Protein 5W70 (pdb70)

CATH classification: 3.40.640.10

Nearest PDB structures (foldseek):
  5w70-assembly1_B  TM=1.001E+00  e=1.418E-87  Streptomyces ribosidificus
  2c7t-assembly1_A  TM=9.593E-01  e=4.378E-49  Niallia circulans
  8gyh-assembly1_A  TM=8.631E-01  e=1.042E-36  Streptomyces ficellus
  3dr4-assembly2_D  TM=8.871E-01  e=1.943E-33  Caulobacter vibrioides
  7b0m-assembly1_AAA-2  TM=8.947E-01  e=6.024E-32  uncultured bacterium

Secondary structure (DSSP, 8-state):
--GGGT---S--S----SS---TTHHHHHHHHHHTT-SBTTSPP-SS--HHHHHHHHHHHHHT-SEEEEES-HHHHHHHHHHHTT--TT-EEEEESSS-THHHHHHHHTT-EEEEE-B-TTT-SB-HHHHHHH--TTEEEEEEE--TTPPP-HHHHHHHHHHHT--EEEE-TTTTT-EETTEETTSSSSEEEEE-STTSSS-SSS-EEEEES-HHHHHHHHHHHBTT-EE-SS---TTS-SEE---SS---B-PPBHHHHHHHHHHHTTHHHHHHHHHHHHHHHHHHHHHTT-EE----TTEEE---SEEEEEPPTTSSTTS-HHHHHHHHHHHHTS--EEPPPPGGG-TT--GGG-GGG---HHHHHHH-GGG---HHHHHHHHHEEEEEGGGGSS-HHHHHHHHHHHHHHH-/--TTTTS--S--S----SS---TTHHHHHHHHHTTT-SSTTSPP-SS--HHHHHHHHHHHHTT-SEEEEES-HHHHHHHHHHHTT--TT-EEEEESBS-THHHHHHHHTT-EEEEE-B-TTT-SB-HHHHHHH--TTEEEEEEE--TT----HHHHHHHHHHHT--EEEE-TT-TT-EETTEETTSSSSEEEEE-BTTSSS-SBS-EEEEES-HHHHHHHHHHHBTT-EE-SS--STTS-SEE---SS---B----HHHHHHHHHHHHHHHHHHHHHHHHHHHHHHHHHHTT-EE----TTEEE---SEEEEEPPTTSSTTS-HHHHHHHHHHHHTS-EEEPPPBGGG-TT--GGG-GGG---HHHHHHT-GGG---HHHHHHHHHEEEEEGGGGGS-HHHHHHHHHHHHHHT-

B-factor: mean 20.63, std 9.42, range [5.0, 82.61]

Radius of gyration: 27.09 Å; Cα contacts (8 Å, |Δi|>4): 2053; chains: 2; bounding box: 91×60×58 Å

InterPro domains:
  IPR000653 DegT/DnrJ/EryC1/StrS aminotransferase [PF01041] (31-385)
  IPR000653 DegT/DnrJ/EryC1/StrS aminotransferase [PIRSF000390] (30-392)
  IPR000653 DegT/DnrJ/EryC1/StrS aminotransferase [PTHR30244] (31-400)
  IPR000653 DegT/DnrJ/EryC1/StrS aminotransferase [cd00616] (30-403)
  IPR015421 Pyridoxal phosphate-dependent transferase, major domain [G3DSA:3.40.640.10] (4-270)
  IPR015422 Pyridoxal phosphate-dependent transferase, small domain [G3DSA:3.90.1150.10] (273-418)
  IPR015424 Pyridoxal phosphate-dependent transferase [SSF53383] (16-416)

Structure (mmCIF, N/CA/C/O backbone):
data_5W70
#
_entry.id   5W70
#
_cell.length_a   101.072
_cell.length_b   101.072
_cell.length_c   160.004
_cell.angle_alpha   90.00
_cell.angle_beta   90.00
_cell.angle_gamma   90.00
#
_symmetry.space_group_name_H-M   'P 41 21 2'
#
loop_
_entity.id
_entity.type
_entity.pdbx_description
1 polymer 'L-glutamine:2-deoxy-scyllo-inosose aminotransferase'
2 non-polymer '[4-({[(1R,2S,3S,4R,5S)-5-amino-2,3,4-trihydroxycyclohexyl]amino}methyl)-5-hydroxy-6-methylpyridin-3-yl]methyl dihydrogen phosphate'
3 non-polymer 1,2-ETHANEDIOL
4 water water
#
loop_
_atom_site.group_PDB
_atom_site.id
_atom_site.type_symbol
_atom_site.label_atom_id
_atom_site.label_alt_id
_atom_site.label_comp_id
_atom_site.label_asym_id
_atom_site.label_entity_id
_atom_site.label_seq_id
_atom_site.pdbx_PDB_ins_code
_atom_site.Cartn_x
_atom_site.Cartn_y
_atom_site.Cartn_z
_atom_site.occupancy
_atom_site.B_iso_or_equiv
_atom_site.auth_seq_id
_atom_site.auth_comp_id
_atom_site.auth_asym_id
_atom_site.auth_atom_id
_atom_site.pdbx_PDB_model_num
ATOM 1 N N . GLN A 1 25 ? 62.878 19.661 29.593 1.00 39.32 4 GLN A N 1
ATOM 2 C CA . GLN A 1 25 ? 62.592 18.471 28.733 1.00 38.25 4 GLN A CA 1
ATOM 3 C C . GLN A 1 25 ? 61.071 18.244 28.552 1.00 40.69 4 GLN A C 1
ATOM 4 O O . GLN A 1 25 ? 60.625 18.071 27.425 1.00 45.14 4 GLN A O 1
ATOM 6 N N . LEU A 1 26 ? 60.263 18.293 29.610 1.00 39.35 5 LEU A N 1
ATOM 7 C CA . LEU A 1 26 ? 58.790 18.157 29.521 1.00 40.07 5 LEU A CA 1
ATOM 8 C C . LEU A 1 26 ? 58.067 19.361 28.938 1.00 42.04 5 LEU A C 1
ATOM 9 O O . LEU A 1 26 ? 58.291 20.477 29.406 1.00 42.76 5 LEU A O 1
ATOM 14 N N . ALA A 1 27 ? 57.185 19.165 27.960 1.00 41.76 6 ALA A N 1
ATOM 15 C CA . ALA A 1 27 ? 56.446 20.302 27.396 1.00 43.78 6 ALA A CA 1
ATOM 16 C C . ALA A 1 27 ? 55.709 21.164 28.453 1.00 46.05 6 ALA A C 1
ATOM 17 O O . ALA A 1 27 ? 55.790 22.399 28.380 1.00 45.53 6 ALA A O 1
ATOM 19 N N . VAL A 1 28 ? 55.021 20.558 29.426 1.00 45.16 7 VAL A N 1
ATOM 20 C CA . VAL A 1 28 ? 54.401 21.354 30.511 1.00 46.80 7 VAL A CA 1
ATOM 21 C C . VAL A 1 28 ? 55.346 22.312 31.231 1.00 51.20 7 VAL A C 1
ATOM 22 O O . VAL A 1 28 ? 54.880 23.329 31.724 1.00 56.18 7 VAL A O 1
ATOM 26 N N . LYS A 1 29 ? 56.635 21.995 31.325 1.00 54.45 8 LYS A N 1
ATOM 27 C CA . LYS A 1 29 ? 57.609 22.904 31.931 1.00 53.32 8 LYS A CA 1
ATOM 28 C C . LYS A 1 29 ? 58.435 23.545 30.816 1.00 50.86 8 LYS A C 1
ATOM 29 O O . LYS A 1 29 ? 59.642 23.667 30.936 1.00 54.66 8 LYS A O 1
ATOM 35 N N . GLY A 1 30 ? 57.784 23.952 29.729 1.00 46.66 9 GLY A N 1
ATOM 36 C CA . GLY A 1 30 ? 58.448 24.625 28.620 1.00 47.06 9 GLY A CA 1
ATOM 37 C C . GLY A 1 30 ? 59.351 23.860 27.670 1.00 45.32 9 GLY A C 1
ATOM 38 O O . GLY A 1 30 ? 60.032 24.456 26.845 1.00 43.91 9 GLY A O 1
ATOM 39 N N . GLY A 1 31 ? 59.365 22.538 27.740 1.00 49.33 10 GLY A N 1
ATOM 40 C CA . GLY A 1 31 ? 60.154 21.737 26.789 1.00 48.59 10 GLY A CA 1
ATOM 41 C C . GLY A 1 31 ? 59.520 21.641 25.409 1.00 45.78 10 GLY A C 1
ATOM 42 O O . GLY A 1 31 ? 58.549 22.330 25.115 1.00 44.37 10 GLY A O 1
ATOM 43 N N . GLU A 1 32 ? 60.067 20.776 24.565 1.00 46.51 11 GLU A N 1
ATOM 44 C CA . GLU A 1 32 ? 59.561 20.556 23.211 1.00 49.07 11 GLU A CA 1
ATOM 45 C C . GLU A 1 32 ? 58.486 19.429 23.298 1.00 47.50 11 GLU A C 1
ATOM 46 O O . GLU A 1 32 ? 58.732 18.370 23.892 1.00 44.40 11 GLU A O 1
ATOM 52 N N . ALA A 1 33 ? 57.296 19.631 22.729 1.00 40.52 12 ALA A N 1
ATOM 53 C CA . ALA A 1 33 ? 56.289 18.559 22.722 1.00 40.32 12 ALA A CA 1
ATOM 54 C C . ALA A 1 33 ? 56.821 17.403 21.884 1.00 36.90 12 ALA A C 1
ATOM 55 O O . ALA A 1 33 ? 57.568 17.624 20.964 1.00 38.67 12 ALA A O 1
ATOM 57 N N . LEU A 1 34 ? 56.468 16.167 22.205 1.00 37.90 13 LEU A N 1
ATOM 58 C CA . LEU A 1 34 ? 56.711 15.069 21.270 1.00 37.72 13 LEU A CA 1
ATOM 59 C C . LEU A 1 34 ? 55.800 15.219 20.070 1.00 32.98 13 LEU A C 1
ATOM 60 O O . LEU A 1 34 ? 56.274 15.049 18.970 1.00 29.80 13 LEU A O 1
ATOM 65 N N . ARG A 1 35 ? 54.524 15.535 20.287 1.00 29.92 14 ARG A N 1
ATOM 66 C CA . ARG A 1 35 ? 53.534 15.644 19.218 1.00 30.04 14 ARG A CA 1
ATOM 67 C C . ARG A 1 35 ? 52.490 16.742 19.450 1.00 31.72 14 ARG A C 1
ATOM 68 O O . ARG A 1 35 ? 51.976 16.896 20.561 1.00 32.37 14 ARG A O 1
ATOM 76 N N . THR A 1 36 ? 52.183 17.493 18.395 1.00 30.53 15 THR A N 1
ATOM 77 C CA . THR A 1 36 ? 51.103 18.472 18.413 1.00 30.85 15 THR A CA 1
ATOM 78 C C . THR A 1 36 ? 50.054 18.290 17.298 1.00 31.56 15 THR A C 1
ATOM 79 O O . THR A 1 36 ? 49.021 18.951 17.383 1.00 29.75 15 THR A O 1
ATOM 83 N N . ARG A 1 37 ? 50.287 17.439 16.286 1.00 31.23 16 ARG A N 1
ATOM 84 C CA . ARG A 1 37 ? 49.347 17.310 15.162 1.00 34.58 16 ARG A CA 1
ATOM 85 C C . ARG A 1 37 ? 48.010 16.740 15.619 1.00 33.68 16 ARG A C 1
ATOM 86 O O . ARG A 1 37 ? 47.940 16.125 16.689 1.00 30.11 16 ARG A O 1
ATOM 94 N N . PRO A 1 38 ? 46.958 16.942 14.811 1.00 35.35 17 PRO A N 1
ATOM 95 C CA . PRO A 1 38 ? 45.645 16.410 15.201 1.00 33.50 17 PRO A CA 1
ATOM 96 C C . PRO A 1 38 ? 45.576 14.875 15.222 1.00 31.53 17 PRO A C 1
ATOM 97 O O . PRO A 1 38 ? 46.289 14.197 14.469 1.00 27.77 17 PRO A O 1
ATOM 101 N N . TRP A 1 39 ? 44.732 14.387 16.129 1.00 29.01 18 TRP A N 1
ATOM 102 C CA . TRP A 1 39 ? 44.326 12.989 16.249 1.00 25.21 18 TRP A CA 1
ATOM 103 C C . TRP A 1 39 ? 43.057 12.778 15.415 1.00 22.46 18 TRP A C 1
ATOM 104 O O . TRP A 1 39 ? 42.537 13.722 14.847 1.00 19.99 18 TRP A O 1
ATOM 115 N N . PRO A 1 40 ? 42.556 11.542 15.312 1.00 23.10 19 PRO A N 1
ATOM 116 C CA . PRO A 1 40 ? 41.320 11.379 14.539 1.00 21.92 19 PRO A CA 1
ATOM 117 C C . PRO A 1 40 ? 40.122 12.186 15.045 1.00 19.96 19 PRO A C 1
ATOM 118 O O . PRO A 1 40 ? 39.870 12.295 16.256 1.00 18.35 19 PRO A O 1
ATOM 122 N N . ALA A 1 41 ? 39.391 12.769 14.098 1.00 20.13 20 ALA A N 1
ATOM 123 C CA . ALA A 1 41 ? 38.102 13.433 14.424 1.00 20.21 20 ALA A CA 1
ATOM 124 C C . ALA A 1 41 ? 37.061 12.427 14.933 1.00 17.55 20 ALA A C 1
ATOM 125 O O . ALA A 1 41 ? 37.049 11.256 14.571 1.00 16.42 20 ALA A O 1
ATOM 127 N N . TRP A 1 42 ? 36.209 12.922 15.809 1.00 16.23 21 TRP A N 1
ATOM 128 C CA . TRP A 1 42 ? 35.116 12.141 16.315 1.00 17.47 21 TRP A CA 1
ATOM 129 C C . TRP A 1 42 ? 33.947 13.097 16.408 1.00 16.03 21 TRP A C 1
ATOM 130 O O . TRP A 1 42 ? 34.155 14.173 16.935 1.00 16.43 21 TRP A O 1
ATOM 141 N N . PRO A 1 43 ? 32.741 12.747 15.964 1.00 17.10 22 PRO A N 1
ATOM 142 C CA . PRO A 1 43 ? 32.380 11.463 15.384 1.00 17.32 22 PRO A CA 1
ATOM 143 C C . PRO A 1 43 ? 32.689 11.386 13.913 1.00 18.20 22 PRO A C 1
ATOM 144 O O . PRO A 1 43 ? 32.952 12.423 13.294 1.00 20.06 22 PRO A O 1
ATOM 148 N N . GLN A 1 44 ? 32.648 10.148 13.412 1.00 19.03 23 GLN A N 1
ATOM 149 C CA . GLN A 1 44 ? 32.851 9.777 12.006 1.00 18.15 23 GLN A CA 1
ATOM 150 C C . GLN A 1 44 ? 31.492 9.514 11.370 1.00 17.29 23 GLN A C 1
ATOM 151 O O . GLN A 1 44 ? 30.844 8.495 11.661 1.00 15.30 23 GLN A O 1
ATOM 157 N N . PRO A 1 45 ? 31.060 10.445 10.501 1.00 16.81 24 PRO A N 1
ATOM 158 C CA . PRO A 1 45 ? 29.707 10.342 9.990 1.00 15.57 24 PRO A CA 1
ATOM 159 C C . PRO A 1 45 ? 29.628 9.194 9.032 1.00 15.14 24 PRO A C 1
ATOM 160 O O . PRO A 1 45 ? 30.521 9.105 8.226 1.00 14.39 24 PRO A O 1
ATOM 164 N N . ALA A 1 46 ? 28.602 8.341 9.123 1.00 14.94 25 ALA A N 1
ATOM 165 C CA . ALA A 1 46 ? 28.404 7.265 8.171 1.00 15.56 25 ALA A CA 1
ATOM 166 C C . ALA A 1 46 ? 27.921 7.827 6.847 1.00 15.54 25 ALA A C 1
ATOM 167 O O . ALA A 1 46 ? 27.264 8.849 6.837 1.00 15.41 25 ALA A O 1
ATOM 169 N N . PRO A 1 47 ? 28.231 7.166 5.724 1.00 17.63 26 PRO A N 1
ATOM 170 C CA . PRO A 1 47 ? 27.945 7.775 4.429 1.00 18.44 26 PRO A CA 1
ATOM 171 C C . PRO A 1 47 ? 26.441 8.023 4.159 1.00 19.35 26 PRO A C 1
ATOM 172 O O . PRO A 1 47 ? 26.099 8.917 3.403 1.00 19.24 26 PRO A O 1
ATOM 176 N N . GLY A 1 48 ? 25.544 7.267 4.779 1.00 20.22 27 GLY A N 1
ATOM 177 C CA . GLY A 1 48 ? 24.122 7.359 4.485 1.00 20.14 27 GLY A CA 1
ATOM 178 C C . GLY A 1 48 ? 23.387 8.414 5.275 1.00 20.09 27 GLY A C 1
ATOM 179 O O . GLY A 1 48 ? 22.175 8.601 5.083 1.00 24.06 27 GLY A O 1
ATOM 180 N N . VAL A 1 49 ? 24.076 9.131 6.154 1.00 20.76 28 VAL A N 1
ATOM 181 C CA . VAL A 1 49 ? 23.357 10.039 7.077 1.00 20.93 28 VAL A CA 1
ATOM 182 C C . VAL A 1 49 ? 22.634 11.197 6.373 1.00 21.67 28 VAL A C 1
ATOM 183 O O . VAL A 1 49 ? 21.466 11.459 6.642 1.00 22.98 28 VAL A O 1
ATOM 187 N N . PRO A 1 50 ? 23.293 11.917 5.465 1.00 22.89 29 PRO A N 1
ATOM 188 C CA . PRO A 1 50 ? 22.548 13.051 4.867 1.00 21.30 29 PRO A CA 1
ATOM 189 C C . PRO A 1 50 ? 21.277 12.625 4.131 1.00 21.79 29 PRO A C 1
ATOM 190 O O . PRO A 1 50 ? 20.277 13.316 4.239 1.00 24.29 29 PRO A O 1
ATOM 194 N N . ASP A 1 51 ? 21.292 11.480 3.445 1.00 21.96 30 ASP A N 1
ATOM 195 C CA . ASP A 1 51 ? 20.073 10.942 2.822 1.00 24.25 30 ASP A CA 1
ATOM 196 C C . ASP A 1 51 ? 19.046 10.565 3.861 1.00 20.87 30 ASP A C 1
ATOM 197 O O . ASP A 1 51 ? 17.892 10.867 3.698 1.00 22.88 30 ASP A O 1
ATOM 202 N N . ALA A 1 52 ? 19.462 9.932 4.941 1.00 19.59 31 ALA A N 1
ATOM 203 C CA . ALA A 1 52 ? 18.484 9.500 5.909 1.00 19.51 31 ALA A CA 1
ATOM 204 C C . ALA A 1 52 ? 17.868 10.736 6.557 1.00 19.13 31 ALA A C 1
ATOM 205 O O . ALA A 1 52 ? 16.681 10.751 6.789 1.00 18.67 31 ALA A O 1
ATOM 207 N N . VAL A 1 53 ? 18.653 11.779 6.813 1.00 18.98 32 VAL A N 1
ATOM 208 C CA . VAL A 1 53 ? 18.150 12.998 7.436 1.00 18.59 32 VAL A CA 1
ATOM 209 C C . VAL A 1 53 ? 17.196 13.733 6.502 1.00 18.72 32 VAL A C 1
ATOM 210 O O . VAL A 1 53 ? 16.185 14.291 6.966 1.00 17.76 32 VAL A O 1
ATOM 214 N N . ALA A 1 54 ? 17.533 13.750 5.211 1.00 18.21 33 ALA A N 1
ATOM 215 C CA . ALA A 1 54 ? 16.704 14.383 4.171 1.00 18.27 33 ALA A CA 1
ATOM 216 C C . ALA A 1 54 ? 15.349 13.689 4.115 1.00 18.53 33 ALA A C 1
ATOM 217 O O . ALA A 1 54 ? 14.301 14.337 4.079 1.00 17.45 33 ALA A O 1
ATOM 219 N N . ASP A 1 55 ? 15.370 12.363 4.162 1.00 18.65 34 ASP A N 1
ATOM 220 C CA . ASP A 1 55 ? 14.129 11.604 4.196 1.00 17.45 34 ASP A CA 1
ATOM 221 C C . ASP A 1 55 ? 13.288 11.937 5.468 1.00 16.92 34 ASP A C 1
ATOM 222 O O . ASP A 1 55 ? 12.056 12.070 5.421 1.00 14.13 34 ASP A O 1
ATOM 227 N N . VAL A 1 56 ? 13.953 12.097 6.610 1.00 15.49 35 VAL A N 1
ATOM 228 C CA . VAL A 1 56 ? 13.225 12.556 7.786 1.00 15.25 35 VAL A CA 1
ATOM 229 C C . VAL A 1 56 ? 12.628 13.914 7.546 1.00 15.99 35 VAL A C 1
ATOM 230 O O . VAL A 1 56 ? 11.459 14.137 7.889 1.00 18.12 35 VAL A O 1
ATOM 234 N N . LEU A 1 57 ? 13.414 14.811 6.972 1.00 16.52 36 LEU A N 1
ATOM 235 C CA . LEU A 1 57 ? 12.983 16.188 6.858 1.00 18.00 36 LEU A CA 1
ATOM 236 C C . LEU A 1 57 ? 11.666 16.347 6.112 1.00 18.56 36 LEU A C 1
ATOM 237 O O . LEU A 1 57 ? 10.813 17.152 6.518 1.00 16.46 36 LEU A O 1
ATOM 242 N N . GLY A 1 58 ? 11.548 15.572 5.029 1.00 20.35 37 GLY A N 1
ATOM 243 C CA . GLY A 1 58 ? 10.346 15.470 4.196 1.00 20.87 37 GLY A CA 1
ATOM 244 C C . GLY A 1 58 ? 9.226 14.521 4.620 1.00 21.78 37 GLY A C 1
ATOM 245 O O . GLY A 1 58 ? 8.207 14.479 3.961 1.00 22.79 37 GLY A O 1
ATOM 246 N N . SER A 1 59 ? 9.395 13.764 5.698 1.00 20.27 38 SER A N 1
ATOM 247 C CA . SER A 1 59 ? 8.459 12.746 6.148 1.00 17.97 38 SER A CA 1
ATOM 248 C C . SER A 1 59 ? 7.133 13.209 6.684 1.00 17.01 38 SER A C 1
ATOM 249 O O . SER A 1 59 ? 6.209 12.411 6.782 1.00 17.96 38 SER A O 1
ATOM 252 N N . GLY A 1 60 ? 7.018 14.474 7.080 1.00 17.02 39 GLY A N 1
ATOM 253 C CA . GLY A 1 60 ? 5.858 14.910 7.855 1.00 15.95 39 GLY A CA 1
ATOM 254 C C . GLY A 1 60 ? 5.694 14.224 9.191 1.00 14.61 39 GLY A C 1
ATOM 255 O O . GLY A 1 60 ? 4.602 14.084 9.669 1.00 15.82 39 GLY A O 1
ATOM 256 N N . ARG A 1 61 ? 6.782 13.776 9.805 1.00 16.89 40 ARG A N 1
ATOM 257 C CA . ARG A 1 61 ? 6.798 13.148 11.163 1.00 15.20 40 ARG A CA 1
ATOM 258 C C . ARG A 1 61 ? 8.218 13.129 11.706 1.00 14.27 40 ARG A C 1
ATOM 259 O O . ARG A 1 61 ? 9.100 12.379 11.257 1.00 14.96 40 ARG A O 1
ATOM 267 N N . TRP A 1 62 ? 8.472 13.981 12.669 1.00 13.38 41 TRP A N 1
ATOM 268 C CA . TRP A 1 62 ? 9.837 14.183 13.149 1.00 14.15 41 TRP A CA 1
ATOM 269 C C . TRP A 1 62 ? 10.051 13.570 14.546 1.00 13.48 41 TRP A C 1
ATOM 270 O O . TRP A 1 62 ? 11.185 13.477 15.004 1.00 11.53 41 TRP A O 1
ATOM 281 N N . SER A 1 63 ? 8.964 13.137 15.186 1.00 13.82 42 SER A N 1
ATOM 282 C CA . SER A 1 63 ? 9.026 12.259 16.340 1.00 12.73 42 SER A CA 1
ATOM 283 C C . SER A 1 63 ? 7.916 11.259 16.224 1.00 13.63 42 SER A C 1
ATOM 284 O O . SER A 1 63 ? 6.909 11.434 15.525 1.00 13.20 42 SER A O 1
ATOM 287 N N . ILE A 1 64 ? 8.148 10.199 16.968 1.00 14.16 43 ILE A N 1
ATOM 288 C CA . ILE A 1 64 ? 7.227 9.109 17.170 1.00 17.28 43 ILE A CA 1
ATOM 289 C C . ILE A 1 64 ? 5.851 9.595 17.646 1.00 16.73 43 ILE A C 1
ATOM 290 O O . ILE A 1 64 ? 4.820 9.074 17.227 1.00 15.91 43 ILE A O 1
ATOM 295 N N . SER A 1 65 ? 5.851 10.622 18.500 1.00 16.73 44 SER A N 1
ATOM 296 C CA . SER A 1 65 ? 4.644 11.283 18.991 1.00 15.99 44 SER A CA 1
ATOM 297 C C . SER A 1 65 ? 3.865 12.087 17.928 1.00 17.03 44 SER A C 1
ATOM 298 O O . SER A 1 65 ? 2.728 12.479 18.191 1.00 15.77 44 SER A O 1
ATOM 301 N N . GLY A 1 66 ? 4.447 12.325 16.753 1.00 16.30 45 GLY A N 1
ATOM 302 C CA . GLY A 1 66 ? 3.651 12.771 15.627 1.00 16.32 45 GLY A CA 1
ATOM 303 C C . GLY A 1 66 ? 2.821 11.672 14.992 1.00 16.85 45 GLY A C 1
ATOM 304 O O . GLY A 1 66 ? 3.162 10.512 15.036 1.00 14.70 45 GLY A O 1
ATOM 305 N N . PRO A 1 67 ? 1.743 12.048 14.311 1.00 18.80 46 PRO A N 1
ATOM 306 C CA . PRO A 1 67 ? 0.888 11.044 13.675 1.00 19.64 46 PRO A CA 1
ATOM 307 C C . PRO A 1 67 ? 1.549 10.086 12.686 1.00 19.32 46 PRO A C 1
ATOM 308 O O . PRO A 1 67 ? 2.555 10.453 12.091 1.00 17.76 46 PRO A O 1
ATOM 312 N N . TYR A 1 68 ? 0.978 8.880 12.553 1.00 18.50 47 TYR A N 1
ATOM 313 C CA . TYR A 1 68 ? 1.386 7.913 11.534 1.00 20.36 47 TYR A CA 1
ATOM 314 C C . TYR A 1 68 ? 1.167 8.509 10.132 1.00 18.92 47 TYR A C 1
ATOM 315 O O . TYR A 1 68 ? 0.178 9.195 9.938 1.00 17.92 47 TYR A O 1
ATOM 324 N N . ARG A 1 69 ? 2.081 8.238 9.206 1.00 19.13 48 ARG A N 1
ATOM 325 C CA . ARG A 1 69 ? 2.086 8.785 7.853 1.00 22.09 48 ARG A CA 1
ATOM 326 C C . ARG A 1 69 ? 2.148 7.728 6.751 1.00 23.38 48 ARG A C 1
ATOM 327 O O . ARG A 1 69 ? 2.454 8.039 5.583 1.00 23.21 48 ARG A O 1
ATOM 335 N N . GLY A 1 70 ? 1.870 6.483 7.130 1.00 23.72 49 GLY A N 1
ATOM 336 C CA . GLY A 1 70 ? 1.875 5.352 6.203 1.00 23.69 49 GLY A CA 1
ATOM 337 C C . GLY A 1 70 ? 3.158 4.529 6.129 1.00 23.37 49 GLY A C 1
ATOM 338 O O . GLY A 1 70 ? 3.112 3.476 5.516 1.00 23.89 49 GLY A O 1
ATOM 339 N N . THR A 1 71 ? 4.299 4.972 6.674 1.00 23.33 50 THR A N 1
ATOM 340 C CA . THR A 1 71 ? 5.529 4.139 6.710 1.00 23.60 50 THR A CA 1
ATOM 341 C C . THR A 1 71 ? 6.108 4.137 8.122 1.00 25.22 50 THR A C 1
ATOM 342 O O . THR A 1 71 ? 5.695 4.903 9.000 1.00 21.99 50 THR A O 1
ATOM 346 N N . GLU A 1 72 ? 7.059 3.224 8.306 1.00 24.39 51 GLU A N 1
ATOM 347 C CA . GLU A 1 72 ? 7.646 2.974 9.596 1.00 21.43 51 GLU A CA 1
ATOM 348 C C . GLU A 1 72 ? 8.554 4.148 9.974 1.00 19.56 51 GLU A C 1
ATOM 349 O O . GLU A 1 72 ? 9.357 4.669 9.175 1.00 18.33 51 GLU A O 1
ATOM 355 N N . SER A 1 73 ? 8.369 4.569 11.212 1.00 16.22 52 SER A N 1
ATOM 356 C CA . SER A 1 73 ? 9.205 5.575 11.801 1.00 15.95 52 SER A CA 1
ATOM 357 C C . SER A 1 73 ? 10.650 5.101 11.895 1.00 15.54 52 SER A C 1
ATOM 358 O O . SER A 1 73 ? 10.925 3.902 12.037 1.00 17.72 52 SER A O 1
ATOM 361 N N . TYR A 1 74 ? 11.573 6.043 11.804 1.00 13.76 53 TYR A N 1
ATOM 362 C CA . TYR A 1 74 ? 12.957 5.753 12.063 1.00 14.39 53 TYR A CA 1
ATOM 363 C C . TYR A 1 74 ? 13.143 5.331 13.503 1.00 13.71 53 TYR A C 1
ATOM 364 O O . TYR A 1 74 ? 14.046 4.537 13.728 1.00 12.74 53 TYR A O 1
ATOM 373 N N . GLU A 1 75 ? 12.319 5.811 14.441 1.00 13.37 54 GLU A N 1
ATOM 374 C CA . GLU A 1 75 ? 12.390 5.282 15.800 1.00 14.65 54 GLU A CA 1
ATOM 375 C C . GLU A 1 75 ? 12.247 3.745 15.809 1.00 16.21 54 GLU A C 1
ATOM 376 O O . GLU A 1 75 ? 13.055 3.049 16.455 1.00 16.11 54 GLU A O 1
ATOM 382 N N . ARG A 1 76 ? 11.252 3.220 15.094 1.00 17.01 55 ARG A N 1
ATOM 383 C CA . ARG A 1 76 ? 11.083 1.771 14.955 1.00 18.16 55 ARG A CA 1
ATOM 384 C C . ARG A 1 76 ? 12.179 1.085 14.129 1.00 17.20 55 ARG A C 1
ATOM 385 O O . ARG A 1 76 ? 12.603 -0.018 14.476 1.00 16.79 55 ARG A O 1
ATOM 393 N N . ARG A 1 77 ? 12.627 1.691 13.040 1.00 16.64 56 ARG A N 1
ATOM 394 C CA . ARG A 1 77 ? 13.650 1.024 12.231 1.00 18.59 56 ARG A CA 1
ATOM 395 C C . ARG A 1 77 ? 14.936 0.801 13.048 1.00 19.65 56 ARG A C 1
ATOM 396 O O . ARG A 1 77 ? 15.553 -0.294 13.061 1.00 18.53 56 ARG A O 1
ATOM 404 N N . PHE A 1 78 ? 15.327 1.879 13.726 1.00 17.13 57 PHE A N 1
ATOM 405 C CA . PHE A 1 78 ? 16.447 1.807 14.634 1.00 16.83 57 PHE A CA 1
ATOM 406 C C . PHE A 1 78 ? 16.217 0.760 15.710 1.00 17.04 57 PHE A C 1
ATOM 407 O O . PHE A 1 78 ? 17.079 -0.093 15.925 1.00 17.61 57 PHE A O 1
ATOM 415 N N . ALA A 1 79 ? 15.083 0.804 16.397 1.00 17.34 58 ALA A N 1
ATOM 416 C CA . ALA A 1 79 ? 14.758 -0.205 17.439 1.00 16.47 58 ALA A CA 1
ATOM 417 C C . ALA A 1 79 ? 14.909 -1.621 16.915 1.00 17.46 58 ALA A C 1
ATOM 418 O O . ALA A 1 79 ? 15.541 -2.472 17.574 1.00 14.78 58 ALA A O 1
ATOM 420 N N . ARG A 1 80 ? 14.368 -1.849 15.715 1.00 16.95 59 ARG A N 1
ATOM 421 C CA . ARG A 1 80 ? 14.504 -3.171 15.132 1.00 19.32 59 ARG A CA 1
ATOM 422 C C . ARG A 1 80 ? 15.964 -3.582 14.900 1.00 17.15 59 ARG A C 1
ATOM 423 O O . ARG A 1 80 ? 16.410 -4.648 15.360 1.00 14.31 59 ARG A O 1
ATOM 431 N N . ALA A 1 81 ? 16.668 -2.736 14.147 1.00 15.10 60 ALA A N 1
ATOM 432 C CA . ALA A 1 81 ? 18.089 -2.924 13.922 1.00 13.97 60 ALA A CA 1
ATOM 433 C C . ALA A 1 81 ? 18.912 -3.052 15.187 1.00 13.95 60 ALA A C 1
ATOM 434 O O . ALA A 1 81 ? 19.745 -3.937 15.277 1.00 15.21 60 ALA A O 1
ATOM 436 N N . PHE A 1 82 ? 18.692 -2.249 16.220 1.00 14.33 61 PHE A N 1
ATOM 437 C CA . PHE A 1 82 ? 19.559 -2.336 17.401 1.00 13.86 61 PHE A CA 1
ATOM 438 C C . PHE A 1 82 ? 19.288 -3.598 18.217 1.00 13.99 61 PHE A C 1
ATOM 439 O O . PHE A 1 82 ? 20.191 -4.220 18.833 1.00 13.41 61 PHE A O 1
ATOM 447 N N . ALA A 1 83 ? 18.019 -3.967 18.226 1.00 14.23 62 ALA A N 1
ATOM 448 C CA . ALA A 1 83 ? 17.605 -5.224 18.849 1.00 14.55 62 ALA A CA 1
ATOM 449 C C . ALA A 1 83 ? 18.246 -6.395 18.128 1.00 14.25 62 ALA A C 1
ATOM 450 O O . ALA A 1 83 ? 18.834 -7.249 18.759 1.00 13.81 62 ALA A O 1
ATOM 452 N N . ALA A 1 84 ? 18.157 -6.419 16.798 1.00 15.17 63 ALA A N 1
ATOM 453 C CA . ALA A 1 84 ? 18.732 -7.522 16.042 1.00 14.21 63 ALA A CA 1
ATOM 454 C C . ALA A 1 84 ? 20.220 -7.590 16.317 1.00 14.86 63 ALA A C 1
ATOM 455 O O . ALA A 1 84 ? 20.763 -8.660 16.661 1.00 14.84 63 ALA A O 1
ATOM 457 N N . TYR A 1 85 ? 20.875 -6.435 16.212 1.00 13.85 64 TYR A N 1
ATOM 458 C CA . TYR A 1 85 ? 22.292 -6.384 16.460 1.00 13.73 64 TYR A CA 1
ATOM 459 C C . TYR A 1 85 ? 22.742 -6.954 17.812 1.00 13.65 64 TYR A C 1
ATOM 460 O O . TYR A 1 85 ? 23.772 -7.632 17.914 1.00 15.76 64 TYR A O 1
ATOM 469 N N . ASN A 1 86 ? 21.969 -6.696 18.854 1.00 12.93 65 ASN A N 1
ATOM 470 C CA . ASN A 1 86 ? 22.231 -7.263 20.174 1.00 12.03 65 ASN A CA 1
ATOM 471 C C . ASN A 1 86 ? 21.625 -8.619 20.446 1.00 13.18 65 ASN A C 1
ATOM 472 O O . ASN A 1 86 ? 21.784 -9.192 21.541 1.00 13.83 65 ASN A O 1
ATOM 477 N N . GLY A 1 87 ? 20.937 -9.147 19.450 1.00 13.79 66 GLY A N 1
ATOM 478 C CA . GLY A 1 87 ? 20.472 -10.497 19.509 1.00 13.71 66 GLY A CA 1
ATOM 479 C C . GLY A 1 87 ? 19.371 -10.661 20.516 1.00 15.07 66 GLY A C 1
ATOM 480 O O . GLY A 1 87 ? 19.321 -11.736 21.139 1.00 15.35 66 GLY A O 1
ATOM 481 N N . VAL A 1 88 ? 18.499 -9.633 20.636 1.00 16.25 67 VAL A N 1
ATOM 482 C CA . VAL A 1 88 ? 17.319 -9.665 21.529 1.00 15.77 67 VAL A CA 1
ATOM 483 C C . VAL A 1 88 ? 16.130 -9.235 20.703 1.00 15.64 67 VAL A C 1
ATOM 484 O O . VAL A 1 88 ? 16.341 -8.696 19.627 1.00 14.93 67 VAL A O 1
ATOM 488 N N . PRO A 1 89 ? 14.890 -9.497 21.169 1.00 16.42 68 PRO A N 1
ATOM 489 C CA . PRO A 1 89 ? 13.704 -9.115 20.417 1.00 17.41 68 PRO A CA 1
ATOM 490 C C . PRO A 1 89 ? 13.203 -7.691 20.674 1.00 16.89 68 PRO A C 1
ATOM 491 O O . PRO A 1 89 ? 12.472 -7.174 19.845 1.00 15.21 68 PRO A O 1
ATOM 495 N N . HIS A 1 90 ? 13.553 -7.062 21.795 1.00 18.25 69 HIS A N 1
ATOM 496 C CA . HIS A 1 90 ? 13.008 -5.738 22.074 1.00 17.08 69 HIS A CA 1
ATOM 497 C C . HIS A 1 90 ? 14.041 -4.626 22.339 1.00 16.30 69 HIS A C 1
ATOM 498 O O . HIS A 1 90 ? 15.030 -4.796 23.070 1.00 14.34 69 HIS A O 1
ATOM 505 N N . CYS A 1 91 ? 13.758 -3.469 21.740 1.00 14.73 70 CYS A N 1
ATOM 506 C CA . CYS A 1 91 ? 14.504 -2.259 21.997 1.00 14.46 70 CYS A CA 1
ATOM 507 C C . CYS A 1 91 ? 13.537 -1.078 22.074 1.00 14.36 70 CYS A C 1
ATOM 508 O O . CYS A 1 91 ? 12.636 -0.940 21.234 1.00 14.89 70 CYS A O 1
ATOM 511 N N . VAL A 1 92 ? 13.760 -0.208 23.055 1.00 12.55 71 VAL A N 1
ATOM 512 C CA . VAL A 1 92 ? 13.057 1.086 23.136 1.00 12.19 71 VAL A CA 1
ATOM 513 C C . VAL A 1 92 ? 14.101 2.190 23.093 1.00 11.10 71 VAL A C 1
ATOM 514 O O . VAL A 1 92 ? 14.835 2.373 24.059 1.00 10.05 71 VAL A O 1
ATOM 518 N N . PRO A 1 93 ? 14.182 2.918 21.979 1.00 10.65 72 PRO A N 1
ATOM 519 C CA . PRO A 1 93 ? 15.089 4.045 21.907 1.00 10.84 72 PRO A CA 1
ATOM 520 C C . PRO A 1 93 ? 14.664 5.106 22.831 1.00 10.95 72 PRO A C 1
ATOM 521 O O . PRO A 1 93 ? 13.508 5.137 23.221 1.00 11.06 72 PRO A O 1
ATOM 525 N N . ALA A 1 94 ? 15.610 5.980 23.167 1.00 11.75 73 ALA A N 1
ATOM 526 C CA . ALA A 1 94 ? 15.413 6.981 24.188 1.00 11.69 73 ALA A CA 1
ATOM 527 C C . ALA A 1 94 ? 16.370 8.115 24.065 1.00 11.77 73 ALA A C 1
ATOM 528 O O . ALA A 1 94 ? 17.339 8.040 23.331 1.00 11.98 73 ALA A O 1
ATOM 530 N N . ALA A 1 95 ? 16.042 9.173 24.801 1.00 11.74 74 ALA A N 1
ATOM 531 C CA . ALA A 1 95 ? 16.594 10.485 24.604 1.00 10.94 74 ALA A CA 1
ATOM 532 C C . ALA A 1 95 ? 18.068 10.582 24.965 1.00 10.39 74 ALA A C 1
ATOM 533 O O . ALA A 1 95 ? 18.817 11.351 24.336 1.00 9.42 74 ALA A O 1
ATOM 535 N N . SER A 1 96 ? 18.453 9.802 25.982 1.00 10.01 75 SER A N 1
ATOM 536 C CA . SER A 1 96 ? 19.804 9.791 26.558 1.00 9.63 75 SER A CA 1
ATOM 537 C C . SER A 1 96 ? 20.033 8.477 27.318 1.00 9.54 75 SER A C 1
ATOM 538 O O . SER A 1 96 ? 19.096 7.733 27.605 1.00 10.20 75 SER A O 1
ATOM 541 N N . GLY A 1 97 ? 21.295 8.182 27.606 1.00 9.90 76 GLY A N 1
ATOM 542 C CA . GLY A 1 97 ? 21.676 7.089 28.513 1.00 9.80 76 GLY A CA 1
ATOM 543 C C . GLY A 1 97 ? 21.170 7.316 29.909 1.00 10.03 76 GLY A C 1
ATOM 544 O O . GLY A 1 97 ? 20.778 6.370 30.545 1.00 12.13 76 GLY A O 1
ATOM 545 N N . THR A 1 98 ? 21.138 8.551 30.391 1.00 11.08 77 THR A N 1
ATOM 546 C CA . THR A 1 98 ? 20.486 8.960 31.658 1.00 11.33 77 THR A CA 1
ATOM 547 C C . THR A 1 98 ? 18.995 8.545 31.647 1.00 11.44 77 THR A C 1
ATOM 548 O O . THR A 1 98 ? 18.426 7.984 32.610 1.00 10.79 77 THR A O 1
ATOM 552 N N . ALA A 1 99 ? 18.341 8.811 30.532 1.00 10.65 78 ALA A N 1
ATOM 553 C CA . ALA A 1 99 ? 16.932 8.441 30.462 1.00 11.03 78 ALA A CA 1
ATOM 554 C C . ALA A 1 99 ? 16.795 6.931 30.465 1.00 10.71 78 ALA A C 1
ATOM 555 O O . ALA A 1 99 ? 15.901 6.381 31.104 1.00 10.57 78 ALA A O 1
ATOM 557 N N . SER A 1 100 ? 17.687 6.279 29.717 1.00 10.56 79 SER A N 1
ATOM 558 C CA . SER A 1 100 ? 17.661 4.816 29.579 1.00 10.27 79 SER A CA 1
ATOM 559 C C . SER A 1 100 ? 17.808 4.157 30.946 1.00 9.92 79 SER A C 1
ATOM 560 O O . SER A 1 100 ? 17.074 3.232 31.271 1.00 8.99 79 SER A O 1
ATOM 563 N N . LEU A 1 101 ? 18.766 4.623 31.742 1.00 10.68 80 LEU A N 1
ATOM 564 C CA . LEU A 1 101 ? 18.910 4.118 33.112 1.00 11.27 80 LEU A CA 1
ATOM 565 C C . LEU A 1 101 ? 17.624 4.241 33.894 1.00 11.71 80 LEU A C 1
ATOM 566 O O . LEU A 1 101 ? 17.121 3.249 34.425 1.00 11.62 80 LEU A O 1
ATOM 571 N N . MET A 1 102 ? 17.065 5.449 33.898 1.00 12.61 81 MET A N 1
ATOM 572 C CA . MET A 1 102 ? 15.876 5.749 34.684 1.00 13.76 81 MET A CA 1
ATOM 573 C C . MET A 1 102 ? 14.664 4.978 34.212 1.00 12.62 81 MET A C 1
ATOM 574 O O . MET A 1 102 ? 13.941 4.443 35.027 1.00 13.28 81 MET A O 1
ATOM 579 N N . LEU A 1 103 ? 14.458 4.877 32.911 1.00 11.89 82 LEU A N 1
ATOM 580 C CA . LEU A 1 103 ? 13.392 4.027 32.386 1.00 10.89 82 LEU A CA 1
ATOM 581 C C . LEU A 1 103 ? 13.557 2.578 32.798 1.00 11.09 82 LEU A C 1
ATOM 582 O O . LEU A 1 103 ? 12.576 1.969 33.244 1.00 11.74 82 LEU A O 1
ATOM 587 N N . ALA A 1 104 ? 14.763 2.034 32.662 1.00 9.95 83 ALA A N 1
ATOM 588 C CA . ALA A 1 104 ? 15.010 0.646 33.037 1.00 10.14 83 ALA A CA 1
ATOM 589 C C . ALA A 1 104 ? 14.752 0.486 34.519 1.00 9.93 83 ALA A C 1
ATOM 590 O O . ALA A 1 104 ? 14.126 -0.474 34.917 1.00 9.00 83 ALA A O 1
ATOM 592 N N . LEU A 1 105 ? 15.184 1.465 35.310 1.00 10.56 84 LEU A N 1
ATOM 593 C CA . LEU A 1 105 ? 14.992 1.404 36.763 1.00 11.95 84 LEU A CA 1
ATOM 594 C C . LEU A 1 105 ? 13.536 1.323 37.093 1.00 12.29 84 LEU A C 1
ATOM 595 O O . LEU A 1 105 ? 13.153 0.432 37.864 1.00 12.00 84 LEU A O 1
ATOM 600 N N . GLU A 1 106 ? 12.728 2.184 36.463 1.00 12.35 85 GLU A N 1
ATOM 601 C CA . GLU A 1 106 ? 11.373 2.306 36.936 1.00 13.42 85 GLU A CA 1
ATOM 602 C C . GLU A 1 106 ? 10.556 1.136 36.417 1.00 13.35 85 GLU A C 1
ATOM 603 O O . GLU A 1 106 ? 9.638 0.697 37.096 1.00 12.42 85 GLU A O 1
ATOM 609 N N . ALA A 1 107 ? 10.893 0.659 35.221 1.00 14.42 86 ALA A N 1
ATOM 610 C CA . ALA A 1 107 ? 10.333 -0.584 34.670 1.00 16.30 86 ALA A CA 1
ATOM 611 C C . ALA A 1 107 ? 10.681 -1.854 35.497 1.00 18.00 86 ALA A C 1
ATOM 612 O O . ALA A 1 107 ? 9.974 -2.848 35.331 1.00 18.84 86 ALA A O 1
ATOM 614 N N . CYS A 1 108 ? 11.715 -1.838 36.355 1.00 16.47 87 CYS A N 1
ATOM 615 C CA . CYS A 1 108 ? 11.972 -2.926 37.304 1.00 17.28 87 CYS A CA 1
ATOM 616 C C . CYS A 1 108 ? 11.121 -2.783 38.532 1.00 17.66 87 CYS A C 1
ATOM 617 O O . CYS A 1 108 ? 11.210 -3.593 39.458 1.00 16.98 87 CYS A O 1
ATOM 620 N N . GLY A 1 109 ? 10.319 -1.729 38.556 1.00 19.24 88 GLY A N 1
ATOM 621 C CA . GLY A 1 109 ? 9.542 -1.398 39.741 1.00 19.87 88 GLY A CA 1
ATOM 622 C C . GLY A 1 109 ? 10.326 -0.655 40.795 1.00 18.63 88 GLY A C 1
ATOM 623 O O . GLY A 1 109 ? 9.848 -0.591 41.893 1.00 19.72 88 GLY A O 1
ATOM 624 N N . ILE A 1 110 ? 11.489 -0.090 40.495 1.00 20.70 89 ILE A N 1
ATOM 625 C CA . ILE A 1 110 ? 12.294 0.611 41.521 1.00 21.45 89 ILE A CA 1
ATOM 626 C C . ILE A 1 110 ? 11.690 1.990 41.858 1.00 23.96 89 ILE A C 1
ATOM 627 O O . ILE A 1 110 ? 11.410 2.809 40.963 1.00 27.04 89 ILE A O 1
ATOM 632 N N . GLY A 1 111 ? 11.505 2.244 43.143 1.00 24.38 90 GLY A N 1
ATOM 633 C CA . GLY A 1 111 ? 10.851 3.478 43.584 1.00 26.40 90 GLY A CA 1
ATOM 634 C C . GLY A 1 111 ? 11.412 4.017 44.883 1.00 26.47 90 GLY A C 1
ATOM 635 O O . GLY A 1 111 ? 12.557 3.765 45.229 1.00 28.99 90 GLY A O 1
ATOM 636 N N . ALA A 1 112 ? 10.606 4.755 45.624 1.00 25.09 91 ALA A N 1
ATOM 637 C CA . ALA A 1 112 ? 11.163 5.579 46.671 1.00 23.38 91 ALA A CA 1
ATOM 638 C C . ALA A 1 112 ? 11.627 4.687 47.829 1.00 20.92 91 ALA A C 1
ATOM 639 O O . ALA A 1 112 ? 10.864 3.845 48.299 1.00 20.05 91 ALA A O 1
ATOM 641 N N . GLY A 1 113 ? 12.873 4.855 48.255 1.00 19.58 92 GLY A N 1
ATOM 642 C CA . GLY A 1 113 ? 13.429 4.095 49.395 1.00 20.32 92 GLY A CA 1
ATOM 643 C C . GLY A 1 113 ? 14.129 2.777 49.041 1.00 18.37 92 GLY A C 1
ATOM 644 O O . GLY A 1 113 ? 14.904 2.242 49.815 1.00 19.23 92 GLY A O 1
ATOM 645 N N . ASP A 1 114 ? 13.864 2.223 47.872 1.00 18.09 93 ASP A N 1
ATOM 646 C CA . ASP A 1 114 ? 14.577 1.047 47.420 1.00 16.87 93 ASP A CA 1
ATOM 647 C C . ASP A 1 114 ? 16.077 1.290 47.277 1.00 16.44 93 ASP A C 1
ATOM 648 O O . ASP A 1 114 ? 16.511 2.342 46.777 1.00 15.49 93 ASP A O 1
ATOM 653 N N . GLU A 1 115 ? 16.868 0.311 47.713 1.00 16.97 94 GLU A N 1
ATOM 654 C CA . GLU A 1 115 ? 18.320 0.310 47.485 1.00 16.59 94 GLU A CA 1
ATOM 655 C C . GLU A 1 115 ? 18.640 -0.254 46.090 1.00 15.48 94 GLU A C 1
ATOM 656 O O . GLU A 1 115 ? 18.115 -1.320 45.742 1.00 13.69 94 GLU A O 1
ATOM 662 N N . VAL A 1 116 ? 19.476 0.476 45.346 1.00 13.28 95 VAL A N 1
ATOM 663 C CA . VAL A 1 116 ? 20.071 -0.014 44.108 1.00 14.57 95 VAL A CA 1
ATOM 664 C C . VAL A 1 116 ? 21.597 -0.073 44.259 1.00 14.45 95 VAL A C 1
ATOM 665 O O . VAL A 1 116 ? 22.215 0.932 44.484 1.00 13.60 95 VAL A O 1
ATOM 669 N N . ILE A 1 117 ? 22.195 -1.257 44.124 1.00 16.37 96 ILE A N 1
ATOM 670 C CA . ILE A 1 117 ? 23.646 -1.474 44.131 1.00 15.48 96 ILE A CA 1
ATOM 671 C C . ILE A 1 117 ? 24.251 -0.956 42.822 1.00 15.95 96 ILE A C 1
ATOM 672 O O . ILE A 1 117 ? 23.737 -1.317 41.751 1.00 16.24 96 ILE A O 1
ATOM 677 N N . VAL A 1 118 ? 25.300 -0.128 42.915 1.00 14.06 97 VAL A N 1
ATOM 678 C CA . VAL A 1 118 ? 25.999 0.434 41.741 1.00 16.28 97 VAL A CA 1
ATOM 679 C C . VAL A 1 118 ? 27.510 0.458 42.019 1.00 15.00 97 VAL A C 1
ATOM 680 O O . VAL A 1 118 ? 27.905 0.560 43.142 1.00 16.35 97 VAL A O 1
ATOM 684 N N . PRO A 1 119 ? 28.334 0.409 40.998 1.00 15.14 98 PRO A N 1
ATOM 685 C CA . PRO A 1 119 ? 29.734 0.672 41.229 1.00 15.56 98 PRO A CA 1
ATOM 686 C C . PRO A 1 119 ? 30.007 2.116 41.629 1.00 16.51 98 PRO A C 1
ATOM 687 O O . PRO A 1 119 ? 29.357 3.066 41.170 1.00 17.36 98 PRO A O 1
ATOM 691 N N . GLY A 1 120 ? 30.983 2.264 42.511 1.00 16.60 99 GLY A N 1
ATOM 692 C CA . GLY A 1 120 ? 31.465 3.551 42.943 1.00 17.19 99 GLY A CA 1
ATOM 693 C C . GLY A 1 120 ? 32.204 4.264 41.834 1.00 18.01 99 GLY A C 1
ATOM 694 O O . GLY A 1 120 ? 32.246 5.497 41.827 1.00 21.15 99 GLY A O 1
ATOM 695 N N . LEU A 1 121 ? 32.810 3.524 40.912 1.00 16.55 100 LEU A N 1
ATOM 696 C CA . LEU A 1 121 ? 33.580 4.163 39.871 1.00 17.10 100 LEU A CA 1
ATOM 697 C C . LEU A 1 121 ? 32.826 4.095 38.541 1.00 15.78 100 LEU A C 1
ATOM 698 O O . LEU A 1 121 ? 32.698 3.019 37.897 1.00 14.25 100 LEU A O 1
ATOM 703 N N . SER A 1 122 ? 32.341 5.277 38.180 1.00 13.97 101 SER A N 1
ATOM 704 C CA . SER A 1 122 ? 31.604 5.523 36.931 1.00 13.56 101 SER A CA 1
ATOM 705 C C . SER A 1 122 ? 31.420 7.041 36.797 1.00 14.13 101 SER A C 1
ATOM 706 O O . SER A 1 122 ? 31.692 7.833 37.716 1.00 13.35 101 SER A O 1
ATOM 709 N N . TRP A 1 123 ? 30.969 7.454 35.627 1.00 14.10 102 TRP A N 1
ATOM 710 C CA . TRP A 1 123 ? 30.400 8.791 35.483 1.00 13.84 102 TRP A CA 1
ATOM 711 C C . TRP A 1 123 ? 29.225 9.068 36.463 1.00 13.95 102 TRP A C 1
ATOM 712 O O . TRP A 1 123 ? 28.428 8.198 36.831 1.00 16.14 102 TRP A O 1
ATOM 723 N N . VAL A 1 124 ? 29.162 10.298 36.930 1.00 13.98 103 VAL A N 1
ATOM 724 C CA . VAL A 1 124 ? 28.251 10.700 38.005 1.00 14.78 103 VAL A CA 1
ATOM 725 C C . VAL A 1 124 ? 26.766 10.297 37.842 1.00 13.85 103 VAL A C 1
ATOM 726 O O . VAL A 1 124 ? 26.056 9.964 38.832 1.00 13.83 103 VAL A O 1
ATOM 730 N N . ALA A 1 125 ? 26.348 10.273 36.588 1.00 12.15 104 ALA A N 1
ATOM 731 C CA . ALA A 1 125 ? 25.030 9.797 36.221 1.00 12.39 104 ALA A CA 1
ATOM 732 C C . ALA A 1 125 ? 24.648 8.428 36.761 1.00 12.17 104 ALA A C 1
ATOM 733 O O . ALA A 1 125 ? 23.457 8.175 36.951 1.00 11.45 104 ALA A O 1
ATOM 735 N N . SER A 1 126 ? 25.627 7.565 37.007 1.00 12.09 105 SER A N 1
ATOM 736 C CA . SER A 1 126 ? 25.365 6.270 37.594 1.00 12.51 105 SER A CA 1
ATOM 737 C C . SER A 1 126 ? 24.782 6.411 38.996 1.00 13.19 105 SER A C 1
ATOM 738 O O . SER A 1 126 ? 23.974 5.564 39.388 1.00 13.51 105 SER A O 1
ATOM 741 N N . GLY A 1 127 ? 25.179 7.440 39.742 1.00 13.49 106 GLY A N 1
ATOM 742 C CA . GLY A 1 127 ? 24.569 7.717 41.072 1.00 13.67 106 GLY A CA 1
ATOM 743 C C . GLY A 1 127 ? 23.308 8.587 40.995 1.00 13.04 106 GLY A C 1
ATOM 744 O O . GLY A 1 127 ? 22.315 8.273 41.638 1.00 12.38 106 GLY A O 1
ATOM 745 N N . SER A 1 128 ? 23.338 9.638 40.177 1.00 13.09 107 SER A N 1
ATOM 746 C CA . SER A 1 128 ? 22.223 10.586 40.102 1.00 15.04 107 SER A CA 1
ATOM 747 C C . SER A 1 128 ? 20.967 9.965 39.516 1.00 14.51 107 SER A C 1
ATOM 748 O O . SER A 1 128 ? 19.884 10.334 39.953 1.00 16.60 107 SER A O 1
ATOM 751 N N . THR A 1 129 ? 21.092 9.000 38.598 1.00 13.75 108 THR A N 1
ATOM 752 C CA . THR A 1 129 ? 19.919 8.359 38.063 1.00 13.36 108 THR A CA 1
ATOM 753 C C . THR A 1 129 ? 19.128 7.604 39.120 1.00 13.93 108 THR A C 1
ATOM 754 O O . THR A 1 129 ? 17.896 7.641 39.135 1.00 14.88 108 THR A O 1
ATOM 758 N N . ILE A 1 130 ? 19.838 6.902 39.985 1.00 14.24 109 ILE A N 1
ATOM 759 C CA . ILE A 1 130 ? 19.217 6.171 41.112 1.00 14.96 109 ILE A CA 1
ATOM 760 C C . ILE A 1 130 ? 18.464 7.111 42.046 1.00 15.46 109 ILE A C 1
ATOM 761 O O . ILE A 1 130 ? 17.312 6.838 42.430 1.00 15.43 109 ILE A O 1
ATOM 766 N N . LEU A 1 131 ? 19.133 8.219 42.375 1.00 15.98 110 LEU A N 1
ATOM 767 C CA . LEU A 1 131 ? 18.537 9.342 43.107 1.00 15.90 110 LEU A CA 1
ATOM 768 C C . LEU A 1 131 ? 17.293 9.886 42.443 1.00 14.61 110 LEU A C 1
ATOM 769 O O . LEU A 1 131 ? 16.331 10.145 43.126 1.00 14.89 110 LEU A O 1
ATOM 774 N N . GLY A 1 132 ? 17.333 10.020 41.127 1.00 13.95 111 GLY A N 1
ATOM 775 C CA . GLY A 1 132 ? 16.251 10.618 40.382 1.00 14.27 111 GLY A CA 1
ATOM 776 C C . GLY A 1 132 ? 14.947 9.864 40.380 1.00 15.02 111 GLY A C 1
ATOM 777 O O . GLY A 1 132 ? 13.934 10.458 40.054 1.00 15.64 111 GLY A O 1
ATOM 778 N N . VAL A 1 133 ? 14.939 8.576 40.722 1.00 14.13 112 VAL A N 1
ATOM 779 C CA . VAL A 1 133 ? 13.701 7.825 40.832 1.00 14.55 112 VAL A CA 1
ATOM 780 C C . VAL A 1 133 ? 13.462 7.571 42.312 1.00 14.75 112 VAL A C 1
ATOM 781 O O . VAL A 1 133 ? 12.712 6.670 42.653 1.00 16.42 112 VAL A O 1
ATOM 785 N N . ASN A 1 134 ? 14.079 8.401 43.156 1.00 14.68 113 ASN A N 1
ATOM 786 C CA . ASN A 1 134 ? 13.999 8.349 44.614 1.00 14.38 113 ASN A CA 1
ATOM 787 C C . ASN A 1 134 ? 14.562 7.108 45.277 1.00 13.94 113 ASN A C 1
ATOM 788 O O . ASN A 1 134 ? 14.212 6.803 46.415 1.00 14.75 113 ASN A O 1
ATOM 793 N N . ALA A 1 135 ? 15.455 6.394 44.606 1.00 14.58 114 ALA A N 1
ATOM 794 C CA . ALA A 1 135 ? 16.009 5.195 45.217 1.00 14.48 114 ALA A CA 1
ATOM 795 C C . ALA A 1 135 ? 17.310 5.607 45.882 1.00 14.63 114 ALA A C 1
ATOM 796 O O . ALA A 1 135 ? 17.798 6.713 45.687 1.00 14.36 114 ALA A O 1
ATOM 798 N N . VAL A 1 136 ? 17.867 4.693 46.663 1.00 15.30 115 VAL A N 1
ATOM 799 C CA . VAL A 1 136 ? 19.081 4.946 47.412 1.00 16.23 115 VAL A CA 1
ATOM 800 C C . VAL A 1 136 ? 20.240 4.212 46.756 1.00 15.80 115 VAL A C 1
ATOM 801 O O . VAL A 1 136 ? 20.249 2.995 46.787 1.00 18.49 115 VAL A O 1
ATOM 805 N N . PRO A 1 137 ? 21.188 4.919 46.118 1.00 15.26 116 PRO A N 1
ATOM 806 C CA . PRO A 1 137 ? 22.336 4.202 45.585 1.00 15.70 116 PRO A CA 1
ATOM 807 C C . PRO A 1 137 ? 23.270 3.668 46.678 1.00 17.92 116 PRO A C 1
ATOM 808 O O . PRO A 1 137 ? 23.594 4.373 47.665 1.00 16.68 116 PRO A O 1
ATOM 812 N N . ILE A 1 138 ? 23.690 2.417 46.480 1.00 17.56 117 ILE A N 1
ATOM 813 C CA . ILE A 1 138 ? 24.570 1.729 47.384 1.00 16.03 117 ILE A CA 1
ATOM 814 C C . ILE A 1 138 ? 25.836 1.474 46.562 1.00 16.04 117 ILE A C 1
ATOM 815 O O . ILE A 1 138 ? 25.990 0.503 45.812 1.00 16.31 117 ILE A O 1
ATOM 820 N N . PHE A 1 139 ? 26.755 2.407 46.700 1.00 14.79 118 PHE A N 1
ATOM 821 C CA . PHE A 1 139 ? 27.971 2.403 45.951 1.00 16.07 118 PHE A CA 1
ATOM 822 C C . PHE A 1 139 ? 28.825 1.242 46.454 1.00 17.25 118 PHE A C 1
ATOM 823 O O . PHE A 1 139 ? 29.048 1.136 47.638 1.00 18.14 118 PHE A O 1
ATOM 831 N N . CYS A 1 140 ? 29.266 0.371 45.550 1.00 18.83 119 CYS A N 1
ATOM 832 C CA . CYS A 1 140 ? 30.120 -0.790 45.851 1.00 19.46 119 CYS A CA 1
ATOM 833 C C . CYS A 1 140 ? 31.459 -0.636 45.161 1.00 18.25 119 CYS A C 1
ATOM 834 O O . CYS A 1 140 ? 31.576 0.007 44.112 1.00 19.67 119 CYS A O 1
ATOM 837 N N . ASP A 1 141 ? 32.480 -1.223 45.774 1.00 17.72 120 ASP A N 1
ATOM 838 C CA . ASP A 1 141 ? 33.845 -1.084 45.305 1.00 16.09 120 ASP A CA 1
ATOM 839 C C . ASP A 1 141 ? 33.978 -1.954 44.079 1.00 15.15 120 ASP A C 1
ATOM 840 O O . ASP A 1 141 ? 33.109 -2.780 43.773 1.00 13.56 120 ASP A O 1
ATOM 845 N N . VAL A 1 142 ? 35.069 -1.729 43.360 1.00 17.05 121 VAL A N 1
ATOM 846 C CA . VAL A 1 142 ? 35.346 -2.374 42.077 1.00 17.35 121 VAL A CA 1
ATOM 847 C C . VAL A 1 142 ? 36.592 -3.264 42.181 1.00 18.56 121 VAL A C 1
ATOM 848 O O . VAL A 1 142 ? 37.357 -3.174 43.134 1.00 21.02 121 VAL A O 1
ATOM 852 N N . ASP A 1 143 ? 36.785 -4.109 41.168 1.00 20.10 122 ASP A N 1
ATOM 853 C CA . ASP A 1 143 ? 37.916 -5.005 41.020 1.00 18.28 122 ASP A CA 1
ATOM 854 C C . ASP A 1 143 ? 39.097 -4.107 40.658 1.00 19.69 122 ASP A C 1
ATOM 855 O O . ASP A 1 143 ? 38.924 -3.152 39.914 1.00 18.78 122 ASP A O 1
ATOM 860 N N . PRO A 1 144 ? 40.297 -4.406 41.184 1.00 20.46 123 PRO A N 1
ATOM 861 C CA . PRO A 1 144 ? 41.469 -3.552 40.943 1.00 20.34 123 PRO A CA 1
ATOM 862 C C . PRO A 1 144 ? 42.055 -3.629 39.548 1.00 19.26 123 PRO A C 1
ATOM 863 O O . PRO A 1 144 ? 42.736 -2.700 39.151 1.00 18.97 123 PRO A O 1
ATOM 867 N N . ASP A 1 145 ? 41.787 -4.702 38.817 1.00 19.03 124 ASP A N 1
ATOM 868 C CA . ASP A 1 145 ? 42.329 -4.843 37.467 1.00 18.78 124 ASP A CA 1
ATOM 869 C C . ASP A 1 145 ? 41.361 -4.442 36.369 1.00 16.14 124 ASP A C 1
ATOM 870 O O . ASP A 1 145 ? 41.790 -3.763 35.450 1.00 16.27 124 ASP A O 1
ATOM 875 N N . THR A 1 146 ? 40.105 -4.899 36.458 1.00 15.26 125 THR A N 1
ATOM 876 C CA . THR A 1 146 ? 39.047 -4.571 35.509 1.00 15.00 125 THR A CA 1
ATOM 877 C C . THR A 1 146 ? 38.264 -3.281 35.844 1.00 14.92 125 THR A C 1
ATOM 878 O O . THR A 1 146 ? 37.651 -2.707 34.954 1.00 15.22 125 THR A O 1
ATOM 882 N N . LEU A 1 147 ? 38.258 -2.862 37.105 1.00 15.12 126 LEU A N 1
ATOM 883 C CA . LEU A 1 147 ? 37.538 -1.679 37.597 1.00 15.02 126 LEU A CA 1
ATOM 884 C C . LEU A 1 147 ? 36.023 -1.761 37.454 1.00 14.82 126 LEU A C 1
ATOM 885 O O . LEU A 1 147 ? 35.305 -0.733 37.485 1.00 15.32 126 LEU A O 1
ATOM 890 N N . CYS A 1 148 ? 35.542 -3.002 37.353 1.00 13.46 127 CYS A N 1
ATOM 891 C CA . CYS A 1 148 ? 34.127 -3.266 37.231 1.00 13.07 127 CYS A CA 1
ATOM 892 C C . CYS A 1 148 ? 33.679 -3.749 38.560 1.00 14.43 127 CYS A C 1
ATOM 893 O O . CYS A 1 148 ? 34.465 -4.159 39.391 1.00 16.34 127 CYS A O 1
ATOM 896 N N . LEU A 1 149 ? 32.389 -3.635 38.794 1.00 15.16 128 LEU A N 1
ATOM 897 C CA . LEU A 1 149 ? 31.779 -3.978 40.069 1.00 15.27 128 LEU A CA 1
ATOM 898 C C . LEU A 1 149 ? 32.263 -5.312 40.653 1.00 15.40 128 LEU A C 1
ATOM 899 O O . LEU A 1 149 ? 32.159 -6.361 40.045 1.00 13.66 128 LEU A O 1
ATOM 904 N N . SER A 1 150 ? 32.772 -5.278 41.872 1.00 17.68 129 SER A N 1
ATOM 905 C CA . SER A 1 150 ? 33.311 -6.479 42.523 1.00 16.83 129 SER A CA 1
ATOM 906 C C . SER A 1 150 ? 32.117 -7.335 42.971 1.00 17.19 129 SER A C 1
ATOM 907 O O . SER A 1 150 ? 31.266 -6.844 43.700 1.00 17.69 129 SER A O 1
ATOM 910 N N . PRO A 1 151 ? 32.049 -8.590 42.517 1.00 16.15 130 PRO A N 1
ATOM 911 C CA . PRO A 1 151 ? 30.999 -9.466 42.995 1.00 17.64 130 PRO A CA 1
ATOM 912 C C . PRO A 1 151 ? 31.078 -9.650 44.494 1.00 21.20 130 PRO A C 1
ATOM 913 O O . PRO A 1 151 ? 30.036 -9.687 45.143 1.00 21.65 130 PRO A O 1
ATOM 917 N N . GLU A 1 152 ? 32.278 -9.706 45.062 1.00 24.10 131 GLU A N 1
ATOM 918 C CA . GLU A 1 152 ? 32.334 -9.976 46.507 1.00 27.72 131 GLU A CA 1
ATOM 919 C C . GLU A 1 152 ? 31.706 -8.759 47.154 1.00 22.05 131 GLU A C 1
ATOM 920 O O . GLU A 1 152 ? 30.905 -8.911 48.055 1.00 21.19 131 GLU A O 1
ATOM 926 N N . ALA A 1 153 ? 32.069 -7.574 46.681 1.00 21.87 132 ALA A N 1
ATOM 927 C CA . ALA A 1 153 ? 31.491 -6.324 47.210 1.00 22.30 132 ALA A CA 1
ATOM 928 C C . ALA A 1 153 ? 29.974 -6.283 47.138 1.00 19.68 132 ALA A C 1
ATOM 929 O O . ALA A 1 153 ? 29.328 -5.789 48.036 1.00 20.39 132 ALA A O 1
ATOM 931 N N . VAL A 1 154 ? 29.413 -6.828 46.065 1.00 21.83 133 VAL A N 1
ATOM 932 C CA . VAL A 1 154 ? 27.955 -6.882 45.863 1.00 21.65 133 VAL A CA 1
ATOM 933 C C . VAL A 1 154 ? 27.290 -7.723 46.927 1.00 23.05 133 VAL A C 1
ATOM 934 O O . VAL A 1 154 ? 26.452 -7.181 47.644 1.00 28.80 133 VAL A O 1
ATOM 938 N N . GLU A 1 155 ? 27.650 -8.995 47.064 1.00 24.40 134 GLU A N 1
ATOM 939 C CA . GLU A 1 155 ? 27.083 -9.841 48.138 1.00 27.29 134 GLU A CA 1
ATOM 940 C C . GLU A 1 155 ? 27.079 -9.179 49.494 1.00 24.40 134 GLU A C 1
ATOM 941 O O . GLU A 1 155 ? 26.096 -9.275 50.212 1.00 23.06 134 GLU A O 1
ATOM 947 N N . ALA A 1 156 ? 28.205 -8.552 49.832 1.00 23.54 135 ALA A N 1
ATOM 948 C CA . ALA A 1 156 ? 28.336 -7.915 51.153 1.00 22.97 135 ALA A CA 1
ATOM 949 C C . ALA A 1 156 ? 27.375 -6.729 51.334 1.00 23.01 135 ALA A C 1
ATOM 950 O O . ALA A 1 156 ? 26.953 -6.422 52.438 1.00 22.01 135 ALA A O 1
ATOM 952 N N . ALA A 1 157 ? 27.005 -6.079 50.237 1.00 26.11 136 ALA A N 1
ATOM 953 C CA . ALA A 1 157 ? 26.182 -4.886 50.295 1.00 29.36 136 ALA A CA 1
ATOM 954 C C . ALA A 1 157 ? 24.687 -5.189 50.133 1.00 29.24 136 ALA A C 1
ATOM 955 O O . ALA A 1 157 ? 23.844 -4.298 50.275 1.00 31.65 136 ALA A O 1
ATOM 957 N N . ILE A 1 158 ? 24.326 -6.428 49.841 1.00 27.65 137 ILE A N 1
ATOM 958 C CA . ILE A 1 158 ? 22.901 -6.724 49.707 1.00 25.63 137 ILE A CA 1
ATOM 959 C C . ILE A 1 158 ? 22.275 -6.575 51.078 1.00 25.92 137 ILE A C 1
ATOM 960 O O . ILE A 1 158 ? 22.826 -7.052 52.026 1.00 21.73 137 ILE A O 1
ATOM 965 N N . THR A 1 159 ? 21.150 -5.876 51.194 1.00 30.53 138 THR A N 1
ATOM 966 C CA . THR A 1 159 ? 20.381 -5.782 52.443 1.00 27.61 138 THR A CA 1
ATOM 967 C C . THR A 1 159 ? 19.002 -6.269 52.053 1.00 28.82 138 THR A C 1
ATOM 968 O O . THR A 1 159 ? 18.776 -6.617 50.894 1.00 26.63 138 THR A O 1
ATOM 972 N N . GLU A 1 160 ? 18.072 -6.252 53.009 1.00 31.61 139 GLU A N 1
ATOM 973 C CA . GLU A 1 160 ? 16.662 -6.578 52.741 1.00 31.90 139 GLU A CA 1
ATOM 974 C C . GLU A 1 160 ? 15.949 -5.507 51.880 1.00 29.39 139 GLU A C 1
ATOM 975 O O . GLU A 1 160 ? 14.882 -5.769 51.329 1.00 27.34 139 GLU A O 1
ATOM 981 N N . HIS A 1 161 ? 16.535 -4.312 51.767 1.00 29.20 140 HIS A N 1
ATOM 982 C CA . HIS A 1 161 ? 15.975 -3.240 50.949 1.00 27.94 140 HIS A CA 1
ATOM 983 C C . HIS A 1 161 ? 16.486 -3.232 49.514 1.00 23.21 140 HIS A C 1
ATOM 984 O O . HIS A 1 161 ? 15.980 -2.473 48.667 1.00 24.39 140 HIS A O 1
ATOM 991 N N . THR A 1 162 ? 17.470 -4.058 49.207 1.00 19.35 141 THR A N 1
ATOM 992 C CA . THR A 1 162 ? 18.063 -4.038 47.886 1.00 18.09 141 THR A CA 1
ATOM 993 C C . THR A 1 162 ? 17.030 -4.464 46.840 1.00 17.72 141 THR A C 1
ATOM 994 O O . THR A 1 162 ? 16.373 -5.478 46.996 1.00 17.04 141 THR A O 1
ATOM 998 N N . ARG A 1 163 ? 16.863 -3.705 45.766 1.00 17.15 142 ARG A N 1
ATOM 999 C CA . ARG A 1 163 ? 15.914 -4.109 44.734 1.00 16.88 142 ARG A CA 1
ATOM 1000 C C . ARG A 1 163 ? 16.445 -4.169 43.316 1.00 15.68 142 ARG A C 1
ATOM 1001 O O . ARG A 1 163 ? 15.745 -4.595 42.407 1.00 15.08 142 ARG A O 1
ATOM 1009 N N . ALA A 1 164 ? 17.692 -3.755 43.116 1.00 15.32 143 ALA A N 1
ATOM 1010 C CA . ALA A 1 164 ? 18.335 -3.905 41.847 1.00 14.38 143 ALA A CA 1
ATOM 1011 C C . ALA A 1 164 ? 19.818 -3.768 41.940 1.00 13.62 143 ALA A C 1
ATOM 1012 O O . ALA A 1 164 ? 20.335 -3.170 42.867 1.00 13.48 143 ALA A O 1
ATOM 1014 N N . ILE A 1 165 ? 20.483 -4.332 40.933 1.00 14.93 144 ILE A N 1
ATOM 1015 C CA . ILE A 1 165 ? 21.920 -4.203 40.733 1.00 14.76 144 ILE A CA 1
ATOM 1016 C C . ILE A 1 165 ? 22.128 -3.565 39.386 1.00 14.63 144 ILE A C 1
ATOM 1017 O O . ILE A 1 165 ? 21.559 -4.035 38.402 1.00 13.99 144 ILE A O 1
ATOM 1022 N N . VAL A 1 166 ? 22.913 -2.481 39.355 1.00 13.79 145 VAL A N 1
ATOM 1023 C CA . VAL A 1 166 ? 23.347 -1.873 38.103 1.00 13.64 145 VAL A CA 1
ATOM 1024 C C . VAL A 1 166 ? 24.828 -2.161 37.928 1.00 13.49 145 VAL A C 1
ATOM 1025 O O . VAL A 1 166 ? 25.610 -1.885 38.814 1.00 13.80 145 VAL A O 1
ATOM 1029 N N . VAL A 1 167 ? 25.220 -2.717 36.799 1.00 13.67 146 VAL A N 1
ATOM 1030 C CA . VAL A 1 167 ? 26.625 -2.989 36.553 1.00 14.25 146 VAL A CA 1
ATOM 1031 C C . VAL A 1 167 ? 27.053 -2.167 35.365 1.00 13.64 146 VAL A C 1
ATOM 1032 O O . VAL A 1 167 ? 26.330 -2.147 34.375 1.00 13.08 146 VAL A O 1
ATOM 1036 N N . VAL A 1 168 ? 28.197 -1.484 35.487 1.00 14.61 147 VAL A N 1
ATOM 1037 C CA . VAL A 1 168 ? 28.793 -0.762 34.379 1.00 14.42 147 VAL A CA 1
ATOM 1038 C C . VAL A 1 168 ? 29.968 -1.555 33.835 1.00 15.51 147 VAL A C 1
ATOM 1039 O O . VAL A 1 168 ? 30.861 -1.969 34.594 1.00 15.76 147 VAL A O 1
ATOM 1043 N N . HIS A 1 169 ? 29.913 -1.768 32.516 1.00 14.18 148 HIS A N 1
ATOM 1044 C CA . HIS A 1 169 ? 31.045 -2.239 31.751 1.00 13.47 148 HIS A CA 1
ATOM 1045 C C . HIS A 1 169 ? 31.898 -1.026 31.442 1.00 12.39 148 HIS A C 1
ATOM 1046 O O . HIS A 1 169 ? 31.752 -0.422 30.387 1.00 10.91 148 HIS A O 1
ATOM 1053 N N . LEU A 1 170 ? 32.802 -0.744 32.382 1.00 13.03 149 LEU A N 1
ATOM 1054 C CA . LEU A 1 170 ? 33.558 0.508 32.415 1.00 13.67 149 LEU A CA 1
ATOM 1055 C C . LEU A 1 170 ? 34.754 0.602 31.446 1.00 13.52 149 LEU A C 1
ATOM 1056 O O . LEU A 1 170 ? 35.557 -0.319 31.335 1.00 12.84 149 LEU A O 1
ATOM 1061 N N . TYR A 1 171 ? 34.832 1.734 30.756 1.00 13.78 150 TYR A N 1
ATOM 1062 C CA . TYR A 1 171 ? 35.921 2.125 29.853 1.00 14.64 150 TYR A CA 1
ATOM 1063 C C . TYR A 1 171 ? 36.174 1.187 28.664 1.00 14.42 150 TYR A C 1
ATOM 1064 O O . TYR A 1 171 ? 35.732 1.479 27.556 1.00 13.56 150 TYR A O 1
ATOM 1073 N N . SER A 1 172 ? 36.925 0.099 28.879 1.00 14.40 151 SER A N 1
ATOM 1074 C CA . SER A 1 172 ? 37.094 -0.940 27.866 1.00 15.57 151 SER A CA 1
ATOM 1075 C C . SER A 1 172 ? 36.855 -2.373 28.376 1.00 15.51 151 SER A C 1
ATOM 1076 O O . SER A 1 172 ? 37.047 -3.298 27.618 1.00 15.47 151 SER A O 1
ATOM 1079 N N . ALA A 1 173 ? 36.475 -2.558 29.641 1.00 14.67 152 ALA A N 1
ATOM 1080 C CA . ALA A 1 173 ? 36.290 -3.846 30.267 1.00 14.43 152 ALA A CA 1
ATOM 1081 C C . ALA A 1 173 ? 34.790 -4.233 30.374 1.00 15.81 152 ALA A C 1
ATOM 1082 O O . ALA A 1 173 ? 33.895 -3.380 30.528 1.00 14.65 152 ALA A O 1
ATOM 1084 N N . LEU A 1 174 ? 34.552 -5.550 30.371 1.00 14.98 153 LEU A N 1
ATOM 1085 C CA . LEU A 1 174 ? 33.324 -6.138 30.881 1.00 14.14 153 LEU A CA 1
ATOM 1086 C C . LEU A 1 174 ? 33.519 -6.659 32.289 1.00 13.95 153 LEU A C 1
ATOM 1087 O O . LEU A 1 174 ? 34.582 -7.146 32.637 1.00 13.51 153 LEU A O 1
ATOM 1092 N N . ALA A 1 175 ? 32.450 -6.549 33.063 1.00 13.85 154 ALA A N 1
ATOM 1093 C CA . ALA A 1 175 ? 32.318 -7.058 34.418 1.00 16.17 154 ALA A CA 1
ATOM 1094 C C . ALA A 1 175 ? 32.114 -8.577 34.405 1.00 16.54 154 ALA A C 1
ATOM 1095 O O . ALA A 1 175 ? 31.911 -9.195 33.344 1.00 15.99 154 ALA A O 1
ATOM 1097 N N . ASP A 1 176 ? 32.192 -9.140 35.604 1.00 15.78 155 ASP A N 1
ATOM 1098 C CA . ASP A 1 176 ? 32.177 -10.585 35.757 1.00 17.48 155 ASP A CA 1
ATOM 1099 C C . ASP A 1 176 ? 30.744 -11.062 35.751 1.00 15.85 155 ASP A C 1
ATOM 1100 O O . ASP A 1 176 ? 30.107 -11.248 36.787 1.00 14.56 155 ASP A O 1
ATOM 1105 N N . MET A 1 177 ? 30.219 -11.226 34.546 1.00 16.81 156 MET A N 1
ATOM 1106 C CA . MET A 1 177 ? 28.784 -11.459 34.412 1.00 16.01 156 MET A CA 1
ATOM 1107 C C . MET A 1 177 ? 28.277 -12.807 34.939 1.00 15.62 156 MET A C 1
ATOM 1108 O O . MET A 1 177 ? 27.148 -12.886 35.453 1.00 14.52 156 MET A O 1
ATOM 1113 N N . ASP A 1 178 ? 29.114 -13.847 34.829 1.00 16.91 157 ASP A N 1
ATOM 1114 C CA . ASP A 1 178 ? 28.811 -15.167 35.428 1.00 15.54 157 ASP A CA 1
ATOM 1115 C C . ASP A 1 178 ? 28.638 -15.000 36.921 1.00 15.37 157 ASP A C 1
ATOM 1116 O O . ASP A 1 178 ? 27.695 -15.551 37.467 1.00 15.50 157 ASP A O 1
ATOM 1121 N N . ALA A 1 179 ? 29.500 -14.242 37.594 1.00 15.18 158 ALA A N 1
ATOM 1122 C CA . ALA A 1 179 ? 29.332 -14.084 39.052 1.00 15.55 158 ALA A CA 1
ATOM 1123 C C . ALA A 1 179 ? 28.165 -13.193 39.448 1.00 16.73 158 ALA A C 1
ATOM 1124 O O . ALA A 1 179 ? 27.483 -13.437 40.474 1.00 17.98 158 ALA A O 1
ATOM 1126 N N . LEU A 1 180 ? 27.927 -12.170 38.622 1.00 15.81 159 LEU A N 1
ATOM 1127 C CA . LEU A 1 180 ? 26.921 -11.184 38.954 1.00 14.97 159 LEU A CA 1
ATOM 1128 C C . LEU A 1 180 ? 25.536 -11.733 38.704 1.00 14.74 159 LEU A C 1
ATOM 1129 O O . LEU A 1 180 ? 24.673 -11.592 39.570 1.00 13.53 159 LEU A O 1
ATOM 1134 N N . SER A 1 181 ? 25.349 -12.358 37.538 1.00 16.98 160 SER A N 1
ATOM 1135 C CA . SER A 1 181 ? 24.128 -13.135 37.221 1.00 17.96 160 SER A CA 1
ATOM 1136 C C . SER A 1 181 ? 23.822 -14.199 38.239 1.00 18.44 160 SER A C 1
ATOM 1137 O O . SER A 1 181 ? 22.669 -14.385 38.587 1.00 19.08 160 SER A O 1
ATOM 1140 N N . ALA A 1 182 ? 24.860 -14.896 38.680 1.00 19.42 161 ALA A N 1
ATOM 1141 C CA . ALA A 1 182 ? 24.705 -15.816 39.803 1.00 20.34 161 ALA A CA 1
ATOM 1142 C C . ALA A 1 182 ? 24.105 -15.178 41.057 1.00 19.50 161 ALA A C 1
ATOM 1143 O O . ALA A 1 182 ? 23.134 -15.686 41.615 1.00 19.65 161 ALA A O 1
ATOM 1145 N N . ILE A 1 183 ? 24.679 -14.069 41.512 1.00 20.66 162 ILE A N 1
ATOM 1146 C CA . ILE A 1 183 ? 24.153 -13.350 42.701 1.00 20.03 162 ILE A CA 1
ATOM 1147 C C . ILE A 1 183 ? 22.745 -12.800 42.431 1.00 19.03 162 ILE A C 1
ATOM 1148 O O . ILE A 1 183 ? 21.887 -12.928 43.280 1.00 17.00 162 ILE A O 1
ATOM 1153 N N . ALA A 1 184 ? 22.495 -12.229 41.254 1.00 19.22 163 ALA A N 1
ATOM 1154 C CA . ALA A 1 184 ? 21.161 -11.711 40.943 1.00 20.23 163 ALA A CA 1
ATOM 1155 C C . ALA A 1 184 ? 20.077 -12.797 40.953 1.00 22.55 163 ALA A C 1
ATOM 1156 O O . ALA A 1 184 ? 19.013 -12.621 41.576 1.00 18.81 163 ALA A O 1
ATOM 1158 N N . GLU A 1 185 ? 20.352 -13.901 40.247 1.00 23.80 164 GLU A N 1
ATOM 1159 C CA . GLU A 1 185 ? 19.464 -15.077 40.263 1.00 26.94 164 GLU A CA 1
ATOM 1160 C C . GLU A 1 185 ? 19.177 -15.694 41.634 1.00 26.36 164 GLU A C 1
ATOM 1161 O O . GLU A 1 185 ? 18.027 -15.967 41.958 1.00 25.14 164 GLU A O 1
ATOM 1167 N N . ARG A 1 186 ? 20.219 -15.921 42.424 1.00 29.67 165 ARG A N 1
ATOM 1168 C CA . ARG A 1 186 ? 20.052 -16.377 43.797 1.00 31.79 165 ARG A CA 1
ATOM 1169 C C . ARG A 1 186 ? 19.138 -15.460 44.570 1.00 30.07 165 ARG A C 1
ATOM 1170 O O . ARG A 1 186 ? 18.162 -15.899 45.170 1.00 32.19 165 ARG A O 1
ATOM 1178 N N . HIS A 1 187 ? 19.447 -14.179 44.580 1.00 27.47 166 HIS A N 1
ATOM 1179 C CA . HIS A 1 187 ? 18.622 -13.300 45.374 1.00 28.37 166 HIS A CA 1
ATOM 1180 C C . HIS A 1 187 ? 17.276 -12.857 44.789 1.00 26.57 166 HIS A C 1
ATOM 1181 O O . HIS A 1 187 ? 16.566 -12.106 45.448 1.00 29.14 166 HIS A O 1
ATOM 1188 N N . GLY A 1 188 ? 16.904 -13.281 43.590 1.00 22.27 167 GLY A N 1
ATOM 1189 C CA . GLY A 1 188 ? 15.728 -12.696 42.960 1.00 22.76 167 GLY A CA 1
ATOM 1190 C C . GLY A 1 188 ? 15.764 -11.191 42.675 1.00 20.74 167 GLY A C 1
ATOM 1191 O O . GLY A 1 188 ? 14.735 -10.525 42.787 1.00 20.96 167 GLY A O 1
ATOM 1192 N N . LEU A 1 189 ? 16.926 -10.687 42.278 1.00 17.45 168 LEU A N 1
ATOM 1193 C CA . LEU A 1 189 ? 17.131 -9.285 41.932 1.00 17.08 168 LEU A CA 1
ATOM 1194 C C . LEU A 1 189 ? 17.328 -9.057 40.433 1.00 15.91 168 LEU A C 1
ATOM 1195 O O . LEU A 1 189 ? 18.048 -9.806 39.795 1.00 15.32 168 LEU A O 1
ATOM 1200 N N . PRO A 1 190 ? 16.717 -8.001 39.879 1.00 15.52 169 PRO A N 1
ATOM 1201 C CA . PRO A 1 190 ? 17.042 -7.639 38.506 1.00 15.46 169 PRO A CA 1
ATOM 1202 C C . PRO A 1 190 ? 18.449 -7.096 38.422 1.00 15.01 169 PRO A C 1
ATOM 1203 O O . PRO A 1 190 ? 18.973 -6.533 39.377 1.00 14.67 169 PRO A O 1
ATOM 1207 N N . LEU A 1 191 ? 19.063 -7.303 37.275 1.00 14.47 170 LEU A N 1
ATOM 1208 C CA . LEU A 1 191 ? 20.441 -6.925 37.076 1.00 14.58 170 LEU A CA 1
ATOM 1209 C C . LEU A 1 191 ? 20.378 -6.173 35.746 1.00 14.49 170 LEU A C 1
ATOM 1210 O O . LEU A 1 191 ? 20.014 -6.755 34.729 1.00 14.88 170 LEU A O 1
ATOM 1215 N N . ILE A 1 192 ? 20.729 -4.889 35.785 1.00 13.30 171 ILE A N 1
ATOM 1216 C CA . ILE A 1 192 ? 20.704 -4.005 34.647 1.00 12.77 171 ILE A CA 1
ATOM 1217 C C . ILE A 1 192 ? 22.126 -3.801 34.214 1.00 11.91 171 ILE A C 1
ATOM 1218 O O . ILE A 1 192 ? 22.995 -3.504 35.038 1.00 11.87 171 ILE A O 1
ATOM 1223 N N . GLU A 1 193 ? 22.365 -3.939 32.913 1.00 11.64 172 GLU A N 1
ATOM 1224 C CA . GLU A 1 193 ? 23.682 -3.689 32.360 1.00 10.90 172 GLU A CA 1
ATOM 1225 C C . GLU A 1 193 ? 23.745 -2.333 31.722 1.00 11.22 172 GLU A C 1
ATOM 1226 O O . GLU A 1 193 ? 23.034 -2.079 30.749 1.00 11.12 172 GLU A O 1
ATOM 1232 N N . ASP A 1 194 ? 24.650 -1.489 32.225 1.00 11.07 173 ASP A N 1
ATOM 1233 C CA . ASP A 1 194 ? 24.835 -0.151 31.701 1.00 10.53 173 ASP A CA 1
ATOM 1234 C C . ASP A 1 194 ? 26.005 -0.304 30.761 1.00 10.55 173 ASP A C 1
ATOM 1235 O O . ASP A 1 194 ? 27.159 -0.463 31.181 1.00 9.66 173 ASP A O 1
ATOM 1240 N N . CYS A 1 195 ? 25.639 -0.239 29.479 1.00 10.17 174 CYS A N 1
ATOM 1241 C CA . CYS A 1 195 ? 26.510 -0.533 28.384 1.00 10.66 174 CYS A CA 1
ATOM 1242 C C . CYS A 1 195 ? 26.860 0.730 27.642 1.00 11.06 174 CYS A C 1
ATOM 1243 O O . CYS A 1 195 ? 27.253 0.632 26.498 1.00 10.12 174 CYS A O 1
ATOM 1246 N N . ALA A 1 196 ? 26.746 1.892 28.300 1.00 11.55 175 ALA A N 1
ATOM 1247 C CA . ALA A 1 196 ? 27.114 3.170 27.696 1.00 11.85 175 ALA A CA 1
ATOM 1248 C C . ALA A 1 196 ? 28.554 3.253 27.168 1.00 11.34 175 ALA A C 1
ATOM 1249 O O . ALA A 1 196 ? 28.834 4.028 26.239 1.00 9.91 175 ALA A O 1
ATOM 1251 N N . GLN A 1 197 ? 29.416 2.424 27.746 1.00 12.00 176 GLN A N 1
ATOM 1252 C CA . GLN A 1 197 ? 30.843 2.404 27.436 1.00 12.53 176 GLN A CA 1
ATOM 1253 C C . GLN A 1 197 ? 31.296 1.111 26.769 1.00 12.28 176 GLN A C 1
ATOM 1254 O O . GLN A 1 197 ? 32.505 0.845 26.697 1.00 12.61 176 GLN A O 1
ATOM 1260 N N . ALA A 1 198 ? 30.338 0.335 26.251 1.00 13.04 177 ALA A N 1
ATOM 1261 C CA . ALA A 1 198 ? 30.591 -1.035 25.813 1.00 12.98 177 ALA A CA 1
ATOM 1262 C C . ALA A 1 198 ? 29.879 -1.516 24.551 1.00 14.10 177 ALA A C 1
ATOM 1263 O O . ALA A 1 198 ? 29.969 -2.705 24.257 1.00 15.20 177 ALA A O 1
ATOM 1265 N N . HIS A 1 199 ? 29.207 -0.641 23.807 1.00 14.50 178 HIS A N 1
ATOM 1266 C CA . HIS A 1 199 ? 28.341 -1.022 22.681 1.00 14.56 178 HIS A CA 1
ATOM 1267 C C . HIS A 1 199 ? 29.025 -2.082 21.801 1.00 15.55 178 HIS A C 1
ATOM 1268 O O . HIS A 1 199 ? 30.149 -1.870 21.320 1.00 14.94 178 HIS A O 1
ATOM 1275 N N . GLY A 1 200 ? 28.380 -3.230 21.588 1.00 15.32 179 GLY A N 1
ATOM 1276 C CA . GLY A 1 200 ? 28.924 -4.201 20.623 1.00 14.35 179 GLY A CA 1
ATOM 1277 C C . GLY A 1 200 ? 29.879 -5.176 21.275 1.00 14.20 179 GLY A C 1
ATOM 1278 O O . GLY A 1 200 ? 30.313 -6.106 20.629 1.00 16.92 179 GLY A O 1
ATOM 1279 N N . ALA A 1 201 ? 30.214 -5.010 22.544 1.00 13.61 180 ALA A N 1
ATOM 1280 C CA . ALA A 1 201 ? 31.118 -5.913 23.233 1.00 14.08 180 ALA A CA 1
ATOM 1281 C C . ALA A 1 201 ? 30.361 -7.197 23.512 1.00 14.57 180 ALA A C 1
ATOM 1282 O O . ALA A 1 201 ? 29.128 -7.218 23.494 1.00 16.75 180 ALA A O 1
ATOM 1284 N N . THR A 1 202 ? 31.096 -8.267 23.783 1.00 13.72 181 THR A N 1
ATOM 1285 C CA . THR A 1 202 ? 30.436 -9.547 23.969 1.00 13.90 181 THR A CA 1
ATOM 1286 C C . THR A 1 202 ? 31.106 -10.321 25.095 1.00 14.00 181 THR A C 1
ATOM 1287 O O . THR A 1 202 ? 32.334 -10.398 25.188 1.00 13.64 181 THR A O 1
ATOM 1291 N N . TYR A 1 203 ? 30.256 -10.909 25.931 1.00 14.55 182 TYR A N 1
ATOM 1292 C CA . TYR A 1 203 ? 30.667 -11.839 26.988 1.00 14.96 182 TYR A CA 1
ATOM 1293 C C . TYR A 1 203 ? 30.067 -13.245 26.709 1.00 14.56 182 TYR A C 1
ATOM 1294 O O . TYR A 1 203 ? 28.848 -13.397 26.680 1.00 13.56 182 TYR A O 1
ATOM 1303 N N . ARG A 1 204 ? 30.925 -14.250 26.533 1.00 13.92 183 ARG A N 1
ATOM 1304 C CA . ARG A 1 204 ? 30.543 -15.599 26.063 1.00 13.00 183 ARG A CA 1
ATOM 1305 C C . ARG A 1 204 ? 29.786 -15.501 24.754 1.00 12.47 183 ARG A C 1
ATOM 1306 O O . ARG A 1 204 ? 28.878 -16.283 24.514 1.00 13.58 183 ARG A O 1
ATOM 1314 N N . GLY A 1 205 ? 30.156 -14.544 23.918 1.00 12.07 184 GLY A N 1
ATOM 1315 C CA . GLY A 1 205 ? 29.562 -14.385 22.625 1.00 11.95 184 GLY A CA 1
ATOM 1316 C C . GLY A 1 205 ? 28.216 -13.703 22.690 1.00 12.06 184 GLY A C 1
ATOM 1317 O O . GLY A 1 205 ? 27.669 -13.414 21.653 1.00 11.16 184 GLY A O 1
ATOM 1318 N N . VAL A 1 206 ? 27.665 -13.433 23.872 1.00 12.45 185 VAL A N 1
ATOM 1319 C CA . VAL A 1 206 ? 26.394 -12.722 23.899 1.00 12.41 185 VAL A CA 1
ATOM 1320 C C . VAL A 1 206 ? 26.690 -11.229 24.023 1.00 13.15 185 VAL A C 1
ATOM 1321 O O . VAL A 1 206 ? 27.524 -10.800 24.813 1.00 11.97 185 VAL A O 1
ATOM 1325 N N . LYS A 1 207 ? 25.968 -10.443 23.231 1.00 13.87 186 LYS A N 1
ATOM 1326 C CA . LYS A 1 207 ? 26.141 -9.000 23.200 1.00 13.39 186 LYS A CA 1
ATOM 1327 C C . LYS A 1 207 ? 25.731 -8.425 24.534 1.00 14.12 186 LYS A C 1
ATOM 1328 O O . LYS A 1 207 ? 24.720 -8.773 25.155 1.00 14.41 186 LYS A O 1
ATOM 1334 N N . VAL A 1 208 ? 26.534 -7.471 24.921 1.00 13.15 187 VAL A N 1
ATOM 1335 C CA . VAL A 1 208 ? 26.465 -6.924 26.257 1.00 14.22 187 VAL A CA 1
ATOM 1336 C C . VAL A 1 208 ? 25.164 -6.124 26.290 1.00 14.57 187 VAL A C 1
ATOM 1337 O O . VAL A 1 208 ? 24.804 -5.494 25.288 1.00 10.85 187 VAL A O 1
ATOM 1341 N N . GLY A 1 209 ? 24.447 -6.255 27.413 1.00 14.49 188 GLY A N 1
ATOM 1342 C CA . GLY A 1 209 ? 23.060 -5.802 27.543 1.00 14.76 188 GLY A CA 1
ATOM 1343 C C . GLY A 1 209 ? 21.972 -6.835 27.234 1.00 15.12 188 GLY A C 1
ATOM 1344 O O . GLY A 1 209 ? 20.793 -6.624 27.544 1.00 13.36 188 GLY A O 1
ATOM 1345 N N . ALA A 1 210 ? 22.361 -7.940 26.599 1.00 15.66 189 ALA A N 1
ATOM 1346 C CA . ALA A 1 210 ? 21.455 -9.080 26.388 1.00 15.57 189 ALA A CA 1
ATOM 1347 C C . ALA A 1 210 ? 21.669 -10.194 27.431 1.00 15.19 189 ALA A C 1
ATOM 1348 O O . ALA A 1 210 ? 21.194 -11.283 27.243 1.00 16.32 189 ALA A O 1
ATOM 1350 N N . LEU A 1 211 ? 22.336 -9.959 28.546 1.00 14.45 190 LEU A N 1
ATOM 1351 C CA . LEU A 1 211 ? 22.711 -11.060 29.420 1.00 15.66 190 LEU A CA 1
ATOM 1352 C C . LEU A 1 211 ? 21.908 -11.041 30.703 1.00 16.59 190 LEU A C 1
ATOM 1353 O O . LEU A 1 211 ? 22.048 -11.953 31.497 1.00 19.60 190 LEU A O 1
ATOM 1358 N N . ALA A 1 212 ? 21.087 -10.039 30.965 1.00 15.85 191 ALA A N 1
ATOM 1359 C CA . ALA A 1 212 ? 20.412 -9.999 32.258 1.00 15.95 191 ALA A CA 1
ATOM 1360 C C . ALA A 1 212 ? 19.056 -9.361 32.071 1.00 15.91 191 ALA A C 1
ATOM 1361 O O . ALA A 1 212 ? 18.467 -9.597 31.027 1.00 16.61 191 ALA A O 1
ATOM 1363 N N . THR A 1 213 ? 18.571 -8.541 33.004 1.00 15.35 192 THR A N 1
ATOM 1364 C CA . THR A 1 213 ? 17.209 -8.069 32.936 1.00 14.29 192 THR A CA 1
ATOM 1365 C C . THR A 1 213 ? 17.034 -7.138 31.764 1.00 14.83 192 THR A C 1
ATOM 1366 O O . THR A 1 213 ? 16.042 -7.212 31.042 1.00 15.08 192 THR A O 1
ATOM 1370 N N . ALA A 1 214 ? 17.972 -6.219 31.574 1.00 15.62 193 ALA A N 1
ATOM 1371 C CA . ALA A 1 214 ? 17.803 -5.169 30.563 1.00 13.85 193 ALA A CA 1
ATOM 1372 C C . ALA A 1 214 ? 19.127 -4.442 30.367 1.00 13.84 193 ALA A C 1
ATOM 1373 O O . ALA A 1 214 ? 19.953 -4.330 31.270 1.00 12.60 193 ALA A O 1
ATOM 1375 N N . GLY A 1 215 ? 19.292 -3.937 29.163 1.00 12.91 194 GLY A N 1
ATOM 1376 C CA . GLY A 1 215 ? 20.515 -3.255 28.812 1.00 13.46 194 GLY A CA 1
ATOM 1377 C C . GLY A 1 215 ? 20.220 -1.810 28.509 1.00 12.69 194 GLY A C 1
ATOM 1378 O O . GLY A 1 215 ? 19.196 -1.504 27.939 1.00 13.58 194 GLY A O 1
ATOM 1379 N N . THR A 1 216 ? 21.172 -0.951 28.818 1.00 12.40 195 THR A N 1
ATOM 1380 C CA . THR A 1 216 ? 20.979 0.494 28.857 1.00 12.89 195 THR A CA 1
ATOM 1381 C C . THR A 1 216 ? 22.166 1.098 28.144 1.00 12.35 195 THR A C 1
ATOM 1382 O O . THR A 1 216 ? 23.296 0.679 28.383 1.00 13.71 195 THR A O 1
ATOM 1386 N N . PHE A 1 217 ? 21.911 2.059 27.263 1.00 11.89 196 PHE A N 1
ATOM 1387 C CA . PHE A 1 217 ? 22.922 2.695 26.395 1.00 11.60 196 PHE A CA 1
ATOM 1388 C C . PHE A 1 217 ? 22.861 4.234 26.299 1.00 10.66 196 PHE A C 1
ATOM 1389 O O . PHE A 1 217 ? 21.779 4.802 26.166 1.00 10.85 196 PHE A O 1
ATOM 1397 N N . SER A 1 218 ? 24.023 4.887 26.317 1.00 9.95 197 SER A N 1
ATOM 1398 C CA . SER A 1 218 ? 24.187 6.269 25.871 1.00 10.20 197 SER A CA 1
ATOM 1399 C C . SER A 1 218 ? 24.610 6.324 24.399 1.00 10.38 197 SER A C 1
ATOM 1400 O O . SER A 1 218 ? 25.474 5.541 23.964 1.00 9.80 197 SER A O 1
ATOM 1403 N N . MET A 1 219 ? 24.021 7.256 23.652 1.00 10.71 198 MET A N 1
ATOM 1404 C CA . MET A 1 219 ? 24.565 7.653 22.345 1.00 12.24 198 MET A CA 1
ATOM 1405 C C . MET A 1 219 ? 25.049 9.099 22.329 1.00 11.88 198 MET A C 1
ATOM 1406 O O . MET A 1 219 ? 25.159 9.712 21.265 1.00 13.77 198 MET A O 1
ATOM 1411 N N . GLN A 1 220 ? 25.335 9.658 23.487 1.00 11.17 199 GLN A N 1
ATOM 1412 C CA . GLN A 1 220 ? 25.984 10.965 23.604 1.00 11.77 199 GLN A CA 1
ATOM 1413 C C . GLN A 1 220 ? 27.220 11.039 22.740 1.00 10.29 199 GLN A C 1
ATOM 1414 O O . GLN A 1 220 ? 27.857 10.014 22.497 1.00 10.23 199 GLN A O 1
ATOM 1420 N N . HIS A 1 221 ? 27.575 12.240 22.309 1.00 10.14 200 HIS A N 1
ATOM 1421 C CA . HIS A 1 221 ? 28.829 12.517 21.568 1.00 10.82 200 HIS A CA 1
ATOM 1422 C C . HIS A 1 221 ? 30.047 11.591 21.715 1.00 10.99 200 HIS A C 1
ATOM 1423 O O . HIS A 1 221 ? 30.577 11.097 20.729 1.00 9.69 200 HIS A O 1
ATOM 1430 N N . SER A 1 222 ? 30.514 11.378 22.935 1.00 12.91 201 SER A N 1
ATOM 1431 C CA . SER A 1 222 ? 31.811 10.710 23.104 1.00 15.21 201 SER A CA 1
ATOM 1432 C C . SER A 1 222 ? 31.766 9.169 22.907 1.00 14.45 201 SER A C 1
ATOM 1433 O O . SER A 1 222 ? 32.789 8.485 22.835 1.00 12.59 201 SER A O 1
ATOM 1436 N N . LYS A 1 223 ? 30.553 8.630 22.832 1.00 14.17 202 LYS A N 1
ATOM 1437 C CA . LYS A 1 223 ? 30.325 7.205 22.860 1.00 13.41 202 LYS A CA 1
ATOM 1438 C C . LYS A 1 223 ? 30.629 6.644 21.500 1.00 13.55 202 LYS A C 1
ATOM 1439 O O . LYS A 1 223 ? 30.583 7.386 20.523 1.00 11.98 202 LYS A O 1
ATOM 1445 N N . VAL A 1 224 ? 30.953 5.348 21.474 1.00 13.14 203 VAL A N 1
ATOM 1446 C CA . VAL A 1 224 ? 31.338 4.693 20.204 1.00 13.60 203 VAL A CA 1
ATOM 1447 C C . VAL A 1 224 ? 30.234 4.652 19.133 1.00 12.41 203 VAL A C 1
ATOM 1448 O O . VAL A 1 224 ? 30.513 4.693 17.919 1.00 11.40 203 VAL A O 1
ATOM 1452 N N . LEU A 1 225 ? 28.997 4.574 19.610 1.00 12.18 204 LEU A N 1
ATOM 1453 C CA . LEU A 1 225 ? 27.813 4.743 18.745 1.00 13.13 204 LEU A CA 1
ATOM 1454 C C . LEU A 1 225 ? 27.138 6.001 19.201 1.00 12.16 204 LEU A C 1
ATOM 1455 O O . LEU A 1 225 ? 26.764 6.072 20.375 1.00 11.88 204 LEU A O 1
ATOM 1460 N N . THR A 1 226 ? 26.967 6.959 18.291 1.00 11.62 205 THR A N 1
ATOM 1461 C CA . THR A 1 226 ? 26.472 8.282 18.692 1.00 11.61 205 THR A CA 1
ATOM 1462 C C . THR A 1 226 ? 25.602 9.028 17.675 1.00 12.14 205 THR A C 1
ATOM 1463 O O . THR A 1 226 ? 25.761 8.909 16.436 1.00 12.07 205 THR A O 1
ATOM 1467 N N . SER A 1 227 ? 24.688 9.804 18.256 1.00 11.87 206 SER A N 1
ATOM 1468 C CA . SER A 1 227 ? 23.841 10.762 17.534 1.00 12.13 206 SER A CA 1
ATOM 1469 C C . SER A 1 227 ? 23.866 12.118 18.242 1.00 11.63 206 SER A C 1
ATOM 1470 O O . SER A 1 227 ? 22.891 12.876 18.239 1.00 12.23 206 SER A O 1
ATOM 1473 N N . GLY A 1 228 ? 24.994 12.427 18.861 1.00 11.91 207 GLY A N 1
ATOM 1474 C CA . GLY A 1 228 ? 25.153 13.664 19.631 1.00 12.16 207 GLY A CA 1
ATOM 1475 C C . GLY A 1 228 ? 24.526 13.485 20.997 1.00 12.59 207 GLY A C 1
ATOM 1476 O O . GLY A 1 228 ? 25.197 13.672 22.046 1.00 11.71 207 GLY A O 1
ATOM 1477 N N . GLU A 1 229 ? 23.232 13.146 20.970 1.00 11.91 208 GLU A N 1
ATOM 1478 C CA . GLU A 1 229 ? 22.533 12.718 22.191 1.00 11.79 208 GLU A CA 1
ATOM 1479 C C . GLU A 1 229 ? 21.695 11.552 21.799 1.00 10.98 208 GLU A C 1
ATOM 1480 O O . GLU A 1 229 ? 21.178 11.537 20.690 1.00 11.38 208 GLU A O 1
ATOM 1486 N N . GLY A 1 230 ? 21.559 10.586 22.689 1.00 11.48 209 GLY A N 1
ATOM 1487 C CA . GLY A 1 230 ? 20.590 9.524 22.514 1.00 12.48 209 GLY A CA 1
ATOM 1488 C C . GLY A 1 230 ? 20.768 8.386 23.504 1.00 13.18 209 GLY A C 1
ATOM 1489 O O . GLY A 1 230 ? 21.622 8.441 24.423 1.00 14.85 209 GLY A O 1
ATOM 1490 N N . GLY A 1 231 ? 19.947 7.356 23.321 1.00 12.05 210 GLY A N 1
ATOM 1491 C CA . GLY A 1 231 ? 19.997 6.177 24.168 1.00 12.38 210 GLY A CA 1
ATOM 1492 C C . GLY A 1 231 ? 19.085 5.052 23.713 1.00 11.85 210 GLY A C 1
ATOM 1493 O O . GLY A 1 231 ? 18.344 5.165 22.753 1.00 10.70 210 GLY A O 1
ATOM 1494 N N . ALA A 1 232 ? 19.160 3.928 24.406 1.00 12.16 211 ALA A N 1
ATOM 1495 C CA . ALA A 1 232 ? 18.210 2.872 24.192 1.00 11.36 211 ALA A CA 1
ATOM 1496 C C . ALA A 1 232 ? 18.140 1.939 25.395 1.00 11.66 211 ALA A C 1
ATOM 1497 O O . ALA A 1 232 ? 19.089 1.849 26.155 1.00 11.35 211 ALA A O 1
ATOM 1499 N N . VAL A 1 233 ? 16.989 1.304 25.567 1.00 11.04 212 VAL A N 1
ATOM 1500 C CA . VAL A 1 233 ? 16.841 0.192 26.474 1.00 12.70 212 VAL A CA 1
ATOM 1501 C C . VAL A 1 233 ? 16.630 -1.030 25.602 1.00 13.41 212 VAL A C 1
ATOM 1502 O O . VAL A 1 233 ? 15.852 -0.955 24.654 1.00 14.49 212 VAL A O 1
ATOM 1506 N N . ILE A 1 234 ? 17.354 -2.115 25.901 1.00 14.02 213 ILE A N 1
ATOM 1507 C CA . ILE A 1 234 ? 17.116 -3.424 25.293 1.00 15.08 213 ILE A CA 1
ATOM 1508 C C . ILE A 1 234 ? 16.755 -4.469 26.348 1.00 15.16 213 ILE A C 1
ATOM 1509 O O . ILE A 1 234 ? 17.224 -4.426 27.514 1.00 15.09 213 ILE A O 1
ATOM 1514 N N . THR A 1 235 ? 15.928 -5.411 25.894 1.00 15.48 214 THR A N 1
ATOM 1515 C CA . THR A 1 235 ? 15.432 -6.535 26.703 1.00 14.10 214 THR A CA 1
ATOM 1516 C C . THR A 1 235 ? 14.858 -7.716 25.903 1.00 14.26 214 THR A C 1
ATOM 1517 O O . THR A 1 235 ? 14.472 -7.628 24.727 1.00 13.26 214 THR A O 1
ATOM 1521 N N . ARG A 1 236 ? 14.855 -8.861 26.568 1.00 16.15 215 ARG A N 1
ATOM 1522 C CA . ARG A 1 236 ? 14.245 -10.059 26.027 1.00 17.62 215 ARG A CA 1
ATOM 1523 C C . ARG A 1 236 ? 12.813 -10.126 26.544 1.00 19.17 215 ARG A C 1
ATOM 1524 O O . ARG A 1 236 ? 12.013 -10.894 26.032 1.00 21.05 215 ARG A O 1
ATOM 1532 N N . ASP A 1 237 ? 12.465 -9.340 27.551 1.00 20.25 216 ASP A N 1
ATOM 1533 C CA . ASP A 1 237 ? 11.127 -9.397 28.149 1.00 24.63 216 ASP A CA 1
ATOM 1534 C C . ASP A 1 237 ? 10.126 -8.386 27.479 1.00 24.40 216 ASP A C 1
ATOM 1535 O O . ASP A 1 237 ? 10.292 -7.157 27.524 1.00 26.69 216 ASP A O 1
ATOM 1540 N N . GLU A 1 238 ? 9.090 -8.904 26.822 1.00 22.35 217 GLU A N 1
ATOM 1541 C CA . GLU A 1 238 ? 8.065 -8.065 26.179 1.00 23.45 217 GLU A CA 1
ATOM 1542 C C . GLU A 1 238 ? 7.327 -7.056 27.085 1.00 19.81 217 GLU A C 1
ATOM 1543 O O . GLU A 1 238 ? 7.157 -5.897 26.766 1.00 18.75 217 GLU A O 1
ATOM 1549 N N . ASP A 1 239 ? 6.884 -7.532 28.229 1.00 20.42 218 ASP A N 1
ATOM 1550 C CA . ASP A 1 239 ? 6.225 -6.721 29.239 1.00 21.50 218 ASP A CA 1
ATOM 1551 C C . ASP A 1 239 ? 7.155 -5.643 29.781 1.00 19.86 218 ASP A C 1
ATOM 1552 O O . ASP A 1 239 ? 6.728 -4.532 30.067 1.00 19.16 218 ASP A O 1
ATOM 1557 N N . PHE A 1 240 ? 8.434 -5.974 29.908 1.00 18.59 219 PHE A N 1
ATOM 1558 C CA . PHE A 1 240 ? 9.419 -4.980 30.354 1.00 16.78 219 PHE A CA 1
ATOM 1559 C C . PHE A 1 240 ? 9.521 -3.824 29.353 1.00 15.39 219 PHE A C 1
ATOM 1560 O O . PHE A 1 240 ? 9.378 -2.666 29.746 1.00 14.00 219 PHE A O 1
ATOM 1568 N N . ALA A 1 241 ? 9.752 -4.143 28.078 1.00 14.63 220 ALA A N 1
ATOM 1569 C CA . ALA A 1 241 ? 9.814 -3.123 27.024 1.00 15.70 220 ALA A CA 1
ATOM 1570 C C . ALA A 1 241 ? 8.502 -2.333 26.927 1.00 15.50 220 ALA A C 1
ATOM 1571 O O . ALA A 1 241 ? 8.488 -1.145 26.702 1.00 16.89 220 ALA A O 1
ATOM 1573 N N . ARG A 1 242 ? 7.372 -2.997 27.099 1.00 16.16 221 ARG A N 1
ATOM 1574 C CA . ARG A 1 242 ? 6.086 -2.308 27.152 1.00 15.87 221 ARG A CA 1
ATOM 1575 C C . ARG A 1 242 ? 5.973 -1.312 28.311 1.00 14.74 221 ARG A C 1
ATOM 1576 O O . ARG A 1 242 ? 5.445 -0.211 28.126 1.00 14.25 221 ARG A O 1
ATOM 1584 N N . ARG A 1 243 ? 6.455 -1.680 29.493 1.00 14.20 222 ARG A N 1
ATOM 1585 C CA . ARG A 1 243 ? 6.503 -0.736 30.570 1.00 13.92 222 ARG A CA 1
ATOM 1586 C C . ARG A 1 243 ? 7.454 0.406 30.197 1.00 15.19 222 ARG A C 1
ATOM 1587 O O . ARG A 1 243 ? 7.134 1.584 30.353 1.00 15.19 222 ARG A O 1
ATOM 1595 N N . VAL A 1 244 ? 8.608 0.075 29.641 1.00 16.70 223 VAL A N 1
ATOM 1596 C CA . VAL A 1 244 ? 9.607 1.077 29.251 1.00 15.78 223 VAL A CA 1
ATOM 1597 C C . VAL A 1 244 ? 8.927 2.042 28.279 1.00 16.50 223 VAL A C 1
ATOM 1598 O O . VAL A 1 244 ? 9.112 3.261 28.387 1.00 16.61 223 VAL A O 1
ATOM 1602 N N . GLU A 1 245 ? 8.156 1.493 27.346 1.00 15.44 224 GLU A N 1
ATOM 1603 C CA . GLU A 1 245 ? 7.489 2.321 26.332 1.00 16.10 224 GLU A CA 1
ATOM 1604 C C . GLU A 1 245 ? 6.551 3.355 26.914 1.00 14.30 224 GLU A C 1
ATOM 1605 O O . GLU A 1 245 ? 6.565 4.514 26.495 1.00 15.21 224 GLU A O 1
ATOM 1611 N N . HIS A 1 246 ? 5.774 2.909 27.878 1.00 12.83 225 HIS A N 1
ATOM 1612 C CA . HIS A 1 246 ? 4.925 3.802 28.636 1.00 13.97 225 HIS A CA 1
ATOM 1613 C C . HIS A 1 246 ? 5.686 4.893 29.372 1.00 13.60 225 HIS A C 1
ATOM 1614 O O . HIS A 1 246 ? 5.253 6.064 29.412 1.00 12.32 225 HIS A O 1
ATOM 1621 N N . LEU A 1 247 ? 6.786 4.471 29.986 1.00 12.97 226 LEU A N 1
ATOM 1622 C CA . LEU A 1 247 ? 7.612 5.378 30.758 1.00 11.80 226 LEU A CA 1
ATOM 1623 C C . LEU A 1 247 ? 8.283 6.440 29.896 1.00 12.05 226 LEU A C 1
ATOM 1624 O O . LEU A 1 247 ? 8.602 7.487 30.433 1.00 12.59 226 LEU A O 1
ATOM 1629 N N . ARG A 1 248 ? 8.509 6.201 28.599 1.00 11.48 227 ARG A N 1
ATOM 1630 C CA . ARG A 1 248 ? 9.147 7.199 27.741 1.00 11.57 227 ARG A CA 1
ATOM 1631 C C . ARG A 1 248 ? 8.196 7.990 26.847 1.00 11.85 227 ARG A C 1
ATOM 1632 O O . ARG A 1 248 ? 8.666 8.940 26.194 1.00 12.43 227 ARG A O 1
ATOM 1640 N N . ALA A 1 249 ? 6.912 7.637 26.814 1.00 11.10 228 ALA A N 1
ATOM 1641 C CA . ALA A 1 249 ? 5.923 8.383 26.023 1.00 11.51 228 ALA A CA 1
ATOM 1642 C C . ALA A 1 249 ? 4.687 8.773 26.819 1.00 12.30 228 ALA A C 1
ATOM 1643 O O . ALA A 1 249 ? 3.558 8.580 26.381 1.00 13.40 228 ALA A O 1
ATOM 1645 N N . ASP A 1 250 ? 4.883 9.338 28.007 1.00 12.77 229 ASP A N 1
ATOM 1646 C CA . ASP A 1 250 ? 3.768 9.853 28.798 1.00 12.85 229 ASP A CA 1
ATOM 1647 C C . ASP A 1 250 ? 2.574 8.919 28.916 1.00 13.44 229 ASP A C 1
ATOM 1648 O O . ASP A 1 250 ? 1.427 9.332 28.710 1.00 15.59 229 ASP A O 1
ATOM 1653 N N . GLY A 1 251 ? 2.855 7.666 29.238 1.00 13.02 230 GLY A N 1
ATOM 1654 C CA . GLY A 1 251 ? 1.827 6.640 29.458 1.00 13.71 230 GLY A CA 1
ATOM 1655 C C . GLY A 1 251 ? 1.188 6.050 28.199 1.00 13.14 230 GLY A C 1
ATOM 1656 O O . GLY A 1 251 ? 0.111 5.513 28.241 1.00 11.89 230 GLY A O 1
ATOM 1657 N N . ARG A 1 252 ? 1.867 6.185 27.071 1.00 14.14 231 ARG A N 1
ATOM 1658 C CA . ARG A 1 252 ? 1.391 5.734 25.777 1.00 14.35 231 ARG A CA 1
ATOM 1659 C C . ARG A 1 252 ? 2.368 4.687 25.227 1.00 15.31 231 ARG A C 1
ATOM 1660 O O . ARG A 1 252 ? 3.527 4.607 25.627 1.00 14.75 231 ARG A O 1
ATOM 1668 N N . CYS A 1 253 ? 1.882 3.845 24.340 1.00 15.44 232 CYS A N 1
ATOM 1669 C CA . CYS A 1 253 ? 2.759 2.852 23.699 1.00 19.25 232 CYS A CA 1
ATOM 1670 C C . CYS A 1 253 ? 2.272 2.637 22.287 1.00 17.66 232 CYS A C 1
ATOM 1671 O O . CYS A 1 253 ? 1.135 2.920 21.944 1.00 19.19 232 CYS A O 1
ATOM 1674 N N . LEU A 1 254 ? 3.160 2.170 21.450 1.00 18.57 233 LEU A N 1
ATOM 1675 C CA . LEU A 1 254 ? 2.791 2.017 20.057 1.00 20.78 233 LEU A CA 1
ATOM 1676 C C . LEU A 1 254 ? 1.736 0.921 19.880 1.00 20.01 233 LEU A C 1
ATOM 1677 O O . LEU A 1 254 ? 1.788 -0.124 20.533 1.00 17.94 233 LEU A O 1
ATOM 1682 N N . SER A 1 255 ? 0.775 1.173 18.996 1.00 21.18 234 SER A N 1
ATOM 1683 C CA . SER A 1 255 ? -0.190 0.137 18.628 1.00 22.48 234 SER A CA 1
ATOM 1684 C C . SER A 1 255 ? 0.526 -1.095 18.047 1.00 26.39 234 SER A C 1
ATOM 1685 O O . SER A 1 255 ? 1.596 -1.020 17.427 1.00 26.90 234 SER A O 1
ATOM 1688 N N . ALA A 1 256 ? -0.081 -2.248 18.285 1.00 29.74 235 ALA A N 1
ATOM 1689 C CA . ALA A 1 256 ? 0.370 -3.485 17.689 1.00 31.17 235 ALA A CA 1
ATOM 1690 C C . ALA A 1 256 ? 0.431 -3.318 16.195 1.00 28.80 235 ALA A C 1
ATOM 1691 O O . ALA A 1 256 ? 1.444 -3.615 15.585 1.00 34.93 235 ALA A O 1
ATOM 1693 N N . VAL A 1 257 ? -0.649 -2.818 15.622 1.00 30.11 236 VAL A N 1
ATOM 1694 C CA . VAL A 1 257 ? -0.797 -2.630 14.163 1.00 31.75 236 VAL A CA 1
ATOM 1695 C C . VAL A 1 257 ? -0.842 -1.135 13.871 1.00 30.62 236 VAL A C 1
ATOM 1696 O O . VAL A 1 257 ? -1.480 -0.403 14.614 1.00 33.87 236 VAL A O 1
ATOM 1700 N N . PRO A 1 258 ? -0.200 -0.675 12.787 1.00 28.97 237 PRO A N 1
ATOM 1701 C CA . PRO A 1 258 ? -0.266 0.748 12.494 1.00 28.66 237 PRO A CA 1
ATOM 1702 C C . PRO A 1 258 ? -1.686 1.216 12.285 1.00 29.62 237 PRO A C 1
ATOM 1703 O O . PRO A 1 258 ? -2.485 0.440 11.753 1.00 34.58 237 PRO A O 1
ATOM 1707 N N . PRO A 1 259 ? -2.008 2.463 12.672 1.00 27.27 238 PRO A N 1
ATOM 1708 C CA . PRO A 1 259 ? -3.344 2.956 12.392 1.00 26.37 238 PRO A CA 1
ATOM 1709 C C . PRO A 1 259 ? -3.428 3.532 10.970 1.00 29.33 238 PRO A C 1
ATOM 1710 O O . PRO A 1 259 ? -2.547 3.323 10.135 1.00 31.38 238 PRO A O 1
ATOM 1714 N N . ALA A 1 260 ? -4.498 4.255 10.661 1.00 33.42 239 ALA A N 1
ATOM 1715 C CA . ALA A 1 260 ? -4.625 4.899 9.358 1.00 31.93 239 ALA A CA 1
ATOM 1716 C C . ALA A 1 260 ? -3.730 6.133 9.363 1.00 30.23 239 ALA A C 1
ATOM 1717 O O . ALA A 1 260 ? -3.503 6.721 10.430 1.00 30.55 239 ALA A O 1
ATOM 1719 N N . PRO A 1 261 ? -3.249 6.551 8.179 1.00 30.52 240 PRO A N 1
ATOM 1720 C CA . PRO A 1 261 ? -2.559 7.845 8.119 1.00 26.90 240 PRO A CA 1
ATOM 1721 C C . PRO A 1 261 ? -3.304 8.989 8.798 1.00 25.71 240 PRO A C 1
ATOM 1722 O O . PRO A 1 261 ? -4.516 9.089 8.650 1.00 23.01 240 PRO A O 1
ATOM 1726 N N . GLY A 1 262 ? -2.589 9.835 9.541 1.00 23.75 241 GLY A N 1
ATOM 1727 C CA . GLY A 1 262 ? -3.199 10.986 10.235 1.00 22.90 241 GLY A CA 1
ATOM 1728 C C . GLY A 1 262 ? -3.615 10.630 11.662 1.00 21.86 241 GLY A C 1
ATOM 1729 O O . GLY A 1 262 ? -3.912 11.518 12.462 1.00 19.94 241 GLY A O 1
ATOM 1730 N N . ALA A 1 263 ? -3.628 9.347 12.004 1.00 19.59 242 ALA A N 1
ATOM 1731 C CA . ALA A 1 263 ? -3.919 8.986 13.385 1.00 21.28 242 ALA A CA 1
ATOM 1732 C C . ALA A 1 263 ? -2.636 8.761 14.218 1.00 19.86 242 ALA A C 1
ATOM 1733 O O . ALA A 1 263 ? -1.569 8.391 13.740 1.00 18.75 242 ALA A O 1
ATOM 1735 N N . MET A 1 264 ? -2.758 9.041 15.502 1.00 20.65 243 MET A N 1
ATOM 1736 C CA . MET A 1 264 ? -1.683 8.777 16.455 1.00 21.19 243 MET A CA 1
ATOM 1737 C C . MET A 1 264 ? -1.354 7.286 16.528 1.00 21.06 243 MET A C 1
ATOM 1738 O O . MET A 1 264 ? -2.255 6.438 16.656 1.00 20.16 243 MET A O 1
ATOM 1743 N N . GLU A 1 265 ? -0.052 6.994 16.459 1.00 20.17 244 GLU A N 1
ATOM 1744 C CA . GLU A 1 265 ? 0.438 5.627 16.538 1.00 19.59 244 GLU A CA 1
ATOM 1745 C C . GLU A 1 265 ? 0.647 5.310 18.007 1.00 19.75 244 GLU A C 1
ATOM 1746 O O . GLU A 1 265 ? 0.463 4.175 18.433 1.00 21.11 244 GLU A O 1
ATOM 1752 N N . LEU A 1 266 ? 1.014 6.307 18.795 1.00 19.34 245 LEU A N 1
ATOM 1753 C CA . LEU A 1 266 ? 0.988 6.126 20.244 1.00 19.86 245 LEU A CA 1
ATOM 1754 C C . LEU A 1 266 ? -0.433 6.286 20.772 1.00 17.57 245 LEU A C 1
ATOM 1755 O O . LEU A 1 266 ? -1.084 7.310 20.551 1.00 17.70 245 LEU A O 1
ATOM 1760 N N . VAL A 1 267 ? -0.850 5.284 21.514 1.00 15.34 246 VAL A N 1
ATOM 1761 C CA . VAL A 1 267 ? -2.197 5.131 21.955 1.00 17.06 246 VAL A CA 1
ATOM 1762 C C . VAL A 1 267 ? -2.158 5.434 23.433 1.00 16.63 246 VAL A C 1
ATOM 1763 O O . VAL A 1 267 ? -1.192 5.094 24.100 1.00 16.66 246 VAL A O 1
ATOM 1767 N N . GLU A 1 268 ? -3.203 6.066 23.947 1.00 16.18 247 GLU A N 1
ATOM 1768 C CA . GLU A 1 268 ? -3.252 6.323 25.385 1.00 16.72 247 GLU A CA 1
ATOM 1769 C C . GLU A 1 268 ? -3.785 5.108 26.166 1.00 18.29 247 GLU A C 1
ATOM 1770 O O . GLU A 1 268 ? -4.945 5.075 26.657 1.00 17.93 247 GLU A O 1
ATOM 1776 N N . THR A 1 269 ? -2.913 4.114 26.290 1.00 16.93 248 THR A N 1
ATOM 1777 C CA . THR A 1 269 ? -3.298 2.887 27.010 1.00 18.85 248 THR A CA 1
ATOM 1778 C C . THR A 1 269 ? -3.358 3.195 28.506 1.00 20.65 248 THR A C 1
ATOM 1779 O O . THR A 1 269 ? -4.274 2.764 29.194 1.00 19.47 248 THR A O 1
ATOM 1783 N N . GLY A 1 270 ? -2.380 3.957 29.003 1.00 21.28 249 GLY A N 1
ATOM 1784 C CA . GLY A 1 270 ? -2.385 4.356 30.405 1.00 22.25 249 GLY A CA 1
ATOM 1785 C C . GLY A 1 270 ? -2.123 3.221 31.394 1.00 24.08 249 GLY A C 1
ATOM 1786 O O . GLY A 1 270 ? -2.317 3.402 32.587 1.00 24.87 249 GLY A O 1
ATOM 1787 N N . GLU A 1 271 ? -1.632 2.067 30.945 1.00 22.63 250 GLU A N 1
ATOM 1788 C CA . GLU A 1 271 ? -1.247 1.010 31.860 1.00 21.81 250 GLU A CA 1
ATOM 1789 C C . GLU A 1 271 ? -0.364 1.539 32.987 1.00 21.09 250 GLU A C 1
ATOM 1790 O O . GLU A 1 271 ? -0.457 1.113 34.105 1.00 19.08 250 GLU A O 1
ATOM 1796 N N . LEU A 1 272 ? 0.471 2.524 32.691 1.00 22.47 251 LEU A N 1
ATOM 1797 C CA . LEU A 1 272 ? 1.425 3.040 33.648 1.00 21.08 251 LEU A CA 1
ATOM 1798 C C . LEU A 1 272 ? 1.751 4.469 33.209 1.00 19.93 251 LEU A C 1
ATOM 1799 O O . LEU A 1 272 ? 2.001 4.703 32.042 1.00 17.32 251 LEU A O 1
ATOM 1804 N N . MET A 1 273 ? 1.707 5.405 34.153 1.00 19.81 252 MET A N 1
ATOM 1805 C CA . MET A 1 273 ? 2.195 6.779 33.977 1.00 20.06 252 MET A CA 1
ATOM 1806 C C . MET A 1 273 ? 3.605 6.835 33.427 1.00 18.74 252 MET A C 1
ATOM 1807 O O . MET A 1 273 ? 4.431 6.016 33.826 1.00 18.66 252 MET A O 1
ATOM 1812 N N . GLY A 1 274 ? 3.891 7.846 32.612 1.00 16.71 253 GLY A N 1
ATOM 1813 C CA . GLY A 1 274 ? 5.233 8.066 32.120 1.00 15.82 253 GLY A CA 1
ATOM 1814 C C . GLY A 1 274 ? 5.610 9.528 32.098 1.00 15.77 253 GLY A C 1
ATOM 1815 O O . GLY A 1 274 ? 4.926 10.408 32.692 1.00 15.49 253 GLY A O 1
ATOM 1816 N N . ASN A 1 275 ? 6.707 9.760 31.381 1.00 14.30 254 ASN A N 1
ATOM 1817 C CA . ASN A 1 275 ? 7.143 11.082 30.992 1.00 13.88 254 ASN A CA 1
ATOM 1818 C C . ASN A 1 275 ? 7.617 11.000 29.577 1.00 13.41 254 ASN A C 1
ATOM 1819 O O . ASN A 1 275 ? 7.629 9.935 29.006 1.00 13.98 254 ASN A O 1
ATOM 1824 N N . ASN A 1 276 ? 7.979 12.129 29.001 1.00 13.98 255 ASN A N 1
ATOM 1825 C CA . ASN A 1 276 ? 8.560 12.107 27.652 1.00 14.17 255 ASN A CA 1
ATOM 1826 C C . ASN A 1 276 ? 10.098 11.961 27.677 1.00 14.09 255 ASN A C 1
ATOM 1827 O O . ASN A 1 276 ? 10.792 12.890 28.053 1.00 13.27 255 ASN A O 1
ATOM 1832 N N . ARG A 1 277 ? 10.596 10.801 27.257 1.00 14.94 256 ARG A N 1
ATOM 1833 C CA . ARG A 1 277 ? 11.999 10.495 27.053 1.00 14.62 256 ARG A CA 1
ATOM 1834 C C . ARG A 1 277 ? 12.177 10.015 25.635 1.00 13.90 256 ARG A C 1
ATOM 1835 O O . ARG A 1 277 ? 13.062 9.201 25.370 1.00 13.94 256 ARG A O 1
ATOM 1843 N N . CYS A 1 278 ? 11.364 10.513 24.711 1.00 12.15 257 CYS A N 1
ATOM 1844 C CA . CYS A 1 278 ? 11.471 10.091 23.327 1.00 12.62 257 CYS A CA 1
ATOM 1845 C C . CYS A 1 278 ? 12.732 10.564 22.615 1.00 12.64 257 CYS A C 1
ATOM 1846 O O . CYS A 1 278 ? 13.277 11.615 22.913 1.00 14.07 257 CYS A O 1
ATOM 1849 N N . LEU A 1 279 ? 13.163 9.733 21.679 1.00 12.36 258 LEU A N 1
ATOM 1850 C CA . LEU A 1 279 ? 14.201 10.039 20.706 1.00 13.11 258 LEU A CA 1
ATOM 1851 C C . LEU A 1 279 ? 13.579 10.580 19.417 1.00 12.77 258 LEU A C 1
ATOM 1852 O O . LEU A 1 279 ? 12.658 10.013 18.904 1.00 13.56 258 LEU A O 1
ATOM 1857 N N . SER A 1 280 ? 14.102 11.685 18.911 1.00 13.16 259 SER A N 1
ATOM 1858 C CA . SER A 1 280 ? 13.638 12.284 17.695 1.00 12.85 259 SER A CA 1
ATOM 1859 C C . SER A 1 280 ? 13.925 11.381 16.490 1.00 12.91 259 SER A C 1
ATOM 1860 O O . SER A 1 280 ? 14.867 10.550 16.485 1.00 12.78 259 SER A O 1
ATOM 1863 N N . GLU A 1 281 ? 13.125 11.587 15.449 1.00 12.60 260 GLU A N 1
ATOM 1864 C CA . GLU A 1 281 ? 13.384 10.928 14.163 1.00 13.23 260 GLU A CA 1
ATOM 1865 C C . GLU A 1 281 ? 14.767 11.164 13.568 1.00 12.57 260 GLU A C 1
ATOM 1866 O O . GLU A 1 281 ? 15.376 10.276 12.967 1.00 11.64 260 GLU A O 1
ATOM 1872 N N . PHE A 1 282 ? 15.274 12.373 13.758 1.00 14.39 261 PHE A N 1
ATOM 1873 C CA . PHE A 1 282 ? 16.603 12.731 13.247 1.00 14.07 261 PHE A CA 1
ATOM 1874 C C . PHE A 1 282 ? 17.708 11.873 13.874 1.00 13.63 261 PHE A C 1
ATOM 1875 O O . PHE A 1 282 ? 18.558 11.282 13.201 1.00 12.12 261 PHE A O 1
ATOM 1883 N N . GLN A 1 283 ? 17.665 11.794 15.189 1.00 13.91 262 GLN A N 1
ATOM 1884 C CA . GLN A 1 283 ? 18.643 10.995 15.916 1.00 14.88 262 GLN A CA 1
ATOM 1885 C C . GLN A 1 283 ? 18.488 9.480 15.660 1.00 14.82 262 GLN A C 1
ATOM 1886 O O . GLN A 1 283 ? 19.484 8.759 15.570 1.00 16.25 262 GLN A O 1
ATOM 1892 N N . ALA A 1 284 ? 17.258 9.010 15.515 1.00 14.95 263 ALA A N 1
ATOM 1893 C CA . ALA A 1 284 ? 17.026 7.605 15.244 1.00 16.03 263 ALA A CA 1
ATOM 1894 C C . ALA A 1 284 ? 17.578 7.283 13.873 1.00 16.22 263 ALA A C 1
ATOM 1895 O O . ALA A 1 284 ? 18.297 6.317 13.720 1.00 18.25 263 ALA A O 1
ATOM 1897 N N . ALA A 1 285 ? 17.313 8.115 12.884 1.00 17.41 264 ALA A N 1
ATOM 1898 C CA . ALA A 1 285 ? 17.873 7.905 11.542 1.00 16.45 264 ALA A CA 1
ATOM 1899 C C . ALA A 1 285 ? 19.378 7.940 11.554 1.00 16.51 264 ALA A C 1
ATOM 1900 O O . ALA A 1 285 ? 20.019 7.185 10.798 1.00 16.84 264 ALA A O 1
ATOM 1902 N N . ILE A 1 286 ? 19.944 8.797 12.404 1.00 14.82 265 ILE A N 1
ATOM 1903 C CA . ILE A 1 286 ? 21.382 8.879 12.456 1.00 15.61 265 ILE A CA 1
ATOM 1904 C C . ILE A 1 286 ? 21.957 7.595 13.050 1.00 15.71 265 ILE A C 1
ATOM 1905 O O . ILE A 1 286 ? 22.886 7.024 12.465 1.00 13.31 265 ILE A O 1
ATOM 1910 N N . LEU A 1 287 ? 21.379 7.134 14.164 1.00 14.50 266 LEU A N 1
ATOM 1911 C CA . LEU A 1 287 ? 21.915 5.919 14.770 1.00 15.31 266 LEU A CA 1
ATOM 1912 C C . LEU A 1 287 ? 21.854 4.639 13.928 1.00 14.71 266 LEU A C 1
ATOM 1913 O O . LEU A 1 287 ? 22.686 3.734 14.068 1.00 12.63 266 LEU A O 1
ATOM 1918 N N . ALA A 1 288 ? 20.825 4.565 13.097 1.00 13.41 267 ALA A N 1
ATOM 1919 C CA . ALA A 1 288 ? 20.648 3.406 12.265 1.00 14.13 267 ALA A CA 1
ATOM 1920 C C . ALA A 1 288 ? 21.830 3.360 11.307 1.00 14.35 267 ALA A C 1
ATOM 1921 O O . ALA A 1 288 ? 22.339 2.277 11.015 1.00 16.16 267 ALA A O 1
ATOM 1923 N N . GLU A 1 289 ? 22.247 4.521 10.817 1.00 14.80 268 GLU A N 1
ATOM 1924 C CA . GLU A 1 289 ? 23.332 4.599 9.842 1.00 15.82 268 GLU A CA 1
ATOM 1925 C C . GLU A 1 289 ? 24.672 4.351 10.539 1.00 15.84 268 GLU A C 1
ATOM 1926 O O . GLU A 1 289 ? 25.513 3.624 9.985 1.00 13.32 268 GLU A O 1
ATOM 1932 N N . GLN A 1 290 ? 24.831 4.926 11.749 1.00 15.23 269 GLN A N 1
ATOM 1933 C CA . GLN A 1 290 ? 26.080 4.798 12.491 1.00 14.49 269 GLN A CA 1
ATOM 1934 C C . GLN A 1 290 ? 26.252 3.355 12.909 1.00 14.18 269 GLN A C 1
ATOM 1935 O O . GLN A 1 290 ? 27.374 2.897 13.041 1.00 15.62 269 GLN A O 1
ATOM 1941 N N . LEU A 1 291 ? 25.161 2.616 13.096 1.00 13.54 270 LEU A N 1
ATOM 1942 C CA . LEU A 1 291 ? 25.253 1.242 13.548 1.00 13.34 270 LEU A CA 1
ATOM 1943 C C . LEU A 1 291 ? 25.925 0.357 12.502 1.00 13.82 270 LEU A C 1
ATOM 1944 O O . LEU A 1 291 ? 26.570 -0.638 12.823 1.00 11.96 270 LEU A O 1
ATOM 1949 N N . THR A 1 292 ? 25.828 0.759 11.237 1.00 14.02 271 THR A N 1
ATOM 1950 C CA . THR A 1 292 ? 26.309 -0.095 10.172 1.00 15.38 271 THR A CA 1
ATOM 1951 C C . THR A 1 292 ? 27.812 -0.031 10.052 1.00 15.93 271 THR A C 1
ATOM 1952 O O . THR A 1 292 ? 28.303 -0.808 9.260 1.00 18.01 271 THR A O 1
ATOM 1956 N N . ILE A 1 293 ? 28.501 0.886 10.730 1.00 14.82 272 ILE A N 1
ATOM 1957 C CA . ILE A 1 293 ? 29.946 0.925 10.724 1.00 15.60 272 ILE A CA 1
ATOM 1958 C C . ILE A 1 293 ? 30.553 0.672 12.110 1.00 15.72 272 ILE A C 1
ATOM 1959 O O . ILE A 1 293 ? 31.750 0.823 12.298 1.00 16.79 272 ILE A O 1
ATOM 1964 N N . LEU A 1 294 ? 29.728 0.250 13.053 1.00 15.82 273 LEU A N 1
ATOM 1965 C CA . LEU A 1 294 ? 30.094 0.151 14.463 1.00 15.81 273 LEU A CA 1
ATOM 1966 C C . LEU A 1 294 ? 31.181 -0.887 14.660 1.00 17.35 273 LEU A C 1
ATOM 1967 O O . LEU A 1 294 ? 32.201 -0.580 15.269 1.00 19.09 273 LEU A O 1
ATOM 1972 N N . ASP A 1 295 ? 30.958 -2.102 14.160 1.00 18.09 274 ASP A N 1
ATOM 1973 C CA . ASP A 1 295 ? 31.892 -3.234 14.344 1.00 17.32 274 ASP A CA 1
ATOM 1974 C C . ASP A 1 295 ? 33.225 -3.004 13.661 1.00 17.60 274 ASP A C 1
ATOM 1975 O O . ASP A 1 295 ? 34.282 -3.358 14.190 1.00 16.26 274 ASP A O 1
ATOM 1980 N N . GLU A 1 296 ? 33.167 -2.433 12.463 1.00 18.12 275 GLU A N 1
ATOM 1981 C CA . GLU A 1 296 ? 34.387 -2.103 11.747 1.00 18.70 275 GLU A CA 1
ATOM 1982 C C . GLU A 1 296 ? 35.235 -1.116 12.600 1.00 18.71 275 GLU A C 1
ATOM 1983 O O . GLU A 1 296 ? 36.464 -1.311 12.787 1.00 17.74 275 GLU A O 1
ATOM 1989 N N . GLN A 1 297 ? 34.566 -0.098 13.130 1.00 15.94 276 GLN A N 1
ATOM 1990 C CA . GLN A 1 297 ? 35.232 0.848 13.997 1.00 17.34 276 GLN A CA 1
ATOM 1991 C C . GLN A 1 297 ? 35.792 0.179 15.261 1.00 17.57 276 GLN A C 1
ATOM 1992 O O . GLN A 1 297 ? 36.911 0.487 15.691 1.00 18.17 276 GLN A O 1
ATOM 1998 N N . ASN A 1 298 ? 35.022 -0.712 15.872 1.00 15.66 277 ASN A N 1
ATOM 1999 C CA . ASN A 1 298 ? 35.470 -1.380 17.082 1.00 16.41 277 ASN A CA 1
ATOM 2000 C C . ASN A 1 298 ? 36.641 -2.292 16.782 1.00 16.76 277 ASN A C 1
ATOM 2001 O O . ASN A 1 298 ? 37.496 -2.449 17.635 1.00 14.98 277 ASN A O 1
ATOM 2006 N N . GLU A 1 299 ? 36.692 -2.869 15.583 1.00 17.57 278 GLU A N 1
ATOM 2007 C CA . GLU A 1 299 ? 37.844 -3.675 15.198 1.00 20.57 278 GLU A CA 1
ATOM 2008 C C . GLU A 1 299 ? 39.163 -2.873 15.110 1.00 19.31 278 GLU A C 1
ATOM 2009 O O . GLU A 1 299 ? 40.233 -3.354 15.541 1.00 19.01 278 GLU A O 1
ATOM 2015 N N . THR A 1 300 ? 39.076 -1.666 14.544 1.00 17.48 279 THR A N 1
ATOM 2016 C CA . THR A 1 300 ? 40.201 -0.738 14.425 1.00 16.67 279 THR A CA 1
ATOM 2017 C C . THR A 1 300 ? 40.744 -0.395 15.803 1.00 17.29 279 THR A C 1
ATOM 2018 O O . THR A 1 300 ? 41.930 -0.572 16.080 1.00 16.98 279 THR A O 1
ATOM 2022 N N . ARG A 1 301 ? 39.857 0.042 16.688 1.00 17.68 280 ARG A N 1
ATOM 2023 C CA . ARG A 1 301 ? 40.264 0.291 18.087 1.00 18.43 280 ARG A CA 1
ATOM 2024 C C . ARG A 1 301 ? 40.949 -0.878 18.816 1.00 17.62 280 ARG A C 1
ATOM 2025 O O . ARG A 1 301 ? 41.969 -0.709 19.518 1.00 17.14 280 ARG A O 1
ATOM 2033 N N . ARG A 1 302 ? 40.333 -2.036 18.677 1.00 18.34 281 ARG A N 1
ATOM 2034 C CA . ARG A 1 302 ? 40.702 -3.267 19.334 1.00 18.90 281 ARG A CA 1
ATOM 2035 C C . ARG A 1 302 ? 42.157 -3.650 18.999 1.00 16.29 281 ARG A C 1
ATOM 2036 O O . ARG A 1 302 ? 42.932 -3.927 19.860 1.00 16.02 281 ARG A O 1
ATOM 2044 N N . ALA A 1 303 ? 42.473 -3.566 17.723 1.00 14.07 282 ALA A N 1
ATOM 2045 C CA . ALA A 1 303 ? 43.789 -3.907 17.186 1.00 13.90 282 ALA A CA 1
ATOM 2046 C C . ALA A 1 303 ? 44.871 -2.931 17.640 1.00 14.15 282 ALA A C 1
ATOM 2047 O O . ALA A 1 303 ? 45.938 -3.355 18.085 1.00 14.44 282 ALA A O 1
ATOM 2049 N N . ASN A 1 304 ? 44.589 -1.637 17.525 1.00 13.96 283 ASN A N 1
ATOM 2050 C CA . ASN A 1 304 ? 45.443 -0.600 18.060 1.00 14.11 283 ASN A CA 1
ATOM 2051 C C . ASN A 1 304 ? 45.637 -0.791 19.551 1.00 15.15 283 ASN A C 1
ATOM 2052 O O . ASN A 1 304 ? 46.746 -0.660 20.065 1.00 14.59 283 ASN A O 1
ATOM 2057 N N . ALA A 1 305 ? 44.572 -1.106 20.276 1.00 16.89 284 ALA A N 1
ATOM 2058 C CA . ALA A 1 305 ? 44.727 -1.278 21.734 1.00 17.89 284 ALA A CA 1
ATOM 2059 C C . ALA A 1 305 ? 45.591 -2.472 22.097 1.00 17.16 284 ALA A C 1
ATOM 2060 O O . ALA A 1 305 ? 46.304 -2.426 23.083 1.00 16.61 284 ALA A O 1
ATOM 2062 N N . ALA A 1 306 ? 45.502 -3.537 21.312 1.00 17.89 285 ALA A N 1
ATOM 2063 C CA . ALA A 1 306 ? 46.357 -4.705 21.541 1.00 20.67 285 ALA A CA 1
ATOM 2064 C C . ALA A 1 306 ? 47.815 -4.302 21.397 1.00 22.46 285 ALA A C 1
ATOM 2065 O O . ALA A 1 306 ? 48.650 -4.694 22.203 1.00 22.46 285 ALA A O 1
ATOM 2067 N N . HIS A 1 307 ? 48.083 -3.490 20.388 1.00 23.51 286 HIS A N 1
ATOM 2068 C CA . HIS A 1 307 ? 49.415 -2.971 20.186 1.00 25.79 286 HIS A CA 1
ATOM 2069 C C . HIS A 1 307 ? 49.902 -2.132 21.371 1.00 22.43 286 HIS A C 1
ATOM 2070 O O . HIS A 1 307 ? 50.994 -2.344 21.911 1.00 24.01 286 HIS A O 1
ATOM 2077 N N . LEU A 1 308 ? 49.070 -1.209 21.829 1.00 20.37 287 LEU A N 1
ATOM 2078 C CA . LEU A 1 308 ? 49.400 -0.351 22.987 1.00 17.58 287 LEU A CA 1
ATOM 2079 C C . LEU A 1 308 ? 49.617 -1.058 24.316 1.00 16.93 287 LEU A C 1
ATOM 2080 O O . LEU A 1 308 ? 50.478 -0.647 25.097 1.00 15.09 287 LEU A O 1
ATOM 2085 N N . ASP A 1 309 ? 48.811 -2.081 24.587 1.00 14.86 288 ASP A N 1
ATOM 2086 C CA . ASP A 1 309 ? 48.928 -2.793 25.833 1.00 14.88 288 ASP A CA 1
ATOM 2087 C C . ASP A 1 309 ? 50.366 -3.293 25.886 1.00 16.07 288 ASP A C 1
ATOM 2088 O O . ASP A 1 309 ? 51.000 -3.240 26.918 1.00 12.66 288 ASP A O 1
ATOM 2093 N N . GLY A 1 310 ? 50.886 -3.789 24.755 1.00 18.60 289 GLY A N 1
ATOM 2094 C CA . GLY A 1 310 ? 52.261 -4.304 24.748 1.00 19.16 289 GLY A CA 1
ATOM 2095 C C . GLY A 1 310 ? 53.293 -3.222 25.063 1.00 19.17 289 GLY A C 1
ATOM 2096 O O . GLY A 1 310 ? 54.162 -3.348 25.945 1.00 19.68 289 GLY A O 1
ATOM 2097 N N . LEU A 1 311 ? 53.176 -2.125 24.341 1.00 19.68 290 LEU A N 1
ATOM 2098 C CA . LEU A 1 311 ? 54.140 -1.028 24.507 1.00 20.69 290 LEU A CA 1
ATOM 2099 C C . LEU A 1 311 ? 54.146 -0.458 25.911 1.00 20.22 290 LEU A C 1
ATOM 2100 O O . LEU A 1 311 ? 55.196 -0.108 26.483 1.00 21.34 290 LEU A O 1
ATOM 2105 N N . LEU A 1 312 ? 52.964 -0.416 26.488 1.00 18.83 291 LEU A N 1
ATOM 2106 C CA . LEU A 1 312 ? 52.830 0.160 27.797 1.00 21.31 291 LEU A CA 1
ATOM 2107 C C . LEU A 1 312 ? 53.213 -0.793 28.895 1.00 22.58 291 LEU A C 1
ATOM 2108 O O . LEU A 1 312 ? 53.761 -0.365 29.919 1.00 24.92 291 LEU A O 1
ATOM 2113 N N . GLY A 1 313 ? 52.901 -2.069 28.709 1.00 23.55 292 GLY A N 1
ATOM 2114 C CA . GLY A 1 313 ? 53.451 -3.123 29.548 1.00 24.59 292 GLY A CA 1
ATOM 2115 C C . GLY A 1 313 ? 54.975 -3.104 29.649 1.00 25.78 292 GLY A C 1
ATOM 2116 O O . GLY A 1 313 ? 55.507 -3.125 30.765 1.00 23.53 292 GLY A O 1
ATOM 2117 N N . GLU A 1 314 ? 55.682 -3.032 28.514 1.00 29.21 293 GLU A N 1
ATOM 2118 C CA . GLU A 1 314 ? 57.154 -2.825 28.503 1.00 29.60 293 GLU A CA 1
ATOM 2119 C C . GLU A 1 314 ? 57.610 -1.668 29.414 1.00 27.17 293 GLU A C 1
ATOM 2120 O O . GLU A 1 314 ? 58.700 -1.723 29.946 1.00 23.36 293 GLU A O 1
ATOM 2126 N N . LEU A 1 315 ? 56.777 -0.663 29.653 1.00 23.02 294 LEU A N 1
ATOM 2127 C CA . LEU A 1 315 ? 57.125 0.433 30.542 1.00 24.01 294 LEU A CA 1
ATOM 2128 C C . LEU A 1 315 ? 56.754 0.257 31.997 1.00 22.95 294 LEU A C 1
ATOM 2129 O O . LEU A 1 315 ? 56.944 1.193 32.790 1.00 23.87 294 LEU A O 1
ATOM 2134 N N . GLY A 1 316 ? 56.197 -0.906 32.331 1.00 20.92 295 GLY A N 1
ATOM 2135 C CA . GLY A 1 316 ? 55.673 -1.166 33.684 1.00 20.74 295 GLY A CA 1
ATOM 2136 C C . GLY A 1 316 ? 54.282 -0.598 34.003 1.00 20.75 295 GLY A C 1
ATOM 2137 O O . GLY A 1 316 ? 53.854 -0.625 35.156 1.00 18.17 295 GLY A O 1
ATOM 2138 N N . LEU A 1 317 ? 53.565 -0.100 32.993 1.00 21.60 296 LEU A N 1
ATOM 2139 C CA . LEU A 1 317 ? 52.200 0.403 33.185 1.00 24.21 296 LEU A CA 1
ATOM 2140 C C . LEU A 1 317 ? 51.279 -0.784 33.198 1.00 24.11 296 LEU A C 1
ATOM 2141 O O . LEU A 1 317 ? 51.637 -1.791 32.615 1.00 25.81 296 LEU A O 1
ATOM 2146 N N . ARG A 1 318 ? 50.125 -0.699 33.847 1.00 26.24 297 ARG A N 1
ATOM 2147 C CA . ARG A 1 318 ? 49.177 -1.829 33.851 1.00 26.45 297 ARG A CA 1
ATOM 2148 C C . ARG A 1 318 ? 47.877 -1.423 33.173 1.00 23.05 297 ARG A C 1
ATOM 2149 O O . ARG A 1 318 ? 47.048 -0.766 33.803 1.00 22.74 297 ARG A O 1
ATOM 2157 N N . PRO A 1 319 ? 47.681 -1.799 31.906 1.00 19.68 298 PRO A N 1
ATOM 2158 C CA . PRO A 1 319 ? 46.386 -1.428 31.329 1.00 19.26 298 PRO A CA 1
ATOM 2159 C C . PRO A 1 319 ? 45.234 -2.178 32.022 1.00 17.59 298 PRO A C 1
ATOM 2160 O O . PRO A 1 319 ? 45.422 -3.256 32.548 1.00 15.29 298 PRO A O 1
ATOM 2164 N N . GLN A 1 320 ? 44.062 -1.551 32.042 1.00 16.52 299 GLN A N 1
ATOM 2165 C CA . GLN A 1 320 ? 42.828 -2.219 32.406 1.00 15.61 299 GLN A CA 1
ATOM 2166 C C . GLN A 1 320 ? 42.634 -3.562 31.713 1.00 14.38 299 GLN A C 1
ATOM 2167 O O . GLN A 1 320 ? 42.750 -3.668 30.497 1.00 12.08 299 GLN A O 1
ATOM 2173 N N . THR A 1 321 ? 42.266 -4.560 32.506 1.00 15.07 300 THR A N 1
ATOM 2174 C CA . THR A 1 321 ? 41.913 -5.851 31.955 1.00 15.34 300 THR A CA 1
ATOM 2175 C C . THR A 1 321 ? 40.424 -6.063 31.924 1.00 15.32 300 THR A C 1
ATOM 2176 O O . THR A 1 321 ? 39.659 -5.191 32.312 1.00 18.24 300 THR A O 1
ATOM 2180 N N . THR A 1 322 ? 40.006 -7.208 31.400 1.00 15.87 301 THR A N 1
ATOM 2181 C CA . THR A 1 322 ? 38.598 -7.573 31.279 1.00 15.61 301 THR A CA 1
ATOM 2182 C C . THR A 1 322 ? 38.363 -8.824 32.031 1.00 15.63 301 THR A C 1
ATOM 2183 O O . THR A 1 322 ? 39.290 -9.511 32.367 1.00 17.23 301 THR A O 1
ATOM 2187 N N . SER A 1 323 ? 37.113 -9.083 32.339 1.00 17.33 302 SER A N 1
ATOM 2188 C CA . SER A 1 323 ? 36.756 -10.234 33.129 1.00 19.01 302 SER A CA 1
ATOM 2189 C C . SER A 1 323 ? 36.847 -11.493 32.260 1.00 19.27 302 SER A C 1
ATOM 2190 O O . SER A 1 323 ? 36.620 -11.473 31.040 1.00 16.52 302 SER A O 1
ATOM 2193 N N . ASP A 1 324 ? 37.213 -12.576 32.924 1.00 19.88 303 ASP A N 1
ATOM 2194 C CA . ASP A 1 324 ? 37.154 -13.912 32.341 1.00 22.56 303 ASP A CA 1
ATOM 2195 C C . ASP A 1 324 ? 35.761 -14.172 31.756 1.00 20.29 303 ASP A C 1
ATOM 2196 O O . ASP A 1 324 ? 34.723 -13.873 32.364 1.00 24.12 303 ASP A O 1
ATOM 2201 N N . GLY A 1 325 ? 35.713 -14.692 30.540 1.00 19.00 304 GLY A N 1
ATOM 2202 C CA . GLY A 1 325 ? 34.418 -14.834 29.884 1.00 17.38 304 GLY A CA 1
ATOM 2203 C C . GLY A 1 325 ? 34.134 -13.826 28.803 1.00 17.25 304 GLY A C 1
ATOM 2204 O O . GLY A 1 325 ? 33.336 -14.130 27.901 1.00 17.11 304 GLY A O 1
ATOM 2205 N N . THR A 1 326 ? 34.768 -12.648 28.895 1.00 15.14 305 THR A N 1
ATOM 2206 C CA . THR A 1 326 ? 34.707 -11.645 27.855 1.00 14.44 305 THR A CA 1
ATOM 2207 C C . THR A 1 326 ? 35.173 -12.295 26.561 1.00 13.30 305 THR A C 1
ATOM 2208 O O . THR A 1 326 ? 36.200 -12.928 26.546 1.00 12.67 305 THR A O 1
ATOM 2212 N N . THR A 1 327 ? 34.445 -12.141 25.475 1.00 12.48 306 THR A N 1
ATOM 2213 C CA . THR A 1 327 ? 34.951 -12.603 24.194 1.00 11.59 306 THR A CA 1
ATOM 2214 C C . THR A 1 327 ? 35.322 -11.473 23.244 1.00 12.32 306 THR A C 1
ATOM 2215 O O . THR A 1 327 ? 36.163 -11.667 22.361 1.00 11.29 306 THR A O 1
ATOM 2219 N N . SER A 1 328 ? 34.689 -10.303 23.369 1.00 12.79 307 SER A N 1
ATOM 2220 C CA . SER A 1 328 ? 35.201 -9.134 22.639 1.00 13.49 307 SER A CA 1
ATOM 2221 C C . SER A 1 328 ? 34.942 -7.843 23.419 1.00 14.33 307 SER A C 1
ATOM 2222 O O . SER A 1 328 ? 33.886 -7.678 24.066 1.00 15.49 307 SER A O 1
ATOM 2225 N N . ARG A 1 329 ? 35.938 -6.964 23.365 1.00 14.16 308 ARG A N 1
ATOM 2226 C CA . ARG A 1 329 ? 35.951 -5.723 24.119 1.00 15.11 308 ARG A CA 1
ATOM 2227 C C . ARG A 1 329 ? 35.630 -4.527 23.244 1.00 13.80 308 ARG A C 1
ATOM 2228 O O . ARG A 1 329 ? 36.044 -4.457 22.097 1.00 13.68 308 ARG A O 1
ATOM 2236 N N . THR A 1 330 ? 34.872 -3.579 23.780 1.00 13.97 309 THR A N 1
ATOM 2237 C CA . THR A 1 330 ? 34.683 -2.299 23.082 1.00 13.54 309 THR A CA 1
ATOM 2238 C C . THR A 1 330 ? 35.497 -1.239 23.870 1.00 13.39 309 THR A C 1
ATOM 2239 O O . THR A 1 330 ? 35.335 -1.070 25.101 1.00 12.28 309 THR A O 1
ATOM 2243 N N . TYR A 1 331 ? 36.406 -0.579 23.166 1.00 14.05 310 TYR A N 1
ATOM 2244 C CA . TYR A 1 331 ? 37.280 0.466 23.753 1.00 15.52 310 TYR A CA 1
ATOM 2245 C C . TYR A 1 331 ? 36.585 1.840 23.601 1.00 15.76 310 TYR A C 1
ATOM 2246 O O . TYR A 1 331 ? 36.846 2.559 22.665 1.00 18.00 310 TYR A O 1
ATOM 2255 N N . TYR A 1 332 ? 35.644 2.190 24.474 1.00 16.02 311 TYR A N 1
ATOM 2256 C CA . TYR A 1 332 ? 35.173 3.575 24.641 1.00 16.39 311 TYR A CA 1
ATOM 2257 C C . TYR A 1 332 ? 36.314 4.462 25.126 1.00 15.30 311 TYR A C 1
ATOM 2258 O O . TYR A 1 332 ? 36.481 5.559 24.622 1.00 16.72 311 TYR A O 1
ATOM 2267 N N . THR A 1 333 ? 37.114 3.946 26.052 1.00 14.20 312 THR A N 1
ATOM 2268 C CA . THR A 1 333 ? 38.233 4.681 26.658 1.00 13.68 312 THR A CA 1
ATOM 2269 C C . THR A 1 333 ? 39.342 3.710 27.035 1.00 13.40 312 THR A C 1
ATOM 2270 O O . THR A 1 333 ? 39.099 2.634 27.522 1.00 12.15 312 THR A O 1
ATOM 2274 N N . TYR A 1 334 ? 40.586 4.106 26.804 1.00 15.46 313 TYR A N 1
ATOM 2275 C CA . TYR A 1 334 ? 41.735 3.305 27.174 1.00 15.48 313 TYR A CA 1
ATOM 2276 C C . TYR A 1 334 ? 42.162 3.809 28.538 1.00 14.25 313 TYR A C 1
ATOM 2277 O O . TYR A 1 334 ? 42.470 4.963 28.712 1.00 12.92 313 TYR A O 1
ATOM 2286 N N . ALA A 1 335 ? 42.189 2.904 29.497 1.00 14.93 314 ALA A N 1
ATOM 2287 C CA . ALA A 1 335 ? 42.543 3.203 30.865 1.00 15.13 314 ALA A CA 1
ATOM 2288 C C . ALA A 1 335 ? 43.772 2.364 31.248 1.00 15.27 314 ALA A C 1
ATOM 2289 O O . ALA A 1 335 ? 43.855 1.160 30.961 1.00 16.48 314 ALA A O 1
ATOM 2291 N N . VAL A 1 336 ? 44.732 3.032 31.878 1.00 15.45 315 VAL A N 1
ATOM 2292 C CA . VAL A 1 336 ? 46.013 2.432 32.235 1.00 15.51 315 VAL A CA 1
ATOM 2293 C C . VAL A 1 336 ? 46.512 3.001 33.549 1.00 15.49 315 VAL A C 1
ATOM 2294 O O . VAL A 1 336 ? 46.540 4.216 33.711 1.00 15.22 315 VAL A O 1
ATOM 2298 N N . ARG A 1 337 ? 46.906 2.109 34.456 1.00 16.30 316 ARG A N 1
ATOM 2299 C CA . ARG A 1 337 ? 47.424 2.509 35.748 1.00 17.00 316 ARG A CA 1
ATOM 2300 C C . ARG A 1 337 ? 48.934 2.695 35.696 1.00 16.92 316 ARG A C 1
ATOM 2301 O O . ARG A 1 337 ? 49.639 1.982 35.031 1.00 15.29 316 ARG A O 1
ATOM 2309 N N . LEU A 1 338 ? 49.402 3.682 36.442 1.00 17.14 317 LEU A N 1
ATOM 2310 C CA . LEU A 1 338 ? 50.769 4.061 36.448 1.00 18.76 317 LEU A CA 1
ATOM 2311 C C . LEU A 1 338 ? 51.493 3.005 37.229 1.00 20.07 317 LEU A C 1
ATOM 2312 O O . LEU A 1 338 ? 50.880 2.397 38.096 1.00 21.23 317 LEU A O 1
ATOM 2317 N N . PRO A 1 339 ? 52.798 2.813 36.963 1.00 21.95 318 PRO A N 1
ATOM 2318 C CA . PRO A 1 339 ? 53.545 1.759 37.625 1.00 22.26 318 PRO A CA 1
ATOM 2319 C C . PRO A 1 339 ? 53.764 2.119 39.083 1.00 25.28 318 PRO A C 1
ATOM 2320 O O . PRO A 1 339 ? 54.115 3.295 39.380 1.00 26.04 318 PRO A O 1
ATOM 2324 N N . ASP A 1 340 ? 53.569 1.126 39.954 1.00 24.35 319 ASP A N 1
ATOM 2325 C CA . ASP A 1 340 ? 53.916 1.291 41.380 1.00 29.12 319 ASP A CA 1
ATOM 2326 C C . ASP A 1 340 ? 55.363 1.788 41.559 1.00 27.18 319 ASP A C 1
ATOM 2327 O O . ASP A 1 340 ? 56.263 1.285 40.889 1.00 28.00 319 ASP A O 1
ATOM 2332 N N . GLY A 1 341 ? 55.573 2.765 42.436 1.00 25.47 320 GLY A N 1
ATOM 2333 C CA . GLY A 1 341 ? 56.888 3.327 42.678 1.00 24.62 320 GLY A CA 1
ATOM 2334 C C . GLY A 1 341 ? 57.365 4.271 41.594 1.00 26.72 320 GLY A C 1
ATOM 2335 O O . GLY A 1 341 ? 58.558 4.531 41.515 1.00 29.68 320 GLY A O 1
ATOM 2336 N N . VAL A 1 342 ? 56.480 4.773 40.738 1.00 24.68 321 VAL A N 1
ATOM 2337 C CA . VAL A 1 342 ? 56.873 5.773 39.777 1.00 24.88 321 VAL A CA 1
ATOM 2338 C C . VAL A 1 342 ? 55.921 6.976 39.966 1.00 26.55 321 VAL A C 1
ATOM 2339 O O . VAL A 1 342 ? 54.694 6.804 40.040 1.00 21.60 321 VAL A O 1
ATOM 2343 N N . LEU A 1 343 ? 56.484 8.183 40.057 1.00 25.65 322 LEU A N 1
ATOM 2344 C CA . LEU A 1 343 ? 55.708 9.403 40.213 1.00 28.93 322 LEU A CA 1
ATOM 2345 C C . LEU A 1 343 ? 54.666 9.306 41.328 1.00 30.51 322 LEU A C 1
ATOM 2346 O O . LEU A 1 343 ? 53.595 9.892 41.227 1.00 33.64 322 LEU A O 1
ATOM 2351 N N . GLU A 1 344 ? 54.951 8.573 42.396 1.00 34.49 323 GLU A N 1
ATOM 2352 C CA . GLU A 1 344 ? 53.929 8.275 43.398 1.00 37.79 323 GLU A CA 1
ATOM 2353 C C . GLU A 1 344 ? 53.601 9.478 44.275 1.00 41.32 323 GLU A C 1
ATOM 2354 O O . GLU A 1 344 ? 52.584 9.485 44.954 1.00 39.09 323 GLU A O 1
ATOM 2360 N N . ASP A 1 345 ? 54.459 10.490 44.275 1.00 47.04 324 ASP A N 1
ATOM 2361 C CA . ASP A 1 345 ? 54.194 11.734 44.997 1.00 54.02 324 ASP A CA 1
ATOM 2362 C C . ASP A 1 345 ? 53.575 12.831 44.105 1.00 53.43 324 ASP A C 1
ATOM 2363 O O . ASP A 1 345 ? 53.226 13.901 44.603 1.00 67.42 324 ASP A O 1
ATOM 2368 N N . VAL A 1 346 ? 53.422 12.598 42.802 1.00 45.44 325 VAL A N 1
ATOM 2369 C CA . VAL A 1 346 ? 52.918 13.620 41.885 1.00 35.87 325 VAL A CA 1
ATOM 2370 C C . VAL A 1 346 ? 51.418 13.376 41.738 1.00 33.82 325 VAL A C 1
ATOM 2371 O O . VAL A 1 346 ? 51.018 12.269 41.391 1.00 29.96 325 VAL A O 1
ATOM 2375 N N . PRO A 1 347 ? 50.577 14.403 41.988 1.00 34.18 326 PRO A N 1
ATOM 2376 C CA . PRO A 1 347 ? 49.146 14.264 41.719 1.00 29.00 326 PRO A CA 1
ATOM 2377 C C . PRO A 1 347 ? 48.869 13.893 40.273 1.00 26.83 326 PRO A C 1
ATOM 2378 O O . PRO A 1 347 ? 49.502 14.369 39.332 1.00 26.64 326 PRO A O 1
ATOM 2382 N N . VAL A 1 348 ? 47.899 13.014 40.107 1.00 27.79 327 VAL A N 1
ATOM 2383 C CA . VAL A 1 348 ? 47.558 12.478 38.791 1.00 26.54 327 VAL A CA 1
ATOM 2384 C C . VAL A 1 348 ? 47.202 13.549 37.769 1.00 24.30 327 VAL A C 1
ATOM 2385 O O . VAL A 1 348 ? 47.438 13.361 36.584 1.00 23.23 327 VAL A O 1
ATOM 2389 N N . THR A 1 349 ? 46.616 14.651 38.232 1.00 25.01 328 THR A N 1
ATOM 2390 C CA . THR A 1 349 ? 46.237 15.743 37.336 1.00 27.31 328 THR A CA 1
ATOM 2391 C C . THR A 1 349 ? 47.491 16.348 36.724 1.00 26.58 328 THR A C 1
ATOM 2392 O O . THR A 1 349 ? 47.476 16.791 35.574 1.00 24.42 328 THR A O 1
ATOM 2396 N N . ASP A 1 350 ? 48.569 16.357 37.495 1.00 23.71 329 ASP A N 1
ATOM 2397 C CA . ASP A 1 350 ? 49.816 16.861 36.944 1.00 26.32 329 ASP A CA 1
ATOM 2398 C C . ASP A 1 350 ? 50.370 15.902 35.899 1.00 22.92 329 ASP A C 1
ATOM 2399 O O . ASP A 1 350 ? 50.757 16.291 34.788 1.00 20.61 329 ASP A O 1
ATOM 2404 N N . VAL A 1 351 ? 50.396 14.632 36.276 1.00 22.35 330 VAL A N 1
ATOM 2405 C CA . VAL A 1 351 ? 50.877 13.595 35.371 1.00 21.91 330 VAL A CA 1
ATOM 2406 C C . VAL A 1 351 ? 50.034 13.680 34.082 1.00 21.88 330 VAL A C 1
ATOM 2407 O O . VAL A 1 351 ? 50.577 13.743 32.979 1.00 22.09 330 VAL A O 1
ATOM 2411 N N . SER A 1 352 ? 48.711 13.723 34.235 1.00 21.81 331 SER A N 1
ATOM 2412 C CA . SER A 1 352 ? 47.823 13.698 33.074 1.00 25.44 331 SER A CA 1
ATOM 2413 C C . SER A 1 352 ? 47.943 14.956 32.233 1.00 23.27 331 SER A C 1
ATOM 2414 O O . SER A 1 352 ? 47.936 14.881 30.996 1.00 22.06 331 SER A O 1
ATOM 2417 N N . CYS A 1 353 ? 48.067 16.103 32.899 1.00 22.62 332 CYS A N 1
ATOM 2418 C CA . CYS A 1 353 ? 48.452 17.339 32.220 1.00 25.51 332 CYS A CA 1
ATOM 2419 C C . CYS A 1 353 ? 49.778 17.228 31.407 1.00 23.41 332 CYS A C 1
ATOM 2420 O O . CYS A 1 353 ? 49.824 17.577 30.216 1.00 21.27 332 CYS A O 1
ATOM 2423 N N . ALA A 1 354 ? 50.856 16.726 32.018 1.00 21.18 333 ALA A N 1
ATOM 2424 C CA . ALA A 1 354 ? 52.117 16.587 31.285 1.00 19.71 333 ALA A CA 1
ATOM 2425 C C . ALA A 1 354 ? 51.999 15.669 30.088 1.00 19.45 333 ALA A C 1
ATOM 2426 O O . ALA A 1 354 ? 52.693 15.882 29.089 1.00 19.97 333 ALA A O 1
ATOM 2428 N N . LEU A 1 355 ? 51.163 14.632 30.204 1.00 19.47 334 LEU A N 1
ATOM 2429 C CA . LEU A 1 355 ? 50.949 13.678 29.093 1.00 18.59 334 LEU A CA 1
ATOM 2430 C C . LEU A 1 355 ? 50.188 14.345 27.946 1.00 18.43 334 LEU A C 1
ATOM 2431 O O . LEU A 1 355 ? 50.541 14.203 26.751 1.00 16.67 334 LEU A O 1
ATOM 2436 N N . THR A 1 356 ? 49.158 15.079 28.350 1.00 17.53 335 THR A N 1
ATOM 2437 C CA . THR A 1 356 ? 48.347 15.824 27.420 1.00 18.65 335 THR A CA 1
ATOM 2438 C C . THR A 1 356 ? 49.251 16.707 26.596 1.00 20.28 335 THR A C 1
ATOM 2439 O O . THR A 1 356 ? 49.114 16.743 25.369 1.00 22.47 335 THR A O 1
ATOM 2443 N N . ALA A 1 357 ? 50.169 17.416 27.254 1.00 22.30 336 ALA A N 1
ATOM 2444 C CA . ALA A 1 357 ? 51.051 18.360 26.568 1.00 21.58 336 ALA A CA 1
ATOM 2445 C C . ALA A 1 357 ? 51.979 17.669 25.604 1.00 21.08 336 ALA A C 1
ATOM 2446 O O . ALA A 1 357 ? 52.209 18.209 24.539 1.00 21.83 336 ALA A O 1
ATOM 2448 N N . GLU A 1 358 ? 52.533 16.513 25.961 1.00 20.49 337 GLU A N 1
ATOM 2449 C CA . GLU A 1 358 ? 53.412 15.797 25.024 1.00 21.95 337 GLU A CA 1
ATOM 2450 C C . GLU A 1 358 ? 52.665 15.290 23.798 1.00 24.56 337 GLU A C 1
ATOM 2451 O O . GLU A 1 358 ? 53.189 15.298 22.686 1.00 26.42 337 GLU A O 1
ATOM 2457 N N . LEU A 1 359 ? 51.429 14.861 24.016 1.00 24.19 338 LEU A N 1
ATOM 2458 C CA . LEU A 1 359 ? 50.751 13.997 23.058 1.00 26.50 338 LEU A CA 1
ATOM 2459 C C . LEU A 1 359 ? 49.909 14.736 22.008 1.00 25.91 338 LEU A C 1
ATOM 2460 O O . LEU A 1 359 ? 49.711 14.233 20.900 1.00 27.99 338 LEU A O 1
ATOM 2465 N N . GLY A 1 360 ? 49.438 15.929 22.375 1.00 23.95 339 GLY A N 1
ATOM 2466 C CA . GLY A 1 360 ? 48.467 16.687 21.606 1.00 24.60 339 GLY A CA 1
ATOM 2467 C C . GLY A 1 360 ? 47.042 16.158 21.722 1.00 23.76 339 GLY A C 1
ATOM 2468 O O . GLY A 1 360 ? 46.226 16.421 20.857 1.00 23.25 339 GLY A O 1
ATOM 2469 N N . PHE A 1 361 ? 46.726 15.409 22.773 1.00 22.94 340 PHE A N 1
ATOM 2470 C CA . PHE A 1 361 ? 45.414 14.766 22.859 1.00 20.70 340 PHE A CA 1
ATOM 2471 C C . PHE A 1 361 ? 45.128 14.617 24.320 1.00 19.86 340 PHE A C 1
ATOM 2472 O O . PHE A 1 361 ? 46.050 14.288 25.056 1.00 25.19 340 PHE A O 1
ATOM 2480 N N . PRO A 1 362 ? 43.895 14.836 24.765 1.00 17.60 341 PRO A N 1
ATOM 2481 C CA . PRO A 1 362 ? 43.719 14.770 26.221 1.00 17.82 341 PRO A CA 1
ATOM 2482 C C . PRO A 1 362 ? 44.022 13.410 26.815 1.00 17.94 341 PRO A C 1
ATOM 2483 O O . PRO A 1 362 ? 43.634 12.378 26.272 1.00 17.99 341 PRO A O 1
ATOM 2487 N N . VAL A 1 363 ? 44.709 13.423 27.943 1.00 18.55 342 VAL A N 1
ATOM 2488 C CA .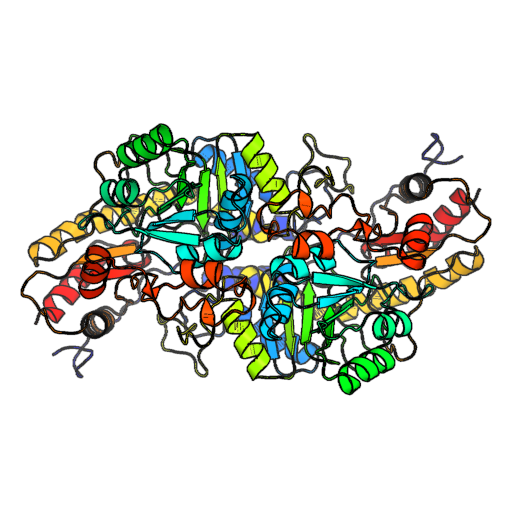 VAL A 1 363 ? 44.925 12.224 28.718 1.00 18.99 342 VAL A CA 1
ATOM 2489 C C . VAL A 1 363 ? 44.456 12.679 30.082 1.00 19.90 342 VAL A C 1
ATOM 2490 O O . VAL A 1 363 ? 45.051 13.583 30.674 1.00 18.26 342 VAL A O 1
ATOM 2494 N N . LEU A 1 364 ? 43.397 12.044 30.578 1.00 19.30 343 LEU A N 1
ATOM 2495 C CA . LEU A 1 364 ? 42.702 12.566 31.743 1.00 20.57 343 LEU A CA 1
ATOM 2496 C C . LEU A 1 364 ? 42.758 11.565 32.841 1.00 19.21 343 LEU A C 1
ATOM 2497 O O . LEU A 1 364 ? 42.797 10.397 32.540 1.00 21.15 343 LEU A O 1
ATOM 2502 N N . PRO A 1 365 ? 42.680 12.007 34.098 1.00 18.24 344 PRO A N 1
ATOM 2503 C CA . PRO A 1 365 ? 42.587 11.070 35.188 1.00 18.25 344 PRO A CA 1
ATOM 2504 C C . PRO A 1 365 ? 41.326 10.207 35.090 1.00 19.86 344 PRO A C 1
ATOM 2505 O O . PRO A 1 365 ? 40.398 10.614 34.419 1.00 19.30 344 PRO A O 1
ATOM 2509 N N . SER A 1 366 ? 41.305 9.056 35.756 1.00 19.75 345 SER A N 1
ATOM 2510 C CA . SER A 1 366 ? 40.085 8.281 35.965 1.00 22.02 345 SER A CA 1
ATOM 2511 C C . SER A 1 366 ? 39.007 9.150 36.656 1.00 21.81 345 SER A C 1
ATOM 2512 O O . SER A 1 366 ? 39.328 10.135 37.350 1.00 20.76 345 SER A O 1
ATOM 2515 N N . TYR A 1 367 ? 37.733 8.811 36.473 1.00 19.06 346 TYR A N 1
ATOM 2516 C CA . TYR A 1 367 ? 36.678 9.492 37.221 1.00 18.67 346 TYR A CA 1
ATOM 2517 C C . TYR A 1 367 ? 37.019 9.414 38.694 1.00 17.96 346 TYR A C 1
ATOM 2518 O O . TYR A 1 367 ? 37.559 8.403 39.148 1.00 16.18 346 TYR A O 1
ATOM 2527 N N . ALA A 1 368 ? 36.675 10.463 39.437 1.00 17.84 347 ALA A N 1
ATOM 2528 C CA . ALA A 1 368 ? 36.635 10.335 40.904 1.00 18.77 347 ALA A CA 1
ATOM 2529 C C . ALA A 1 368 ? 35.613 9.280 41.342 1.00 18.04 347 ALA A C 1
ATOM 2530 O O . ALA A 1 368 ? 34.613 9.089 40.674 1.00 16.77 347 ALA A O 1
ATOM 2532 N N . PRO A 1 369 ? 35.822 8.649 42.503 1.00 16.67 348 PRO A N 1
ATOM 2533 C CA . PRO A 1 369 ? 34.750 7.836 43.021 1.00 16.13 348 PRO A CA 1
ATOM 2534 C C . PRO A 1 369 ? 33.488 8.687 43.178 1.00 16.63 348 PRO A C 1
ATOM 2535 O O . PRO A 1 369 ? 33.590 9.851 43.600 1.00 15.36 348 PRO A O 1
ATOM 2539 N N . ILE A 1 370 ? 32.317 8.154 42.814 1.00 16.93 349 ILE A N 1
ATOM 2540 C CA . ILE A 1 370 ? 31.087 8.980 42.784 1.00 17.77 349 ILE A CA 1
ATOM 2541 C C . ILE A 1 370 ? 30.751 9.707 44.112 1.00 18.79 349 ILE A C 1
ATOM 2542 O O . ILE A 1 370 ? 30.560 10.930 44.152 1.00 20.70 349 ILE A O 1
ATOM 2547 N N . PRO A 1 371 ? 30.712 8.976 45.220 1.00 18.88 350 PRO A N 1
ATOM 2548 C CA . PRO A 1 371 ? 30.446 9.686 46.472 1.00 19.87 350 PRO A CA 1
ATOM 2549 C C . PRO A 1 371 ? 31.476 10.732 46.857 1.00 19.58 350 PRO A C 1
ATOM 2550 O O . PRO A 1 371 ? 31.196 11.537 47.703 1.00 21.10 350 PRO A O 1
ATOM 2554 N N . ALA A 1 372 ? 32.654 10.754 46.255 1.00 19.54 351 ALA A N 1
ATOM 2555 C CA . ALA A 1 372 ? 33.624 11.825 46.423 1.00 17.52 351 ALA A CA 1
ATOM 2556 C C . ALA A 1 372 ? 33.711 12.775 45.223 1.00 17.80 351 ALA A C 1
ATOM 2557 O O . ALA A 1 372 ? 34.660 13.514 45.095 1.00 18.92 351 ALA A O 1
ATOM 2559 N N . ASN A 1 373 ? 32.736 12.795 44.331 1.00 17.54 352 ASN A N 1
ATOM 2560 C CA . ASN A 1 373 ? 32.815 13.615 43.129 1.00 15.93 352 ASN A CA 1
ATOM 2561 C C . ASN A 1 373 ? 32.137 14.947 43.464 1.00 15.86 352 ASN A C 1
ATOM 2562 O O . ASN A 1 373 ? 31.057 14.968 44.057 1.00 15.52 352 ASN A O 1
ATOM 2567 N N . ARG A 1 374 ? 32.746 16.060 43.070 1.00 16.09 353 ARG A N 1
ATOM 2568 C CA . ARG A 1 374 ? 32.178 17.359 43.374 1.00 17.86 353 ARG A CA 1
ATOM 2569 C C . ARG A 1 374 ? 30.834 17.571 42.683 1.00 17.63 353 ARG A C 1
ATOM 2570 O O . ARG A 1 374 ? 30.076 18.418 43.122 1.00 17.61 353 ARG A O 1
ATOM 2578 N N . LEU A 1 375 ? 30.571 16.817 41.608 1.00 16.83 354 LEU A N 1
ATOM 2579 C CA . LEU A 1 375 ? 29.294 16.820 40.886 1.00 15.43 354 LEU A CA 1
ATOM 2580 C C . LEU A 1 375 ? 28.200 16.051 41.617 1.00 15.45 354 LEU A C 1
ATOM 2581 O O . LEU A 1 375 ? 27.011 16.152 41.255 1.00 14.75 354 LEU A O 1
ATOM 2586 N N . TYR A 1 376 ? 28.569 15.297 42.649 1.00 14.49 355 TYR A N 1
ATOM 2587 C CA . TYR A 1 376 ? 27.578 14.517 43.352 1.00 14.70 355 TYR A CA 1
ATOM 2588 C C . TYR A 1 376 ? 27.292 15.177 44.686 1.00 15.92 355 TYR A C 1
ATOM 2589 O O . TYR A 1 376 ? 27.976 14.932 45.671 1.00 15.35 355 TYR A O 1
ATOM 2598 N N . THR A 1 377 ? 26.252 16.002 44.724 1.00 18.10 356 THR A N 1
ATOM 2599 C CA . THR A 1 377 ? 25.974 16.819 45.905 1.00 18.88 356 THR A CA 1
ATOM 2600 C C . THR A 1 377 ? 24.493 16.812 46.249 1.00 19.65 356 THR A C 1
ATOM 2601 O O . THR A 1 377 ? 23.826 17.832 46.163 1.00 19.85 356 THR A O 1
ATOM 2605 N N . PRO A 1 378 ? 23.970 15.649 46.655 1.00 21.07 357 PRO A N 1
ATOM 2606 C CA . PRO A 1 378 ? 22.540 15.504 46.828 1.00 23.67 357 PRO A CA 1
ATOM 2607 C C . PRO A 1 378 ? 21.935 16.374 47.923 1.00 25.05 357 PRO A C 1
ATOM 2608 O O . PRO A 1 378 ? 20.738 16.660 47.874 1.00 20.93 357 PRO A O 1
ATOM 2612 N N . HIS A 1 379 ? 22.741 16.815 48.882 1.00 28.24 358 HIS A N 1
ATOM 2613 C CA . HIS A 1 379 ? 22.181 17.714 49.895 1.00 30.52 358 HIS A CA 1
ATOM 2614 C C . HIS A 1 379 ? 21.936 19.065 49.270 1.00 27.24 358 HIS A C 1
ATOM 2615 O O . HIS A 1 379 ? 21.035 19.699 49.711 1.00 30.97 358 HIS A O 1
ATOM 2622 N N . THR A 1 380 ? 22.647 19.504 48.239 1.00 30.71 359 THR A N 1
ATOM 2623 C CA . THR A 1 380 ? 22.334 20.779 47.552 1.00 29.90 359 THR A CA 1
ATOM 2624 C C . THR A 1 380 ? 20.992 20.795 46.780 1.00 30.04 359 THR A C 1
ATOM 2625 O O . THR A 1 380 ? 20.675 21.763 46.077 1.00 28.51 359 THR A O 1
ATOM 2629 N N . ARG A 1 381 ? 20.184 19.753 46.819 1.00 27.75 360 ARG A N 1
ATOM 2630 C CA . ARG A 1 381 ? 19.120 19.750 45.846 1.00 27.61 360 ARG A CA 1
ATOM 2631 C C . ARG A 1 381 ? 17.851 19.351 46.564 1.00 28.46 360 ARG A C 1
ATOM 2632 O O . ARG A 1 381 ? 17.752 18.270 47.134 1.00 29.63 360 ARG A O 1
ATOM 2640 N N . ARG A 1 382 ? 16.878 20.248 46.525 1.00 26.81 361 ARG A N 1
ATOM 2641 C CA . ARG A 1 382 ? 15.746 20.201 47.422 1.00 26.26 361 ARG A CA 1
ATOM 2642 C C . ARG A 1 382 ? 14.765 19.100 47.049 1.00 22.55 361 ARG A C 1
ATOM 2643 O O . ARG A 1 382 ? 13.946 18.659 47.817 1.00 24.01 361 ARG A O 1
ATOM 2651 N N . ARG A 1 383 ? 14.843 18.683 45.815 1.00 21.00 362 ARG A N 1
ATOM 2652 C CA . ARG A 1 383 ? 14.155 17.521 45.308 1.00 21.77 362 ARG A CA 1
ATOM 2653 C C . ARG A 1 383 ? 14.397 16.275 46.186 1.00 21.65 362 ARG A C 1
ATOM 2654 O O . ARG A 1 383 ? 13.506 15.415 46.313 1.00 18.40 362 ARG A O 1
ATOM 2662 N N . TYR A 1 384 ? 15.608 16.172 46.740 1.00 20.96 363 TYR A N 1
ATOM 2663 C CA . TYR A 1 384 ? 15.980 14.970 47.461 1.00 21.93 363 TYR A CA 1
ATOM 2664 C C . TYR A 1 384 ? 15.811 15.169 48.958 1.00 24.60 363 TYR A C 1
ATOM 2665 O O . TYR A 1 384 ? 16.048 14.235 49.715 1.00 27.41 363 TYR A O 1
ATOM 2674 N N . THR A 1 385 ? 15.408 16.350 49.411 1.00 22.91 364 THR A N 1
ATOM 2675 C CA . THR A 1 385 ? 15.162 16.572 50.840 1.00 21.88 364 THR A CA 1
ATOM 2676 C C . THR A 1 385 ? 13.887 15.845 51.288 1.00 22.42 364 THR A C 1
ATOM 2677 O O . THR A 1 385 ? 12.818 16.436 51.337 1.00 20.47 364 THR A O 1
ATOM 2681 N N . LEU A 1 386 ? 14.002 14.556 51.586 1.00 24.61 365 LEU A N 1
ATOM 2682 C CA . LEU A 1 386 ? 12.866 13.719 51.969 1.00 26.75 365 LEU A CA 1
ATOM 2683 C C . LEU A 1 386 ? 12.881 13.341 53.443 1.00 29.42 365 LEU A C 1
ATOM 2684 O O . LEU A 1 386 ? 12.329 12.320 53.804 1.00 36.66 365 LEU A O 1
ATOM 2689 N N . GLY A 1 387 ? 13.467 14.140 54.323 1.00 32.77 366 GLY A N 1
ATOM 2690 C CA . GLY A 1 387 ? 13.380 13.868 55.765 1.00 30.51 366 GLY A CA 1
ATOM 2691 C C . GLY A 1 387 ? 14.640 13.157 56.157 1.00 29.50 366 GLY A C 1
ATOM 2692 O O . GLY A 1 387 ? 15.346 12.643 55.303 1.00 28.00 366 GLY A O 1
ATOM 2693 N N . LEU A 1 388 ? 14.907 13.134 57.450 1.00 30.61 367 LEU A N 1
ATOM 2694 C CA . LEU A 1 388 ? 16.214 12.762 57.973 1.00 34.81 367 LEU A CA 1
ATOM 2695 C C . LEU A 1 388 ? 16.778 11.376 57.623 1.00 34.47 367 LEU A C 1
ATOM 2696 O O . LEU A 1 388 ? 17.980 11.255 57.357 1.00 33.34 367 LEU A O 1
ATOM 2701 N N . ASP A 1 389 ? 15.922 10.354 57.697 1.00 33.01 368 ASP A N 1
ATOM 2702 C CA . ASP A 1 389 ? 16.312 8.974 57.428 1.00 33.14 368 ASP A CA 1
ATOM 2703 C C . ASP A 1 389 ? 16.859 8.863 56.015 1.00 33.25 368 ASP A C 1
ATOM 2704 O O . ASP A 1 389 ? 17.980 8.376 55.797 1.00 35.91 368 ASP A O 1
ATOM 2709 N N . HIS A 1 390 ? 16.067 9.338 55.059 1.00 29.70 369 HIS A N 1
ATOM 2710 C CA . HIS A 1 390 ? 16.506 9.362 53.694 1.00 25.70 369 HIS A CA 1
ATOM 2711 C C . HIS A 1 390 ? 17.730 10.254 53.553 1.00 26.26 369 HIS A C 1
ATOM 2712 O O . HIS A 1 390 ? 18.622 9.917 52.809 1.00 28.04 369 HIS A O 1
ATOM 2719 N N . GLU A 1 391 ? 17.821 11.383 54.231 1.00 27.01 370 GLU A N 1
ATOM 2720 C CA . GLU A 1 391 ? 19.030 12.182 54.103 1.00 29.75 370 GLU A CA 1
ATOM 2721 C C . GLU A 1 391 ? 20.261 11.420 54.618 1.00 28.10 370 GLU A C 1
ATOM 2722 O O . GLU A 1 391 ? 21.308 11.473 53.978 1.00 25.03 370 GLU A O 1
ATOM 2728 N N . ARG A 1 392 ? 20.135 10.660 55.705 1.00 28.19 371 ARG A N 1
ATOM 2729 C CA . ARG A 1 392 ? 21.251 9.799 56.141 1.00 31.82 371 ARG A CA 1
ATOM 2730 C C . ARG A 1 392 ? 21.643 8.749 55.129 1.00 23.96 371 ARG A C 1
ATOM 2731 O O . ARG A 1 392 ? 22.802 8.464 54.937 1.00 22.66 371 ARG A O 1
ATOM 2739 N N . ARG A 1 393 ? 20.663 8.167 54.517 1.00 21.86 372 ARG A N 1
ATOM 2740 C CA . ARG A 1 393 ? 20.892 7.114 53.591 1.00 21.82 372 ARG A CA 1
ATOM 2741 C C . ARG A 1 393 ? 21.619 7.575 52.353 1.00 20.98 372 ARG A C 1
ATOM 2742 O O . ARG A 1 393 ? 22.385 6.872 51.854 1.00 19.17 372 ARG A O 1
ATOM 2750 N N . ILE A 1 394 ? 21.368 8.778 51.900 1.00 21.72 373 ILE A N 1
ATOM 2751 C CA . ILE A 1 394 ? 21.940 9.245 50.655 1.00 21.46 373 ILE A CA 1
ATOM 2752 C C . ILE A 1 394 ? 23.138 10.150 50.850 1.00 21.79 373 ILE A C 1
ATOM 2753 O O . ILE A 1 394 ? 23.746 10.610 49.882 1.00 17.42 373 ILE A O 1
ATOM 2758 N N . ASP A 1 395 ? 23.482 10.396 52.112 1.00 23.86 374 ASP A N 1
ATOM 2759 C CA . ASP A 1 395 ? 24.693 11.156 52.411 1.00 25.14 374 ASP A CA 1
ATOM 2760 C C . ASP A 1 395 ? 25.889 10.421 51.839 1.00 23.63 374 ASP A C 1
ATOM 2761 O O . ASP A 1 395 ? 26.095 9.315 52.273 1.00 23.50 374 ASP A O 1
ATOM 2766 N N . PRO A 1 396 ? 26.653 11.015 50.897 1.00 23.72 375 PRO A N 1
ATOM 2767 C CA . PRO A 1 396 ? 27.794 10.302 50.347 1.00 24.07 375 PRO A CA 1
ATOM 2768 C C . PRO A 1 396 ? 28.972 10.034 51.294 1.00 23.82 375 PRO A C 1
ATOM 2769 O O . PRO A 1 396 ? 29.829 9.228 50.959 1.00 24.57 375 PRO A O 1
ATOM 2773 N N . LYS A 1 397 ? 29.021 10.662 52.454 1.00 24.87 376 LYS A N 1
ATOM 2774 C CA . LYS A 1 397 ? 30.043 10.342 53.444 1.00 29.15 376 LYS A CA 1
ATOM 2775 C C . LYS A 1 397 ? 30.043 8.924 53.959 1.00 28.99 376 LYS A C 1
ATOM 2776 O O . LYS A 1 397 ? 31.056 8.443 54.468 1.00 30.79 376 LYS A O 1
ATOM 2782 N N . ARG A 1 398 ? 28.911 8.240 53.848 1.00 28.01 377 ARG A N 1
ATOM 2783 C CA . ARG A 1 398 ? 28.886 6.861 54.271 1.00 26.64 377 ARG A CA 1
ATOM 2784 C C . ARG A 1 398 ? 29.701 5.889 53.403 1.00 24.35 377 ARG A C 1
ATOM 2785 O O . ARG A 1 398 ? 29.739 4.723 53.732 1.00 22.66 377 ARG A O 1
ATOM 2793 N N . PHE A 1 399 ? 30.336 6.296 52.316 1.00 24.15 378 PHE A N 1
ATOM 2794 C CA . PHE A 1 399 ? 30.875 5.297 51.382 1.00 27.07 378 PHE A CA 1
ATOM 2795 C C . PHE A 1 399 ? 32.354 5.461 51.198 1.00 28.15 378 PHE A C 1
ATOM 2796 O O . PHE A 1 399 ? 32.809 6.491 50.687 1.00 36.55 378 PHE A O 1
ATOM 2804 N N . ALA A 1 400 ? 33.089 4.434 51.591 1.00 27.56 379 ALA A N 1
ATOM 2805 C CA . ALA A 1 400 ? 34.532 4.375 51.389 1.00 22.98 379 ALA A CA 1
ATOM 2806 C C . ALA A 1 400 ? 34.764 3.203 50.455 1.00 21.89 379 ALA A C 1
ATOM 2807 O O . ALA A 1 400 ? 34.234 2.088 50.614 1.00 24.47 379 ALA A O 1
ATOM 2809 N N . LEU A 1 401 ? 35.552 3.507 49.443 1.00 20.71 380 LEU A N 1
ATOM 2810 C CA . LEU A 1 401 ? 35.695 2.695 48.259 1.00 21.02 380 LEU A CA 1
ATOM 2811 C C . LEU A 1 401 ? 37.178 2.618 47.940 1.00 18.50 380 LEU A C 1
ATOM 2812 O O . LEU A 1 401 ? 37.639 3.270 47.007 1.00 18.67 380 LEU A O 1
ATOM 2817 N N . PRO A 1 402 ? 37.933 1.818 48.711 1.00 19.23 381 PRO A N 1
ATOM 2818 C CA . PRO A 1 402 ? 39.418 1.842 48.595 1.00 18.33 381 PRO A CA 1
ATOM 2819 C C . PRO A 1 402 ? 39.907 1.685 47.177 1.00 16.60 381 PRO A C 1
ATOM 2820 O O . PRO A 1 402 ? 40.767 2.455 46.723 1.00 15.95 381 PRO A O 1
ATOM 2824 N N . VAL A 1 403 ? 39.345 0.720 46.463 1.00 16.22 382 VAL A N 1
ATOM 2825 C CA . VAL A 1 403 ? 39.881 0.458 45.136 1.00 17.04 382 VAL A CA 1
ATOM 2826 C C . VAL A 1 403 ? 39.556 1.619 44.189 1.00 17.80 382 VAL A C 1
ATOM 2827 O O . VAL A 1 403 ? 40.378 1.990 43.368 1.00 17.83 382 VAL A O 1
ATOM 2831 N N . CYS A 1 404 ? 38.369 2.200 44.304 1.00 18.88 383 CYS A N 1
ATOM 2832 C CA . CYS A 1 404 ? 37.979 3.288 43.409 1.00 20.01 383 CYS A CA 1
ATOM 2833 C C . CYS A 1 404 ? 38.914 4.482 43.597 1.00 18.91 383 CYS A C 1
ATOM 2834 O O . CYS A 1 404 ? 39.363 5.118 42.646 1.00 19.07 383 CYS A O 1
ATOM 2837 N N . GLU A 1 405 ? 39.185 4.788 44.858 1.00 21.09 384 GLU A N 1
ATOM 2838 C CA . GLU A 1 405 ? 40.024 5.924 45.263 1.00 20.88 384 GLU A CA 1
ATOM 2839 C C . GLU A 1 405 ? 41.439 5.720 44.775 1.00 19.07 384 GLU A C 1
ATOM 2840 O O . GLU A 1 405 ? 42.078 6.615 44.271 1.00 18.84 384 GLU A O 1
ATOM 2846 N N . ASP A 1 406 ? 41.927 4.505 44.895 1.00 21.14 385 ASP A N 1
ATOM 2847 C CA . ASP A 1 406 ? 43.276 4.234 44.425 1.00 23.11 385 ASP A CA 1
ATOM 2848 C C . ASP A 1 406 ? 43.311 4.405 42.914 1.00 22.23 385 ASP A C 1
ATOM 2849 O O . ASP A 1 406 ? 44.210 5.062 42.350 1.00 22.68 385 ASP A O 1
ATOM 2854 N N . ALA A 1 407 ? 42.308 3.843 42.264 1.00 21.02 386 ALA A N 1
ATOM 2855 C CA . ALA A 1 407 ? 42.269 3.902 40.812 1.00 22.94 386 ALA A CA 1
ATOM 2856 C C . ALA A 1 407 ? 42.189 5.357 40.378 1.00 22.85 386 ALA A C 1
ATOM 2857 O O . ALA A 1 407 ? 42.845 5.776 39.453 1.00 20.94 386 ALA A O 1
ATOM 2859 N N . ALA A 1 408 ? 41.416 6.150 41.111 1.00 23.91 387 ALA A N 1
ATOM 2860 C CA . ALA A 1 408 ? 41.331 7.567 40.816 1.00 24.45 387 ALA A CA 1
ATOM 2861 C C . ALA A 1 408 ? 42.649 8.300 41.005 1.00 25.22 387 ALA A C 1
ATOM 2862 O O . ALA A 1 408 ? 42.875 9.236 40.249 1.00 25.16 387 ALA A O 1
ATOM 2864 N N . ARG A 1 409 ? 43.477 7.914 41.985 1.00 25.81 388 ARG A N 1
ATOM 2865 C CA . ARG A 1 409 ? 44.822 8.502 42.147 1.00 25.09 388 ARG A CA 1
ATOM 2866 C C . ARG A 1 409 ? 45.804 8.045 41.070 1.00 23.39 388 ARG A C 1
ATOM 2867 O O . ARG A 1 409 ? 46.760 8.753 40.758 1.00 18.46 388 ARG A O 1
ATOM 2875 N N . ARG A 1 410 ? 45.600 6.857 40.507 1.00 21.91 389 ARG A N 1
ATOM 2876 C CA . ARG A 1 410 ? 46.679 6.256 39.760 1.00 22.39 389 ARG A CA 1
ATOM 2877 C C . ARG A 1 410 ? 46.426 6.014 38.298 1.00 20.99 389 ARG A C 1
ATOM 2878 O O . ARG A 1 410 ? 47.347 5.630 37.605 1.00 22.70 389 ARG A O 1
ATOM 2886 N N . THR A 1 411 ? 45.219 6.219 37.805 1.00 17.90 390 THR A N 1
ATOM 2887 C CA . THR A 1 411 ? 44.858 5.672 36.526 1.00 17.19 390 THR A CA 1
ATOM 2888 C C . THR A 1 411 ? 44.547 6.863 35.655 1.00 17.29 390 THR A C 1
ATOM 2889 O O . THR A 1 411 ? 43.822 7.771 36.063 1.00 18.85 390 THR A O 1
ATOM 2893 N N . VAL A 1 412 ? 45.104 6.849 34.458 1.00 16.42 391 VAL A N 1
ATOM 2894 C CA . VAL A 1 412 ? 44.789 7.875 33.460 1.00 17.19 391 VAL A CA 1
ATOM 2895 C C . VAL A 1 412 ? 44.082 7.189 32.319 1.00 16.90 391 VAL A C 1
ATOM 2896 O O . VAL A 1 412 ? 44.091 5.969 32.233 1.00 19.72 391 VAL A O 1
ATOM 2900 N N . THR A 1 413 ? 43.470 7.973 31.443 1.00 16.30 392 THR A N 1
ATOM 2901 C CA . THR A 1 413 ? 42.569 7.434 30.436 1.00 16.47 392 THR A CA 1
ATOM 2902 C C . THR A 1 413 ? 42.703 8.215 29.168 1.00 14.22 392 THR A C 1
ATOM 2903 O O . THR A 1 413 ? 43.025 9.391 29.210 1.00 15.41 392 THR A O 1
ATOM 2907 N N . LEU A 1 414 ? 42.476 7.581 28.041 1.00 13.57 393 LEU A N 1
ATOM 2908 C CA . LEU A 1 414 ? 42.357 8.322 26.801 1.00 13.64 393 LEU A CA 1
ATOM 2909 C C . LEU A 1 414 ? 41.072 7.919 26.138 1.00 15.95 393 LEU A C 1
ATOM 2910 O O . LEU A 1 414 ? 40.771 6.739 26.046 1.00 17.91 393 LEU A O 1
ATOM 2915 N N . HIS A 1 415 ? 40.321 8.907 25.665 1.00 16.96 394 HIS A N 1
ATOM 2916 C CA . HIS A 1 415 ? 39.201 8.695 24.737 1.00 16.28 394 HIS A CA 1
ATOM 2917 C C . HIS A 1 415 ? 39.606 7.933 23.466 1.00 14.89 394 HIS A C 1
ATOM 2918 O O . HIS A 1 415 ? 40.709 8.070 22.983 1.00 14.75 394 HIS A O 1
ATOM 2925 N N . HIS A 1 416 ? 38.673 7.154 22.939 1.00 14.90 395 HIS A N 1
ATOM 2926 C CA . HIS A 1 416 ? 38.910 6.211 21.866 1.00 14.80 395 HIS A CA 1
ATOM 2927 C C . HIS A 1 416 ? 39.234 6.750 20.488 1.00 16.06 395 HIS A C 1
ATOM 2928 O O . HIS A 1 416 ? 39.698 5.977 19.620 1.00 14.21 395 HIS A O 1
ATOM 2935 N N . ALA A 1 417 ? 39.012 8.043 20.267 1.00 16.64 396 ALA A N 1
ATOM 2936 C CA . ALA A 1 417 ? 39.460 8.673 19.001 1.00 17.64 396 ALA A CA 1
ATOM 2937 C C . ALA A 1 417 ? 40.962 8.424 18.745 1.00 16.28 396 ALA A C 1
ATOM 2938 O O . ALA A 1 417 ? 41.389 8.207 17.623 1.00 16.42 396 ALA A O 1
ATOM 2940 N N . ALA A 1 418 ? 41.714 8.409 19.832 1.00 15.16 397 ALA A N 1
ATOM 2941 C CA . ALA A 1 418 ? 43.105 8.039 19.896 1.00 16.62 397 ALA A CA 1
ATOM 2942 C C . ALA A 1 418 ? 43.427 6.616 19.448 1.00 16.28 397 ALA A C 1
ATOM 2943 O O . ALA A 1 418 ? 44.586 6.309 19.132 1.00 15.53 397 ALA A O 1
ATOM 2945 N N . LEU A 1 419 ? 42.415 5.759 19.410 1.00 18.37 398 LEU A N 1
ATOM 2946 C CA . LEU A 1 419 ? 42.608 4.384 18.989 1.00 17.65 398 LEU A CA 1
ATOM 2947 C C . LEU A 1 419 ? 42.118 4.224 17.578 1.00 18.22 398 LEU A C 1
ATOM 2948 O O . LEU A 1 419 ? 42.134 3.100 17.083 1.00 18.35 398 LEU A O 1
ATOM 2953 N N . LEU A 1 420 ? 41.680 5.298 16.923 1.00 19.19 399 LEU A N 1
ATOM 2954 C CA . LEU A 1 420 ? 41.179 5.117 15.567 1.00 19.79 399 LEU A CA 1
ATOM 2955 C C . LEU A 1 420 ? 42.176 5.355 14.428 1.00 19.45 399 LEU A C 1
ATOM 2956 O O . LEU A 1 420 ? 41.816 5.246 13.275 1.00 20.37 399 LEU A O 1
ATOM 2961 N N . GLY A 1 421 ? 43.420 5.681 14.720 1.00 21.11 400 GLY A N 1
ATOM 2962 C CA . GLY A 1 421 ? 44.411 5.918 13.696 1.00 23.05 400 GLY A CA 1
ATOM 2963 C C . GLY A 1 421 ? 45.235 4.691 13.342 1.00 23.60 400 GLY A C 1
ATOM 2964 O O . GLY A 1 421 ? 44.705 3.587 13.287 1.00 23.31 400 GLY A O 1
ATOM 2965 N N . ASP A 1 422 ? 46.527 4.949 13.123 1.00 25.20 401 ASP A N 1
ATOM 2966 C CA . ASP A 1 422 ? 47.569 4.014 12.724 1.00 27.41 401 ASP A CA 1
ATOM 2967 C C . ASP A 1 422 ? 48.202 3.338 13.909 1.00 30.61 401 ASP A C 1
ATOM 2968 O O . ASP A 1 422 ? 48.274 3.879 15.023 1.00 29.43 401 ASP A O 1
ATOM 2973 N N . ALA A 1 423 ? 48.741 2.164 13.628 1.00 25.72 402 ALA A N 1
ATOM 2974 C CA . ALA A 1 423 ? 49.608 1.553 14.602 1.00 26.48 402 ALA A CA 1
ATOM 2975 C C . ALA A 1 423 ? 50.689 2.506 15.139 1.00 25.63 402 ALA A C 1
ATOM 2976 O O . ALA A 1 423 ? 50.985 2.450 16.349 1.00 24.52 402 ALA A O 1
ATOM 2978 N N . ASP A 1 424 ? 51.274 3.345 14.267 1.00 23.30 403 ASP A N 1
ATOM 2979 C CA . ASP A 1 424 ? 52.313 4.354 14.648 1.00 23.00 403 ASP A CA 1
ATOM 2980 C C . ASP A 1 424 ? 51.876 5.329 15.747 1.00 22.36 403 ASP A C 1
ATOM 2981 O O . ASP A 1 424 ? 52.689 5.739 16.590 1.00 21.65 403 ASP A O 1
ATOM 2986 N N . ASP A 1 425 ? 50.603 5.718 15.707 1.00 19.79 404 ASP A N 1
ATOM 2987 C CA . ASP A 1 425 ? 50.019 6.505 16.772 1.00 20.31 404 ASP A CA 1
ATOM 2988 C C . ASP A 1 425 ? 50.245 5.878 18.140 1.00 19.02 404 ASP A C 1
ATOM 2989 O O . ASP A 1 425 ? 50.459 6.576 19.140 1.00 19.15 404 ASP A O 1
ATOM 2994 N N . MET A 1 426 ? 50.177 4.555 18.187 1.00 17.78 405 MET A N 1
ATOM 2995 C CA . MET A 1 426 ? 50.351 3.869 19.456 1.00 18.30 405 MET A CA 1
ATOM 2996 C C . MET A 1 426 ? 51.782 4.100 19.952 1.00 17.32 405 MET A C 1
ATOM 2997 O O . MET A 1 426 ? 52.014 4.296 21.151 1.00 17.73 405 MET A O 1
ATOM 3002 N N . GLY A 1 427 ? 52.735 4.082 19.027 1.00 17.21 406 GLY A N 1
ATOM 3003 C CA . GLY A 1 427 ? 54.129 4.438 19.367 1.00 17.73 406 GLY A CA 1
ATOM 3004 C C . GLY A 1 427 ? 54.244 5.786 20.024 1.00 18.09 406 GLY A C 1
ATOM 3005 O O . GLY A 1 427 ? 54.862 5.920 21.066 1.00 19.43 406 GLY A O 1
ATOM 3006 N N . ASP A 1 428 ? 53.605 6.798 19.438 1.00 20.34 407 ASP A N 1
ATOM 3007 C CA . ASP A 1 428 ? 53.574 8.123 20.071 1.00 19.61 407 ASP A CA 1
ATOM 3008 C C . ASP A 1 428 ? 53.019 8.062 21.487 1.00 21.21 407 ASP A C 1
ATOM 3009 O O . ASP A 1 428 ? 53.520 8.744 22.383 1.00 22.34 407 ASP A O 1
ATOM 3014 N N . ILE A 1 429 ? 51.958 7.280 21.698 1.00 20.42 408 ILE A N 1
ATOM 3015 C CA . ILE A 1 429 ? 51.327 7.269 23.004 1.00 18.09 408 ILE A CA 1
ATOM 3016 C C . ILE A 1 429 ? 52.368 6.723 23.962 1.00 18.85 408 ILE A C 1
ATOM 3017 O O . ILE A 1 429 ? 52.526 7.258 25.072 1.00 19.49 408 ILE A O 1
ATOM 3022 N N . ALA A 1 430 ? 53.063 5.670 23.528 1.00 18.06 409 ALA A N 1
ATOM 3023 C CA . ALA A 1 430 ? 54.043 5.043 24.409 1.00 18.59 409 ALA A CA 1
ATOM 3024 C C . ALA A 1 430 ? 55.239 5.991 24.661 1.00 18.81 409 ALA A C 1
ATOM 3025 O O . ALA A 1 430 ? 55.700 6.157 25.798 1.00 17.59 409 ALA A O 1
ATOM 3027 N N . ALA A 1 431 ? 55.710 6.644 23.601 1.00 20.15 410 ALA A N 1
ATOM 3028 C CA . ALA A 1 431 ? 56.771 7.643 23.735 1.00 21.83 410 ALA A CA 1
ATOM 3029 C C . ALA A 1 431 ? 56.445 8.709 24.784 1.00 22.87 410 ALA A C 1
ATOM 3030 O O . ALA A 1 431 ? 57.306 9.057 25.599 1.00 25.66 410 ALA A O 1
ATOM 3032 N N . ALA A 1 432 ? 55.215 9.233 24.775 1.00 22.96 411 ALA A N 1
ATOM 3033 C CA . ALA A 1 432 ? 54.803 10.244 25.760 1.00 21.65 411 ALA A CA 1
ATOM 3034 C C . ALA A 1 432 ? 54.874 9.717 27.193 1.00 23.11 411 ALA A C 1
ATOM 3035 O O . ALA A 1 432 ? 55.326 10.402 28.155 1.00 21.25 411 ALA A O 1
ATOM 3037 N N . PHE A 1 433 ? 54.389 8.482 27.338 1.00 20.82 412 PHE A N 1
ATOM 3038 C CA . PHE A 1 433 ? 54.387 7.895 28.637 1.00 20.90 412 PHE A CA 1
ATOM 3039 C C . PHE A 1 433 ? 55.831 7.710 29.113 1.00 22.43 412 PHE A C 1
ATOM 3040 O O . PHE A 1 433 ? 56.116 7.955 30.291 1.00 22.26 412 PHE A O 1
ATOM 3048 N N . ALA A 1 434 ? 56.725 7.277 28.220 1.00 22.79 413 ALA A N 1
ATOM 3049 C CA . ALA A 1 434 ? 58.137 7.042 28.608 1.00 24.16 413 ALA A CA 1
ATOM 3050 C C . ALA A 1 434 ? 58.846 8.369 29.035 1.00 25.66 413 ALA A C 1
ATOM 3051 O O . ALA A 1 434 ? 59.503 8.463 30.103 1.00 25.90 413 ALA A O 1
ATOM 3053 N N . LYS A 1 435 ? 58.656 9.388 28.192 1.00 24.94 414 LYS A N 1
ATOM 3054 C CA . LYS A 1 435 ? 59.132 10.731 28.480 1.00 24.67 414 LYS A CA 1
ATOM 3055 C C . LYS A 1 435 ? 58.713 11.144 29.872 1.00 26.64 414 LYS A C 1
ATOM 3056 O O . LYS A 1 435 ? 59.536 11.593 30.645 1.00 30.89 414 LYS A O 1
ATOM 3062 N N . VAL A 1 436 ? 57.439 10.980 30.210 1.00 27.95 415 VAL A N 1
ATOM 3063 C CA . VAL A 1 436 ? 56.907 11.546 31.439 1.00 25.42 415 VAL A CA 1
ATOM 3064 C C . VAL A 1 436 ? 57.342 10.743 32.650 1.00 26.84 415 VAL A C 1
ATOM 3065 O O . VAL A 1 436 ? 57.524 11.306 33.742 1.00 26.28 415 VAL A O 1
ATOM 3069 N N . LEU A 1 437 ? 57.520 9.444 32.456 1.00 31.38 416 LEU A N 1
ATOM 3070 C CA . LEU A 1 437 ? 58.127 8.614 33.496 1.00 35.56 416 LEU A CA 1
ATOM 3071 C C . LEU A 1 437 ? 59.542 9.051 33.924 1.00 36.23 416 LEU A C 1
ATOM 3072 O O . LEU A 1 437 ? 59.900 8.784 35.064 1.00 33.85 416 LEU A O 1
ATOM 3077 N N . ARG A 1 438 ? 60.299 9.759 33.075 1.00 44.89 417 ARG A N 1
ATOM 3078 C CA . ARG A 1 438 ? 61.366 10.712 33.545 1.00 45.17 417 ARG A CA 1
ATOM 3079 C C . ARG A 1 438 ? 61.231 12.190 33.061 1.00 42.16 417 ARG A C 1
ATOM 3080 O O . ARG A 1 438 ? 60.822 13.133 33.781 1.00 36.94 417 ARG A O 1
ATOM 3088 N N . GLN B 1 25 ? -26.154 10.375 5.693 1.00 46.58 4 GLN B N 1
ATOM 3089 C CA . GLN B 1 25 ? -25.312 11.298 4.847 1.00 46.88 4 GLN B CA 1
ATOM 3090 C C . GLN B 1 25 ? -23.868 11.476 5.377 1.00 47.20 4 GLN B C 1
ATOM 3091 O O . GLN B 1 25 ? -22.935 11.686 4.585 1.00 41.74 4 GLN B O 1
ATOM 3093 N N . LEU B 1 26 ? -23.686 11.385 6.698 1.00 45.83 5 LEU B N 1
ATOM 3094 C CA . LEU B 1 26 ? -22.359 11.427 7.337 1.00 45.64 5 LEU B CA 1
ATOM 3095 C C . LEU B 1 26 ? -21.383 10.371 6.825 1.00 47.27 5 LEU B C 1
ATOM 3096 O O . LEU B 1 26 ? -21.748 9.203 6.696 1.00 55.32 5 LEU B O 1
ATOM 3101 N N . ALA B 1 27 ? -20.147 10.786 6.562 1.00 47.35 6 ALA B N 1
ATOM 3102 C CA . ALA B 1 27 ? -19.110 9.883 6.093 1.00 46.85 6 ALA B CA 1
ATOM 3103 C C . ALA B 1 27 ? -18.986 8.760 7.110 1.00 48.56 6 ALA B C 1
ATOM 3104 O O . ALA B 1 27 ? -18.993 7.582 6.752 1.00 51.84 6 ALA B O 1
ATOM 3106 N N . VAL B 1 28 ? -18.910 9.128 8.385 1.00 52.72 7 VAL B N 1
ATOM 3107 C CA . VAL B 1 28 ? -18.755 8.131 9.447 1.00 54.62 7 VAL B CA 1
ATOM 3108 C C . VAL B 1 28 ? -19.915 7.134 9.432 1.00 61.39 7 VAL B C 1
ATOM 3109 O O . VAL B 1 28 ? -19.684 5.965 9.712 1.00 70.56 7 VAL B O 1
ATOM 3113 N N . LYS B 1 29 ? -21.134 7.564 9.092 1.00 64.87 8 LYS B N 1
ATOM 3114 C CA . LYS B 1 29 ? -22.301 6.676 9.132 1.00 60.25 8 LYS B CA 1
ATOM 3115 C C . LYS B 1 29 ? -22.606 6.132 7.732 1.00 55.77 8 LYS B C 1
ATOM 3116 O O . LYS B 1 29 ? -23.766 6.058 7.323 1.00 60.14 8 LYS B O 1
ATOM 3122 N N . GLY B 1 30 ? -21.541 5.743 7.020 1.00 51.42 9 GLY B N 1
ATOM 3123 C CA . GLY B 1 30 ? -21.608 5.110 5.702 1.00 44.93 9 GLY B CA 1
ATOM 3124 C C . GLY B 1 30 ? -21.444 6.019 4.500 1.00 40.48 9 GLY B C 1
ATOM 3125 O O . GLY B 1 30 ? -21.026 5.566 3.438 1.00 43.81 9 GLY B O 1
ATOM 3126 N N . GLY B 1 31 ? -21.763 7.297 4.674 1.00 39.71 10 GLY B N 1
ATOM 3127 C CA . GLY B 1 31 ? -21.932 8.239 3.582 1.00 38.45 10 GLY B CA 1
ATOM 3128 C C . GLY B 1 31 ? -20.650 8.664 2.891 1.00 38.64 10 GLY B C 1
ATOM 3129 O O . GLY B 1 31 ? -19.591 8.078 3.107 1.00 40.65 10 GLY B O 1
ATOM 3130 N N . GLU B 1 32 ? -20.790 9.703 2.076 1.00 39.50 11 GLU B N 1
ATOM 3131 C CA . GLU B 1 32 ? -19.737 10.324 1.296 1.00 44.13 11 GLU B CA 1
ATOM 3132 C C . GLU B 1 32 ? -19.091 11.410 2.160 1.00 44.74 11 GLU B C 1
ATOM 3133 O O . GLU B 1 32 ? -19.800 12.265 2.706 1.00 48.05 11 GLU B O 1
ATOM 3139 N N . ALA B 1 33 ? -17.766 11.394 2.292 1.00 40.54 12 ALA B N 1
ATOM 3140 C CA . ALA B 1 33 ? -17.054 12.464 3.005 1.00 44.66 12 ALA B CA 1
ATOM 3141 C C . ALA B 1 33 ? -17.102 13.743 2.169 1.00 44.13 12 ALA B C 1
ATOM 3142 O O . ALA B 1 33 ? -17.385 13.665 0.973 1.00 39.91 12 ALA B O 1
ATOM 3144 N N . LEU B 1 34 ? -16.842 14.888 2.808 1.00 43.32 13 LEU B N 1
ATOM 3145 C CA . LEU B 1 34 ? -16.842 16.199 2.131 1.00 40.88 13 LEU B CA 1
ATOM 3146 C C . LEU B 1 34 ? -15.517 16.427 1.462 1.00 38.47 13 LEU B C 1
ATOM 3147 O O . LEU B 1 34 ? -15.492 16.924 0.349 1.00 41.34 13 LEU B O 1
ATOM 3152 N N . ARG B 1 35 ? -14.431 16.075 2.138 1.00 39.47 14 ARG B N 1
ATOM 3153 C CA . ARG B 1 35 ? -13.084 16.295 1.629 1.00 35.95 14 ARG B CA 1
ATOM 3154 C C . ARG B 1 35 ? -12.244 15.024 1.803 1.00 39.59 14 ARG B C 1
ATOM 3155 O O . ARG B 1 35 ? -12.285 14.375 2.856 1.00 41.77 14 ARG B O 1
ATOM 3163 N N . THR B 1 36 ? -11.510 14.651 0.760 1.00 41.45 15 THR B N 1
ATOM 3164 C CA . THR B 1 36 ? -10.448 13.645 0.904 1.00 43.92 15 THR B CA 1
ATOM 3165 C C . THR B 1 36 ? -9.071 14.154 0.539 1.00 40.21 15 THR B C 1
ATOM 3166 O O . THR B 1 36 ? -8.080 13.533 0.889 1.00 45.31 15 THR B O 1
ATOM 3170 N N . ARG B 1 37 ? -8.997 15.283 -0.140 1.00 38.83 16 ARG B N 1
ATOM 3171 C CA . ARG B 1 37 ? -7.719 15.884 -0.490 1.00 38.92 16 ARG B CA 1
ATOM 3172 C C . ARG B 1 37 ? -6.816 16.073 0.726 1.00 38.35 16 ARG B C 1
ATOM 3173 O O . ARG B 1 37 ? -7.307 16.340 1.824 1.00 35.16 16 ARG B O 1
ATOM 3181 N N . PRO B 1 38 ? -5.493 15.955 0.529 1.00 38.72 17 PRO B N 1
ATOM 3182 C CA . PRO B 1 38 ? -4.586 16.026 1.675 1.00 36.55 17 PRO B CA 1
ATOM 3183 C C . PRO B 1 38 ? -4.435 17.454 2.190 1.00 32.39 17 PRO B C 1
ATOM 3184 O O . PRO B 1 38 ? -4.770 18.441 1.515 1.00 26.62 17 PRO B O 1
ATOM 3188 N N . TRP B 1 39 ? -3.924 17.532 3.412 1.00 30.29 18 TRP B N 1
ATOM 3189 C CA . TRP B 1 39 ? -3.762 18.797 4.096 1.00 26.28 18 TRP B CA 1
ATOM 3190 C C . TRP B 1 39 ? -2.278 19.183 4.088 1.00 22.60 18 TRP B C 1
ATOM 3191 O O . TRP B 1 39 ? -1.458 18.386 3.646 1.00 21.37 18 TRP B O 1
ATOM 3202 N N . PRO B 1 40 ? -1.928 20.411 4.517 1.00 20.97 19 PRO B N 1
ATOM 3203 C CA . PRO B 1 40 ? -0.509 20.796 4.556 1.00 20.29 19 PRO B CA 1
ATOM 3204 C C . PRO B 1 40 ? 0.351 19.868 5.398 1.00 20.61 19 PRO B C 1
ATOM 3205 O O . PRO B 1 40 ? -0.004 19.522 6.518 1.00 18.38 19 PRO B O 1
ATOM 3209 N N . ALA B 1 41 ? 1.488 19.456 4.855 1.00 22.67 20 ALA B N 1
ATOM 3210 C CA . ALA B 1 41 ? 2.489 18.665 5.620 1.00 24.80 20 ALA B CA 1
ATOM 3211 C C . ALA B 1 41 ? 3.053 19.476 6.783 1.00 22.20 20 ALA B C 1
ATOM 3212 O O . ALA B 1 41 ? 3.168 20.698 6.714 1.00 22.69 20 ALA B O 1
ATOM 3214 N N . TRP B 1 42 ? 3.406 18.767 7.835 1.00 20.01 21 TRP B N 1
ATOM 3215 C CA . TRP B 1 42 ? 4.029 19.382 8.975 1.00 19.09 21 TRP B CA 1
ATOM 3216 C C . TRP B 1 42 ? 4.996 18.332 9.522 1.00 19.19 21 TRP B C 1
ATOM 3217 O O . TRP B 1 42 ? 4.594 17.176 9.588 1.00 17.04 21 TRP B O 1
ATOM 3228 N N . PRO B 1 43 ? 6.226 18.681 9.898 1.00 17.83 22 PRO B N 1
ATOM 3229 C CA . PRO B 1 43 ? 6.756 20.028 9.824 1.00 18.78 22 PRO B CA 1
ATOM 3230 C C . PRO B 1 43 ? 7.253 20.406 8.447 1.00 19.35 22 PRO B C 1
ATOM 3231 O O . PRO B 1 43 ? 7.523 19.516 7.657 1.00 18.72 22 PRO B O 1
ATOM 3235 N N . GLN B 1 44 ? 7.375 21.711 8.196 1.00 20.75 23 GLN B N 1
ATOM 3236 C CA . GLN B 1 44 ? 7.910 22.283 6.947 1.00 19.24 23 GLN B CA 1
ATOM 3237 C C . GLN B 1 44 ? 9.374 22.600 7.183 1.00 18.11 23 GLN B C 1
ATOM 3238 O O . GLN B 1 44 ? 9.674 23.494 7.940 1.00 14.25 23 GLN B O 1
ATOM 3244 N N . PRO B 1 45 ? 10.286 21.845 6.549 1.00 18.90 24 PRO B N 1
ATOM 3245 C CA . PRO B 1 45 ? 11.703 22.124 6.753 1.00 20.10 24 PRO B CA 1
ATOM 3246 C C . PRO B 1 45 ? 12.155 23.460 6.159 1.00 20.27 24 PRO B C 1
ATOM 3247 O O . PRO B 1 45 ? 11.800 23.783 5.021 1.00 19.56 24 PRO B O 1
ATOM 3251 N N . ALA B 1 46 ? 12.941 24.211 6.931 1.00 18.59 25 ALA B N 1
ATOM 3252 C CA . ALA B 1 46 ? 13.569 25.413 6.422 1.00 18.19 25 ALA B CA 1
ATOM 3253 C C . ALA B 1 46 ? 14.686 25.060 5.439 1.00 18.23 25 ALA B C 1
ATOM 3254 O O . ALA B 1 46 ? 15.390 24.055 5.595 1.00 16.97 25 ALA B O 1
ATOM 3256 N N . PRO B 1 47 ? 14.871 25.899 4.413 1.00 20.49 26 PRO B N 1
ATOM 3257 C CA . PRO B 1 47 ? 15.875 25.618 3.386 1.00 20.58 26 PRO B CA 1
ATOM 3258 C C . PRO B 1 47 ? 17.334 25.532 3.867 1.00 17.23 26 PRO B C 1
ATOM 3259 O O . PRO B 1 47 ? 18.109 24.785 3.316 1.00 16.50 26 PRO B O 1
ATOM 3263 N N . GLY B 1 48 ? 17.713 26.198 4.942 1.00 17.21 27 GLY B N 1
ATOM 3264 C CA . GLY B 1 48 ? 19.072 26.036 5.420 1.00 15.85 27 GLY B CA 1
ATOM 3265 C C . GLY B 1 48 ? 19.371 24.761 6.189 1.00 17.08 27 GLY B C 1
ATOM 3266 O O . GLY B 1 48 ? 20.496 24.578 6.615 1.00 15.40 27 GLY B O 1
ATOM 3267 N N . VAL B 1 49 ? 18.421 23.851 6.402 1.00 16.79 28 VAL B N 1
ATOM 3268 C CA . VAL B 1 49 ? 18.699 22.739 7.290 1.00 16.47 28 VAL B CA 1
ATOM 3269 C C . VAL B 1 49 ? 19.742 21.733 6.780 1.00 17.76 28 VAL B C 1
ATOM 3270 O O . VAL B 1 49 ? 20.670 21.349 7.510 1.00 16.47 28 VAL B O 1
ATOM 3274 N N . PRO B 1 50 ? 19.572 21.268 5.535 1.00 19.04 29 PRO B N 1
ATOM 3275 C CA . PRO B 1 50 ? 20.574 20.293 5.125 1.00 19.79 29 PRO B CA 1
ATOM 3276 C C . PRO B 1 50 ? 22.001 20.811 5.301 1.00 18.03 29 PRO B C 1
ATOM 3277 O O . PRO B 1 50 ? 22.846 20.038 5.741 1.00 19.71 29 PRO B O 1
ATOM 3281 N N . ASP B 1 51 ? 22.266 22.078 5.023 1.00 17.79 30 ASP B N 1
ATOM 3282 C CA . ASP B 1 51 ? 23.645 22.564 5.094 1.00 17.17 30 ASP B CA 1
ATOM 3283 C C . ASP B 1 51 ? 24.094 22.677 6.521 1.00 16.76 30 ASP B C 1
ATOM 3284 O O . ASP B 1 51 ? 25.206 22.291 6.889 1.00 16.53 30 ASP B O 1
ATOM 3289 N N . ALA B 1 52 ? 23.211 23.228 7.319 1.00 15.58 31 ALA B N 1
ATOM 3290 C CA . ALA B 1 52 ? 23.417 23.267 8.756 1.00 16.08 31 ALA B CA 1
ATOM 3291 C C . ALA B 1 52 ? 23.791 21.880 9.327 1.00 14.72 31 ALA B C 1
ATOM 3292 O O . ALA B 1 52 ? 24.806 21.694 9.970 1.00 12.39 31 ALA B O 1
ATOM 3294 N N . VAL B 1 53 ? 22.966 20.887 9.037 1.00 16.08 32 VAL B N 1
ATOM 3295 C CA . VAL B 1 53 ? 23.226 19.536 9.493 1.00 17.49 32 VAL B CA 1
ATOM 3296 C C . VAL B 1 53 ? 24.541 18.976 8.952 1.00 18.73 32 VAL B C 1
ATOM 3297 O O . VAL B 1 53 ? 25.306 18.341 9.693 1.00 18.60 32 VAL B O 1
ATOM 3301 N N . ALA B 1 54 ? 24.827 19.193 7.667 1.00 17.87 33 ALA B N 1
ATOM 3302 C CA . ALA B 1 54 ? 26.114 18.763 7.128 1.00 18.23 33 ALA B CA 1
ATOM 3303 C C . ALA B 1 54 ? 27.253 19.451 7.872 1.00 18.85 33 ALA B C 1
ATOM 3304 O O . ALA B 1 54 ? 28.319 18.878 8.065 1.00 19.26 33 ALA B O 1
ATOM 3306 N N . ASP B 1 55 ? 27.040 20.679 8.315 1.00 18.59 34 ASP B N 1
ATOM 3307 C CA . ASP B 1 55 ? 28.085 21.332 9.053 1.00 19.10 34 ASP B CA 1
ATOM 3308 C C . ASP B 1 55 ? 28.317 20.643 10.373 1.00 18.19 34 ASP B C 1
ATOM 3309 O O . ASP B 1 55 ? 29.470 20.509 10.782 1.00 20.01 34 ASP B O 1
ATOM 3314 N N . VAL B 1 56 ? 27.245 20.162 11.007 1.00 17.48 35 VAL B N 1
ATOM 3315 C CA . VAL B 1 56 ? 27.340 19.456 12.281 1.00 16.44 35 VAL B CA 1
ATOM 3316 C C . VAL B 1 56 ? 28.139 18.168 12.042 1.00 16.09 35 VAL B C 1
ATOM 3317 O O . VAL B 1 56 ? 29.071 17.819 12.777 1.00 15.81 35 VAL B O 1
ATOM 3321 N N . LEU B 1 57 ? 27.771 17.490 10.967 1.00 16.23 36 LEU B N 1
ATOM 3322 C CA . LEU B 1 57 ? 28.283 16.187 10.662 1.00 17.53 36 LEU B CA 1
ATOM 3323 C C . LEU B 1 57 ? 29.766 16.183 10.625 1.00 16.93 36 LEU B C 1
ATOM 3324 O O . LEU B 1 57 ? 30.323 15.233 11.142 1.00 17.08 36 LEU B O 1
ATOM 3329 N N . GLY B 1 58 ? 30.367 17.210 10.026 1.00 16.83 37 GLY B N 1
ATOM 3330 C CA . GLY B 1 58 ? 31.815 17.311 9.914 1.00 15.78 37 GLY B CA 1
ATOM 3331 C C . GLY B 1 58 ? 32.540 18.084 11.008 1.00 16.26 37 GLY B C 1
ATOM 3332 O O . GLY B 1 58 ? 33.725 18.381 10.885 1.00 17.14 37 GLY B O 1
ATOM 3333 N N . SER B 1 59 ? 31.858 18.434 12.087 1.00 16.74 38 SER B N 1
ATOM 3334 C CA . SER B 1 59 ? 32.347 19.417 13.067 1.00 14.55 38 SER B CA 1
ATOM 3335 C C . SER B 1 59 ? 33.213 18.807 14.156 1.00 13.80 38 SER B C 1
ATOM 3336 O O . SER B 1 59 ? 33.928 19.504 14.845 1.00 13.86 38 SER B O 1
ATOM 3339 N N . GLY B 1 60 ? 33.054 17.521 14.421 1.00 13.98 39 GLY B N 1
ATOM 3340 C CA . GLY B 1 60 ? 33.800 16.893 15.479 1.00 13.02 39 GLY B CA 1
ATOM 3341 C C . GLY B 1 60 ? 33.230 17.204 16.830 1.00 12.37 39 GLY B C 1
ATOM 3342 O O . GLY B 1 60 ? 33.908 17.040 17.864 1.00 12.43 39 GLY B O 1
ATOM 3343 N N . ARG B 1 61 ? 31.978 17.620 16.836 1.00 11.95 40 ARG B N 1
ATOM 3344 C CA . ARG B 1 61 ? 31.307 17.943 18.138 1.00 13.45 40 ARG B CA 1
ATOM 3345 C C . ARG B 1 61 ? 29.821 17.948 17.898 1.00 13.18 40 ARG B C 1
ATOM 3346 O O . ARG B 1 61 ? 29.305 18.853 17.276 1.00 15.30 40 ARG B O 1
ATOM 3354 N N . TRP B 1 62 ? 29.165 16.883 18.343 1.00 13.59 41 TRP B N 1
ATOM 3355 C CA . TRP B 1 62 ? 27.759 16.592 18.109 1.00 12.86 41 TRP B CA 1
ATOM 3356 C C . TRP B 1 62 ? 26.894 16.902 19.305 1.00 12.41 41 TRP B C 1
ATOM 3357 O O . TRP B 1 62 ? 25.677 16.825 19.236 1.00 12.36 41 TRP B O 1
ATOM 3368 N N . SER B 1 63 ? 27.535 17.252 20.411 1.00 12.94 42 SER B N 1
ATOM 3369 C CA . SER B 1 63 ? 26.894 17.791 21.586 1.00 12.13 42 SER B CA 1
ATOM 3370 C C . SER B 1 63 ? 27.842 18.722 22.316 1.00 12.31 42 SER B C 1
ATOM 3371 O O . SER B 1 63 ? 29.069 18.663 22.224 1.00 12.62 42 SER B O 1
ATOM 3374 N N . ILE B 1 64 ? 27.213 19.572 23.087 1.00 12.78 43 ILE B N 1
ATOM 3375 C CA . ILE B 1 64 ? 27.907 20.503 23.941 1.00 15.32 43 ILE B CA 1
ATOM 3376 C C . ILE B 1 64 ? 28.862 19.845 24.933 1.00 14.90 43 ILE B C 1
ATOM 3377 O O . ILE B 1 64 ? 29.862 20.449 25.306 1.00 14.98 43 ILE B O 1
ATOM 3382 N N . SER B 1 65 ? 28.539 18.619 25.348 1.00 13.91 44 SER B N 1
ATOM 3383 C CA . SER B 1 65 ? 29.358 17.822 26.268 1.00 13.47 44 SER B CA 1
ATOM 3384 C C . SER B 1 65 ? 30.579 17.189 25.598 1.00 14.11 44 SER B C 1
ATOM 3385 O O . SER B 1 65 ? 31.463 16.648 26.281 1.00 12.78 44 SER B O 1
ATOM 3388 N N . GLY B 1 66 ? 30.634 17.274 24.266 1.00 14.73 45 GLY B N 1
ATOM 3389 C CA . GLY B 1 66 ? 31.875 17.053 23.546 1.00 15.16 45 GLY B CA 1
ATOM 3390 C C . GLY B 1 66 ? 32.851 18.213 23.734 1.00 17.77 45 GLY B C 1
ATOM 3391 O O . GLY B 1 66 ? 32.437 19.358 24.012 1.00 17.03 45 GLY B O 1
ATOM 3392 N N . PRO B 1 67 ? 34.162 17.925 23.593 1.00 20.29 46 PRO B N 1
ATOM 3393 C CA . PRO B 1 67 ? 35.133 19.010 23.712 1.00 21.36 46 PRO B CA 1
ATOM 3394 C C . PRO B 1 67 ? 34.962 20.128 22.673 1.00 20.80 46 PRO B C 1
ATOM 3395 O O . PRO B 1 67 ? 34.504 19.892 21.551 1.00 19.54 46 PRO B O 1
ATOM 3399 N N . TYR B 1 68 ? 35.346 21.337 23.072 1.00 20.79 47 TYR B N 1
ATOM 3400 C CA . TYR B 1 68 ? 35.393 22.505 22.198 1.00 20.65 47 TYR B CA 1
ATOM 3401 C C . TYR B 1 68 ? 36.291 22.291 20.982 1.00 19.47 47 TYR B C 1
ATOM 3402 O O . TYR B 1 68 ? 37.400 21.757 21.100 1.00 20.09 47 TYR B O 1
ATOM 3411 N N . ARG B 1 69 ? 35.839 22.699 19.804 1.00 19.27 48 ARG B N 1
ATOM 3412 C CA . ARG B 1 69 ? 36.670 22.584 18.588 1.00 18.25 48 ARG B CA 1
ATOM 3413 C C . ARG B 1 69 ? 36.927 23.899 17.887 1.00 19.68 48 ARG B C 1
ATOM 3414 O O . ARG B 1 69 ? 37.038 23.980 16.696 1.00 21.12 48 ARG B O 1
ATOM 3422 N N . GLY B 1 70 ? 37.033 24.975 18.640 1.00 23.64 49 GLY B N 1
ATOM 3423 C CA . GLY B 1 70 ? 37.395 26.260 18.065 1.00 23.30 49 GLY B CA 1
ATOM 3424 C C . GLY B 1 70 ? 36.268 27.057 17.433 1.00 24.58 49 GLY B C 1
ATOM 3425 O O . GLY B 1 70 ? 36.540 28.083 16.822 1.00 24.09 49 GLY B O 1
ATOM 3426 N N . THR B 1 71 ? 35.015 26.630 17.547 1.00 23.07 50 THR B N 1
ATOM 3427 C CA . THR B 1 71 ? 33.921 27.428 17.007 1.00 24.22 50 THR B CA 1
ATOM 3428 C C . THR B 1 71 ? 32.758 27.240 17.912 1.00 23.28 50 THR B C 1
ATOM 3429 O O . THR B 1 71 ? 32.676 26.264 18.630 1.00 23.98 50 THR B O 1
ATOM 3433 N N . GLU B 1 72 ? 31.848 28.180 17.787 1.00 21.40 51 GLU B N 1
ATOM 3434 C CA . GLU B 1 72 ? 30.646 28.186 18.574 1.00 22.46 51 GLU B CA 1
ATOM 3435 C C . GLU B 1 72 ? 29.780 26.985 18.274 1.00 19.36 51 GLU B C 1
ATOM 3436 O O . GLU B 1 72 ? 29.578 26.642 17.107 1.00 19.04 51 GLU B O 1
ATOM 3442 N N . SER B 1 73 ? 29.255 26.370 19.325 1.00 16.81 52 SER B N 1
ATOM 3443 C CA . SER B 1 73 ? 28.307 25.284 19.125 1.00 15.87 52 SER B CA 1
ATOM 3444 C C . SER B 1 73 ? 26.956 25.811 18.644 1.00 15.08 52 SER B C 1
ATOM 3445 O O . SER B 1 73 ? 26.569 26.958 18.909 1.00 13.81 52 SER B O 1
ATOM 3448 N N . TYR B 1 74 ? 26.258 24.954 17.907 1.00 14.45 53 TYR B N 1
ATOM 3449 C CA . TYR B 1 74 ? 24.905 25.262 17.519 1.00 13.67 53 TYR B CA 1
ATOM 3450 C C . TYR B 1 74 ? 23.940 25.420 18.680 1.00 12.98 53 TYR B C 1
ATOM 3451 O O . TYR B 1 74 ? 23.021 26.200 18.600 1.00 12.29 53 TYR B O 1
ATOM 3460 N N . GLU B 1 75 ? 24.148 24.672 19.749 1.00 12.44 54 GLU B N 1
ATOM 3461 C CA . GLU B 1 75 ? 23.514 25.003 20.996 1.00 13.47 54 GLU B CA 1
ATOM 3462 C C . GLU B 1 75 ? 23.648 26.462 21.446 1.00 13.40 54 GLU B C 1
ATOM 3463 O O . GLU B 1 75 ? 22.610 27.016 21.867 1.00 13.62 54 GLU B O 1
ATOM 3469 N N . ARG B 1 76 ? 24.858 27.044 21.386 1.00 13.27 55 ARG B N 1
ATOM 3470 C CA . ARG B 1 76 ? 25.058 28.464 21.697 1.00 14.76 55 ARG B CA 1
ATOM 3471 C C . ARG B 1 76 ? 24.407 29.381 20.668 1.00 14.99 55 ARG B C 1
ATOM 3472 O O . ARG B 1 76 ? 23.885 30.437 21.023 1.00 14.41 55 ARG B O 1
ATOM 3480 N N . ARG B 1 77 ? 24.412 28.983 19.405 1.00 14.98 56 ARG B N 1
ATOM 3481 C CA . ARG B 1 77 ? 23.877 29.836 18.353 1.00 15.96 56 ARG B CA 1
ATOM 3482 C C . ARG B 1 77 ? 22.389 29.937 18.415 1.00 14.82 56 ARG B C 1
ATOM 3483 O O . ARG B 1 77 ? 21.819 30.980 18.194 1.00 15.05 56 ARG B O 1
ATOM 3491 N N . PHE B 1 78 ? 21.770 28.811 18.670 1.00 15.13 57 PHE B N 1
ATOM 3492 C CA . PHE B 1 78 ? 20.354 28.780 18.818 1.00 14.49 57 PHE B CA 1
ATOM 3493 C C . PHE B 1 78 ? 20.001 29.483 20.110 1.00 13.67 57 PHE B C 1
ATOM 3494 O O . PHE B 1 78 ? 19.003 30.241 20.143 1.00 12.49 57 PHE B O 1
ATOM 3502 N N . ALA B 1 79 ? 20.776 29.222 21.158 1.00 12.58 58 ALA B N 1
ATOM 3503 C CA . ALA B 1 79 ? 20.406 29.797 22.434 1.00 13.91 58 ALA B CA 1
ATOM 3504 C C . ALA B 1 79 ? 20.330 31.305 22.342 1.00 14.66 58 ALA B C 1
ATOM 3505 O O . ALA B 1 79 ? 19.393 31.946 22.822 1.00 13.18 58 ALA B O 1
ATOM 3507 N N . ARG B 1 80 ? 21.341 31.863 21.697 1.00 15.79 59 ARG B N 1
ATOM 3508 C CA . ARG B 1 80 ? 21.446 33.314 21.587 1.00 17.87 59 ARG B CA 1
ATOM 3509 C C . ARG B 1 80 ? 20.358 33.891 20.680 1.00 16.46 59 ARG B C 1
ATOM 3510 O O . ARG B 1 80 ? 19.819 34.942 20.982 1.00 17.10 59 ARG B O 1
ATOM 3518 N N . ALA B 1 81 ? 20.075 33.190 19.581 1.00 15.20 60 ALA B N 1
ATOM 3519 C CA . ALA B 1 81 ? 18.973 33.486 18.700 1.00 14.29 60 ALA B CA 1
ATOM 3520 C C . ALA B 1 81 ? 17.618 33.516 19.411 1.00 15.30 60 ALA B C 1
ATOM 3521 O O . ALA B 1 81 ? 16.863 34.477 19.274 1.00 14.81 60 ALA B O 1
ATOM 3523 N N . PHE B 1 82 ? 17.330 32.488 20.215 1.00 16.35 61 PHE B N 1
ATOM 3524 C CA . PHE B 1 82 ? 16.021 32.372 20.828 1.00 15.33 61 PHE B CA 1
ATOM 3525 C C . PHE B 1 82 ? 15.817 33.341 21.994 1.00 15.28 61 PHE B C 1
ATOM 3526 O O . PHE B 1 82 ? 14.687 33.822 22.195 1.00 13.77 61 PHE B O 1
ATOM 3534 N N . ALA B 1 83 ? 16.890 33.619 22.744 1.00 14.94 62 ALA B N 1
ATOM 3535 C CA . ALA B 1 83 ? 16.916 34.695 23.766 1.00 14.86 62 ALA B CA 1
ATOM 3536 C C . ALA B 1 83 ? 16.558 36.036 23.113 1.00 14.45 62 ALA B C 1
ATOM 3537 O O . ALA B 1 83 ? 15.588 36.673 23.500 1.00 13.53 62 ALA B O 1
ATOM 3539 N N . ALA B 1 84 ? 17.319 36.404 22.087 1.00 13.79 63 ALA B N 1
ATOM 3540 C CA . ALA B 1 84 ? 17.056 37.642 21.354 1.00 14.02 63 ALA B CA 1
ATOM 3541 C C . ALA B 1 84 ? 15.646 37.636 20.740 1.00 13.77 63 ALA B C 1
ATOM 3542 O O . ALA B 1 84 ? 14.957 38.640 20.773 1.00 11.98 63 ALA B O 1
ATOM 3544 N N . TYR B 1 85 ? 15.230 36.512 20.152 1.00 13.56 64 TYR B N 1
ATOM 3545 C CA . TYR B 1 85 ? 13.883 36.415 19.596 1.00 13.45 64 TYR B CA 1
ATOM 3546 C C . TYR B 1 85 ? 12.851 36.752 20.647 1.00 12.20 64 TYR B C 1
ATOM 3547 O O . TYR B 1 85 ? 11.877 37.380 20.388 1.00 11.56 64 TYR B O 1
ATOM 3556 N N . ASN B 1 86 ? 13.067 36.317 21.868 1.00 13.20 65 ASN B N 1
ATOM 3557 C CA . ASN B 1 86 ? 12.137 36.630 22.940 1.00 13.04 65 ASN B CA 1
ATOM 3558 C C . ASN B 1 86 ? 12.393 37.914 23.717 1.00 13.98 65 ASN B C 1
ATOM 3559 O O . ASN B 1 86 ? 11.702 38.157 24.722 1.00 14.30 65 ASN B O 1
ATOM 3564 N N . GLY B 1 87 ? 13.358 38.746 23.316 1.00 13.78 66 GLY B N 1
ATOM 3565 C CA . GLY B 1 87 ? 13.629 39.940 24.149 1.00 13.91 66 GLY B CA 1
ATOM 3566 C C . GLY B 1 87 ? 14.230 39.802 25.548 1.00 13.79 66 GLY B C 1
ATOM 3567 O O . GLY B 1 87 ? 13.998 40.640 26.464 1.00 16.16 66 GLY B O 1
ATOM 3568 N N . VAL B 1 88 ? 15.083 38.803 25.705 1.00 12.83 67 VAL B N 1
ATOM 3569 C CA . VAL B 1 88 ? 15.571 38.445 27.018 1.00 13.82 67 VAL B CA 1
ATOM 3570 C C . VAL B 1 88 ? 17.062 38.086 26.877 1.00 13.82 67 VAL B C 1
ATOM 3571 O O . VAL B 1 88 ? 17.492 37.713 25.801 1.00 14.21 67 VAL B O 1
ATOM 3575 N N . PRO B 1 89 ? 17.884 38.245 27.918 1.00 13.15 68 PRO B N 1
ATOM 3576 C CA . PRO B 1 89 ? 19.301 37.940 27.751 1.00 13.40 68 PRO B CA 1
ATOM 3577 C C . PRO B 1 89 ? 19.693 36.482 27.765 1.00 14.28 68 PRO B C 1
ATOM 3578 O O . PRO B 1 89 ? 20.724 36.165 27.214 1.00 15.80 68 PRO B O 1
ATOM 3582 N N . HIS B 1 90 ? 18.925 35.583 28.366 1.00 14.93 69 HIS B N 1
ATOM 3583 C CA . HIS B 1 90 ? 19.425 34.238 28.549 1.00 15.03 69 HIS B CA 1
ATOM 3584 C C . HIS B 1 90 ? 18.445 33.190 28.030 1.00 16.16 69 HIS B C 1
ATOM 3585 O O . HIS B 1 90 ? 17.226 33.322 28.143 1.00 16.69 69 HIS B O 1
ATOM 3592 N N . CYS B 1 91 ? 19.031 32.150 27.460 1.00 15.83 70 CYS B N 1
ATOM 3593 C CA . CYS B 1 91 ? 18.300 30.988 26.997 1.00 15.89 70 CYS B CA 1
ATOM 3594 C C . CYS B 1 91 ? 19.189 29.781 27.234 1.00 15.05 70 CYS B C 1
ATOM 3595 O O . CYS B 1 91 ? 20.315 29.750 26.749 1.00 14.39 70 CYS B O 1
ATOM 3598 N N . VAL B 1 92 ? 18.679 28.778 27.934 1.00 14.28 71 VAL B N 1
ATOM 3599 C CA . VAL B 1 92 ? 19.339 27.484 27.965 1.00 12.59 71 VAL B CA 1
ATOM 3600 C C . VAL B 1 92 ? 18.530 26.406 27.246 1.00 12.32 71 VAL B C 1
ATOM 3601 O O . VAL B 1 92 ? 17.495 25.941 27.734 1.00 11.84 71 VAL B O 1
ATOM 3605 N N . PRO B 1 93 ? 18.981 25.978 26.069 1.00 11.78 72 PRO B N 1
ATOM 3606 C CA . PRO B 1 93 ? 18.267 24.878 25.404 1.00 10.93 72 PRO B CA 1
ATOM 3607 C C . PRO B 1 93 ? 18.309 23.567 26.145 1.00 12.09 72 PRO B C 1
ATOM 3608 O O . PRO B 1 93 ? 19.198 23.314 26.973 1.00 11.41 72 PRO B O 1
ATOM 3612 N N . ALA B 1 94 ? 17.328 22.717 25.833 1.00 13.04 73 ALA B N 1
ATOM 3613 C CA . ALA B 1 94 ? 17.142 21.490 26.561 1.00 11.93 73 ALA B CA 1
ATOM 3614 C C . ALA B 1 94 ? 16.475 20.453 25.683 1.00 12.42 73 ALA B C 1
ATOM 3615 O O . ALA B 1 94 ? 16.066 20.729 24.551 1.00 12.10 73 ALA B O 1
ATOM 3617 N N . ALA B 1 95 ? 16.389 19.224 26.195 1.00 12.13 74 ALA B N 1
ATOM 3618 C CA . ALA B 1 95 ? 15.993 18.049 25.376 1.00 11.84 74 ALA B CA 1
ATOM 3619 C C . ALA B 1 95 ? 14.513 17.978 24.992 1.00 11.52 74 ALA B C 1
ATOM 3620 O O . ALA B 1 95 ? 14.194 17.345 24.001 1.00 11.22 74 ALA B O 1
ATOM 3622 N N . SER B 1 96 ? 13.648 18.618 25.781 1.00 11.01 75 SER B N 1
ATOM 3623 C CA . SER B 1 96 ? 12.206 18.593 25.561 1.00 11.35 75 SER B CA 1
ATOM 3624 C C . SER B 1 96 ? 11.493 19.647 26.425 1.00 10.61 75 SER B C 1
ATOM 3625 O O . SER B 1 96 ? 12.099 20.244 27.326 1.00 10.58 75 SER B O 1
ATOM 3628 N N . GLY B 1 97 ? 10.217 19.864 26.144 1.00 9.60 76 GLY B N 1
ATOM 3629 C CA . GLY B 1 97 ? 9.421 20.769 26.945 1.00 9.28 76 GLY B CA 1
ATOM 3630 C C . GLY B 1 97 ? 9.274 20.195 28.333 1.00 9.81 76 GLY B C 1
ATOM 3631 O O . GLY B 1 97 ? 9.147 20.973 29.259 1.00 9.48 76 GLY B O 1
ATOM 3632 N N . THR B 1 98 ? 9.296 18.849 28.469 1.00 10.48 77 THR B N 1
ATOM 3633 C CA . THR B 1 98 ? 9.232 18.192 29.762 1.00 9.77 77 THR B CA 1
ATOM 3634 C C . THR B 1 98 ? 10.477 18.517 30.565 1.00 9.97 77 THR B C 1
ATOM 3635 O O . THR B 1 98 ? 10.381 18.940 31.724 1.00 9.55 77 THR B O 1
ATOM 3639 N N . ALA B 1 99 ? 11.650 18.378 29.950 1.00 10.03 78 ALA B N 1
ATOM 3640 C CA . ALA B 1 99 ? 12.863 18.721 30.676 1.00 9.56 78 ALA B CA 1
ATOM 3641 C C . ALA B 1 99 ? 12.831 20.178 31.043 1.00 9.92 78 ALA B C 1
ATOM 3642 O O . ALA B 1 99 ? 13.213 20.558 32.174 1.00 9.89 78 ALA B O 1
ATOM 3644 N N . SER B 1 100 ? 12.376 20.996 30.096 1.00 9.82 79 SER B N 1
ATOM 3645 C CA . SER B 1 100 ? 12.437 22.447 30.311 1.00 10.42 79 SER B CA 1
ATOM 3646 C C . SER B 1 100 ? 11.658 22.826 31.553 1.00 10.85 79 SER B C 1
ATOM 3647 O O . SER B 1 100 ? 12.093 23.662 32.367 1.00 10.34 79 SER B O 1
ATOM 3650 N N . LEU B 1 101 ? 10.484 22.222 31.684 1.00 10.77 80 LEU B N 1
ATOM 3651 C CA . LEU B 1 101 ? 9.708 22.511 32.861 1.00 12.30 80 LEU B CA 1
ATOM 3652 C C . LEU B 1 101 ? 10.473 22.099 34.105 1.00 12.83 80 LEU B C 1
ATOM 3653 O O . LEU B 1 101 ? 10.532 22.827 35.085 1.00 14.31 80 LEU B O 1
ATOM 3658 N N . MET B 1 102 ? 11.067 20.923 34.086 1.00 13.65 81 MET B N 1
ATOM 3659 C CA . MET B 1 102 ? 11.615 20.400 35.334 1.00 14.76 81 MET B CA 1
ATOM 3660 C C . MET B 1 102 ? 12.852 21.139 35.785 1.00 13.97 81 MET B C 1
ATOM 3661 O O . MET B 1 102 ? 13.029 21.329 37.002 1.00 15.31 81 MET B O 1
ATOM 3666 N N . LEU B 1 103 ? 13.656 21.524 34.807 1.00 12.05 82 LEU B N 1
ATOM 3667 C CA . LEU B 1 103 ? 14.740 22.481 34.951 1.00 12.32 82 LEU B CA 1
ATOM 3668 C C . LEU B 1 103 ? 14.308 23.790 35.608 1.00 13.23 82 LEU B C 1
ATOM 3669 O O . LEU B 1 103 ? 14.866 24.255 36.623 1.00 14.13 82 LEU B O 1
ATOM 3674 N N . ALA B 1 104 ? 13.270 24.388 35.048 1.00 12.99 83 ALA B N 1
ATOM 3675 C CA . ALA B 1 104 ? 12.800 25.656 35.562 1.00 13.15 83 ALA B CA 1
ATOM 3676 C C . ALA B 1 104 ? 12.331 25.502 37.014 1.00 13.41 83 ALA B C 1
ATOM 3677 O O . ALA B 1 104 ? 12.590 26.363 37.864 1.00 12.01 83 ALA B O 1
ATOM 3679 N N . LEU B 1 105 ? 11.639 24.402 37.284 1.00 12.92 84 LEU B N 1
ATOM 3680 C CA . 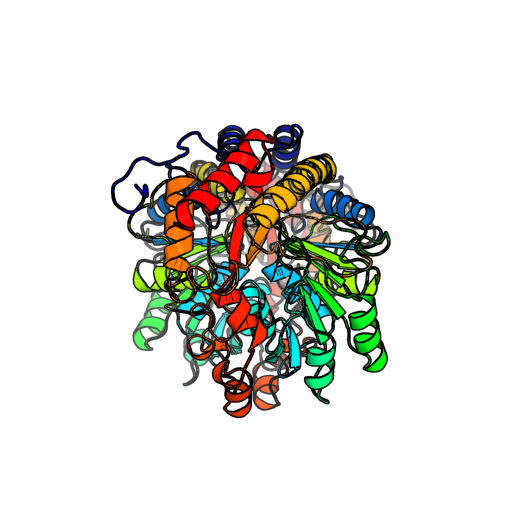LEU B 1 105 ? 11.136 24.180 38.634 1.00 13.77 84 LEU B CA 1
ATOM 3681 C C . LEU B 1 105 ? 12.245 24.084 39.635 1.00 13.93 84 LEU B C 1
ATOM 3682 O O . LEU B 1 105 ? 12.171 24.695 40.708 1.00 13.51 84 LEU B O 1
ATOM 3687 N N . GLU B 1 106 ? 13.286 23.326 39.291 1.00 14.21 85 GLU B N 1
ATOM 3688 C CA . GLU B 1 106 ? 14.338 23.079 40.274 1.00 15.32 85 GLU B CA 1
ATOM 3689 C C . GLU B 1 106 ? 15.194 24.336 40.424 1.00 15.32 85 GLU B C 1
ATOM 3690 O O . GLU B 1 106 ? 15.654 24.673 41.513 1.00 16.90 85 GLU B O 1
ATOM 3696 N N . ALA B 1 107 ? 15.408 25.046 39.329 1.00 15.10 86 ALA B N 1
ATOM 3697 C CA . ALA B 1 107 ? 16.062 26.354 39.388 1.00 15.45 86 ALA B CA 1
ATOM 3698 C C . ALA B 1 107 ? 15.295 27.411 40.208 1.00 18.10 86 ALA B C 1
ATOM 3699 O O . ALA B 1 107 ? 15.889 28.402 40.604 1.00 17.40 86 ALA B O 1
ATOM 3701 N N . CYS B 1 108 ? 13.990 27.253 40.442 1.00 19.07 87 CYS B N 1
ATOM 3702 C CA . CYS B 1 108 ? 13.278 28.098 41.399 1.00 20.15 87 CYS B CA 1
ATOM 3703 C C . CYS B 1 108 ? 13.474 27.538 42.767 1.00 19.80 87 CYS B C 1
ATOM 3704 O O . CYS B 1 108 ? 12.873 28.061 43.669 1.00 20.93 87 CYS B O 1
ATOM 3707 N N . GLY B 1 109 ? 14.224 26.454 42.953 1.00 20.71 88 GLY B N 1
ATOM 3708 C CA . GLY B 1 109 ? 14.386 25.865 44.295 1.00 20.81 88 GLY B CA 1
ATOM 3709 C C . GLY B 1 109 ? 13.269 24.934 44.729 1.00 20.01 88 GLY B C 1
ATOM 3710 O O . GLY B 1 109 ? 13.260 24.495 45.880 1.00 18.57 88 GLY B O 1
ATOM 3711 N N . ILE B 1 110 ? 12.335 24.619 43.830 1.00 20.10 89 ILE B N 1
ATOM 3712 C CA . ILE B 1 110 ? 11.282 23.663 44.141 1.00 20.09 89 ILE B CA 1
ATOM 3713 C C . ILE B 1 110 ? 11.797 22.240 44.374 1.00 20.79 89 ILE B C 1
ATOM 3714 O O . ILE B 1 110 ? 12.558 21.668 43.593 1.00 21.01 89 ILE B O 1
ATOM 3719 N N . GLY B 1 111 ? 11.348 21.683 45.492 1.00 21.69 90 GLY B N 1
ATOM 3720 C CA . GLY B 1 111 ? 11.728 20.351 45.915 1.00 21.04 90 GLY B CA 1
ATOM 3721 C C . GLY B 1 111 ? 10.612 19.614 46.606 1.00 19.65 90 GLY B C 1
ATOM 3722 O O . GLY B 1 111 ? 9.414 19.928 46.457 1.00 19.85 90 GLY B O 1
ATOM 3723 N N . ALA B 1 112 ? 11.040 18.633 47.390 1.00 17.22 91 ALA B N 1
ATOM 3724 C CA . ALA B 1 112 ? 10.124 17.642 47.900 1.00 17.60 91 ALA B CA 1
ATOM 3725 C C . ALA B 1 112 ? 9.020 18.249 48.752 1.00 16.21 91 ALA B C 1
ATOM 3726 O O . ALA B 1 112 ? 9.288 18.977 49.671 1.00 17.22 91 ALA B O 1
ATOM 3728 N N . GLY B 1 113 ? 7.774 17.963 48.444 1.00 15.64 92 GLY B N 1
ATOM 3729 C CA . GLY B 1 113 ? 6.683 18.487 49.251 1.00 16.02 92 GLY B CA 1
ATOM 3730 C C . GLY B 1 113 ? 6.222 19.908 48.967 1.00 15.91 92 GLY B C 1
ATOM 3731 O O . GLY B 1 113 ? 5.241 20.332 49.562 1.00 16.66 92 GLY B O 1
ATOM 3732 N N . ASP B 1 114 ? 6.865 20.647 48.077 1.00 15.75 93 ASP B N 1
ATOM 3733 C CA . ASP B 1 114 ? 6.435 22.029 47.819 1.00 16.02 93 ASP B CA 1
ATOM 3734 C C . ASP B 1 114 ? 5.194 21.971 46.964 1.00 15.87 93 ASP B C 1
ATOM 3735 O O . ASP B 1 114 ? 5.104 21.085 46.119 1.00 16.02 93 ASP B O 1
ATOM 3740 N N . GLU B 1 115 ? 4.241 22.873 47.166 1.00 14.73 94 GLU B N 1
ATOM 3741 C CA . GLU B 1 115 ? 3.078 22.931 46.244 1.00 14.05 94 GLU B CA 1
ATOM 3742 C C . GLU B 1 115 ? 3.344 23.823 45.065 1.00 12.25 94 GLU B C 1
ATOM 3743 O O . GLU B 1 115 ? 3.944 24.874 45.202 1.00 11.00 94 GLU B O 1
ATOM 3749 N N . VAL B 1 116 ? 2.895 23.402 43.894 1.00 12.63 95 VAL B N 1
ATOM 3750 C CA . VAL B 1 116 ? 2.999 24.235 42.700 1.00 12.02 95 VAL B CA 1
ATOM 3751 C C . VAL B 1 116 ? 1.629 24.275 42.077 1.00 12.11 95 VAL B C 1
ATOM 3752 O O . VAL B 1 116 ? 1.054 23.240 41.757 1.00 12.56 95 VAL B O 1
ATOM 3756 N N . ILE B 1 117 ? 1.118 25.490 41.934 1.00 12.66 96 ILE B N 1
ATOM 3757 C CA . ILE B 1 117 ? -0.160 25.788 41.295 1.00 11.98 96 ILE B CA 1
ATOM 3758 C C . ILE B 1 117 ? -0.017 25.671 39.779 1.00 11.36 96 ILE B C 1
ATOM 3759 O O . ILE B 1 117 ? 0.922 26.217 39.210 1.00 10.86 96 ILE B O 1
ATOM 3764 N N . VAL B 1 118 ? -0.956 24.971 39.142 1.00 11.36 97 VAL B N 1
ATOM 3765 C CA . VAL B 1 118 ? -0.952 24.709 37.696 1.00 11.37 97 VAL B CA 1
ATOM 3766 C C . VAL B 1 118 ? -2.367 24.649 37.198 1.00 10.84 97 VAL B C 1
ATOM 3767 O O . VAL B 1 118 ? -3.230 24.208 37.930 1.00 10.56 97 VAL B O 1
ATOM 3771 N N . PRO B 1 119 ? -2.600 24.988 35.930 1.00 11.26 98 PRO B N 1
ATOM 3772 C CA . PRO B 1 119 ? -3.960 24.841 35.405 1.00 12.37 98 PRO B CA 1
ATOM 3773 C C . PRO B 1 119 ? -4.416 23.373 35.286 1.00 13.63 98 PRO B C 1
ATOM 3774 O O . PRO B 1 119 ? -3.639 22.442 34.987 1.00 14.62 98 PRO B O 1
ATOM 3778 N N . GLY B 1 120 ? -5.704 23.181 35.515 1.00 13.73 99 GLY B N 1
ATOM 3779 C CA . GLY B 1 120 ? -6.263 21.858 35.384 1.00 14.38 99 GLY B CA 1
ATOM 3780 C C . GLY B 1 120 ? -6.294 21.379 33.967 1.00 14.59 99 GLY B C 1
ATOM 3781 O O . GLY B 1 120 ? -6.326 20.174 33.750 1.00 17.15 99 GLY B O 1
ATOM 3782 N N . LEU B 1 121 ? -6.288 22.305 33.016 1.00 14.34 100 LEU B N 1
ATOM 3783 C CA . LEU B 1 121 ? -6.514 21.947 31.605 1.00 15.60 100 LEU B CA 1
ATOM 3784 C C . LEU B 1 121 ? -5.273 22.216 30.811 1.00 14.89 100 LEU B C 1
ATOM 3785 O O . LEU B 1 121 ? -4.946 23.376 30.612 1.00 15.95 100 LEU B O 1
ATOM 3790 N N . SER B 1 122 ? -4.636 21.132 30.370 1.00 14.67 101 SER B N 1
ATOM 3791 C CA . SER B 1 122 ? -3.351 21.083 29.709 1.00 13.25 101 SER B CA 1
ATOM 3792 C C . SER B 1 122 ? -2.922 19.611 29.451 1.00 13.21 101 SER B C 1
ATOM 3793 O O . SER B 1 122 ? -3.449 18.623 29.991 1.00 11.90 101 SER B O 1
ATOM 3796 N N . TRP B 1 123 ? -1.937 19.481 28.586 1.00 12.97 102 TRP B N 1
ATOM 3797 C CA . TRP B 1 123 ? -1.255 18.204 28.376 1.00 14.12 102 TRP B CA 1
ATOM 3798 C C . TRP B 1 123 ? -0.730 17.670 29.719 1.00 14.53 102 TRP B C 1
ATOM 3799 O O . TRP B 1 123 ? -0.336 18.437 30.626 1.00 14.69 102 TRP B O 1
ATOM 3810 N N . VAL B 1 124 ? -0.735 16.345 29.839 1.00 13.35 103 VAL B N 1
ATOM 3811 C CA . VAL B 1 124 ? -0.496 15.696 31.128 1.00 13.73 103 VAL B CA 1
ATOM 3812 C C . VAL B 1 124 ? 0.842 16.045 31.787 1.00 13.87 103 VAL B C 1
ATOM 3813 O O . VAL B 1 124 ? 0.964 16.051 33.035 1.00 12.97 103 VAL B O 1
ATOM 3817 N N . ALA B 1 125 ? 1.844 16.346 30.939 1.00 13.40 104 ALA B N 1
ATOM 3818 C CA . ALA B 1 125 ? 3.148 16.734 31.421 1.00 13.14 104 ALA B CA 1
ATOM 3819 C C . ALA B 1 125 ? 3.133 17.928 32.394 1.00 14.14 104 ALA B C 1
ATOM 3820 O O . ALA B 1 125 ? 4.082 18.034 33.184 1.00 12.69 104 ALA B O 1
ATOM 3822 N N . SER B 1 126 ? 2.102 18.800 32.327 1.00 11.72 105 SER B N 1
ATOM 3823 C CA . SER B 1 126 ? 1.986 19.917 33.209 1.00 10.62 105 SER B CA 1
ATOM 3824 C C . SER B 1 126 ? 1.860 19.443 34.645 1.00 10.62 105 SER B C 1
ATOM 3825 O O . SER B 1 126 ? 2.302 20.137 35.578 1.00 9.17 105 SER B O 1
ATOM 3828 N N . GLY B 1 127 ? 1.211 18.279 34.821 1.00 11.45 106 GLY B N 1
ATOM 3829 C CA . GLY B 1 127 ? 1.110 17.638 36.138 1.00 11.15 106 GLY B CA 1
ATOM 3830 C C . GLY B 1 127 ? 2.328 16.804 36.525 1.00 10.96 106 GLY B C 1
ATOM 3831 O O . GLY B 1 127 ? 2.908 16.964 37.634 1.00 11.87 106 GLY B O 1
ATOM 3832 N N . SER B 1 128 ? 2.722 15.916 35.616 1.00 10.18 107 SER B N 1
ATOM 3833 C CA . SER B 1 128 ? 3.775 14.936 35.927 1.00 10.56 107 SER B CA 1
ATOM 3834 C C . SER B 1 128 ? 5.155 15.580 36.072 1.00 10.00 107 SER B C 1
ATOM 3835 O O . SER B 1 128 ? 5.987 15.075 36.785 1.00 10.07 107 SER B O 1
ATOM 3838 N N . THR B 1 129 ? 5.407 16.690 35.407 1.00 10.18 108 THR B N 1
ATOM 3839 C CA . THR B 1 129 ? 6.655 17.370 35.606 1.00 10.77 108 THR B CA 1
ATOM 3840 C C . THR B 1 129 ? 6.811 17.840 37.065 1.00 12.08 108 THR B C 1
ATOM 3841 O O . THR B 1 129 ? 7.917 17.819 37.595 1.00 12.63 108 THR B O 1
ATOM 3845 N N . ILE B 1 130 ? 5.720 18.282 37.670 1.00 12.20 109 ILE B N 1
ATOM 3846 C CA . ILE B 1 130 ? 5.753 18.759 39.045 1.00 12.49 109 ILE B CA 1
ATOM 3847 C C . ILE B 1 130 ? 6.018 17.569 39.961 1.00 12.12 109 ILE B C 1
ATOM 3848 O O . ILE B 1 130 ? 6.828 17.646 40.890 1.00 11.80 109 ILE B O 1
ATOM 3853 N N . LEU B 1 131 ? 5.314 16.480 39.681 1.00 12.92 110 LEU B N 1
ATOM 3854 C CA . LEU B 1 131 ? 5.433 15.260 40.447 1.00 14.05 110 LEU B CA 1
ATOM 3855 C C . LEU B 1 131 ? 6.871 14.758 40.431 1.00 13.97 110 LEU B C 1
ATOM 3856 O O . LEU B 1 131 ? 7.358 14.221 41.414 1.00 11.71 110 LEU B O 1
ATOM 3861 N N . GLY B 1 132 ? 7.532 14.966 39.301 1.00 14.21 111 GLY B N 1
ATOM 3862 C CA . GLY B 1 132 ? 8.903 14.475 39.075 1.00 15.96 111 GLY B CA 1
ATOM 3863 C C . GLY B 1 132 ? 10.015 15.158 39.850 1.00 15.12 111 GLY B C 1
ATOM 3864 O O . GLY B 1 132 ? 11.102 14.595 40.087 1.00 12.95 111 GLY B O 1
ATOM 3865 N N . VAL B 1 133 ? 9.736 16.379 40.291 1.00 14.07 112 VAL B N 1
ATOM 3866 C CA . VAL B 1 133 ? 10.686 16.998 41.197 1.00 13.63 112 VAL B CA 1
ATOM 3867 C C . VAL B 1 133 ? 10.309 16.776 42.664 1.00 14.41 112 VAL B C 1
ATOM 3868 O O . VAL B 1 133 ? 10.911 17.392 43.529 1.00 16.40 112 VAL B O 1
ATOM 3872 N N . ASN B 1 134 ? 9.337 15.893 42.933 1.00 14.15 113 ASN B N 1
ATOM 3873 C CA . ASN B 1 134 ? 8.782 15.575 44.265 1.00 14.08 113 ASN B CA 1
ATOM 3874 C C . ASN B 1 134 ? 7.865 16.617 44.880 1.00 13.29 113 ASN B C 1
ATOM 3875 O O . ASN B 1 134 ? 7.675 16.667 46.112 1.00 13.16 113 ASN B O 1
ATOM 3880 N N . ALA B 1 135 ? 7.289 17.438 44.014 1.00 12.08 114 ALA B N 1
ATOM 3881 C CA . ALA B 1 135 ? 6.408 18.513 44.452 1.00 11.43 114 ALA B CA 1
ATOM 3882 C C . ALA B 1 135 ? 4.956 18.041 44.251 1.00 11.18 114 ALA B C 1
ATOM 3883 O O . ALA B 1 135 ? 4.680 16.987 43.682 1.00 12.09 114 ALA B O 1
ATOM 3885 N N . VAL B 1 136 ? 4.025 18.836 44.742 1.00 11.31 115 VAL B N 1
ATOM 3886 C CA . VAL B 1 136 ? 2.632 18.490 44.830 1.00 12.08 115 VAL B CA 1
ATOM 3887 C C . VAL B 1 136 ? 1.924 19.446 43.885 1.00 12.00 115 VAL B C 1
ATOM 3888 O O . VAL B 1 136 ? 1.897 20.636 44.138 1.00 10.98 115 VAL B O 1
ATOM 3892 N N . PRO B 1 137 ? 1.418 18.939 42.751 1.00 13.02 116 PRO B N 1
ATOM 3893 C CA . PRO B 1 137 ? 0.767 19.874 41.848 1.00 13.92 116 PRO B CA 1
ATOM 3894 C C . PRO B 1 137 ? -0.579 20.232 42.424 1.00 14.47 116 PRO B C 1
ATOM 3895 O O . PRO B 1 137 ? -1.248 19.387 43.037 1.00 15.74 116 PRO B O 1
ATOM 3899 N N . ILE B 1 138 ? -0.962 21.492 42.238 1.00 15.68 117 ILE B N 1
ATOM 3900 C CA . ILE B 1 138 ? -2.262 21.947 42.677 1.00 15.47 117 ILE B CA 1
ATOM 3901 C C . ILE B 1 138 ? -2.999 22.478 41.490 1.00 16.04 117 ILE B C 1
ATOM 3902 O O . ILE B 1 138 ? -2.787 23.632 41.110 1.00 15.32 117 ILE B O 1
ATOM 3907 N N . PHE B 1 139 ? -3.850 21.605 40.933 1.00 15.53 118 PHE B N 1
ATOM 3908 C CA . PHE B 1 139 ? -4.611 21.942 39.733 1.00 16.33 118 PHE B CA 1
ATOM 3909 C C . PHE B 1 139 ? -5.668 22.988 40.080 1.00 16.25 118 PHE B C 1
ATOM 3910 O O . PHE B 1 139 ? -6.356 22.873 41.092 1.00 14.99 118 PHE B O 1
ATOM 3918 N N . CYS B 1 140 ? -5.749 24.015 39.247 1.00 16.31 119 CYS B N 1
ATOM 3919 C CA . CYS B 1 140 ? -6.699 25.086 39.451 1.00 16.52 119 CYS B CA 1
ATOM 3920 C C . CYS B 1 140 ? -7.514 25.268 38.196 1.00 16.78 119 CYS B C 1
ATOM 3921 O O . CYS B 1 140 ? -7.022 24.986 37.074 1.00 15.23 119 CYS B O 1
ATOM 3924 N N . ASP B 1 141 ? -8.746 25.744 38.408 1.00 15.32 120 ASP B N 1
ATOM 3925 C CA . ASP B 1 141 ? -9.681 25.874 37.296 1.00 16.20 120 ASP B CA 1
ATOM 3926 C C . ASP B 1 141 ? -9.244 27.035 36.380 1.00 16.92 120 ASP B C 1
ATOM 3927 O O . ASP B 1 141 ? -8.459 27.913 36.778 1.00 16.78 120 ASP B O 1
ATOM 3932 N N . VAL B 1 142 ? -9.788 27.023 35.168 1.00 15.36 121 VAL B N 1
ATOM 3933 C CA . VAL B 1 142 ? -9.481 27.961 34.115 1.00 15.72 121 VAL B CA 1
ATOM 3934 C C . VAL B 1 142 ? -10.634 28.912 33.767 1.00 16.76 121 VAL B C 1
ATOM 3935 O O . VAL B 1 142 ? -11.775 28.735 34.175 1.00 18.97 121 VAL B O 1
ATOM 3939 N N . ASP B 1 143 ? -10.325 29.910 32.949 1.00 17.69 122 ASP B N 1
ATOM 3940 C CA . ASP B 1 143 ? -11.293 30.889 32.461 1.00 18.36 122 ASP B CA 1
ATOM 3941 C C . ASP B 1 143 ? -12.159 30.196 31.435 1.00 17.92 122 ASP B C 1
ATOM 3942 O O . ASP B 1 143 ? -11.612 29.535 30.556 1.00 17.71 122 ASP B O 1
ATOM 3947 N N . PRO B 1 144 ? -13.485 30.352 31.525 1.00 18.08 123 PRO B N 1
ATOM 3948 C CA . PRO B 1 144 ? -14.327 29.594 30.615 1.00 20.25 123 PRO B CA 1
ATOM 3949 C C . PRO B 1 144 ? -14.138 29.896 29.152 1.00 18.90 123 PRO B C 1
ATOM 3950 O O . PRO B 1 144 ? -14.468 29.029 28.369 1.00 21.69 123 PRO B O 1
ATOM 3954 N N . ASP B 1 145 ? -13.635 31.069 28.801 1.00 19.75 124 ASP B N 1
ATOM 3955 C CA . ASP B 1 145 ? -13.503 31.493 27.408 1.00 21.79 124 ASP B CA 1
ATOM 3956 C C . ASP B 1 145 ? -12.071 31.390 26.834 1.00 19.72 124 ASP B C 1
ATOM 3957 O O . ASP B 1 145 ? -11.877 30.973 25.693 1.00 16.47 124 ASP B O 1
ATOM 3962 N N . THR B 1 146 ? -11.082 31.821 27.613 1.00 17.55 125 THR B N 1
ATOM 3963 C CA . THR B 1 146 ? -9.698 31.635 27.212 1.00 17.30 125 THR B CA 1
ATOM 3964 C C . THR B 1 146 ? -9.124 30.264 27.552 1.00 16.46 125 THR B C 1
ATOM 3965 O O . THR B 1 146 ? -8.093 29.900 26.983 1.00 16.24 125 THR B O 1
ATOM 3969 N N . LEU B 1 147 ? -9.780 29.543 28.460 1.00 16.45 126 LEU B N 1
ATOM 3970 C CA . LEU B 1 147 ? -9.305 28.249 28.939 1.00 17.00 126 LEU B CA 1
ATOM 3971 C C . LEU B 1 147 ? -7.976 28.296 29.664 1.00 17.36 126 LEU B C 1
ATOM 3972 O O . LEU B 1 147 ? -7.378 27.226 29.895 1.00 17.90 126 LEU B O 1
ATOM 3977 N N . CYS B 1 148 ? -7.528 29.491 30.025 1.00 16.14 127 CYS B N 1
ATOM 3978 C CA . CYS B 1 148 ? -6.234 29.704 30.671 1.00 17.52 127 CYS B CA 1
ATOM 3979 C C . CYS B 1 148 ? -6.479 29.839 32.167 1.00 18.65 127 CYS B C 1
ATOM 3980 O O . CYS B 1 148 ? -7.597 30.189 32.569 1.00 19.41 127 CYS B O 1
ATOM 3983 N N . LEU B 1 149 ? -5.445 29.525 32.951 1.00 17.81 128 LEU B N 1
ATOM 3984 C CA . LEU B 1 149 ? -5.448 29.631 34.418 1.00 16.76 128 LEU B CA 1
ATOM 3985 C C . LEU B 1 149 ? -6.173 30.850 34.993 1.00 17.29 128 LEU B C 1
ATOM 3986 O O . LEU B 1 149 ? -5.767 31.989 34.707 1.00 18.05 128 LEU B O 1
ATOM 3991 N N . SER B 1 150 ? -7.201 30.619 35.819 1.00 17.64 129 SER B N 1
ATOM 3992 C CA . SER B 1 150 ? -8.021 31.679 36.406 1.00 16.34 129 SER B CA 1
ATOM 3993 C C . SER B 1 150 ? -7.365 32.336 37.606 1.00 17.18 129 SER B C 1
ATOM 3994 O O . SER B 1 150 ? -7.052 31.650 38.586 1.00 16.33 129 SER B O 1
ATOM 3997 N N . PRO B 1 151 ? -7.199 33.678 37.551 1.00 18.15 130 PRO B N 1
ATOM 3998 C CA . PRO B 1 151 ? -6.675 34.392 38.713 1.00 20.62 130 PRO B CA 1
ATOM 3999 C C . PRO B 1 151 ? -7.373 34.098 40.012 1.00 20.79 130 PRO B C 1
ATOM 4000 O O . PRO B 1 151 ? -6.693 33.926 41.022 1.00 21.70 130 PRO B O 1
ATOM 4004 N N . GLU B 1 152 ? -8.700 34.015 40.002 1.00 25.09 131 GLU B N 1
ATOM 4005 C CA . GLU B 1 152 ? -9.399 33.823 41.258 1.00 26.97 131 GLU B CA 1
ATOM 4006 C C . GLU B 1 152 ? -9.085 32.411 41.787 1.00 23.26 131 GLU B C 1
ATOM 4007 O O . GLU B 1 152 ? -8.886 32.179 42.992 1.00 20.13 131 GLU B O 1
ATOM 4013 N N . ALA B 1 153 ? -9.050 31.453 40.879 1.00 20.12 132 ALA B N 1
ATOM 4014 C CA . ALA B 1 153 ? -8.735 30.093 41.291 1.00 20.27 132 ALA B CA 1
ATOM 4015 C C . ALA B 1 153 ? -7.372 30.049 41.951 1.00 17.67 132 ALA B C 1
ATOM 4016 O O . ALA B 1 153 ? -7.174 29.415 42.976 1.00 21.06 132 ALA B O 1
ATOM 4018 N N . VAL B 1 154 ? -6.426 30.778 41.393 1.00 17.79 133 VAL B N 1
ATOM 4019 C CA . VAL B 1 154 ? -5.049 30.759 41.864 1.00 18.64 133 VAL B CA 1
ATOM 4020 C C . VAL B 1 154 ? -4.983 31.325 43.270 1.00 20.35 133 VAL B C 1
ATOM 4021 O O . VAL B 1 154 ? -4.460 30.680 44.172 1.00 20.81 133 VAL B O 1
ATOM 4025 N N . GLU B 1 155 ? -5.564 32.503 43.450 1.00 20.21 134 GLU B N 1
ATOM 4026 C CA . GLU B 1 155 ? -5.654 33.163 44.750 1.00 21.11 134 GLU B CA 1
ATOM 4027 C C . GLU B 1 155 ? -6.305 32.270 45.798 1.00 21.11 134 GLU B C 1
ATOM 4028 O O . GLU B 1 155 ? -5.778 32.136 46.904 1.00 19.01 134 GLU B O 1
ATOM 4034 N N . ALA B 1 156 ? -7.438 31.657 45.439 1.00 20.84 135 ALA B N 1
ATOM 4035 C CA . ALA B 1 156 ? -8.141 30.712 46.297 1.00 20.24 135 ALA B CA 1
ATOM 4036 C C . ALA B 1 156 ? -7.275 29.522 46.673 1.00 22.51 135 ALA B C 1
ATOM 4037 O O . ALA B 1 156 ? -7.376 29.002 47.780 1.00 25.61 135 ALA B O 1
ATOM 4039 N N . ALA B 1 157 ? -6.399 29.096 45.769 1.00 24.84 136 ALA B N 1
ATOM 4040 C CA . ALA B 1 157 ? -5.633 27.871 45.978 1.00 23.20 136 ALA B CA 1
ATOM 4041 C C . ALA B 1 157 ? -4.298 28.058 46.724 1.00 25.21 136 ALA B C 1
ATOM 4042 O O . ALA B 1 157 ? -3.593 27.063 46.989 1.00 24.21 136 ALA B O 1
ATOM 4044 N N . ILE B 1 158 ? -3.956 29.307 47.057 1.00 23.37 137 ILE B N 1
ATOM 4045 C CA . ILE B 1 158 ? -2.680 29.584 47.704 1.00 23.14 137 ILE B CA 1
ATOM 4046 C C . ILE B 1 158 ? -2.697 29.096 49.172 1.00 22.77 137 ILE B C 1
ATOM 4047 O O . ILE B 1 158 ? -3.722 29.166 49.846 1.00 20.11 137 ILE B O 1
ATOM 4052 N N . THR B 1 159 ? -1.562 28.546 49.613 1.00 22.11 138 THR B N 1
ATOM 4053 C CA . THR B 1 159 ? -1.319 28.097 50.978 1.00 23.17 138 THR B CA 1
ATOM 4054 C C . THR B 1 159 ? 0.114 28.512 51.371 1.00 25.27 138 THR B C 1
ATOM 4055 O O . THR B 1 159 ? 0.941 28.961 50.557 1.00 25.03 138 THR B O 1
ATOM 4059 N N . GLU B 1 160 ? 0.440 28.351 52.643 1.00 26.91 139 GLU B N 1
ATOM 4060 C CA . GLU B 1 160 ? 1.801 28.572 53.089 1.00 27.81 139 GLU B CA 1
ATOM 4061 C C . GLU B 1 160 ? 2.789 27.579 52.433 1.00 26.45 139 GLU B C 1
ATOM 4062 O O . GLU B 1 160 ? 4.004 27.769 52.513 1.00 24.83 139 GLU B O 1
ATOM 4068 N N . HIS B 1 161 ? 2.307 26.511 51.804 1.00 24.85 140 HIS B N 1
ATOM 4069 C CA . HIS B 1 161 ? 3.176 25.555 51.152 1.00 25.50 140 HIS B CA 1
ATOM 4070 C C . HIS B 1 161 ? 3.406 25.881 49.693 1.00 21.94 140 HIS B C 1
ATOM 4071 O O . HIS B 1 161 ? 4.182 25.189 49.037 1.00 21.21 140 HIS B O 1
ATOM 4078 N N . THR B 1 162 ? 2.708 26.877 49.160 1.00 19.23 141 THR B N 1
ATOM 4079 C CA . THR B 1 162 ? 2.843 27.170 47.732 1.00 19.10 141 THR B CA 1
ATOM 4080 C C . THR B 1 162 ? 4.215 27.767 47.518 1.00 17.72 141 THR B C 1
ATOM 4081 O O . THR B 1 162 ? 4.564 28.649 48.281 1.00 16.99 141 THR B O 1
ATOM 4085 N N . ARG B 1 163 ? 4.985 27.247 46.560 1.00 17.78 142 ARG B N 1
ATOM 4086 C CA . ARG B 1 163 ? 6.300 27.781 46.173 1.00 18.55 142 ARG B CA 1
ATOM 4087 C C . ARG B 1 163 ? 6.367 28.207 44.708 1.00 17.71 142 ARG B C 1
ATOM 4088 O O . ARG B 1 163 ? 7.344 28.795 44.289 1.00 18.63 142 ARG B O 1
ATOM 4096 N N . ALA B 1 164 ? 5.361 27.939 43.896 1.00 16.59 143 ALA B N 1
ATOM 4097 C CA . ALA B 1 164 ? 5.374 28.522 42.544 1.00 15.07 143 ALA B CA 1
ATOM 4098 C C . ALA B 1 164 ? 4.016 28.411 41.879 1.00 14.44 143 ALA B C 1
ATOM 4099 O O . ALA B 1 164 ? 3.135 27.609 42.275 1.00 12.72 143 ALA B O 1
ATOM 4101 N N . ILE B 1 165 ? 3.928 29.199 40.812 1.00 13.61 144 ILE B N 1
ATOM 4102 C CA . ILE B 1 165 ? 2.781 29.162 39.958 1.00 13.17 144 ILE B CA 1
ATOM 4103 C C . ILE B 1 165 ? 3.313 28.871 38.557 1.00 14.50 144 ILE B C 1
ATOM 4104 O O . ILE B 1 165 ? 4.256 29.548 38.078 1.00 15.16 144 ILE B O 1
ATOM 4109 N N . VAL B 1 166 ? 2.711 27.855 37.913 1.00 13.66 145 VAL B N 1
ATOM 4110 C CA . VAL B 1 166 ? 2.983 27.588 36.509 1.00 14.01 145 VAL B CA 1
ATOM 4111 C C . VAL B 1 166 ? 1.756 27.933 35.704 1.00 13.36 145 VAL B C 1
ATOM 4112 O O . VAL B 1 166 ? 0.684 27.429 36.028 1.00 13.51 145 VAL B O 1
ATOM 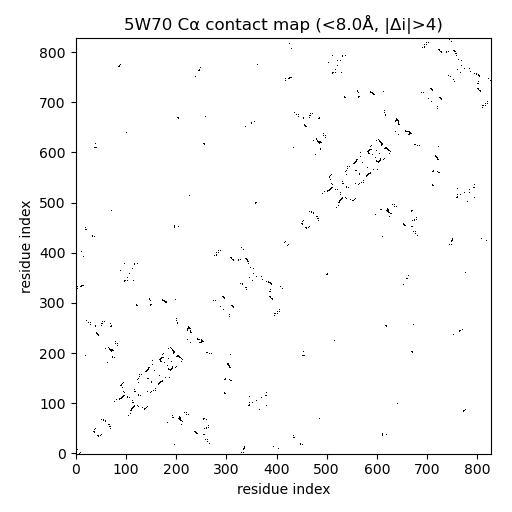4116 N N . VAL B 1 167 ? 1.921 28.721 34.645 1.00 12.66 146 VAL B N 1
ATOM 4117 C CA . VAL B 1 167 ? 0.778 29.064 33.819 1.00 12.11 146 VAL B CA 1
ATOM 4118 C C . VAL B 1 167 ? 1.023 28.598 32.412 1.00 12.13 146 VAL B C 1
ATOM 4119 O O . VAL B 1 167 ? 2.128 28.753 31.907 1.00 12.85 146 VAL B O 1
ATOM 4123 N N . VAL B 1 168 ? -0.030 28.089 31.780 1.00 11.55 147 VAL B N 1
ATOM 4124 C CA . VAL B 1 168 ? 0.000 27.667 30.389 1.00 11.26 147 VAL B CA 1
ATOM 4125 C C . VAL B 1 168 ? -0.774 28.648 29.474 1.00 10.80 147 VAL B C 1
ATOM 4126 O O . VAL B 1 168 ? -1.947 28.981 29.694 1.00 10.15 147 VAL B O 1
ATOM 4130 N N . HIS B 1 169 ? -0.112 29.092 28.412 1.00 11.22 148 HIS B N 1
ATOM 4131 C CA . HIS B 1 169 ? -0.779 29.737 27.287 1.00 10.76 148 HIS B CA 1
ATOM 4132 C C . HIS B 1 169 ? -1.348 28.678 26.346 1.00 11.95 148 HIS B C 1
ATOM 4133 O O . HIS B 1 169 ? -0.710 28.218 25.369 1.00 13.68 148 HIS B O 1
ATOM 4140 N N . LEU B 1 170 ? -2.591 28.300 26.632 1.00 12.45 149 LEU B N 1
ATOM 4141 C CA . LEU B 1 170 ? -3.185 27.097 26.085 1.00 12.51 149 LEU B CA 1
ATOM 4142 C C . LEU B 1 170 ? -3.784 27.220 24.698 1.00 12.96 149 LEU B C 1
ATOM 4143 O O . LEU B 1 170 ? -4.564 28.135 24.434 1.00 12.06 149 LEU B O 1
ATOM 4148 N N . TYR B 1 171 ? -3.403 26.259 23.860 1.00 13.93 150 TYR B N 1
ATOM 4149 C CA . TYR B 1 171 ? -3.856 26.105 22.499 1.00 15.53 150 TYR B CA 1
ATOM 4150 C C . TYR B 1 171 ? -3.534 27.288 21.567 1.00 14.62 150 TYR B C 1
ATOM 4151 O O . TYR B 1 171 ? -2.662 27.160 20.726 1.00 13.60 150 TYR B O 1
ATOM 4160 N N . SER B 1 172 ? -4.268 28.390 21.690 1.00 14.52 151 SER B N 1
ATOM 4161 C CA . SER B 1 172 ? -4.073 29.616 20.907 1.00 15.48 151 SER B CA 1
ATOM 4162 C C . SER B 1 172 ? -4.240 30.896 21.713 1.00 14.69 151 SER B C 1
ATOM 4163 O O . SER B 1 172 ? -4.240 31.984 21.166 1.00 14.09 151 SER B O 1
ATOM 4166 N N . ALA B 1 173 ? -4.311 30.772 23.030 1.00 14.06 152 ALA B N 1
ATOM 4167 C CA . ALA B 1 173 ? -4.646 31.888 23.881 1.00 13.60 152 ALA B CA 1
ATOM 4168 C C . ALA B 1 173 ? -3.478 32.125 24.840 1.00 14.14 152 ALA B C 1
ATOM 4169 O O . ALA B 1 173 ? -2.673 31.229 25.095 1.00 12.23 152 ALA B O 1
ATOM 4171 N N . LEU B 1 174 ? -3.448 33.346 25.357 1.00 13.93 153 LEU B N 1
ATOM 4172 C CA . LEU B 1 174 ? -2.520 33.786 26.382 1.00 15.09 153 LEU B CA 1
ATOM 4173 C C . LEU B 1 174 ? -3.343 34.028 27.647 1.00 16.11 153 LEU B C 1
ATOM 4174 O O . LEU B 1 174 ? -4.529 34.421 27.552 1.00 15.95 153 LEU B O 1
ATOM 4179 N N . ALA B 1 175 ? -2.710 33.790 28.799 1.00 15.41 154 ALA B N 1
ATOM 4180 C CA . ALA B 1 175 ? -3.317 33.975 30.094 1.00 16.68 154 ALA B CA 1
ATOM 4181 C C . ALA B 1 175 ? -3.339 35.463 30.435 1.00 17.44 154 ALA B C 1
ATOM 4182 O O . ALA B 1 175 ? -2.717 36.267 29.774 1.00 16.76 154 ALA B O 1
ATOM 4184 N N . ASP B 1 176 ? -4.087 35.828 31.462 1.00 20.80 155 ASP B N 1
ATOM 4185 C CA . ASP B 1 176 ? -4.111 37.194 31.940 1.00 21.56 155 ASP B CA 1
ATOM 4186 C C . ASP B 1 176 ? -2.862 37.388 32.775 1.00 19.14 155 ASP B C 1
ATOM 4187 O O . ASP B 1 176 ? -2.817 37.143 33.989 1.00 18.62 155 ASP B O 1
ATOM 4192 N N . MET B 1 177 ? -1.818 37.836 32.112 1.00 18.68 156 MET B N 1
ATOM 4193 C CA . MET B 1 177 ? -0.514 37.870 32.797 1.00 19.93 156 MET B CA 1
ATOM 4194 C C . MET B 1 177 ? -0.346 38.967 33.849 1.00 18.14 156 MET B C 1
ATOM 4195 O O . MET B 1 177 ? 0.369 38.780 34.822 1.00 18.13 156 MET B O 1
ATOM 4200 N N . ASP B 1 178 ? -0.992 40.109 33.632 1.00 18.50 157 ASP B N 1
ATOM 4201 C CA . ASP B 1 178 ? -0.983 41.208 34.593 1.00 18.29 157 ASP B CA 1
ATOM 4202 C C . ASP B 1 178 ? -1.658 40.734 35.864 1.00 15.97 157 ASP B C 1
ATOM 4203 O O . ASP B 1 178 ? -1.165 40.945 36.968 1.00 15.67 157 ASP B O 1
ATOM 4208 N N . ALA B 1 179 ? -2.797 40.077 35.709 1.00 15.46 158 ALA B N 1
ATOM 4209 C CA . ALA B 1 179 ? -3.488 39.536 36.877 1.00 16.08 158 ALA B CA 1
ATOM 4210 C C . ALA B 1 179 ? -2.658 38.475 37.575 1.00 15.72 158 ALA B C 1
ATOM 4211 O O . ALA B 1 179 ? -2.516 38.543 38.795 1.00 13.63 158 ALA B O 1
ATOM 4213 N N . LEU B 1 180 ? -2.036 37.574 36.797 1.00 15.64 159 LEU B N 1
ATOM 4214 C CA . LEU B 1 180 ? -1.164 36.527 37.362 1.00 14.19 159 LEU B CA 1
ATOM 4215 C C . LEU B 1 180 ? 0.132 37.020 37.990 1.00 14.10 159 LEU B C 1
ATOM 4216 O O . LEU B 1 180 ? 0.531 36.573 39.069 1.00 15.15 159 LEU B O 1
ATOM 4221 N N . SER B 1 181 ? 0.794 37.977 37.349 1.00 14.98 160 SER B N 1
ATOM 4222 C CA . SER B 1 181 ? 1.985 38.590 37.932 1.00 13.10 160 SER B CA 1
ATOM 4223 C C . SER B 1 181 ? 1.706 39.273 39.244 1.00 13.49 160 SER B C 1
ATOM 4224 O O . SER B 1 181 ? 2.478 39.162 40.178 1.00 12.86 160 SER B O 1
ATOM 4227 N N . ALA B 1 182 ? 0.571 39.948 39.302 1.00 14.79 161 ALA B N 1
ATOM 4228 C CA . ALA B 1 182 ? 0.187 40.675 40.485 1.00 16.54 161 ALA B CA 1
ATOM 4229 C C . ALA B 1 182 ? 0.002 39.777 41.704 1.00 16.93 161 ALA B C 1
ATOM 4230 O O . ALA B 1 182 ? 0.516 40.082 42.808 1.00 16.32 161 ALA B O 1
ATOM 4232 N N . ILE B 1 183 ? -0.666 38.647 41.482 1.00 17.38 162 ILE B N 1
ATOM 4233 C CA . ILE B 1 183 ? -0.784 37.602 42.497 1.00 17.83 162 ILE B CA 1
ATOM 4234 C C . ILE B 1 183 ? 0.564 36.983 42.865 1.00 17.32 162 ILE B C 1
ATOM 4235 O O . ILE B 1 183 ? 0.872 36.796 44.051 1.00 17.95 162 ILE B O 1
ATOM 4240 N N . ALA B 1 184 ? 1.347 36.635 41.841 1.00 17.39 163 ALA B N 1
ATOM 4241 C CA . ALA B 1 184 ? 2.725 36.194 42.055 1.00 19.37 163 ALA B CA 1
ATOM 4242 C C . ALA B 1 184 ? 3.473 37.168 42.980 1.00 21.21 163 ALA B C 1
ATOM 4243 O O . ALA B 1 184 ? 4.039 36.774 44.004 1.00 21.34 163 ALA B O 1
ATOM 4245 N N . GLU B 1 185 ? 3.470 38.449 42.628 1.00 23.28 164 GLU B N 1
ATOM 4246 C CA . GLU B 1 185 ? 4.271 39.415 43.377 1.00 25.01 164 GLU B CA 1
ATOM 4247 C C . GLU B 1 185 ? 3.733 39.612 44.769 1.00 24.20 164 GLU B C 1
ATOM 4248 O O . GLU B 1 185 ? 4.491 39.601 45.716 1.00 23.00 164 GLU B O 1
ATOM 4254 N N . ARG B 1 186 ? 2.428 39.750 44.924 1.00 23.11 165 ARG B N 1
ATOM 4255 C CA . ARG B 1 186 ? 1.865 39.855 46.261 1.00 25.62 165 ARG B CA 1
ATOM 4256 C C . ARG B 1 186 ? 2.378 38.743 47.201 1.00 25.40 165 ARG B C 1
ATOM 4257 O O . ARG B 1 186 ? 2.680 39.000 48.372 1.00 20.11 165 ARG B O 1
ATOM 4265 N N . HIS B 1 187 ? 2.453 37.514 46.674 1.00 24.32 166 HIS B N 1
ATOM 4266 C CA . HIS B 1 187 ? 2.744 36.340 47.498 1.00 21.29 166 HIS B CA 1
ATOM 4267 C C . HIS B 1 187 ? 4.203 35.947 47.427 1.00 20.04 166 HIS B C 1
ATOM 4268 O O . HIS B 1 187 ? 4.640 35.034 48.093 1.00 18.78 166 HIS B O 1
ATOM 4275 N N . GLY B 1 188 ? 4.988 36.649 46.631 1.00 20.62 167 GLY B N 1
ATOM 4276 C CA . GLY B 1 188 ? 6.415 36.366 46.583 1.00 18.87 167 GLY B CA 1
ATOM 4277 C C . GLY B 1 188 ? 6.675 35.006 45.972 1.00 18.95 167 GLY B C 1
ATOM 4278 O O . GLY B 1 188 ? 7.526 34.263 46.467 1.00 18.16 167 GLY B O 1
ATOM 4279 N N . LEU B 1 189 ? 5.928 34.699 44.908 1.00 17.87 168 LEU B N 1
ATOM 4280 C CA . LEU B 1 189 ? 5.944 33.404 44.272 1.00 16.61 168 LEU B CA 1
ATOM 4281 C C . LEU B 1 189 ? 6.468 33.585 42.889 1.00 16.53 168 LEU B C 1
ATOM 4282 O O . LEU B 1 189 ? 6.007 34.455 42.136 1.00 16.97 168 LEU B O 1
ATOM 4287 N N . PRO B 1 190 ? 7.442 32.741 42.530 1.00 15.33 169 PRO B N 1
ATOM 4288 C CA . PRO B 1 190 ? 7.874 32.769 41.134 1.00 14.49 169 PRO B CA 1
ATOM 4289 C C . PRO B 1 190 ? 6.764 32.279 40.202 1.00 14.12 169 PRO B C 1
ATOM 4290 O O . PRO B 1 190 ? 5.939 31.465 40.605 1.00 14.56 169 PRO B O 1
ATOM 4294 N N . LEU B 1 191 ? 6.755 32.778 38.974 1.00 13.45 170 LEU B N 1
ATOM 4295 C CA . LEU B 1 191 ? 5.659 32.571 38.028 1.00 13.59 170 LEU B CA 1
ATOM 4296 C C . LEU B 1 191 ? 6.378 32.121 36.757 1.00 13.96 170 LEU B C 1
ATOM 4297 O O . LEU B 1 191 ? 7.160 32.882 36.204 1.00 12.61 170 LEU B O 1
ATOM 4302 N N . ILE B 1 192 ? 6.156 30.866 36.369 1.00 14.10 171 ILE B N 1
ATOM 4303 C CA . ILE B 1 192 ? 6.756 30.279 35.199 1.00 14.30 171 ILE B CA 1
ATOM 4304 C C . ILE B 1 192 ? 5.722 30.156 34.110 1.00 12.86 171 ILE B C 1
ATOM 4305 O O . ILE B 1 192 ? 4.617 29.662 34.336 1.00 13.54 171 ILE B O 1
ATOM 4310 N N . GLU B 1 193 ? 6.099 30.590 32.927 1.00 12.81 172 GLU B N 1
ATOM 4311 C CA . GLU B 1 193 ? 5.212 30.544 31.811 1.00 12.55 172 GLU B CA 1
ATOM 4312 C C . GLU B 1 193 ? 5.580 29.331 30.995 1.00 12.68 172 GLU B C 1
ATOM 4313 O O . GLU B 1 193 ? 6.672 29.264 30.420 1.00 12.73 172 GLU B O 1
ATOM 4319 N N . ASP B 1 194 ? 4.641 28.406 30.881 1.00 11.88 173 ASP B N 1
ATOM 4320 C CA . ASP B 1 194 ? 4.821 27.321 29.932 1.00 12.59 173 ASP B CA 1
ATOM 4321 C C . ASP B 1 194 ? 4.234 27.802 28.647 1.00 11.81 173 ASP B C 1
ATOM 4322 O O . ASP B 1 194 ? 3.001 27.965 28.569 1.00 14.21 173 ASP B O 1
ATOM 4327 N N . CYS B 1 195 ? 5.122 28.005 27.676 1.00 11.78 174 CYS B N 1
ATOM 4328 C CA . CYS B 1 195 ? 4.849 28.581 26.346 1.00 11.13 174 CYS B CA 1
ATOM 4329 C C . CYS B 1 195 ? 5.000 27.580 25.223 1.00 12.23 174 CYS B C 1
ATOM 4330 O O . CYS B 1 195 ? 5.193 27.955 24.068 1.00 12.18 174 CYS B O 1
ATOM 4333 N N . ALA B 1 196 ? 4.869 26.293 25.561 1.00 13.57 175 ALA B N 1
ATOM 4334 C CA . ALA B 1 196 ? 4.928 25.177 24.605 1.00 13.12 175 ALA B CA 1
ATOM 4335 C C . ALA B 1 196 ? 3.975 25.311 23.462 1.00 13.40 175 ALA B C 1
ATOM 4336 O O . ALA B 1 196 ? 4.240 24.805 22.366 1.00 12.32 175 ALA B O 1
ATOM 4338 N N . GLN B 1 197 ? 2.883 26.002 23.721 1.00 14.00 176 GLN B N 1
ATOM 4339 C CA . GLN B 1 197 ? 1.866 26.139 22.716 1.00 14.91 176 GLN B CA 1
ATOM 4340 C C . GLN B 1 197 ? 1.659 27.581 22.247 1.00 15.01 176 GLN B C 1
ATOM 4341 O O . GLN B 1 197 ? 0.539 27.961 21.831 1.00 15.47 176 GLN B O 1
ATOM 4347 N N . ALA B 1 198 ? 2.726 28.368 22.289 1.00 14.56 177 ALA B N 1
ATOM 4348 C CA . ALA B 1 198 ? 2.608 29.811 22.043 1.00 15.66 177 ALA B CA 1
ATOM 4349 C C . ALA B 1 198 ? 3.833 30.551 21.568 1.00 15.04 177 ALA B C 1
ATOM 4350 O O . ALA B 1 198 ? 3.942 31.742 21.795 1.00 13.71 177 ALA B O 1
ATOM 4352 N N . HIS B 1 199 ? 4.715 29.837 20.864 1.00 15.90 178 HIS B N 1
ATOM 4353 C CA . HIS B 1 199 ? 6.025 30.344 20.477 1.00 15.32 178 HIS B CA 1
ATOM 4354 C C . HIS B 1 199 ? 5.815 31.645 19.714 1.00 15.24 178 HIS B C 1
ATOM 4355 O O . HIS B 1 199 ? 5.122 31.658 18.699 1.00 14.94 178 HIS B O 1
ATOM 4362 N N . GLY B 1 200 ? 6.403 32.739 20.189 1.00 16.00 179 GLY B N 1
ATOM 4363 C CA . GLY B 1 200 ? 6.351 34.000 19.458 1.00 16.18 179 GLY B CA 1
ATOM 4364 C C . GLY B 1 200 ? 5.104 34.859 19.708 1.00 15.29 179 GLY B C 1
ATOM 4365 O O . GLY B 1 200 ? 5.039 36.005 19.290 1.00 15.77 179 GLY B O 1
ATOM 4366 N N . ALA B 1 201 ? 4.113 34.351 20.422 1.00 14.37 180 ALA B N 1
ATOM 4367 C CA . ALA B 1 201 ? 3.033 35.212 20.826 1.00 13.89 180 ALA B CA 1
ATOM 4368 C C . ALA B 1 201 ? 3.531 36.357 21.715 1.00 14.55 180 ALA B C 1
ATOM 4369 O O . ALA B 1 201 ? 4.589 36.222 22.341 1.00 13.80 180 ALA B O 1
ATOM 4371 N N . THR B 1 202 ? 2.776 37.467 21.737 1.00 13.43 181 THR B N 1
ATOM 4372 C CA . THR B 1 202 ? 3.130 38.679 22.476 1.00 13.89 181 THR B CA 1
ATOM 4373 C C . THR B 1 202 ? 1.953 39.212 23.260 1.00 14.01 181 THR B C 1
ATOM 4374 O O . THR B 1 202 ? 0.837 39.182 22.776 1.00 14.14 181 THR B O 1
ATOM 4378 N N . TYR B 1 203 ? 2.218 39.619 24.489 1.00 14.43 182 TYR B N 1
ATOM 4379 C CA . TYR B 1 203 ? 1.257 40.185 25.412 1.00 15.28 182 TYR B CA 1
ATOM 4380 C C . TYR B 1 203 ? 1.749 41.603 25.740 1.00 16.17 182 TYR B C 1
ATOM 4381 O O . TYR B 1 203 ? 2.847 41.794 26.300 1.00 14.67 182 TYR B O 1
ATOM 4390 N N . ARG B 1 204 ? 0.925 42.578 25.377 1.00 16.92 183 ARG B N 1
ATOM 4391 C CA . ARG B 1 204 ? 1.260 43.979 25.509 1.00 18.92 183 ARG B CA 1
ATOM 4392 C C . ARG B 1 204 ? 2.604 44.292 24.866 1.00 19.49 183 ARG B C 1
ATOM 4393 O O . ARG B 1 204 ? 3.413 45.025 25.422 1.00 19.70 183 ARG B O 1
ATOM 4401 N N . GLY B 1 205 ? 2.858 43.714 23.692 1.00 19.96 184 GLY B N 1
ATOM 4402 C CA . GLY B 1 205 ? 4.127 43.889 23.008 1.00 19.41 184 GLY B CA 1
ATOM 4403 C C . GLY B 1 205 ? 5.290 42.988 23.393 1.00 18.80 184 GLY B C 1
ATOM 4404 O O . GLY B 1 205 ? 6.250 42.890 22.626 1.00 19.70 184 GLY B O 1
ATOM 4405 N N . VAL B 1 206 ? 5.224 42.324 24.544 1.00 17.32 185 VAL B N 1
ATOM 4406 C CA . VAL B 1 206 ? 6.345 41.545 25.031 1.00 17.29 185 VAL B CA 1
ATOM 4407 C C . VAL B 1 206 ? 6.184 40.049 24.729 1.00 17.86 185 VAL B C 1
ATOM 4408 O O . VAL B 1 206 ? 5.116 39.464 24.930 1.00 19.58 185 VAL B O 1
ATOM 4412 N N . LYS B 1 207 ? 7.258 39.435 24.237 1.00 17.92 186 LYS B N 1
ATOM 4413 C CA . LYS B 1 207 ? 7.246 38.012 23.892 1.00 16.12 186 LYS B CA 1
ATOM 4414 C C . LYS B 1 207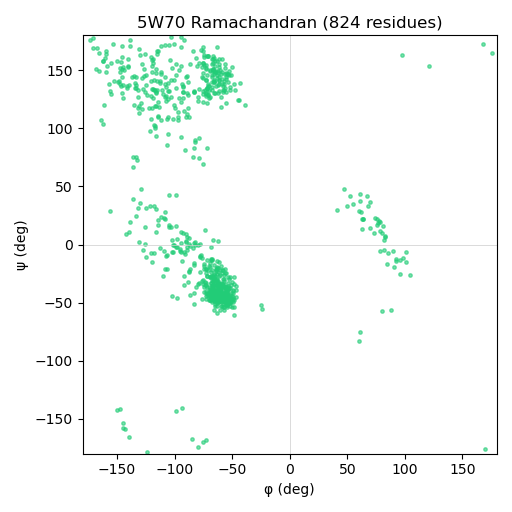 ? 6.885 37.163 25.110 1.00 15.42 186 LYS B C 1
ATOM 4415 O O . LYS B 1 207 ? 7.376 37.328 26.214 1.00 13.49 186 LYS B O 1
ATOM 4421 N N . VAL B 1 208 ? 5.976 36.247 24.845 1.00 13.74 187 VAL B N 1
ATOM 4422 C CA . VAL B 1 208 ? 5.545 35.288 25.837 1.00 14.21 187 VAL B CA 1
ATOM 4423 C C . VAL B 1 208 ? 6.770 34.514 26.314 1.00 13.89 187 VAL B C 1
ATOM 4424 O O . VAL B 1 208 ? 7.568 34.048 25.468 1.00 12.77 187 VAL B O 1
ATOM 4428 N N . GLY B 1 209 ? 6.896 34.431 27.647 1.00 12.57 188 GLY B N 1
ATOM 4429 C CA . GLY B 1 209 ? 8.003 33.791 28.324 1.00 13.46 188 GLY B CA 1
ATOM 4430 C C . GLY B 1 209 ? 9.047 34.776 28.856 1.00 14.98 188 GLY B C 1
ATOM 4431 O O . GLY B 1 209 ? 9.965 34.382 29.575 1.00 13.92 188 GLY B O 1
ATOM 4432 N N . ALA B 1 210 ? 8.870 36.047 28.504 1.00 14.18 189 ALA B N 1
ATOM 4433 C CA . ALA B 1 210 ? 9.664 37.177 28.952 1.00 14.02 189 ALA B CA 1
ATOM 4434 C C . ALA B 1 210 ? 8.894 38.004 29.984 1.00 14.64 189 ALA B C 1
ATOM 4435 O O . ALA B 1 210 ? 9.269 39.158 30.262 1.00 14.07 189 ALA B O 1
ATOM 4437 N N . LEU B 1 211 ? 7.811 37.467 30.550 1.00 14.60 190 LEU B N 1
ATOM 4438 C CA . LEU B 1 211 ? 6.896 38.299 31.352 1.00 13.62 190 LEU B CA 1
ATOM 4439 C C . LEU B 1 211 ? 7.024 38.031 32.798 1.00 14.49 190 LEU B C 1
ATOM 4440 O O . LEU B 1 211 ? 6.442 38.775 33.575 1.00 17.89 190 LEU B O 1
ATOM 4445 N N . ALA B 1 212 ? 7.759 37.003 33.198 1.00 14.73 191 ALA B N 1
ATOM 4446 C CA . ALA B 1 212 ? 7.776 36.639 34.598 1.00 14.26 191 ALA B CA 1
ATOM 4447 C C . ALA B 1 212 ? 9.114 36.015 34.951 1.00 13.72 191 ALA B C 1
ATOM 4448 O O . ALA B 1 212 ? 10.135 36.473 34.463 1.00 12.96 191 ALA B O 1
ATOM 4450 N N . THR B 1 213 ? 9.139 35.003 35.809 1.00 12.93 192 THR B N 1
ATOM 4451 C CA . THR B 1 213 ? 10.390 34.440 36.248 1.00 12.87 192 THR B CA 1
ATOM 4452 C C . THR B 1 213 ? 11.148 33.740 35.089 1.00 11.45 192 THR B C 1
ATOM 4453 O O . THR B 1 213 ? 12.340 33.912 34.926 1.00 10.70 192 THR B O 1
ATOM 4457 N N . ALA B 1 214 ? 10.452 32.922 34.313 1.00 10.88 193 ALA B N 1
ATOM 4458 C CA . ALA B 1 214 ? 11.105 32.056 33.313 1.00 10.42 193 ALA B CA 1
ATOM 4459 C C . ALA B 1 214 ? 10.082 31.501 32.346 1.00 9.77 193 ALA B C 1
ATOM 4460 O O . ALA B 1 214 ? 8.905 31.307 32.669 1.00 10.09 193 ALA B O 1
ATOM 4462 N N . GLY B 1 215 ? 10.528 31.282 31.134 1.00 10.57 194 GLY B N 1
ATOM 4463 C CA . GLY B 1 215 ? 9.683 30.743 30.043 1.00 10.52 194 GLY B CA 1
ATOM 4464 C C . GLY B 1 215 ? 10.187 29.371 29.623 1.00 10.47 194 GLY B C 1
ATOM 4465 O O . GLY B 1 215 ? 11.390 29.213 29.454 1.00 11.04 194 GLY B O 1
ATOM 4466 N N . THR B 1 216 ? 9.294 28.387 29.490 1.00 10.72 195 THR B N 1
ATOM 4467 C CA . THR B 1 216 ? 9.644 27.029 29.062 1.00 11.19 195 THR B CA 1
ATOM 4468 C C . THR B 1 216 ? 8.916 26.725 27.746 1.00 11.56 195 THR B C 1
ATOM 4469 O O . THR B 1 216 ? 7.734 27.110 27.591 1.00 12.03 195 THR B O 1
ATOM 4473 N N . PHE B 1 217 ? 9.608 26.030 26.844 1.00 11.23 196 PHE B N 1
ATOM 4474 C CA . PHE B 1 217 ? 9.147 25.761 25.475 1.00 12.17 196 PHE B CA 1
ATOM 4475 C C . PHE B 1 217 ? 9.373 24.293 25.163 1.00 13.24 196 PHE B C 1
ATOM 4476 O O . PHE B 1 217 ? 10.368 23.723 25.637 1.00 14.78 196 PHE B O 1
ATOM 4484 N N . SER B 1 218 ? 8.452 23.693 24.408 1.00 13.62 197 SER B N 1
ATOM 4485 C CA . SER B 1 218 ? 8.591 22.356 23.816 1.00 13.10 197 SER B CA 1
ATOM 4486 C C . SER B 1 218 ? 8.840 22.600 22.339 1.00 13.35 197 SER B C 1
ATOM 4487 O O . SER B 1 218 ? 8.198 23.478 21.763 1.00 13.17 197 SER B O 1
ATOM 4490 N N . MET B 1 219 ? 9.746 21.838 21.725 1.00 13.79 198 MET B N 1
ATOM 4491 C CA . MET B 1 219 ? 9.929 21.839 20.284 1.00 13.22 198 MET B CA 1
ATOM 4492 C C . MET B 1 219 ? 9.607 20.441 19.795 1.00 13.54 198 MET B C 1
ATOM 4493 O O . MET B 1 219 ? 10.159 19.953 18.794 1.00 12.67 198 MET B O 1
ATOM 4498 N N . GLN B 1 220 ? 8.660 19.795 20.461 1.00 14.25 199 GLN B N 1
ATOM 4499 C CA . GLN B 1 220 ? 8.224 18.477 20.004 1.00 14.61 199 GLN B CA 1
ATOM 4500 C C . GLN B 1 220 ? 7.564 18.631 18.628 1.00 14.98 199 GLN B C 1
ATOM 4501 O O . GLN B 1 220 ? 7.035 19.695 18.302 1.00 14.89 199 GLN B O 1
ATOM 4507 N N . HIS B 1 221 ? 7.600 17.569 17.829 1.00 14.06 200 HIS B N 1
ATOM 4508 C CA . HIS B 1 221 ? 7.068 17.503 16.457 1.00 13.48 200 HIS B CA 1
ATOM 4509 C C . HIS B 1 221 ? 5.931 18.477 16.078 1.00 13.80 200 HIS B C 1
ATOM 4510 O O . HIS B 1 221 ? 5.979 19.179 15.052 1.00 12.02 200 HIS B O 1
ATOM 4517 N N . SER B 1 222 ? 4.902 18.460 16.914 1.00 13.88 201 SER B N 1
ATOM 4518 C CA . SER B 1 222 ? 3.643 19.076 16.581 1.00 15.77 201 SER B CA 1
ATOM 4519 C C . SER B 1 222 ? 3.677 20.591 16.871 1.00 15.61 201 SER B C 1
ATOM 4520 O O . SER B 1 222 ? 2.865 21.357 16.339 1.00 13.76 201 SER B O 1
ATOM 4523 N N . LYS B 1 223 ? 4.654 21.034 17.654 1.00 15.98 202 LYS B N 1
ATOM 4524 C CA . LYS B 1 223 ? 4.728 22.432 18.094 1.00 16.47 202 LYS B CA 1
ATOM 4525 C C . LYS B 1 223 ? 5.027 23.294 16.876 1.00 16.49 202 LYS B C 1
ATOM 4526 O O . LYS B 1 223 ? 5.506 22.772 15.886 1.00 17.62 202 LYS B O 1
ATOM 4532 N N . VAL B 1 224 ? 4.734 24.590 16.950 1.00 16.70 203 VAL B N 1
ATOM 4533 C CA . VAL B 1 224 ? 4.969 25.466 15.824 1.00 17.21 203 VAL B CA 1
ATOM 4534 C C . VAL B 1 224 ? 6.447 25.644 15.475 1.00 17.07 203 VAL B C 1
ATOM 4535 O O . VAL B 1 224 ? 6.797 25.884 14.303 1.00 16.55 203 VAL B O 1
ATOM 4539 N N . LEU B 1 225 ? 7.298 25.565 16.498 1.00 16.41 204 LEU B N 1
ATOM 4540 C CA . LEU B 1 225 ? 8.755 25.546 16.288 1.00 16.66 204 LEU B CA 1
ATOM 4541 C C . LEU B 1 225 ? 9.264 24.187 16.713 1.00 15.39 204 LEU B C 1
ATOM 4542 O O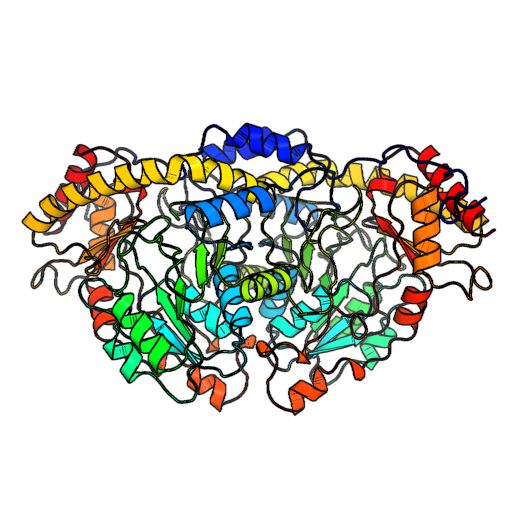 . LEU B 1 225 ? 9.123 23.799 17.858 1.00 15.56 204 LEU B O 1
ATOM 4547 N N . THR B 1 226 ? 9.837 23.447 15.788 1.00 14.36 205 THR B N 1
ATOM 4548 C CA . THR B 1 226 ? 10.123 22.066 16.137 1.00 14.28 205 THR B CA 1
ATOM 4549 C C . THR B 1 226 ? 11.382 21.503 15.532 1.00 12.14 205 THR B C 1
ATOM 4550 O O . THR B 1 226 ? 11.818 21.906 14.474 1.00 11.10 205 THR B O 1
ATOM 4554 N N . SER B 1 227 ? 11.938 20.553 16.270 1.00 11.96 206 SER B N 1
ATOM 4555 C CA . SER B 1 227 ? 13.056 19.740 15.834 1.00 11.48 206 SER B CA 1
ATOM 4556 C C . SER B 1 227 ? 12.772 18.271 16.145 1.00 11.66 206 SER B C 1
ATOM 4557 O O . SER B 1 227 ? 13.715 17.464 16.263 1.00 11.09 206 SER B O 1
ATOM 4560 N N . GLY B 1 228 ? 11.477 17.930 16.240 1.00 11.44 207 GLY B N 1
ATOM 4561 C CA . GLY B 1 228 ? 11.007 16.591 16.524 1.00 11.07 207 GLY B CA 1
ATOM 4562 C C . GLY B 1 228 ? 10.935 16.419 18.029 1.00 12.02 207 GLY B C 1
ATOM 4563 O O . GLY B 1 228 ? 9.891 16.048 18.614 1.00 11.88 207 GLY B O 1
ATOM 4564 N N . GLU B 1 229 ? 12.085 16.655 18.640 1.00 11.06 208 GLU B N 1
ATOM 4565 C CA . GLU B 1 229 ? 12.159 16.775 20.061 1.00 12.50 208 GLU B CA 1
ATOM 4566 C C . GLU B 1 229 ? 13.044 18.004 20.327 1.00 12.27 208 GLU B C 1
ATOM 4567 O O . GLU B 1 229 ? 13.994 18.263 19.587 1.00 12.19 208 GLU B O 1
ATOM 4573 N N . GLY B 1 230 ? 12.725 18.732 21.381 1.00 11.99 209 GLY B N 1
ATOM 4574 C CA . GLY B 1 230 ? 13.546 19.840 21.791 1.00 12.87 209 GLY B CA 1
ATOM 4575 C C . GLY B 1 230 ? 12.817 20.675 22.822 1.00 12.98 209 GLY B C 1
ATOM 4576 O O . GLY B 1 230 ? 11.651 20.440 23.063 1.00 13.30 209 GLY B O 1
ATOM 4577 N N . GLY B 1 231 ? 13.515 21.650 23.403 1.00 12.84 210 GLY B N 1
ATOM 4578 C CA . GLY B 1 231 ? 12.937 22.599 24.324 1.00 12.33 210 GLY B CA 1
ATOM 4579 C C . GLY B 1 231 ? 13.907 23.721 24.641 1.00 12.81 210 GLY B C 1
ATOM 4580 O O . GLY B 1 231 ? 15.025 23.743 24.141 1.00 11.18 210 GLY B O 1
ATOM 4581 N N . ALA B 1 232 ? 13.442 24.672 25.455 1.00 14.25 211 ALA B N 1
ATOM 4582 C CA . ALA B 1 232 ? 14.288 25.745 25.982 1.00 13.58 211 ALA B CA 1
ATOM 4583 C C . ALA B 1 232 ? 13.761 26.312 27.293 1.00 12.77 211 ALA B C 1
ATOM 4584 O O . ALA B 1 232 ? 12.564 26.234 27.620 1.00 11.35 211 ALA B O 1
ATOM 4586 N N . VAL B 1 233 ? 14.686 26.888 28.040 1.00 11.65 212 VAL B N 1
ATOM 4587 C CA . VAL B 1 233 ? 14.320 27.741 29.135 1.00 12.65 212 VAL B CA 1
ATOM 4588 C C . VAL B 1 233 ? 14.889 29.106 28.819 1.00 12.58 212 VAL B C 1
ATOM 4589 O O . VAL B 1 233 ? 16.050 29.201 28.386 1.00 15.06 212 VAL B O 1
ATOM 4593 N N . ILE B 1 234 ? 14.064 30.134 29.006 1.00 12.02 213 ILE B N 1
ATOM 4594 C CA . ILE B 1 234 ? 14.516 31.530 28.813 1.00 12.70 213 ILE B CA 1
ATOM 4595 C C . ILE B 1 234 ? 14.233 32.314 30.083 1.00 12.40 213 ILE B C 1
ATOM 4596 O O . ILE B 1 234 ? 13.247 32.064 30.755 1.00 13.40 213 ILE B O 1
ATOM 4601 N N . THR B 1 235 ? 15.096 33.255 30.410 1.00 13.57 214 THR B N 1
ATOM 4602 C CA . THR B 1 235 ? 14.930 34.051 31.631 1.00 14.11 214 THR B CA 1
ATOM 4603 C C . THR B 1 235 ? 15.767 35.316 31.474 1.00 16.65 214 THR B C 1
ATOM 4604 O O . THR B 1 235 ? 16.696 35.365 30.658 1.00 17.09 214 THR B O 1
ATOM 4608 N N . ARG B 1 236 ? 15.443 36.332 32.261 1.00 17.43 215 ARG B N 1
ATOM 4609 C CA . ARG B 1 236 ? 16.292 37.520 32.284 1.00 19.67 215 ARG B CA 1
ATOM 4610 C C . ARG B 1 236 ? 17.202 37.533 33.509 1.00 18.97 215 ARG B C 1
ATOM 4611 O O . ARG B 1 236 ? 18.004 38.460 33.657 1.00 16.90 215 ARG B O 1
ATOM 4619 N N . ASP B 1 237 ? 17.088 36.516 34.351 1.00 17.05 216 ASP B N 1
ATOM 4620 C CA . ASP B 1 237 ? 17.944 36.418 35.507 1.00 19.68 216 ASP B CA 1
ATOM 4621 C C . ASP B 1 237 ? 19.121 35.494 35.205 1.00 19.09 216 ASP B C 1
ATOM 4622 O O . ASP B 1 237 ? 18.969 34.281 35.014 1.00 18.05 216 ASP B O 1
ATOM 4627 N N . GLU B 1 238 ? 20.311 36.089 35.190 1.00 19.40 217 GLU B N 1
ATOM 4628 C CA . GLU B 1 238 ? 21.531 35.380 34.867 1.00 20.56 217 GLU B CA 1
ATOM 4629 C C . GLU B 1 238 ? 21.790 34.214 35.828 1.00 21.30 217 GLU B C 1
ATOM 4630 O O . GLU B 1 238 ? 22.071 33.105 35.361 1.00 18.38 217 GLU B O 1
ATOM 4636 N N . ASP B 1 239 ? 21.683 34.448 37.139 1.00 19.83 218 ASP B N 1
ATOM 4637 C CA . ASP B 1 239 ? 21.805 33.373 38.121 1.00 22.01 218 ASP B CA 1
ATOM 4638 C C . ASP B 1 239 ? 20.873 32.184 37.902 1.00 18.58 218 ASP B C 1
ATOM 4639 O O . ASP B 1 239 ? 21.249 31.047 38.058 1.00 15.42 218 ASP B O 1
ATOM 4644 N N . PHE B 1 240 ? 19.634 32.488 37.551 1.00 18.45 219 PHE B N 1
ATOM 4645 C CA . PHE B 1 240 ? 18.663 31.474 37.227 1.00 17.11 219 PHE B CA 1
ATOM 4646 C C . PHE B 1 240 ? 19.114 30.646 36.030 1.00 16.02 219 PHE B C 1
ATOM 4647 O O . PHE B 1 240 ? 19.063 29.419 36.111 1.00 16.78 219 PHE B O 1
ATOM 4655 N N . ALA B 1 241 ? 19.563 31.298 34.957 1.00 14.82 220 ALA B N 1
ATOM 4656 C CA . ALA B 1 241 ? 20.084 30.603 33.788 1.00 14.78 220 ALA B CA 1
ATOM 4657 C C . ALA B 1 241 ? 21.261 29.669 34.102 1.00 15.97 220 ALA B C 1
ATOM 4658 O O . ALA B 1 241 ? 21.265 28.526 33.659 1.00 15.89 220 ALA B O 1
ATOM 4660 N N . ARG B 1 242 ? 22.245 30.198 34.832 1.00 16.62 221 ARG B N 1
ATOM 4661 C CA . ARG B 1 242 ? 23.383 29.456 35.372 1.00 17.58 221 ARG B CA 1
ATOM 4662 C C . ARG B 1 242 ? 22.921 28.230 36.143 1.00 15.41 221 ARG B C 1
ATOM 4663 O O . ARG B 1 242 ? 23.483 27.159 36.000 1.00 15.93 221 ARG B O 1
ATOM 4671 N N . ARG B 1 243 ? 21.891 28.363 36.962 1.00 14.90 222 ARG B N 1
ATOM 4672 C CA . ARG B 1 243 ? 21.357 27.183 37.641 1.00 14.34 222 ARG B CA 1
ATOM 4673 C C . ARG B 1 243 ? 20.717 26.161 36.676 1.00 12.74 222 ARG B C 1
ATOM 4674 O O . ARG B 1 243 ? 20.952 24.966 36.763 1.00 9.77 222 ARG B O 1
ATOM 4682 N N . VAL B 1 244 ? 19.942 26.668 35.719 1.00 12.64 223 VAL B N 1
ATOM 4683 C CA . VAL B 1 244 ? 19.377 25.819 34.677 1.00 12.04 223 VAL B CA 1
ATOM 4684 C C . VAL B 1 244 ? 20.539 25.106 33.997 1.00 11.05 223 VAL B C 1
ATOM 4685 O O . VAL B 1 244 ? 20.491 23.918 33.760 1.00 10.48 223 VAL B O 1
ATOM 4689 N N . GLU B 1 245 ? 21.608 25.818 33.707 1.00 13.03 224 GLU B N 1
ATOM 4690 C CA . GLU B 1 245 ? 22.708 25.230 32.939 1.00 13.58 224 GLU B CA 1
ATOM 4691 C C . GLU B 1 245 ? 23.251 24.007 33.642 1.00 13.71 224 GLU B C 1
ATOM 4692 O O . GLU B 1 245 ? 23.400 22.944 33.020 1.00 12.75 224 GLU B O 1
ATOM 4698 N N . HIS B 1 246 ? 23.498 24.187 34.943 1.00 13.58 225 HIS B N 1
ATOM 4699 C CA . HIS B 1 246 ? 24.014 23.142 35.821 1.00 13.73 225 HIS B CA 1
ATOM 4700 C C . HIS B 1 246 ? 23.097 21.962 35.848 1.00 13.50 225 HIS B C 1
ATOM 4701 O O . HIS B 1 246 ? 23.525 20.802 35.679 1.00 13.54 225 HIS B O 1
ATOM 4708 N N . LEU B 1 247 ? 21.824 22.298 36.041 1.00 12.85 226 LEU B N 1
ATOM 4709 C CA . LEU B 1 247 ? 20.786 21.295 36.067 1.00 12.45 226 LEU B CA 1
ATOM 4710 C C . LEU B 1 247 ? 20.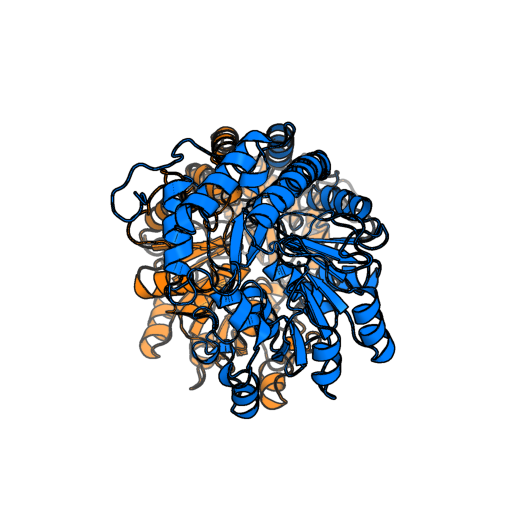660 20.498 34.761 1.00 12.64 226 LEU B C 1
ATOM 4711 O O . LEU B 1 247 ? 20.212 19.371 34.874 1.00 12.78 226 LEU B O 1
ATOM 4716 N N . ARG B 1 248 ? 21.049 21.023 33.587 1.00 12.44 227 ARG B N 1
ATOM 4717 C CA . ARG B 1 248 ? 20.944 20.220 32.343 1.00 13.02 227 ARG B CA 1
ATOM 4718 C C . ARG B 1 248 ? 22.192 19.469 31.907 1.00 13.87 227 ARG B C 1
ATOM 4719 O O . ARG B 1 248 ? 22.127 18.708 30.940 1.00 13.72 227 ARG B O 1
ATOM 4727 N N . ALA B 1 249 ? 23.309 19.682 32.608 1.00 13.54 228 ALA B N 1
ATOM 4728 C CA . ALA B 1 249 ? 24.575 19.149 32.148 1.00 13.23 228 ALA B CA 1
ATOM 4729 C C . ALA B 1 249 ? 25.339 18.536 33.332 1.00 12.49 228 ALA B C 1
ATOM 4730 O O . ALA B 1 249 ? 26.559 18.703 33.471 1.00 13.05 228 ALA B O 1
ATOM 4732 N N . ASP B 1 250 ? 24.619 17.868 34.217 1.00 12.54 229 ASP B N 1
ATOM 4733 C CA . ASP B 1 250 ? 25.215 17.029 35.254 1.00 13.94 229 ASP B CA 1
ATOM 4734 C C . ASP B 1 250 ? 26.122 17.787 36.216 1.00 14.74 229 ASP B C 1
ATOM 4735 O O . ASP B 1 250 ? 27.201 17.317 36.592 1.00 14.74 229 ASP B O 1
ATOM 4740 N N . GLY B 1 251 ? 25.640 18.955 36.624 1.00 15.07 230 GLY B N 1
ATOM 4741 C CA . GLY B 1 251 ? 26.382 19.893 37.476 1.00 14.69 230 GLY B CA 1
ATOM 4742 C C . GLY B 1 251 ? 27.463 20.720 36.807 1.00 14.30 230 GLY B C 1
ATOM 4743 O O . GLY B 1 251 ? 28.349 21.263 37.484 1.00 15.08 230 GLY B O 1
ATOM 4744 N N . ARG B 1 252 ? 27.402 20.828 35.485 1.00 14.72 231 ARG B N 1
ATOM 4745 C CA . ARG B 1 252 ? 28.401 21.582 34.714 1.00 15.25 231 ARG B CA 1
ATOM 4746 C C . ARG B 1 252 ? 27.793 22.804 34.018 1.00 16.80 231 ARG B C 1
ATOM 4747 O O . ARG B 1 252 ? 26.558 22.903 33.858 1.00 16.76 231 ARG B O 1
ATOM 4755 N N . CYS B 1 253 ? 28.666 23.714 33.593 1.00 16.61 232 CYS B N 1
ATOM 4756 C CA . CYS B 1 253 ? 28.252 24.950 32.980 1.00 17.29 232 CYS B CA 1
ATOM 4757 C C . CYS B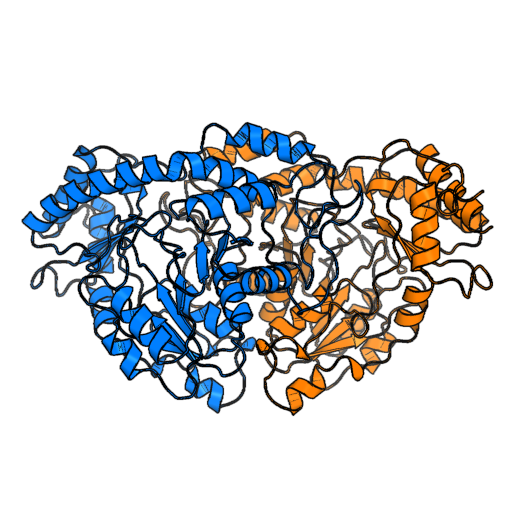 1 253 ? 29.254 25.353 31.902 1.00 17.02 232 CYS B C 1
ATOM 4758 O O . CYS B 1 253 ? 30.444 25.135 32.094 1.00 15.44 232 CYS B O 1
ATOM 4761 N N . LEU B 1 254 ? 28.811 25.949 30.796 1.00 16.28 233 LEU B N 1
ATOM 4762 C CA . LEU B 1 254 ? 29.771 26.328 29.760 1.00 19.01 233 LEU B CA 1
ATOM 4763 C C . LEU B 1 254 ? 30.704 27.412 30.279 1.00 18.80 233 LEU B C 1
ATOM 4764 O O . LEU B 1 254 ? 30.242 28.292 30.975 1.00 20.27 233 LEU B O 1
ATOM 4769 N N . SER B 1 255 ? 31.988 27.355 29.961 1.00 18.87 234 SER B N 1
ATOM 4770 C CA . SER B 1 255 ? 32.935 28.371 30.429 1.00 20.37 234 SER B CA 1
ATOM 4771 C C . SER B 1 255 ? 32.561 29.726 29.861 1.00 20.35 234 SER B C 1
ATOM 4772 O O . SER B 1 255 ? 32.078 29.831 28.730 1.00 19.09 234 SER B O 1
ATOM 4775 N N . ALA B 1 256 ? 32.808 30.748 30.674 1.00 22.08 235 ALA B N 1
ATOM 4776 C CA . ALA B 1 256 ? 32.604 32.144 30.335 1.00 23.21 235 ALA B CA 1
ATOM 4777 C C . ALA B 1 256 ? 33.243 32.497 29.002 1.00 23.53 235 ALA B C 1
ATOM 4778 O O . ALA B 1 256 ? 32.648 33.171 28.162 1.00 24.04 235 ALA B O 1
ATOM 4780 N N . VAL B 1 257 ? 34.465 32.020 28.832 1.00 25.63 236 VAL B N 1
ATOM 4781 C CA . VAL B 1 257 ? 35.206 32.196 27.599 1.00 26.44 236 VAL B CA 1
ATOM 4782 C C . VAL B 1 257 ? 35.633 30.791 27.181 1.00 25.73 236 VAL B C 1
ATOM 4783 O O . VAL B 1 257 ? 35.957 29.973 28.059 1.00 22.20 236 VAL B O 1
ATOM 4787 N N . PRO B 1 258 ? 35.666 30.525 25.865 1.00 23.50 237 PRO B N 1
ATOM 4788 C CA . PRO B 1 258 ? 36.039 29.213 25.371 1.00 24.69 237 PRO B CA 1
ATOM 4789 C C . PRO B 1 258 ? 37.398 28.766 25.866 1.00 25.89 237 PRO B C 1
ATOM 4790 O O . PRO B 1 258 ? 38.254 29.636 26.021 1.00 27.17 237 PRO B O 1
ATOM 4794 N N . PRO B 1 259 ? 37.599 27.451 26.098 1.00 22.63 238 PRO B N 1
ATOM 4795 C CA . PRO B 1 259 ? 38.928 26.908 26.374 1.00 23.01 238 PRO B CA 1
ATOM 4796 C C . PRO B 1 259 ? 39.744 26.708 25.094 1.00 20.31 238 PRO B C 1
ATOM 4797 O O . PRO B 1 259 ? 39.288 27.062 24.015 1.00 20.31 238 PRO B O 1
ATOM 4801 N N . ALA B 1 260 ? 40.922 26.102 25.205 1.00 21.73 239 ALA B N 1
ATOM 4802 C CA . ALA B 1 260 ? 41.704 25.707 23.997 1.00 24.33 239 ALA B CA 1
ATOM 4803 C C . ALA B 1 260 ? 40.983 24.601 23.231 1.00 24.91 239 ALA B C 1
ATOM 4804 O O . ALA B 1 260 ? 40.185 23.885 23.813 1.00 23.27 239 ALA B O 1
ATOM 4806 N N . PRO B 1 261 ? 41.236 24.476 21.928 1.00 26.15 240 PRO B N 1
ATOM 4807 C CA . PRO B 1 261 ? 40.452 23.446 21.263 1.00 24.55 240 PRO B CA 1
ATOM 4808 C C . PRO B 1 261 ? 40.859 22.098 21.812 1.00 23.35 240 PRO B C 1
ATOM 4809 O O . PRO B 1 261 ? 42.030 21.919 22.099 1.00 27.10 240 PRO B O 1
ATOM 4813 N N . GLY B 1 262 ? 39.915 21.177 21.995 1.00 20.87 241 GLY B N 1
ATOM 4814 C CA . GLY B 1 262 ? 40.211 19.854 22.528 1.00 18.56 241 GLY B CA 1
ATOM 4815 C C . GLY B 1 262 ? 39.947 19.703 24.006 1.00 18.21 241 GLY B C 1
ATOM 4816 O O . GLY B 1 262 ? 39.951 18.575 24.494 1.00 18.06 241 GLY B O 1
ATOM 4817 N N . ALA B 1 263 ? 39.719 20.831 24.679 1.00 17.33 242 ALA B N 1
ATOM 4818 C CA . ALA B 1 263 ? 39.344 20.919 26.083 1.00 17.15 242 ALA B CA 1
ATOM 4819 C C . ALA B 1 263 ? 37.813 20.993 26.242 1.00 16.91 242 ALA B C 1
ATOM 4820 O O . ALA B 1 263 ? 37.100 21.405 25.325 1.00 17.18 242 ALA B O 1
ATOM 4822 N N . MET B 1 264 ? 37.331 20.548 27.396 1.00 16.89 243 MET B N 1
ATOM 4823 C CA . MET B 1 264 ? 35.902 20.509 27.723 1.00 17.37 243 MET B CA 1
ATOM 4824 C C . MET B 1 264 ? 35.479 21.956 27.947 1.00 17.12 243 MET B C 1
ATOM 4825 O O . MET B 1 264 ? 36.206 22.712 28.548 1.00 17.09 243 MET B O 1
ATOM 4830 N N . GLU B 1 265 ? 34.347 22.349 27.375 1.00 17.93 244 GLU B N 1
ATOM 4831 C CA . GLU B 1 265 ? 33.775 23.684 27.490 1.00 18.11 244 GLU B CA 1
ATOM 4832 C C . GLU B 1 265 ? 32.813 23.698 28.674 1.00 17.32 244 GLU B C 1
ATOM 4833 O O . GLU B 1 265 ? 32.689 24.713 29.360 1.00 16.64 244 GLU B O 1
ATOM 4839 N N . LEU B 1 266 ? 32.121 22.580 28.892 1.00 16.68 245 LEU B N 1
ATOM 4840 C CA . LEU B 1 266 ? 31.372 22.385 30.136 1.00 17.03 245 LEU B CA 1
ATOM 4841 C C . LEU B 1 266 ? 32.381 22.188 31.235 1.00 17.83 245 LEU B C 1
ATOM 4842 O O . LEU B 1 266 ? 33.250 21.358 31.088 1.00 19.95 245 LEU B O 1
ATOM 4847 N N . VAL B 1 267 ? 32.262 22.933 32.324 1.00 19.05 246 VAL B N 1
ATOM 4848 C CA . VAL B 1 267 ? 33.240 22.868 33.394 1.00 19.09 246 VAL B CA 1
ATOM 4849 C C . VAL B 1 267 ? 32.529 22.330 34.611 1.00 18.83 246 VAL B C 1
ATOM 4850 O O . VAL B 1 267 ? 31.394 22.719 34.907 1.00 16.51 246 VAL B O 1
ATOM 4854 N N . GLU B 1 268 ? 33.235 21.477 35.342 1.00 18.31 247 GLU B N 1
ATOM 4855 C CA . GLU B 1 268 ? 32.708 20.946 36.591 1.00 19.26 247 GLU B CA 1
ATOM 4856 C C . GLU B 1 268 ? 32.843 21.942 37.730 1.00 20.22 247 GLU B C 1
ATOM 4857 O O . GLU B 1 268 ? 33.685 21.769 38.603 1.00 22.06 247 GLU B O 1
ATOM 4863 N N . THR B 1 269 ? 32.010 22.978 37.743 1.00 21.28 248 THR B N 1
ATOM 4864 C CA . THR B 1 269 ? 32.086 24.000 38.785 1.00 19.86 248 THR B CA 1
ATOM 4865 C C . THR B 1 269 ? 31.908 23.464 40.226 1.00 21.12 248 THR B C 1
ATOM 4866 O O . THR B 1 269 ? 32.494 23.997 41.195 1.00 22.65 248 THR B O 1
ATOM 4870 N N . GLY B 1 270 ? 31.089 22.438 40.400 1.00 20.04 249 GLY B N 1
ATOM 4871 C CA . GLY B 1 270 ? 30.716 21.986 41.759 1.00 20.58 249 GLY B CA 1
ATOM 4872 C C . GLY B 1 270 ? 29.644 22.840 42.440 1.00 22.66 249 GLY B C 1
ATOM 4873 O O . GLY B 1 270 ? 29.414 22.689 43.663 1.00 22.83 249 GLY B O 1
ATOM 4874 N N . GLU B 1 271 ? 28.990 23.743 41.689 1.00 21.64 250 GLU B N 1
ATOM 4875 C CA . GLU B 1 271 ? 28.065 24.694 42.312 1.00 22.09 250 GLU B CA 1
ATOM 4876 C C . GLU B 1 271 ? 26.719 24.052 42.599 1.00 23.46 250 GLU B C 1
ATOM 4877 O O . GLU B 1 271 ? 26.083 24.404 43.579 1.00 26.44 250 GLU B O 1
ATOM 4883 N N . LEU B 1 272 ? 26.283 23.137 41.738 1.00 20.20 251 LEU B N 1
ATOM 4884 C CA . LEU B 1 272 ? 24.926 22.689 41.741 1.00 21.17 251 LEU B CA 1
ATOM 4885 C C . LEU B 1 272 ? 24.892 21.359 40.998 1.00 19.40 251 LEU B C 1
ATOM 4886 O O . LEU B 1 272 ? 25.261 21.298 39.856 1.00 19.97 251 LEU B O 1
ATOM 4891 N N . MET B 1 273 ? 24.463 20.303 41.674 1.00 20.01 252 MET B N 1
ATOM 4892 C CA . MET B 1 273 ? 24.213 18.999 41.066 1.00 20.20 252 MET B CA 1
ATOM 4893 C C . MET B 1 273 ? 23.105 19.070 39.987 1.00 17.24 252 MET B C 1
ATOM 4894 O O . MET B 1 273 ? 22.115 19.811 40.170 1.00 15.03 252 MET B O 1
ATOM 4899 N N . GLY B 1 274 ? 23.266 18.289 38.919 1.00 14.55 253 GLY B N 1
ATOM 4900 C CA . GLY B 1 274 ? 22.278 18.216 37.837 1.00 14.74 253 GLY B CA 1
ATOM 4901 C C . GLY B 1 274 ? 22.086 16.831 37.220 1.00 15.17 253 GLY B C 1
ATOM 4902 O O . GLY B 1 274 ? 22.409 15.809 37.854 1.00 14.03 253 GLY B O 1
ATOM 4903 N N . ASN B 1 275 ? 21.549 16.817 35.994 1.00 13.97 254 ASN B N 1
ATOM 4904 C CA . ASN B 1 275 ? 21.335 15.614 35.181 1.00 14.62 254 ASN B CA 1
ATOM 4905 C C . ASN B 1 275 ? 21.556 16.038 33.747 1.00 13.96 254 ASN B C 1
ATOM 4906 O O . ASN B 1 275 ? 21.681 17.233 33.452 1.00 14.78 254 ASN B O 1
ATOM 4911 N N . ASN B 1 276 ? 21.603 15.055 32.854 1.00 13.20 255 ASN B N 1
ATOM 4912 C CA . ASN B 1 276 ? 21.755 15.346 31.454 1.00 12.12 255 ASN B CA 1
ATOM 4913 C C . ASN B 1 276 ? 20.387 15.568 30.829 1.00 12.09 255 ASN B C 1
ATOM 4914 O O . ASN B 1 276 ? 19.584 14.637 30.629 1.00 12.25 255 ASN B O 1
ATOM 4919 N N . ARG B 1 277 ? 20.133 16.809 30.482 1.00 12.93 256 ARG B N 1
ATOM 4920 C CA . ARG B 1 277 ? 19.041 17.136 29.577 1.00 15.15 256 ARG B CA 1
ATOM 4921 C C . ARG B 1 277 ? 19.519 18.045 28.441 1.00 13.08 256 ARG B C 1
ATOM 4922 O O . ARG B 1 277 ? 18.787 18.939 28.002 1.00 13.65 256 ARG B O 1
ATOM 4930 N N . CYS B 1 278 ? 20.744 17.836 27.969 1.00 12.82 257 CYS B N 1
ATOM 4931 C CA . CYS B 1 278 ? 21.258 18.594 26.832 1.00 11.72 257 CYS B CA 1
ATOM 4932 C C . CYS B 1 278 ? 20.447 18.342 25.553 1.00 12.58 257 CYS B C 1
ATOM 4933 O O . CYS B 1 278 ? 19.756 17.311 25.406 1.00 12.86 257 CYS B O 1
ATOM 4936 N N . LEU B 1 279 ? 20.542 19.293 24.628 1.00 12.95 258 LEU B N 1
ATOM 4937 C CA . LEU B 1 279 ? 19.945 19.187 23.329 1.00 12.79 258 LEU B CA 1
ATOM 4938 C C . LEU B 1 279 ? 21.088 18.971 22.384 1.00 12.71 258 LEU B C 1
ATOM 4939 O O . LEU B 1 279 ? 22.097 19.670 22.467 1.00 12.37 258 LEU B O 1
ATOM 4944 N N . SER B 1 280 ? 20.919 18.033 21.462 1.00 12.98 259 SER B N 1
ATOM 4945 C CA . SER B 1 280 ? 21.980 17.725 20.538 1.00 13.08 259 SER B CA 1
ATOM 4946 C C . SER B 1 280 ? 22.278 18.866 19.581 1.00 13.09 259 SER B C 1
ATOM 4947 O O . SER B 1 280 ? 21.463 19.737 19.344 1.00 13.37 259 SER B O 1
ATOM 4950 N N . GLU B 1 281 ? 23.443 18.797 18.969 1.00 13.04 260 GLU B N 1
ATOM 4951 C CA . GLU B 1 281 ? 23.833 19.818 18.038 1.00 14.30 260 GLU B CA 1
ATOM 4952 C C . GLU B 1 281 ? 22.915 19.754 16.824 1.00 14.34 260 GLU B C 1
ATOM 4953 O O . GLU B 1 281 ? 22.618 20.779 16.215 1.00 13.44 260 GLU B O 1
ATOM 4959 N N . PHE B 1 282 ? 22.497 18.540 16.474 1.00 14.61 261 PHE B N 1
ATOM 4960 C CA . PHE B 1 282 ? 21.705 18.344 15.261 1.00 14.03 261 PHE B CA 1
ATOM 4961 C C . PHE B 1 282 ? 20.394 19.064 15.432 1.00 13.93 261 PHE B C 1
ATOM 4962 O O . PHE B 1 282 ? 19.982 19.764 14.530 1.00 14.24 261 PHE B O 1
ATOM 4970 N N . GLN B 1 283 ? 19.774 18.898 16.593 1.00 14.36 262 GLN B N 1
ATOM 4971 C CA . GLN B 1 283 ? 18.501 19.553 16.892 1.00 14.68 262 GLN B CA 1
ATOM 4972 C C . GLN B 1 283 ? 18.662 21.080 17.014 1.00 14.37 262 GLN B C 1
ATOM 4973 O O . GLN B 1 283 ? 17.824 21.854 16.506 1.00 13.63 262 GLN B O 1
ATOM 4979 N N . ALA B 1 284 ? 19.737 21.479 17.694 1.00 13.70 263 ALA B N 1
ATOM 4980 C CA . ALA B 1 284 ? 20.040 22.887 17.839 1.00 12.98 263 ALA B CA 1
ATOM 4981 C C . ALA B 1 284 ? 20.121 23.535 16.490 1.00 11.85 263 ALA B C 1
ATOM 4982 O O . ALA B 1 284 ? 19.554 24.591 16.286 1.00 13.86 263 ALA B O 1
ATOM 4984 N N . ALA B 1 285 ? 20.828 22.926 15.561 1.00 12.11 264 ALA B N 1
ATOM 4985 C CA . ALA B 1 285 ? 20.959 23.488 14.216 1.00 11.94 264 ALA B CA 1
ATOM 4986 C C . ALA B 1 285 ? 19.657 23.611 13.429 1.00 12.80 264 ALA B C 1
ATOM 4987 O O . ALA B 1 285 ? 19.417 24.623 12.747 1.00 14.93 264 ALA B O 1
ATOM 4989 N N . ILE B 1 286 ? 18.830 22.581 13.524 1.00 11.50 265 ILE B N 1
ATOM 4990 C CA . ILE B 1 286 ? 17.526 22.569 12.943 1.00 12.08 265 ILE B CA 1
ATOM 4991 C C . ILE B 1 286 ? 16.672 23.691 13.531 1.00 11.89 265 ILE B C 1
ATOM 4992 O O . ILE B 1 286 ? 15.950 24.350 12.803 1.00 11.18 265 ILE B O 1
ATOM 4997 N N . LEU B 1 287 ? 16.744 23.919 14.839 1.00 12.52 266 LEU B N 1
ATOM 4998 C CA . LEU B 1 287 ? 15.888 24.947 15.441 1.00 12.61 266 LEU B CA 1
ATOM 4999 C C . LEU B 1 287 ? 16.330 26.333 15.019 1.00 13.33 266 LEU B C 1
ATOM 5000 O O . LEU B 1 287 ? 15.498 27.219 14.817 1.00 13.38 266 LEU B O 1
ATOM 5005 N N . ALA B 1 288 ? 17.640 26.532 14.883 1.00 14.36 267 ALA B N 1
ATOM 5006 C CA . ALA B 1 288 ? 18.110 27.837 14.411 1.00 14.92 267 ALA B CA 1
ATOM 5007 C C . ALA B 1 288 ? 17.576 28.142 13.023 1.00 15.47 267 ALA B C 1
ATOM 5008 O O . ALA B 1 288 ? 17.182 29.268 12.764 1.00 14.39 267 ALA B O 1
ATOM 5010 N N . GLU B 1 289 ? 17.529 27.135 12.150 1.00 15.30 268 GLU B N 1
ATOM 5011 C CA . GLU B 1 289 ? 16.978 27.345 10.801 1.00 15.17 268 GLU B CA 1
ATOM 5012 C C . GLU B 1 289 ? 15.462 27.572 10.878 1.00 15.20 268 GLU B C 1
ATOM 5013 O O . GLU B 1 289 ? 14.928 28.487 10.261 1.00 15.16 268 GLU B O 1
ATOM 5019 N N . GLN B 1 290 ? 14.766 26.726 11.621 1.00 13.99 269 GLN B N 1
ATOM 5020 C CA . GLN B 1 290 ? 13.306 26.820 11.669 1.00 14.58 269 GLN B CA 1
ATOM 5021 C C . GLN B 1 290 ? 12.849 28.146 12.323 1.00 14.44 269 GLN B C 1
ATOM 5022 O O . GLN B 1 290 ? 11.750 28.618 12.036 1.00 13.82 269 GLN B O 1
ATOM 5028 N N . LEU B 1 291 ? 13.666 28.725 13.204 1.00 13.69 270 LEU B N 1
ATOM 5029 C CA . LEU B 1 291 ? 13.379 30.021 13.798 1.00 15.50 270 LEU B CA 1
ATOM 5030 C C . LEU B 1 291 ? 13.190 31.146 12.772 1.00 16.33 270 LEU B C 1
ATOM 5031 O O . LEU B 1 291 ? 12.345 32.023 12.959 1.00 14.12 270 LEU B O 1
ATOM 5036 N N . THR B 1 292 ? 13.925 31.057 11.669 1.00 18.35 271 THR B N 1
ATOM 5037 C CA . THR B 1 292 ? 13.968 32.118 10.687 1.00 19.64 271 THR B CA 1
ATOM 5038 C C . THR B 1 292 ? 12.669 32.321 9.949 1.00 20.43 271 THR B C 1
ATOM 5039 O O . THR B 1 292 ? 12.491 33.385 9.396 1.00 21.57 271 THR B O 1
ATOM 5043 N N . ILE B 1 293 ? 11.804 31.306 9.920 1.00 20.89 272 ILE B N 1
ATOM 5044 C CA . ILE B 1 293 ? 10.496 31.370 9.253 1.00 19.81 272 ILE B CA 1
ATOM 5045 C C . ILE B 1 293 ? 9.299 31.324 10.211 1.00 17.92 272 ILE B C 1
ATOM 5046 O O . ILE B 1 293 ? 8.167 31.423 9.771 1.00 18.36 272 ILE B O 1
ATOM 5051 N N . LEU B 1 294 ? 9.527 31.175 11.515 1.00 16.22 273 LEU B N 1
ATOM 5052 C CA . LEU B 1 294 ? 8.434 31.078 12.490 1.00 16.07 273 LEU B CA 1
ATOM 5053 C C . LEU B 1 294 ? 7.401 32.230 12.384 1.00 16.88 273 LEU B C 1
ATOM 5054 O O . LEU B 1 294 ? 6.200 31.975 12.323 1.00 17.13 273 LEU B O 1
ATOM 5059 N N . ASP B 1 295 ? 7.874 33.477 12.370 1.00 17.84 274 ASP B N 1
ATOM 5060 C CA . ASP B 1 295 ? 7.005 34.645 12.216 1.00 18.06 274 ASP B CA 1
ATOM 5061 C C . ASP B 1 295 ? 6.094 34.568 10.991 1.00 19.41 274 ASP B C 1
ATOM 5062 O O . ASP B 1 295 ? 4.874 34.797 11.089 1.00 18.69 274 ASP B O 1
ATOM 5067 N N . GLU B 1 296 ? 6.667 34.209 9.850 1.00 20.73 275 GLU B N 1
ATOM 5068 C CA . GLU B 1 296 ? 5.868 34.126 8.637 1.00 22.26 275 GLU B CA 1
ATOM 5069 C C . GLU B 1 296 ? 4.799 33.066 8.788 1.00 21.87 275 GLU B C 1
ATOM 5070 O O . GLU B 1 296 ? 3.633 33.327 8.493 1.00 23.63 275 GLU B O 1
ATOM 5076 N N . GLN B 1 297 ? 5.172 31.883 9.267 1.00 20.30 276 GLN B N 1
ATOM 5077 C CA . GLN B 1 297 ? 4.187 30.814 9.485 1.00 21.66 276 GLN B CA 1
ATOM 5078 C C . GLN B 1 297 ? 3.069 31.163 10.508 1.00 20.46 276 GLN B C 1
ATOM 5079 O O . GLN B 1 297 ? 1.883 30.839 10.350 1.00 18.25 276 GLN B O 1
ATOM 5085 N N . ASN B 1 298 ? 3.461 31.855 11.567 1.00 20.67 277 ASN B N 1
ATOM 5086 C CA . ASN B 1 298 ? 2.486 32.391 12.490 1.00 21.08 277 ASN B CA 1
ATOM 5087 C C . ASN B 1 298 ? 1.511 33.368 11.800 1.00 21.04 277 ASN B C 1
ATOM 5088 O O . ASN B 1 298 ? 0.321 33.362 12.122 1.00 20.41 277 ASN B O 1
ATOM 5093 N N . GLU B 1 299 ? 1.988 34.174 10.861 1.00 20.75 278 GLU B N 1
ATOM 5094 C CA . GLU B 1 299 ? 1.103 35.127 10.178 1.00 23.16 278 GLU B CA 1
ATOM 5095 C C . GLU B 1 299 ? 0.068 34.404 9.371 1.00 20.83 278 GLU B C 1
ATOM 5096 O O . GLU B 1 299 ? -1.119 34.761 9.424 1.00 23.84 278 GLU B O 1
ATOM 5102 N N . THR B 1 300 ? 0.514 33.414 8.614 1.00 18.66 279 THR B N 1
ATOM 5103 C CA . THR B 1 300 ? -0.402 32.545 7.863 1.00 17.86 279 THR B CA 1
ATOM 5104 C C . THR B 1 300 ? -1.503 31.931 8.741 1.00 18.58 279 THR B C 1
ATOM 5105 O O . THR B 1 300 ? -2.704 31.967 8.425 1.00 19.93 279 THR B O 1
ATOM 5109 N N . ARG B 1 301 ? -1.098 31.333 9.849 1.00 19.21 280 ARG B N 1
ATOM 5110 C CA . ARG B 1 301 ? -2.086 30.678 10.713 1.00 20.06 280 ARG B CA 1
ATOM 5111 C C . ARG B 1 301 ? -3.053 31.739 11.216 1.00 18.92 280 ARG B C 1
ATOM 5112 O O . ARG B 1 301 ? -4.236 31.499 11.328 1.00 17.66 280 ARG B O 1
ATOM 5120 N N . ARG B 1 302 ? -2.512 32.895 11.552 1.00 21.31 281 ARG B N 1
ATOM 5121 C CA . ARG B 1 302 ? -3.274 33.959 12.180 1.00 24.05 281 ARG B CA 1
ATOM 5122 C C . ARG B 1 302 ? -4.382 34.371 11.227 1.00 23.16 281 ARG B C 1
ATOM 5123 O O . ARG B 1 302 ? -5.540 34.430 11.632 1.00 23.34 281 ARG B O 1
ATOM 5131 N N . ALA B 1 303 ? -4.034 34.607 9.965 1.00 20.83 282 ALA B N 1
ATOM 5132 C CA . ALA B 1 303 ? -5.022 35.096 9.016 1.00 20.40 282 ALA B CA 1
ATOM 5133 C C . ALA B 1 303 ? -6.035 33.997 8.748 1.00 20.70 282 ALA B C 1
ATOM 5134 O O . ALA B 1 303 ? -7.245 34.238 8.697 1.00 19.15 282 ALA B O 1
ATOM 5136 N N . ASN B 1 304 ? -5.581 32.758 8.594 1.00 20.95 283 ASN B N 1
ATOM 5137 C CA . ASN B 1 304 ? -6.583 31.746 8.350 1.00 21.33 283 ASN B CA 1
ATOM 5138 C C . ASN B 1 304 ? -7.555 31.641 9.534 1.00 23.63 283 ASN B C 1
ATOM 5139 O O . ASN B 1 304 ? -8.753 31.545 9.305 1.00 20.86 283 ASN B O 1
ATOM 5144 N N . ALA B 1 305 ? -7.042 31.683 10.771 1.00 22.92 284 ALA B N 1
ATOM 5145 C CA . ALA B 1 305 ? -7.850 31.575 11.992 1.00 22.98 284 ALA B CA 1
ATOM 5146 C C . ALA B 1 305 ? -8.868 32.709 12.157 1.00 22.52 284 ALA B C 1
ATOM 5147 O O . ALA B 1 305 ? -10.015 32.468 12.503 1.00 24.34 284 ALA B O 1
ATOM 5149 N N . ALA B 1 306 ? -8.444 33.945 11.932 1.00 22.93 285 ALA B N 1
ATOM 5150 C CA . ALA B 1 306 ? -9.356 35.078 11.882 1.00 23.98 285 ALA B CA 1
ATOM 5151 C C . ALA B 1 306 ? -10.549 34.758 10.991 1.00 22.61 285 ALA B C 1
ATOM 5152 O O . ALA B 1 306 ? -11.675 34.739 11.440 1.00 22.47 285 ALA B O 1
ATOM 5154 N N . HIS B 1 307 ? -10.288 34.479 9.724 1.00 25.27 286 HIS B N 1
ATOM 5155 C CA . HIS B 1 307 ? -11.328 34.139 8.754 1.00 26.88 286 HIS B CA 1
ATOM 5156 C C . HIS B 1 307 ? -12.197 32.973 9.222 1.00 25.44 286 HIS B C 1
ATOM 5157 O O . HIS B 1 307 ? -13.408 32.962 9.031 1.00 25.54 286 HIS B O 1
ATOM 5164 N N . LEU B 1 308 ? -11.584 31.967 9.835 1.00 23.69 287 LEU B N 1
ATOM 5165 C CA . LEU B 1 308 ? -12.375 30.817 10.281 1.00 22.76 287 LEU B CA 1
ATOM 5166 C C . LEU B 1 308 ? -13.242 31.146 11.497 1.00 20.97 287 LEU B C 1
ATOM 5167 O O . LEU B 1 308 ? -14.350 30.620 11.654 1.00 18.55 287 LEU B O 1
ATOM 5172 N N . ASP B 1 309 ? -12.736 32.029 12.350 1.00 20.85 288 ASP B N 1
ATOM 5173 C CA . ASP B 1 309 ? -13.504 32.489 13.482 1.00 23.60 288 ASP B CA 1
ATOM 5174 C C . ASP B 1 309 ? -14.919 32.934 13.030 1.00 23.65 288 ASP B C 1
ATOM 5175 O O . ASP B 1 309 ? -15.935 32.568 13.645 1.00 23.52 288 ASP B O 1
ATOM 5180 N N . GLY B 1 310 ? -14.991 33.699 11.938 1.00 25.65 289 GLY B N 1
ATOM 5181 C CA . GLY B 1 310 ? -16.248 34.274 11.453 1.00 23.53 289 GLY B CA 1
ATOM 5182 C C . GLY B 1 310 ? -17.221 33.212 10.989 1.00 23.68 289 GLY B C 1
ATOM 5183 O O . GLY B 1 310 ? -18.372 33.122 11.462 1.00 22.51 289 GLY B O 1
ATOM 5184 N N . LEU B 1 311 ? -16.728 32.410 10.055 1.00 23.05 290 LEU B N 1
ATOM 5185 C CA . LEU B 1 311 ? -17.446 31.248 9.535 1.00 23.87 290 LEU B CA 1
ATOM 5186 C C . LEU B 1 311 ? -18.049 30.328 10.622 1.00 25.08 290 LEU B C 1
ATOM 5187 O O . LEU B 1 311 ? -19.219 29.936 10.559 1.00 24.34 290 LEU B O 1
ATOM 5192 N N . LEU B 1 312 ? -17.233 29.999 11.618 1.00 22.39 291 LEU B N 1
ATOM 5193 C CA . LEU B 1 312 ? -17.665 29.156 12.715 1.00 23.80 291 LEU B CA 1
ATOM 5194 C C . LEU B 1 312 ? -18.615 29.888 13.669 1.00 25.40 291 LEU B C 1
ATOM 5195 O O . LEU B 1 312 ? -19.592 29.288 14.128 1.00 22.76 291 LEU B O 1
ATOM 5200 N N . GLY B 1 313 ? -18.338 31.161 13.961 1.00 25.10 292 GLY B N 1
ATOM 5201 C CA . GLY B 1 313 ? -19.320 32.011 14.638 1.00 26.32 292 GLY B CA 1
ATOM 5202 C C . GLY B 1 313 ? -20.714 32.006 14.020 1.00 27.74 292 GLY B C 1
ATOM 5203 O O . GLY B 1 313 ? -21.701 31.817 14.719 1.00 27.35 292 GLY B O 1
ATOM 5204 N N . GLU B 1 314 ? -20.814 32.162 12.703 1.00 29.34 293 GLU B N 1
ATOM 5205 C CA . GLU B 1 314 ? -22.121 32.111 12.008 1.00 31.96 293 GLU B CA 1
ATOM 5206 C C . GLU B 1 314 ? -22.842 30.777 12.213 1.00 31.62 293 GLU B C 1
ATOM 5207 O O . GLU B 1 314 ? -24.049 30.718 12.065 1.00 29.70 293 GLU B O 1
ATOM 5213 N N . LEU B 1 315 ? -22.125 29.704 12.547 1.00 28.97 294 LEU B N 1
ATOM 5214 C CA . LEU B 1 315 ? -22.752 28.443 12.929 1.00 24.77 294 LEU B CA 1
ATOM 5215 C C . LEU B 1 315 ? -23.094 28.301 14.406 1.00 23.78 294 LEU B C 1
ATOM 5216 O O . LEU B 1 315 ? -23.565 27.240 14.839 1.00 23.47 294 LEU B O 1
ATOM 5221 N N . GLY B 1 316 ? -22.908 29.365 15.179 1.00 23.85 295 GLY B N 1
ATOM 5222 C CA . GLY B 1 316 ? -23.145 29.286 16.608 1.00 22.72 295 GLY B CA 1
ATOM 5223 C C . GLY B 1 316 ? -21.986 28.687 17.389 1.00 23.75 295 GLY B C 1
ATOM 5224 O O . GLY B 1 316 ? -22.082 28.542 18.598 1.00 24.66 295 GLY B O 1
ATOM 5225 N N . LEU B 1 317 ? -20.864 28.367 16.756 1.00 25.57 296 LEU B N 1
ATOM 5226 C CA . LEU B 1 317 ? -19.716 27.874 17.525 1.00 27.67 296 LEU B CA 1
ATOM 5227 C C . LEU B 1 317 ? -19.055 29.033 18.250 1.00 25.61 296 LEU B C 1
ATOM 5228 O O . LEU B 1 317 ? -19.197 30.156 17.802 1.00 25.60 296 LEU B O 1
ATOM 5233 N N . ARG B 1 318 ? -18.341 28.764 19.339 1.00 27.61 297 ARG B N 1
ATOM 5234 C CA . ARG B 1 318 ? -17.517 29.777 20.033 1.00 29.82 297 ARG B CA 1
ATOM 5235 C C . ARG B 1 318 ? -16.024 29.427 20.014 1.00 25.04 297 ARG B C 1
ATOM 5236 O O . ARG B 1 318 ? -15.556 28.577 20.762 1.00 23.31 297 ARG B O 1
ATOM 5244 N N . PRO B 1 319 ? -15.255 30.074 19.140 1.00 22.68 298 PRO B N 1
ATOM 5245 C CA . PRO B 1 319 ? -13.802 29.910 19.165 1.00 23.58 298 PRO B CA 1
ATOM 5246 C C . PRO B 1 319 ? -13.183 30.308 20.488 1.00 20.37 298 PRO B C 1
ATOM 5247 O O . PRO B 1 319 ? -13.659 31.257 21.086 1.00 19.87 298 PRO B O 1
ATOM 5251 N N . GLN B 1 320 ? -12.166 29.570 20.937 1.00 19.75 299 GLN B N 1
ATOM 5252 C CA . GLN B 1 320 ? -11.313 30.012 22.054 1.00 19.83 299 GLN B CA 1
ATOM 5253 C C . GLN B 1 320 ? -10.933 31.479 21.937 1.00 17.49 299 GLN B C 1
ATOM 5254 O O . GLN B 1 320 ? -10.612 31.966 20.860 1.00 15.71 299 GLN B O 1
ATOM 5260 N N . THR B 1 321 ? -10.961 32.173 23.057 1.00 18.75 300 THR B N 1
ATOM 5261 C CA . THR B 1 321 ? -10.585 33.588 23.048 1.00 20.55 300 THR B CA 1
ATOM 5262 C C . THR B 1 321 ? -9.258 33.750 23.734 1.00 19.82 300 THR B C 1
ATOM 5263 O O . THR B 1 321 ? -8.762 32.791 24.297 1.00 16.26 300 THR B O 1
ATOM 5267 N N . THR B 1 322 ? -8.676 34.950 23.665 1.00 21.41 301 THR B N 1
ATOM 5268 C CA . THR B 1 322 ? -7.366 35.225 24.287 1.00 21.29 301 THR B CA 1
ATOM 5269 C C . THR B 1 322 ? -7.556 36.310 25.332 1.00 22.21 301 THR B C 1
ATOM 5270 O O . THR B 1 322 ? -8.549 37.005 25.253 1.00 25.39 301 THR B O 1
ATOM 5274 N N . SER B 1 323 ? -6.643 36.447 26.285 1.00 20.60 302 SER B N 1
ATOM 5275 C CA . SER B 1 323 ? -6.744 37.459 27.316 1.00 22.57 302 SER B CA 1
ATOM 5276 C C . SER B 1 323 ? -6.618 38.881 26.748 1.00 23.39 302 SER B C 1
ATOM 5277 O O . SER B 1 323 ? -5.893 39.097 25.771 1.00 20.74 302 SER B O 1
ATOM 5280 N N . ASP B 1 324 ? -7.320 39.848 27.337 1.00 25.59 303 ASP B N 1
ATOM 5281 C CA . ASP B 1 324 ? -7.132 41.278 26.980 1.00 30.70 303 ASP B CA 1
ATOM 5282 C C . ASP B 1 324 ? -5.655 41.610 27.114 1.00 27.73 303 ASP B C 1
ATOM 5283 O O . ASP B 1 324 ? -4.982 41.169 28.035 1.00 27.88 303 ASP B O 1
ATOM 5288 N N . GLY B 1 325 ? -5.135 42.387 26.187 1.00 25.03 304 GLY B N 1
ATOM 5289 C CA . GLY B 1 325 ? -3.711 42.699 26.241 1.00 24.65 304 GLY B CA 1
ATOM 5290 C C . GLY B 1 325 ? -2.886 41.877 25.275 1.00 22.19 304 GLY B C 1
ATOM 5291 O O . GLY B 1 325 ? -1.753 42.211 25.005 1.00 23.09 304 GLY B O 1
ATOM 5292 N N . THR B 1 326 ? -3.446 40.804 24.743 1.00 21.56 305 THR B N 1
ATOM 5293 C CA . THR B 1 326 ? -2.725 39.994 23.792 1.00 20.91 305 THR B CA 1
ATOM 5294 C C . THR B 1 326 ? -2.466 40.912 22.635 1.00 21.06 305 THR B C 1
ATOM 5295 O O . THR B 1 326 ? -3.396 41.569 22.174 1.00 22.93 305 THR B O 1
ATOM 5299 N N . THR B 1 327 ? -1.229 40.973 22.161 1.00 20.09 306 THR B N 1
ATOM 5300 C CA . THR B 1 327 ? -0.942 41.757 20.975 1.00 19.19 306 THR B CA 1
ATOM 5301 C C . THR B 1 327 ? -0.643 40.879 19.810 1.00 19.67 306 THR B C 1
ATOM 5302 O O . THR B 1 327 ? -0.707 41.370 18.713 1.00 17.84 306 THR B O 1
ATOM 5306 N N . SER B 1 328 ? -0.256 39.621 20.009 1.00 21.25 307 SER B N 1
ATOM 5307 C CA . SER B 1 328 ? -0.516 38.658 18.947 1.00 20.34 307 SER B CA 1
ATOM 5308 C C . SER B 1 328 ? -0.525 37.205 19.371 1.00 18.40 307 SER B C 1
ATOM 5309 O O . SER B 1 328 ? 0.167 36.811 20.289 1.00 17.42 307 SER B O 1
ATOM 5312 N N . ARG B 1 329 ? -1.345 36.436 18.663 1.00 17.16 308 ARG B N 1
ATOM 5313 C CA . ARG B 1 329 ? -1.612 35.055 19.011 1.00 17.42 308 ARG B CA 1
ATOM 5314 C C . ARG B 1 329 ? -0.816 34.105 18.144 1.00 16.03 308 ARG B C 1
ATOM 5315 O O . ARG B 1 329 ? -0.633 34.327 16.941 1.00 13.92 308 ARG B O 1
ATOM 5323 N N . THR B 1 330 ? -0.366 33.050 18.819 1.00 15.22 309 THR B N 1
ATOM 5324 C CA . THR B 1 330 ? 0.233 31.901 18.148 1.00 15.49 309 THR B CA 1
ATOM 5325 C C . THR B 1 330 ? -0.805 30.795 18.201 1.00 15.97 309 THR B C 1
ATOM 5326 O O . THR B 1 330 ? -1.324 30.433 19.288 1.00 15.65 309 THR B O 1
ATOM 5330 N N . TYR B 1 331 ? -1.131 30.256 17.029 1.00 16.63 310 TYR B N 1
ATOM 5331 C CA . TYR B 1 331 ? -2.038 29.120 16.984 1.00 17.11 310 TYR B CA 1
ATOM 5332 C C . TYR B 1 331 ? -1.300 27.773 16.948 1.00 16.78 310 TYR B C 1
ATOM 5333 O O . TYR B 1 331 ? -0.958 27.254 15.889 1.00 16.80 310 TYR B O 1
ATOM 5342 N N . TYR B 1 332 ? -1.055 27.177 18.104 1.00 16.21 311 TYR B N 1
ATOM 5343 C CA . TYR B 1 332 ? -0.627 25.785 18.095 1.00 16.70 311 TYR B CA 1
ATOM 5344 C C . TYR B 1 332 ? -1.780 24.850 17.812 1.00 16.56 311 TYR B C 1
ATOM 5345 O O . TYR B 1 332 ? -1.617 23.795 17.190 1.00 15.07 311 TYR B O 1
ATOM 5354 N N . THR B 1 333 ? -2.961 25.269 18.232 1.00 16.82 312 THR B N 1
ATOM 5355 C CA . THR B 1 333 ? -4.139 24.459 17.968 1.00 19.10 312 THR B CA 1
ATOM 5356 C C . THR B 1 333 ? -5.364 25.374 18.015 1.00 18.74 312 THR B C 1
ATOM 5357 O O . THR B 1 333 ? -5.491 26.260 18.884 1.00 16.43 312 THR B O 1
ATOM 5361 N N . TYR B 1 334 ? -6.244 25.132 17.048 1.00 18.90 313 TYR B N 1
ATOM 5362 C CA . TYR B 1 334 ? -7.530 25.821 16.970 1.00 19.04 313 TYR B CA 1
ATOM 5363 C C . TYR B 1 334 ? -8.536 25.019 17.787 1.00 19.50 313 TYR B C 1
ATOM 5364 O O . TYR B 1 334 ? -8.824 23.864 17.459 1.00 18.24 313 TYR B O 1
ATOM 5373 N N . ALA B 1 335 ? -9.046 25.669 18.831 1.00 18.98 314 ALA B N 1
ATOM 5374 C CA . ALA B 1 335 ? -10.007 25.104 19.740 1.00 19.88 314 ALA B CA 1
ATOM 5375 C C . ALA B 1 335 ? -11.332 25.814 19.558 1.00 21.03 314 ALA B C 1
ATOM 5376 O O . ALA B 1 335 ? -11.350 27.027 19.311 1.00 21.35 314 ALA B O 1
ATOM 5378 N N . VAL B 1 336 ? -12.433 25.073 19.734 1.00 19.79 315 VAL B N 1
ATOM 5379 C CA . VAL B 1 336 ? -13.762 25.644 19.531 1.00 18.72 315 VAL B CA 1
ATOM 5380 C C . VAL B 1 336 ? -14.801 24.868 20.349 1.00 19.19 315 VAL B C 1
ATOM 5381 O O . VAL B 1 336 ? -14.828 23.657 20.324 1.00 19.16 315 VAL B O 1
ATOM 5385 N N . ARG B 1 337 ? -15.610 25.603 21.110 1.00 20.84 316 ARG B N 1
ATOM 5386 C CA . ARG B 1 337 ? -16.725 25.093 21.886 1.00 24.11 316 ARG B CA 1
ATOM 5387 C C . ARG B 1 337 ? -17.958 24.951 21.005 1.00 25.15 316 ARG B C 1
ATOM 5388 O O . ARG B 1 337 ? -18.326 25.831 20.251 1.00 26.80 316 ARG B O 1
ATOM 5396 N N . LEU B 1 338 ? -18.583 23.799 21.116 1.00 27.79 317 LEU B N 1
ATOM 5397 C CA . LEU B 1 338 ? -19.801 23.490 20.428 1.00 27.95 317 LEU B CA 1
ATOM 5398 C C . LEU B 1 338 ? -20.899 24.380 20.970 1.00 28.00 317 LEU B C 1
ATOM 5399 O O . LEU B 1 338 ? -20.865 24.705 22.159 1.00 28.21 317 LEU B O 1
ATOM 5404 N N . PRO B 1 339 ? -21.900 24.719 20.119 1.00 32.40 318 PRO B N 1
ATOM 5405 C CA . PRO B 1 339 ? -23.015 25.619 20.516 1.00 32.80 318 PRO B CA 1
ATOM 5406 C C . PRO B 1 339 ? -23.900 24.998 21.593 1.00 36.42 318 PRO B C 1
ATOM 5407 O O . PRO B 1 339 ? -24.180 23.787 21.546 1.00 36.38 318 PRO B O 1
ATOM 5411 N N . ASP B 1 340 ? -24.325 25.827 22.541 1.00 40.31 319 ASP B N 1
ATOM 5412 C CA . ASP B 1 340 ? -25.231 25.392 23.601 1.00 46.88 319 ASP B CA 1
ATOM 5413 C C . ASP B 1 340 ? -26.595 24.936 23.071 1.00 48.90 319 ASP B C 1
ATOM 5414 O O . ASP B 1 340 ? -27.131 25.468 22.099 1.00 48.63 319 ASP B O 1
ATOM 5419 N N . GLY B 1 341 ? -27.127 23.909 23.720 1.00 50.30 320 GLY B N 1
ATOM 5420 C CA . GLY B 1 341 ? -28.313 23.230 23.252 1.00 52.86 320 GLY B CA 1
ATOM 5421 C C . GLY B 1 341 ? -28.158 22.539 21.912 1.00 53.39 320 GLY B C 1
ATOM 5422 O O . GLY B 1 341 ? -29.162 22.275 21.251 1.00 57.23 320 GLY B O 1
ATOM 5423 N N . VAL B 1 342 ? -26.934 22.225 21.499 1.00 50.16 321 VAL B N 1
ATOM 5424 C CA . VAL B 1 342 ? -26.741 21.506 20.237 1.00 48.63 321 VAL B CA 1
ATOM 5425 C C . VAL B 1 342 ? -25.801 20.316 20.411 1.00 46.63 321 VAL B C 1
ATOM 5426 O O . VAL B 1 342 ? -24.737 20.425 21.004 1.00 44.01 321 VAL B O 1
ATOM 5430 N N . LEU B 1 343 ? -26.222 19.183 19.862 1.00 54.50 322 LEU B N 1
ATOM 5431 C CA . LEU B 1 343 ? -25.651 17.871 20.152 1.00 59.81 322 LEU B CA 1
ATOM 5432 C C . LEU B 1 343 ? -25.334 17.688 21.633 1.00 59.64 322 LEU B C 1
ATOM 5433 O O . LEU B 1 343 ? -24.427 16.923 21.958 1.00 58.00 322 LEU B O 1
ATOM 5438 N N . GLU B 1 344 ? -26.080 18.347 22.524 1.00 57.37 323 GLU B N 1
ATOM 5439 C CA . GLU B 1 344 ? -25.629 18.503 23.896 1.00 58.16 323 GLU B CA 1
ATOM 5440 C C . GLU B 1 344 ? -25.716 17.233 24.728 1.00 55.71 323 GLU B C 1
ATOM 5441 O O . GLU B 1 344 ? -25.567 17.296 25.940 1.00 64.48 323 GLU B O 1
ATOM 5447 N N . ASP B 1 345 ? -25.937 16.076 24.115 1.00 53.68 324 ASP B N 1
ATOM 5448 C CA . ASP B 1 345 ? -25.732 14.807 24.818 1.00 57.29 324 ASP B CA 1
ATOM 5449 C C . ASP B 1 345 ? -25.061 13.721 23.957 1.00 54.59 324 ASP B C 1
ATOM 5450 O O . ASP B 1 345 ? -25.137 12.528 24.279 1.00 51.69 324 ASP B O 1
ATOM 5455 N N . VAL B 1 346 ? -24.397 14.134 22.876 1.00 50.68 325 VAL B N 1
ATOM 5456 C CA . VAL B 1 346 ? -23.531 13.254 22.085 1.00 47.49 325 VAL B CA 1
ATOM 5457 C C . VAL B 1 346 ? -22.089 13.371 22.621 1.00 42.79 325 VAL B C 1
ATOM 5458 O O . VAL B 1 346 ? -21.537 14.481 22.725 1.00 36.13 325 VAL B O 1
ATOM 5462 N N . PRO B 1 347 ? -21.464 12.235 22.967 1.00 36.34 326 PRO B N 1
ATOM 5463 C CA . PRO B 1 347 ? -20.090 12.363 23.455 1.00 36.89 326 PRO B CA 1
ATOM 5464 C C . PRO B 1 347 ? -19.134 13.107 22.479 1.00 35.16 326 PRO B C 1
ATOM 5465 O O . PRO B 1 347 ? -19.255 12.945 21.249 1.00 29.50 326 PRO B O 1
ATOM 5469 N N . VAL B 1 348 ? -18.213 13.915 23.026 1.00 32.68 327 VAL B N 1
ATOM 5470 C CA . VAL B 1 348 ? -17.319 14.756 22.214 1.00 28.87 327 VAL B CA 1
ATOM 5471 C C . VAL B 1 348 ? -16.502 13.918 21.255 1.00 27.37 327 VAL B C 1
ATOM 5472 O O . VAL B 1 348 ? -16.323 14.287 20.077 1.00 26.74 327 VAL B O 1
ATOM 5476 N N . THR B 1 349 ? -16.011 12.794 21.762 1.00 27.95 328 THR B N 1
ATOM 5477 C CA . THR B 1 349 ? -15.361 11.782 20.916 1.00 29.18 328 THR B CA 1
ATOM 5478 C C . THR B 1 349 ? -16.188 11.403 19.681 1.00 28.25 328 THR B C 1
ATOM 5479 O O . THR B 1 349 ? -15.653 11.242 18.576 1.00 26.47 328 THR B O 1
ATOM 5483 N N . ASP B 1 350 ? -17.494 11.282 19.868 1.00 27.93 329 ASP B N 1
ATOM 5484 C CA . ASP B 1 350 ? -18.371 10.965 18.738 1.00 30.04 329 ASP B CA 1
ATOM 5485 C C . ASP B 1 350 ? -18.477 12.119 17.724 1.00 26.08 329 ASP B C 1
ATOM 5486 O O . ASP B 1 350 ? -18.338 11.938 16.517 1.00 21.30 329 ASP B O 1
ATOM 5491 N N . VAL B 1 351 ? -18.709 13.328 18.214 1.00 25.17 330 VAL B N 1
ATOM 5492 C CA . VAL B 1 351 ? -18.701 14.484 17.339 1.00 25.04 330 VAL B CA 1
ATOM 5493 C C . VAL B 1 351 ? -17.338 14.632 16.643 1.00 25.10 330 VAL B C 1
ATOM 5494 O O . VAL B 1 351 ? -17.236 14.811 15.414 1.00 27.43 330 VAL B O 1
ATOM 5498 N N . SER B 1 352 ? -16.268 14.531 17.424 1.00 24.27 331 SER B N 1
ATOM 5499 C CA . SER B 1 352 ? -14.940 14.744 16.870 1.00 24.49 331 SER B CA 1
ATOM 5500 C C . SER B 1 352 ? -14.568 13.665 15.865 1.00 23.34 331 SER B C 1
ATOM 5501 O O . SER B 1 352 ? -13.926 13.957 14.855 1.00 21.99 331 SER B O 1
ATOM 5504 N N . CYS B 1 353 ? -14.989 12.431 16.122 1.00 25.52 332 CYS B N 1
ATOM 5505 C CA . CYS B 1 353 ? -14.826 11.354 15.157 1.00 29.36 332 CYS B CA 1
ATOM 5506 C C . CYS B 1 353 ? -15.601 11.606 13.838 1.00 27.17 332 CYS B C 1
ATOM 5507 O O . CYS B 1 353 ? -15.134 11.285 12.749 1.00 27.32 332 CYS B O 1
ATOM 5510 N N . ALA B 1 354 ? -16.776 12.214 13.923 1.00 24.44 333 ALA B N 1
ATOM 5511 C CA . ALA B 1 354 ? -17.553 12.530 12.732 1.00 25.33 333 ALA B CA 1
ATOM 5512 C C . ALA B 1 354 ? -16.934 13.651 11.906 1.00 24.82 333 ALA B C 1
ATOM 5513 O O . ALA B 1 354 ? -16.865 13.576 10.685 1.00 24.10 333 ALA B O 1
ATOM 5515 N N . LEU B 1 355 ? -16.468 14.690 12.586 1.00 25.40 334 LEU B N 1
ATOM 5516 C CA . LEU B 1 355 ? -15.836 15.797 11.881 1.00 24.84 334 LEU B CA 1
ATOM 5517 C C . LEU B 1 355 ? -14.603 15.288 11.170 1.00 25.08 334 LEU B C 1
ATOM 5518 O O . LEU B 1 355 ? -14.325 15.637 10.015 1.00 25.25 334 LEU B O 1
ATOM 5523 N N . THR B 1 356 ? -13.836 14.451 11.856 1.00 24.88 335 THR B N 1
ATOM 5524 C CA . THR B 1 356 ? -12.600 13.956 11.244 1.00 25.32 335 THR B CA 1
ATOM 5525 C C . THR B 1 356 ? -12.903 13.292 9.907 1.00 25.26 335 THR B C 1
ATOM 5526 O O . THR B 1 356 ? -12.259 13.607 8.896 1.00 24.11 335 THR B O 1
ATOM 5530 N N . ALA B 1 357 ? -13.914 12.420 9.907 1.00 26.03 336 ALA B N 1
ATOM 5531 C CA . ALA B 1 357 ? -14.208 11.644 8.707 1.00 26.72 336 ALA B CA 1
ATOM 5532 C C . ALA B 1 357 ? -14.719 12.524 7.597 1.00 26.78 336 ALA B C 1
ATOM 5533 O O . ALA B 1 357 ? -14.500 12.210 6.421 1.00 25.78 336 ALA B O 1
ATOM 5535 N N . GLU B 1 358 ? -15.397 13.608 7.962 1.00 26.35 337 GLU B N 1
ATOM 5536 C CA . GLU B 1 358 ? -15.771 14.624 6.966 1.00 26.69 337 GLU B CA 1
ATOM 5537 C C . GLU B 1 358 ? -14.629 15.434 6.358 1.00 29.11 337 GLU B C 1
ATOM 5538 O O . GLU B 1 358 ? -14.738 15.925 5.227 1.00 30.75 337 GLU B O 1
ATOM 5544 N N . LEU B 1 359 ? -13.536 15.581 7.104 1.00 27.56 338 LEU B N 1
ATOM 5545 C CA . LEU B 1 359 ? -12.530 16.586 6.785 1.00 25.07 338 LEU B CA 1
ATOM 5546 C C . LEU B 1 359 ? -11.246 16.019 6.210 1.00 25.81 338 LEU B C 1
ATOM 5547 O O . LEU B 1 359 ? -10.473 16.760 5.567 1.00 25.74 338 LEU B O 1
ATOM 5552 N N . GLY B 1 360 ? -11.024 14.726 6.463 1.00 23.44 339 GLY B N 1
ATOM 5553 C CA . GLY B 1 360 ? -9.761 14.063 6.168 1.00 22.33 339 GLY B CA 1
ATOM 5554 C C . GLY B 1 360 ? -8.587 14.697 6.933 1.00 23.44 339 GLY B C 1
ATOM 5555 O O . GLY B 1 360 ? -7.455 14.674 6.442 1.00 18.40 339 GLY B O 1
ATOM 5556 N N . PHE B 1 361 ? -8.877 15.259 8.111 1.00 22.88 340 PHE B N 1
ATOM 5557 C CA . PHE B 1 361 ? -7.884 15.854 9.001 1.00 23.83 340 PHE B CA 1
ATOM 5558 C C . PHE B 1 361 ? -8.337 15.647 10.446 1.00 24.36 340 PHE B C 1
ATOM 5559 O O . PHE B 1 361 ? -9.529 15.785 10.752 1.00 26.67 340 PHE B O 1
ATOM 5567 N N . PRO B 1 362 ? -7.397 15.299 11.338 1.00 24.00 341 PRO B N 1
ATOM 5568 C CA . PRO B 1 362 ? -7.830 14.932 12.674 1.00 23.13 341 PRO B CA 1
ATOM 5569 C C . PRO B 1 362 ? -8.368 16.109 13.451 1.00 21.34 341 PRO B C 1
ATOM 5570 O O . PRO B 1 362 ? -7.727 17.156 13.496 1.00 23.12 341 PRO B O 1
ATOM 5574 N N . VAL B 1 363 ? -9.582 15.921 13.973 1.00 20.18 342 VAL B N 1
ATOM 5575 C CA . VAL B 1 363 ? -10.222 16.828 14.901 1.00 18.92 342 VAL B CA 1
ATOM 5576 C C . VAL B 1 363 ? -10.472 16.073 16.191 1.00 19.34 342 VAL B C 1
ATOM 5577 O O . VAL B 1 363 ? -11.134 15.061 16.133 1.00 19.48 342 VAL B O 1
ATOM 5581 N N . LEU B 1 364 ? -10.011 16.592 17.335 1.00 19.57 343 LEU B N 1
ATOM 5582 C CA . LEU B 1 364 ? -10.007 15.860 18.582 1.00 18.32 343 LEU B CA 1
ATOM 5583 C C . LEU B 1 364 ? -10.650 16.643 19.717 1.00 18.68 343 LEU B C 1
ATOM 5584 O O . LEU B 1 364 ? -10.694 17.888 19.701 1.00 18.46 343 LEU B O 1
ATOM 5589 N N . PRO B 1 365 ? -11.150 15.905 20.722 1.00 16.55 344 PRO B N 1
ATOM 5590 C CA . PRO B 1 365 ? -11.665 16.534 21.920 1.00 17.22 344 PRO B CA 1
ATOM 5591 C C . PRO B 1 365 ? -10.565 17.356 22.571 1.00 18.13 344 PRO B C 1
ATOM 5592 O O . PRO B 1 365 ? -9.408 17.091 22.302 1.00 19.36 344 PRO B O 1
ATOM 5596 N N . SER B 1 366 ? -10.908 18.318 23.417 1.00 19.34 345 SER B N 1
ATOM 5597 C CA . SER B 1 366 ? -9.879 19.012 24.175 1.00 20.23 345 SER B CA 1
ATOM 5598 C C . SER B 1 366 ? -9.208 17.966 25.074 1.00 21.43 345 SER B C 1
ATOM 5599 O O . SER B 1 366 ? -9.726 16.844 25.185 1.00 22.07 345 SER B O 1
ATOM 5602 N N . TYR B 1 367 ? -8.096 18.340 25.701 1.00 18.66 346 TYR B N 1
ATOM 5603 C CA . TYR B 1 367 ? -7.495 17.539 26.765 1.00 18.41 346 TYR B CA 1
ATOM 5604 C C . TYR B 1 367 ? -8.571 17.254 27.809 1.00 18.95 346 TYR B C 1
ATOM 5605 O O . TYR B 1 367 ? -9.478 18.054 28.026 1.00 18.63 346 TYR B O 1
ATOM 5614 N N . ALA B 1 368 ? -8.468 16.116 28.462 1.00 17.24 347 ALA B N 1
ATOM 5615 C CA . ALA B 1 368 ? -9.232 15.976 29.663 1.00 20.22 347 ALA B CA 1
ATOM 5616 C C . ALA B 1 368 ? -8.570 16.882 30.689 1.00 19.68 347 ALA B C 1
ATOM 5617 O O . ALA B 1 368 ? -7.426 17.273 30.519 1.00 21.90 347 ALA B O 1
ATOM 5619 N N . PRO B 1 369 ? -9.297 17.209 31.755 1.00 19.22 348 PRO B N 1
ATOM 5620 C CA . PRO B 1 369 ? -8.655 17.758 32.921 1.00 17.83 348 PRO B CA 1
ATOM 5621 C C . PRO B 1 369 ? -7.671 16.737 33.468 1.00 17.60 348 PRO B C 1
ATOM 5622 O O . PRO B 1 369 ? -7.943 15.542 33.502 1.00 19.24 348 PRO B O 1
ATOM 5626 N N . ILE B 1 370 ? -6.531 17.225 33.915 1.00 16.12 349 ILE B N 1
ATOM 5627 C CA . ILE B 1 370 ? -5.421 16.357 34.215 1.00 15.97 349 ILE B CA 1
ATOM 5628 C C . ILE B 1 370 ? -5.814 15.370 35.297 1.00 15.35 349 ILE B C 1
ATOM 5629 O O . ILE B 1 370 ? -5.589 14.190 35.128 1.00 15.66 349 ILE B O 1
ATOM 5634 N N . PRO B 1 371 ? -6.422 15.813 36.396 1.00 16.78 350 PRO B N 1
ATOM 5635 C CA . PRO B 1 371 ? -6.808 14.797 37.398 1.00 17.82 350 PRO B CA 1
ATOM 5636 C C . PRO B 1 371 ? -7.761 13.692 36.857 1.00 15.58 350 PRO B C 1
ATOM 5637 O O . PRO B 1 371 ? -7.833 12.612 37.416 1.00 14.13 350 PRO B O 1
ATOM 5641 N N . ALA B 1 372 ? -8.476 13.970 35.772 1.00 15.48 351 ALA B N 1
ATOM 5642 C CA . ALA B 1 372 ? -9.372 12.969 35.178 1.00 15.43 351 ALA B CA 1
ATOM 5643 C C . ALA B 1 372 ? -8.772 12.349 33.925 1.00 15.55 351 ALA B C 1
ATOM 5644 O O . ALA B 1 372 ? -9.454 11.710 33.149 1.00 14.37 351 ALA B O 1
ATOM 5646 N N . ASN B 1 373 ? -7.471 12.535 33.732 1.00 15.77 352 ASN B N 1
ATOM 5647 C CA . ASN B 1 373 ? -6.800 12.085 32.523 1.00 17.54 352 ASN B CA 1
ATOM 5648 C C . ASN B 1 373 ? -6.285 10.701 32.864 1.00 18.12 352 ASN B C 1
ATOM 5649 O O . ASN B 1 373 ? -5.691 10.531 33.910 1.00 17.00 352 ASN B O 1
ATOM 5654 N N . ARG B 1 374 ? -6.522 9.721 32.003 1.00 19.60 353 ARG B N 1
ATOM 5655 C CA . ARG B 1 374 ? -6.144 8.351 32.337 1.00 20.54 353 ARG B CA 1
ATOM 5656 C C . ARG B 1 374 ? -4.626 8.119 32.291 1.00 19.17 353 ARG B C 1
ATOM 5657 O O . ARG B 1 374 ? -4.112 7.177 32.913 1.00 18.04 353 ARG B O 1
ATOM 5665 N N . LEU B 1 375 ? -3.929 8.995 31.564 1.00 16.50 354 LEU B N 1
ATOM 5666 C CA . LEU B 1 375 ? -2.485 9.066 31.581 1.00 14.68 354 LEU B CA 1
ATOM 5667 C C . LEU B 1 375 ? -1.882 9.536 32.913 1.00 14.78 354 LEU B C 1
ATOM 5668 O O . LEU B 1 375 ? -0.652 9.385 33.090 1.00 12.57 354 LEU B O 1
ATOM 5673 N N . TYR B 1 376 ? -2.732 10.083 33.802 1.00 14.87 355 TYR B N 1
ATOM 5674 C CA . TYR B 1 376 ? -2.337 10.703 35.065 1.00 15.48 355 TYR B CA 1
ATOM 5675 C C . TYR B 1 376 ? -2.681 9.860 36.275 1.00 16.68 355 TYR B C 1
ATOM 5676 O O . TYR B 1 376 ? -3.725 10.027 36.886 1.00 17.77 355 TYR B O 1
ATOM 5685 N N . THR B 1 377 ? -1.777 8.944 36.605 1.00 18.28 356 THR B N 1
ATOM 5686 C CA . THR B 1 377 ? -1.950 7.879 37.617 1.00 18.86 356 THR B CA 1
ATOM 5687 C C . THR B 1 377 ? -0.747 7.723 38.588 1.00 18.01 356 THR B C 1
ATOM 5688 O O . THR B 1 377 ? 0.053 6.798 38.463 1.00 16.41 356 THR B O 1
ATOM 5692 N N . PRO B 1 378 ? -0.606 8.645 39.553 1.00 19.73 357 PRO B N 1
ATOM 5693 C CA . PRO B 1 378 ? 0.528 8.619 40.484 1.00 19.94 357 PRO B CA 1
ATOM 5694 C C . PRO B 1 378 ? 0.711 7.331 41.228 1.00 20.20 357 PRO B C 1
ATOM 5695 O O . PRO B 1 378 ? 1.817 6.898 41.489 1.00 20.24 357 PRO B O 1
ATOM 5699 N N . HIS B 1 379 ? -0.402 6.731 41.575 1.00 23.53 358 HIS B N 1
ATOM 5700 C CA . HIS B 1 379 ? -0.462 5.430 42.244 1.00 29.34 358 HIS B CA 1
ATOM 5701 C C . HIS B 1 379 ? 0.333 4.367 41.453 1.00 27.67 358 HIS B C 1
ATOM 5702 O O . HIS B 1 379 ? 0.931 3.469 42.038 1.00 26.36 358 HIS B O 1
ATOM 5709 N N . THR B 1 380 ? 0.378 4.457 40.123 1.00 24.22 359 THR B N 1
ATOM 5710 C CA . THR B 1 380 ? 1.115 3.467 39.308 1.00 22.65 359 THR B CA 1
ATOM 5711 C C . THR B 1 380 ? 2.652 3.526 39.373 1.00 22.96 359 THR B C 1
ATOM 5712 O O . THR B 1 380 ? 3.321 2.600 38.941 1.00 23.79 359 THR B O 1
ATOM 5716 N N . ARG B 1 381 ? 3.228 4.592 39.913 1.00 23.79 360 ARG B N 1
ATOM 5717 C CA . ARG B 1 381 ? 4.677 4.798 39.883 1.00 25.86 360 ARG B CA 1
ATOM 5718 C C . ARG B 1 381 ? 5.221 4.826 41.303 1.00 22.48 360 ARG B C 1
ATOM 5719 O O . ARG B 1 381 ? 5.099 5.857 41.992 1.00 18.96 360 ARG B O 1
ATOM 5727 N N . ARG B 1 382 ? 5.835 3.722 41.716 1.00 20.86 361 ARG B N 1
ATOM 5728 C CA . ARG B 1 382 ? 6.418 3.561 43.075 1.00 23.16 361 ARG B CA 1
ATOM 5729 C C . ARG B 1 382 ? 7.436 4.640 43.415 1.00 19.26 361 ARG B C 1
ATOM 5730 O O . ARG B 1 382 ? 7.734 4.870 44.574 1.00 19.18 361 ARG B O 1
ATOM 5738 N N . ARG B 1 383 ? 7.986 5.275 42.389 1.00 17.12 362 ARG B N 1
ATOM 5739 C CA . ARG B 1 383 ? 8.803 6.472 42.541 1.00 16.88 362 ARG B CA 1
ATOM 5740 C C . ARG B 1 383 ? 8.175 7.514 43.466 1.00 16.72 362 ARG B C 1
ATOM 5741 O O . ARG B 1 383 ? 8.872 8.177 44.205 1.00 14.75 362 ARG B O 1
ATOM 5749 N N . TYR B 1 384 ? 6.856 7.671 43.375 1.00 16.05 363 TYR B N 1
ATOM 5750 C CA . TYR B 1 384 ? 6.193 8.691 44.139 1.00 17.39 363 TYR B CA 1
ATOM 5751 C C . TYR B 1 384 ? 5.732 8.255 45.538 1.00 17.19 363 TYR B C 1
ATOM 5752 O O . TYR B 1 384 ? 5.236 9.096 46.274 1.00 17.65 363 TYR B O 1
ATOM 5761 N N . THR B 1 385 ? 5.885 6.987 45.904 1.00 16.93 364 THR B N 1
ATOM 5762 C CA . THR B 1 385 ? 5.369 6.448 47.175 1.00 19.23 364 THR B CA 1
ATOM 5763 C C . THR B 1 385 ? 6.233 6.900 48.340 1.00 20.06 364 THR B C 1
ATOM 5764 O O . THR B 1 385 ? 6.923 6.073 48.940 1.00 21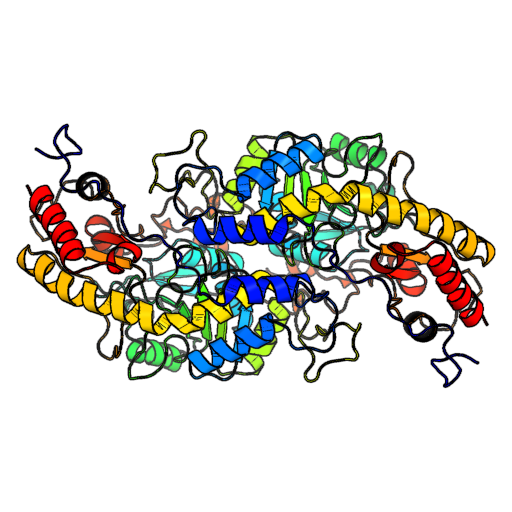.89 364 THR B O 1
ATOM 5768 N N . LEU B 1 386 ? 6.180 8.197 48.647 1.00 17.93 365 LEU B N 1
ATOM 5769 C CA . LEU B 1 386 ? 7.044 8.810 49.621 1.00 19.81 365 LEU B CA 1
ATOM 5770 C C . LEU B 1 386 ? 6.464 8.798 51.028 1.00 19.11 365 LEU B C 1
ATOM 5771 O O . LEU B 1 386 ? 7.002 9.436 51.908 1.00 21.15 365 LEU B O 1
ATOM 5776 N N . GLY B 1 387 ? 5.373 8.102 51.273 1.00 18.71 366 GLY B N 1
ATOM 5777 C CA . GLY B 1 387 ? 4.721 8.201 52.557 1.00 20.18 366 GLY B CA 1
ATOM 5778 C C . GLY B 1 387 ? 3.275 8.677 52.424 1.00 20.96 366 GLY B C 1
ATOM 5779 O O . GLY B 1 387 ? 2.856 9.367 51.474 1.00 20.60 366 GLY B O 1
ATOM 5780 N N . LEU B 1 388 ? 2.498 8.272 53.420 1.00 23.09 367 LEU B N 1
ATOM 5781 C CA . LEU B 1 388 ? 1.046 8.384 53.382 1.00 22.76 367 LEU B CA 1
ATOM 5782 C C . LEU B 1 388 ? 0.662 9.812 53.104 1.00 19.51 367 LEU B C 1
ATOM 5783 O O . LEU B 1 388 ? -0.113 10.026 52.204 1.00 17.88 367 LEU B O 1
ATOM 5788 N N . ASP B 1 389 ? 1.214 10.766 53.855 1.00 21.32 368 ASP B N 1
ATOM 5789 C CA . ASP B 1 389 ? 0.835 12.200 53.739 1.00 21.89 368 ASP B CA 1
ATOM 5790 C C . ASP B 1 389 ? 1.143 12.747 52.374 1.00 20.20 368 ASP B C 1
ATOM 5791 O O . ASP B 1 389 ? 0.304 13.416 51.805 1.00 20.67 368 ASP B O 1
ATOM 5796 N N . HIS B 1 390 ? 2.309 12.405 51.843 1.00 18.57 369 HIS B N 1
ATOM 5797 C CA . HIS B 1 390 ? 2.644 12.784 50.476 1.00 18.77 369 HIS B CA 1
ATOM 5798 C C . HIS B 1 390 ? 1.711 12.182 49.406 1.00 19.69 369 HIS B C 1
ATOM 5799 O O . HIS B 1 390 ? 1.222 12.884 48.520 1.00 19.03 369 HIS B O 1
ATOM 5806 N N . GLU B 1 391 ? 1.472 10.876 49.520 1.00 20.37 370 GLU B N 1
ATOM 5807 C CA . GLU B 1 391 ? 0.653 10.118 48.568 1.00 19.52 370 GLU B CA 1
ATOM 5808 C C . GLU B 1 391 ? -0.764 10.664 48.528 1.00 19.03 370 GLU B C 1
ATOM 5809 O O . GLU B 1 391 ? -1.360 10.725 47.439 1.00 20.73 370 GLU B O 1
ATOM 5815 N N . ARG B 1 392 ? -1.303 11.044 49.684 1.00 15.83 371 ARG B N 1
ATOM 5816 C CA . ARG B 1 392 ? -2.607 11.641 49.709 1.00 15.89 371 ARG B CA 1
ATOM 5817 C C . ARG B 1 392 ? -2.600 12.996 49.016 1.00 16.29 371 ARG B C 1
ATOM 5818 O O . ARG B 1 392 ? -3.559 13.325 48.297 1.00 15.45 371 ARG B O 1
ATOM 5826 N N . ARG B 1 393 ? -1.543 13.785 49.219 1.00 15.16 372 ARG B N 1
ATOM 5827 C CA . ARG B 1 393 ? -1.516 15.134 48.645 1.00 15.68 372 ARG B CA 1
ATOM 5828 C C . ARG B 1 393 ? -1.442 15.114 47.136 1.00 15.11 372 ARG B C 1
ATOM 5829 O O . ARG B 1 393 ? -1.869 16.047 46.503 1.00 15.21 372 ARG B O 1
ATOM 5837 N N . ILE B 1 394 ? -0.869 14.052 46.569 1.00 15.61 373 ILE B N 1
ATOM 5838 C CA . ILE B 1 394 ? -0.694 13.920 45.140 1.00 15.58 373 ILE B CA 1
ATOM 5839 C C . ILE B 1 394 ? -1.777 13.077 44.494 1.00 16.48 373 ILE B C 1
ATOM 5840 O O . ILE B 1 394 ? -1.688 12.803 43.307 1.00 14.55 373 ILE B O 1
ATOM 5845 N N . ASP B 1 395 ? -2.775 12.665 45.272 1.00 17.80 374 ASP B N 1
ATOM 5846 C CA . ASP B 1 395 ? -3.916 11.947 44.725 1.00 18.36 374 ASP B CA 1
ATOM 5847 C C . ASP B 1 395 ? -4.815 12.890 43.911 1.00 17.96 374 ASP B C 1
ATOM 5848 O O . ASP B 1 395 ? -5.267 13.878 44.461 1.00 16.77 374 ASP B O 1
ATOM 5853 N N . PRO B 1 396 ? -5.050 12.603 42.609 1.00 17.49 375 PRO B N 1
ATOM 5854 C CA . PRO B 1 396 ? -5.843 13.496 41.790 1.00 18.05 375 PRO B CA 1
ATOM 5855 C C . PRO B 1 396 ? -7.331 13.537 42.137 1.00 18.42 375 PRO B C 1
ATOM 5856 O O . PRO B 1 396 ? -7.994 14.481 41.740 1.00 19.08 375 PRO B O 1
ATOM 5860 N N . LYS B 1 397 ? -7.817 12.520 42.846 1.00 18.80 376 LYS B N 1
ATOM 5861 C CA . LYS B 1 397 ? -9.177 12.454 43.370 1.00 19.08 376 LYS B CA 1
ATOM 5862 C C . LYS B 1 397 ? -9.557 13.610 44.261 1.00 17.25 376 LYS B C 1
ATOM 5863 O O . LYS B 1 397 ? -10.720 13.896 44.366 1.00 17.64 376 LYS B O 1
ATOM 5869 N N . ARG B 1 398 ? -8.609 14.255 44.908 1.00 18.84 377 ARG B N 1
ATOM 5870 C CA . ARG B 1 398 ? -8.907 15.436 45.725 1.00 21.90 377 ARG B CA 1
ATOM 5871 C C . ARG B 1 398 ? -9.458 16.643 44.952 1.00 21.79 377 ARG B C 1
ATOM 5872 O O . ARG B 1 398 ? -10.114 17.465 45.535 1.00 25.55 377 ARG B O 1
ATOM 5880 N N . PHE B 1 399 ? -9.212 16.745 43.658 1.00 21.49 378 PHE B N 1
ATOM 5881 C CA . PHE B 1 399 ? -9.562 17.903 42.864 1.00 21.19 378 PHE B CA 1
ATOM 5882 C C . PHE B 1 399 ? -10.950 17.891 42.225 1.00 21.69 378 PHE B C 1
ATOM 5883 O O . PHE B 1 399 ? -11.445 16.844 41.811 1.00 22.80 378 PHE B O 1
ATOM 5891 N N . ALA B 1 400 ? -11.537 19.089 42.149 1.00 21.21 379 ALA B N 1
ATOM 5892 C CA . ALA B 1 400 ? -12.794 19.398 41.476 1.00 20.75 379 ALA B CA 1
ATOM 5893 C C . ALA B 1 400 ? -12.626 20.640 40.567 1.00 19.47 379 ALA B C 1
ATOM 5894 O O . ALA B 1 400 ? -12.310 21.717 41.060 1.00 20.10 379 ALA B O 1
ATOM 5896 N N . LEU B 1 401 ? -12.830 20.508 39.259 1.00 17.94 380 LEU B N 1
ATOM 5897 C CA . LEU B 1 401 ? -12.500 21.565 38.289 1.00 18.13 380 LEU B CA 1
ATOM 5898 C C . LEU B 1 401 ? -13.662 21.791 37.334 1.00 18.09 380 LEU B C 1
ATOM 5899 O O . LEU B 1 401 ? -13.599 21.443 36.155 1.00 17.94 380 LEU B O 1
ATOM 5904 N N . PRO B 1 402 ? -14.740 22.409 37.829 1.00 19.87 381 PRO B N 1
ATOM 5905 C CA . PRO B 1 402 ? -15.963 22.445 37.016 1.00 20.39 381 PRO B CA 1
ATOM 5906 C C . PRO B 1 402 ? -15.830 23.056 35.619 1.00 19.39 381 PRO B C 1
ATOM 5907 O O . PRO B 1 402 ? -16.464 22.560 34.676 1.00 20.42 381 PRO B O 1
ATOM 5911 N N . VAL B 1 403 ? -15.029 24.100 35.465 1.00 19.62 382 VAL B N 1
ATOM 5912 C CA . VAL B 1 403 ? -14.904 24.765 34.146 1.00 18.62 382 VAL B CA 1
ATOM 5913 C C . VAL B 1 403 ? -14.096 23.874 33.213 1.00 18.99 382 VAL B C 1
ATOM 5914 O O . VAL B 1 403 ? -14.497 23.597 32.061 1.00 22.24 382 VAL B O 1
ATOM 5918 N N . CYS B 1 404 ? -12.975 23.367 33.721 1.00 16.84 383 CYS B N 1
ATOM 5919 C CA . CYS B 1 404 ? -12.189 22.413 32.929 1.00 16.58 383 CYS B CA 1
ATOM 5920 C C . CYS B 1 404 ? -13.013 21.256 32.455 1.00 16.24 383 CYS B C 1
ATOM 5921 O O . CYS B 1 404 ? -12.872 20.838 31.305 1.00 14.94 383 CYS B O 1
ATOM 5924 N N . GLU B 1 405 ? -13.831 20.721 33.371 1.00 18.19 384 GLU B N 1
ATOM 5925 C CA . GLU B 1 405 ? -14.703 19.582 33.034 1.00 18.99 384 GLU B CA 1
ATOM 5926 C C . GLU B 1 405 ? -15.659 19.942 31.908 1.00 19.49 384 GLU B C 1
ATOM 5927 O O . GLU B 1 405 ? -15.811 19.182 30.972 1.00 23.84 384 GLU B O 1
ATOM 5933 N N . ASP B 1 406 ? -16.251 21.128 31.957 1.00 20.76 385 ASP B N 1
ATOM 5934 C CA . ASP B 1 406 ? -17.267 21.555 30.986 1.00 18.97 385 ASP B CA 1
ATOM 5935 C C . ASP B 1 406 ? -16.665 21.813 29.616 1.00 19.70 385 ASP B C 1
ATOM 5936 O O . ASP B 1 406 ? -17.164 21.337 28.562 1.00 20.38 385 ASP B O 1
ATOM 5941 N N . ALA B 1 407 ? -15.542 22.515 29.632 1.00 18.05 386 ALA B N 1
ATOM 5942 C CA . ALA B 1 407 ? -14.841 22.754 28.392 1.00 18.13 386 ALA B CA 1
ATOM 5943 C C . ALA B 1 407 ? -14.417 21.485 27.732 1.00 18.60 386 ALA B C 1
ATOM 5944 O O . ALA B 1 407 ? -14.513 21.412 26.513 1.00 18.34 386 ALA B O 1
ATOM 5946 N N . ALA B 1 408 ? -13.910 20.532 28.518 1.00 18.03 387 ALA B N 1
ATOM 5947 C CA . ALA B 1 408 ? -13.485 19.223 28.010 1.00 19.00 387 ALA B CA 1
ATOM 5948 C C . ALA B 1 408 ? -14.668 18.484 27.426 1.00 20.64 387 ALA B C 1
ATOM 5949 O O . ALA B 1 408 ? -14.510 17.800 26.419 1.00 18.65 387 ALA B O 1
ATOM 5951 N N . ARG B 1 409 ? -15.839 18.639 28.046 1.00 22.71 388 ARG B N 1
ATOM 5952 C CA . ARG B 1 409 ? -17.010 17.939 27.525 1.00 26.26 388 ARG B CA 1
ATOM 5953 C C . ARG B 1 409 ? -17.537 18.580 26.246 1.00 23.83 388 ARG B C 1
ATOM 5954 O O . ARG B 1 409 ? -18.231 17.922 25.528 1.00 22.47 388 ARG B O 1
ATOM 5962 N N . ARG B 1 410 ? -17.204 19.820 25.921 1.00 24.87 389 ARG B N 1
ATOM 5963 C CA . ARG B 1 410 ? -17.825 20.511 24.786 1.00 25.87 389 ARG B CA 1
ATOM 5964 C C . ARG B 1 410 ? -16.874 21.085 23.726 1.00 25.08 389 ARG B C 1
ATOM 5965 O O . ARG B 1 410 ? -17.368 21.658 22.720 1.00 24.29 389 ARG B O 1
ATOM 5973 N N . THR B 1 411 ? -15.560 20.916 23.899 1.00 20.77 390 THR B N 1
ATOM 5974 C CA . THR B 1 411 ? -14.605 21.572 23.018 1.00 18.62 390 THR B CA 1
ATOM 5975 C C . THR B 1 411 ? -13.851 20.589 22.172 1.00 18.60 390 THR B C 1
ATOM 5976 O O . THR B 1 411 ? -13.402 19.571 22.684 1.00 22.38 390 THR B O 1
ATOM 5980 N N . VAL B 1 412 ? -13.657 20.946 20.908 1.00 16.97 391 VAL B N 1
ATOM 5981 C CA . VAL B 1 412 ? -12.912 20.122 19.973 1.00 16.80 391 VAL B CA 1
ATOM 5982 C C . VAL B 1 412 ? -11.812 20.981 19.372 1.00 15.49 391 VAL B C 1
ATOM 5983 O O . VAL B 1 412 ? -11.869 22.205 19.468 1.00 15.68 391 VAL B O 1
ATOM 5987 N N . THR B 1 413 ? -10.838 20.328 18.756 1.00 14.67 392 THR B N 1
ATOM 5988 C CA . THR B 1 413 ? -9.600 21.003 18.401 1.00 16.48 392 THR B CA 1
ATOM 5989 C C . THR B 1 413 ? -9.054 20.491 17.102 1.00 16.58 392 THR B C 1
ATOM 5990 O O . THR B 1 413 ? -9.309 19.350 16.720 1.00 18.85 392 THR B O 1
ATOM 5994 N N . LEU B 1 414 ? -8.311 21.371 16.444 1.00 16.50 393 LEU B N 1
ATOM 5995 C CA . LEU B 1 414 ? -7.594 21.060 15.214 1.00 16.76 393 LEU B CA 1
ATOM 5996 C C . LEU B 1 414 ? -6.170 21.569 15.368 1.00 15.53 393 LEU B C 1
ATOM 5997 O O . LEU B 1 414 ? -5.936 22.725 15.682 1.00 15.54 393 LEU B O 1
ATOM 6002 N N . HIS B 1 415 ? -5.224 20.675 15.135 1.00 15.23 394 HIS B N 1
ATOM 6003 C CA . HIS B 1 415 ? -3.832 21.054 15.060 1.00 15.74 394 HIS B CA 1
ATOM 6004 C C . HIS B 1 415 ? -3.567 22.024 13.906 1.00 15.72 394 HIS B C 1
ATOM 6005 O O . HIS B 1 415 ? -4.211 21.969 12.859 1.00 14.50 394 HIS B O 1
ATOM 6012 N N . HIS B 1 416 ? -2.597 22.885 14.154 1.00 15.40 395 HIS B N 1
ATOM 6013 C CA . HIS B 1 416 ? -2.316 24.072 13.390 1.00 17.58 395 HIS B CA 1
ATOM 6014 C C . HIS B 1 416 ? -1.903 23.903 11.927 1.00 17.88 395 HIS B C 1
ATOM 6015 O O . HIS B 1 416 ? -1.999 24.871 11.140 1.00 16.42 395 HIS B O 1
ATOM 6022 N N . ALA B 1 417 ? -1.436 22.708 11.568 1.00 19.13 396 ALA B N 1
ATOM 6023 C CA . ALA B 1 417 ? -1.299 22.328 10.140 1.00 20.34 396 ALA B CA 1
ATOM 6024 C C . ALA B 1 417 ? -2.534 22.653 9.269 1.00 19.30 396 ALA B C 1
ATOM 6025 O O . ALA B 1 417 ? -2.373 23.016 8.100 1.00 21.19 396 ALA B O 1
ATOM 6027 N N . ALA B 1 418 ? -3.739 22.524 9.820 1.00 20.91 397 ALA B N 1
ATOM 6028 C CA . ALA B 1 418 ? -4.962 22.914 9.102 1.00 22.25 397 ALA B CA 1
ATOM 6029 C C . ALA B 1 418 ? -4.956 24.407 8.701 1.00 23.89 397 ALA B C 1
ATOM 6030 O O . ALA B 1 418 ? -5.410 24.806 7.598 1.00 30.54 397 ALA B O 1
ATOM 6032 N N . LEU B 1 419 ? -4.366 25.227 9.565 1.00 23.63 398 LEU B N 1
ATOM 6033 C CA . LEU B 1 419 ? -4.323 26.661 9.366 1.00 21.17 398 LEU B CA 1
ATOM 6034 C C . LEU B 1 419 ? -3.221 27.127 8.434 1.00 21.97 398 LEU B C 1
ATOM 6035 O O . LEU B 1 419 ? -3.105 28.330 8.238 1.00 21.38 398 LEU B O 1
ATOM 6040 N N . LEU B 1 420 ? -2.435 26.222 7.855 1.00 22.10 399 LEU B N 1
ATOM 6041 C CA . LEU B 1 420 ? -1.380 26.599 6.919 1.00 23.05 399 LEU B CA 1
ATOM 6042 C C . LEU B 1 420 ? -1.748 26.666 5.438 1.00 25.36 399 LEU B C 1
ATOM 6043 O O . LEU B 1 420 ? -0.862 26.965 4.629 1.00 24.21 399 LEU B O 1
ATOM 6048 N N . GLY B 1 421 ? -3.020 26.419 5.093 1.00 29.08 400 GLY B N 1
ATOM 6049 C CA . GLY B 1 421 ? -3.517 26.487 3.712 1.00 27.71 400 GLY B CA 1
ATOM 6050 C C . GLY B 1 421 ? -4.230 27.769 3.310 1.00 27.25 400 GLY B C 1
ATOM 6051 O O . GLY B 1 421 ? -3.809 28.827 3.747 1.00 32.09 400 GLY B O 1
ATOM 6052 N N . ASP B 1 422 ? -5.275 27.663 2.483 1.00 31.78 401 ASP B N 1
ATOM 6053 C CA . ASP B 1 422 ? -6.047 28.769 1.855 1.00 30.69 401 ASP B CA 1
ATOM 6054 C C . ASP B 1 422 ? -7.287 29.107 2.693 1.00 29.39 401 ASP B C 1
ATOM 6055 O O . ASP B 1 422 ? -7.627 28.434 3.647 1.00 30.32 401 ASP B O 1
ATOM 6060 N N . ALA B 1 423 ? -8.030 30.108 2.241 1.00 27.97 402 ALA B N 1
ATOM 6061 C CA . ALA B 1 423 ? -9.427 30.285 2.602 1.00 25.58 402 ALA B CA 1
ATOM 6062 C C . ALA B 1 423 ? -10.360 29.156 2.166 1.00 25.80 402 ALA B C 1
ATOM 6063 O O . ALA B 1 423 ? -11.327 28.856 2.886 1.00 22.25 402 ALA B O 1
ATOM 6065 N N . ASP B 1 424 ? -10.115 28.519 1.019 1.00 27.63 403 ASP B N 1
ATOM 6066 C CA . ASP B 1 424 ? -10.882 27.289 0.726 1.00 32.23 403 ASP B CA 1
ATOM 6067 C C . ASP B 1 424 ? -10.768 26.244 1.816 1.00 28.46 403 ASP B C 1
ATOM 6068 O O . ASP B 1 424 ? -11.743 25.553 2.100 1.00 26.30 403 ASP B O 1
ATOM 6073 N N . ASP B 1 425 ? -9.583 26.150 2.413 1.00 24.26 404 ASP B N 1
ATOM 6074 C CA . ASP B 1 425 ? -9.383 25.207 3.485 1.00 23.11 404 ASP B CA 1
ATOM 6075 C C . ASP B 1 425 ? -10.303 25.564 4.653 1.00 20.71 404 ASP B C 1
ATOM 6076 O O . ASP B 1 425 ? -11.007 24.678 5.151 1.00 20.28 404 ASP B O 1
ATOM 6081 N N . MET B 1 426 ? -10.341 26.839 5.041 1.00 17.70 405 MET B N 1
ATOM 6082 C CA . MET B 1 426 ? -11.227 27.258 6.126 1.00 18.61 405 MET B CA 1
ATOM 6083 C C . MET B 1 426 ? -12.726 26.925 5.901 1.00 19.41 405 MET B C 1
ATOM 6084 O O . MET B 1 426 ? -13.438 26.490 6.809 1.00 17.22 405 MET B O 1
ATOM 6089 N N . GLY B 1 427 ? -13.190 27.124 4.664 1.00 18.92 406 GLY B N 1
ATOM 6090 C CA . GLY B 1 427 ? -14.506 26.736 4.248 1.00 18.32 406 GLY B CA 1
ATOM 6091 C C . GLY B 1 427 ? -14.715 25.238 4.382 1.00 19.27 406 GLY B C 1
ATOM 6092 O O . GLY B 1 427 ? -15.787 24.821 4.805 1.00 20.91 406 GLY B O 1
ATOM 6093 N N . ASP B 1 428 ? -13.717 24.406 4.070 1.00 19.99 407 ASP B N 1
ATOM 6094 C CA . ASP B 1 428 ? -13.909 22.990 4.310 1.00 20.53 407 ASP B CA 1
ATOM 6095 C C . ASP B 1 428 ? -14.180 22.697 5.764 1.00 20.48 407 ASP B C 1
ATOM 6096 O O . ASP B 1 428 ? -15.057 21.903 6.104 1.00 23.89 407 ASP B O 1
ATOM 6101 N N . ILE B 1 429 ? -13.421 23.352 6.625 1.00 20.68 408 ILE B N 1
ATOM 6102 C CA . ILE B 1 429 ? -13.614 23.165 8.038 1.00 20.51 408 ILE B CA 1
ATOM 6103 C C . ILE B 1 429 ? -15.051 23.523 8.414 1.00 20.70 408 ILE B C 1
ATOM 6104 O O . ILE B 1 429 ? -15.741 22.692 9.045 1.00 20.44 408 ILE B O 1
ATOM 6109 N N . ALA B 1 430 ? -15.483 24.736 8.041 1.00 20.73 409 ALA B N 1
ATOM 6110 C CA . ALA B 1 430 ? -16.842 25.210 8.381 1.00 20.01 409 ALA B CA 1
ATOM 6111 C C . ALA B 1 430 ? -17.880 24.279 7.825 1.00 21.31 409 ALA B C 1
ATOM 6112 O O . ALA B 1 430 ? -18.858 23.928 8.515 1.00 20.65 409 ALA B O 1
ATOM 6114 N N . ALA B 1 431 ? -17.649 23.880 6.571 1.00 21.61 410 ALA B N 1
ATOM 6115 C CA . ALA B 1 431 ? -18.576 22.990 5.895 1.00 23.87 410 ALA B CA 1
ATOM 6116 C C . ALA B 1 431 ? -18.677 21.596 6.571 1.00 27.23 410 ALA B C 1
ATOM 6117 O O . ALA B 1 431 ? -19.722 20.930 6.520 1.00 27.54 410 ALA B O 1
ATOM 6119 N N . ALA B 1 432 ? -17.600 21.135 7.216 1.00 27.61 411 ALA B N 1
ATOM 6120 C CA . ALA B 1 432 ? -17.663 19.891 8.008 1.00 25.87 411 ALA B CA 1
ATOM 6121 C C . ALA B 1 432 ? -18.462 20.055 9.301 1.00 23.04 411 ALA B C 1
ATOM 6122 O O . ALA B 1 432 ? -19.243 19.191 9.633 1.00 22.52 411 ALA B O 1
ATOM 6124 N N . PHE B 1 433 ? -18.247 21.147 10.000 1.00 22.51 412 PHE B N 1
ATOM 6125 C CA . PHE B 1 433 ? -18.994 21.551 11.165 1.00 24.84 412 PHE B CA 1
ATOM 6126 C C . PHE B 1 433 ? -20.495 21.673 10.859 1.00 23.55 412 PHE B C 1
ATOM 6127 O O . PHE B 1 433 ? -21.288 21.046 11.466 1.00 23.16 412 PHE B O 1
ATOM 6135 N N . ALA B 1 434 ? -20.827 22.440 9.845 1.00 24.81 413 ALA B N 1
ATOM 6136 C CA . ALA B 1 434 ? -22.185 22.604 9.394 1.00 24.55 413 ALA B CA 1
ATOM 6137 C C . ALA B 1 434 ? -22.880 21.258 9.168 1.00 22.94 413 ALA B C 1
ATOM 6138 O O . ALA B 1 434 ? -23.938 21.029 9.644 1.00 21.51 413 ALA B O 1
ATOM 6140 N N . LYS B 1 435 ? -22.222 20.383 8.437 1.00 22.40 414 LYS B N 1
ATOM 6141 C CA . LYS B 1 435 ? -22.754 19.092 8.124 1.00 22.29 414 LYS B CA 1
ATOM 6142 C C . LYS B 1 435 ? -22.936 18.220 9.356 1.00 25.26 414 LYS B C 1
ATOM 6143 O O . LYS B 1 435 ? -23.905 17.541 9.429 1.00 27.27 414 LYS B O 1
ATOM 6149 N N . VAL B 1 436 ? -21.998 18.238 10.292 1.00 25.27 415 VAL B N 1
ATOM 6150 C CA . VAL B 1 436 ? -22.070 17.387 11.460 1.00 26.46 415 VAL B CA 1
ATOM 6151 C C . VAL B 1 436 ? -23.210 17.876 12.322 1.00 29.08 415 VAL B C 1
ATOM 6152 O O . VAL B 1 436 ? -23.945 17.098 12.867 1.00 27.11 415 VAL B O 1
ATOM 6156 N N . LEU B 1 437 ? -23.341 19.175 12.403 1.00 29.54 416 LEU B N 1
ATOM 6157 C CA . LEU B 1 437 ? -24.341 19.747 13.233 1.00 35.18 416 LEU B CA 1
ATOM 6158 C C . LEU B 1 437 ? -25.761 19.364 12.812 1.00 35.28 416 LEU B C 1
ATOM 6159 O O . LEU B 1 437 ? -26.690 19.722 13.414 1.00 34.00 416 LEU B O 1
ATOM 6164 N N . ARG B 1 438 ? -25.865 18.529 11.801 1.00 46.35 417 ARG B N 1
ATOM 6165 C CA . ARG B 1 438 ? -27.050 17.704 11.540 1.00 40.18 417 ARG B CA 1
ATOM 6166 C C . ARG B 1 438 ? -26.658 16.301 11.070 1.00 40.05 417 ARG B C 1
ATOM 6167 O O . ARG B 1 438 ? -26.877 15.292 11.720 1.00 35.35 417 ARG B O 1
#

Sequence (828 aa):
QLAVKGGEALRTRPWPAWPQPAPGVPDAVADVLGSGRWSISGPYRGTESYERRFARAFAAYNGVPHCVPAASGTASLMLALEACGIGAGDEVIVPGLSWVASGSTILGVNAVPIFCDVDPDTLCLSPEAVEAAITEHTRAIVVVHLYSALADMDALSAIAERHGLPLIEDCAQAHGATYRGVKVGALATAGTFSMQHSKVLTSGEGGAVITRDEDFARRVEHLRADGRCLSAVPPAPGAMELVETGELMGNNRCLSEFQAAILAEQLTILDEQNETRRANAAHLDGLLGELGLRPQTTSDGTTSRTYYTYAVRLPDGVLEDVPVTDVSCALTAELGFPVLPSYAPIPANRLYTPHTRRRYTLGLDHERRIDPKRFALPVCEDAARRTVTLHHAALLGDADDMGDIAAAFAKVLRQLAVKGGEALRTRPWPAWPQPAPGVPDAVADVLGSGRWSISGPYRGTESYERRFARAFAAYNGVPHCVPAASGTASLMLALEACGIGAGDEVIVPGLSWVASGSTILGVNAVPIFCDVDPDTLCLSPEAVEAAITEHTRAIVVVHLYSALADMDALSAIAERHGLPLIEDCAQAHGATYRGVKVGALATAGTFSMQHSKVLTSGEGGAVITRDEDFARRVEHLRADGRCLSAVPPAPGAMELVETGELMGNNRCLSEFQAAILAEQLTILDEQNETRRANAAHLDGLLGELGLRPQTTSDGTTSRTYYTYAVRLPDGVLEDVPVTDVSCALTAELGFPVLPSYAPIPANRLYTPHTRRRYTLGLDHERRIDPKRFALPVCEDAARRTVTLHHAALLGDADDMGDIAAAFAKVLR

Solvent-accessible surface area: 27822 Å² total; per-residue (Å²): 110,23,21,63,153,73,28,157,35,82,14,114,127,120,24,37,73,12,4,62,62,2,125,23,0,69,113,8,4,55,75,1,10,64,43,5,8,0,0,1,11,0,26,23,98,37,95,59,6,27,1,58,77,0,2,140,37,1,6,71,42,2,51,11,84,43,7,4,0,0,23,10,8,12,3,0,8,7,3,0,0,17,2,32,40,3,0,17,22,8,9,0,0,0,1,0,1,3,63,3,8,5,0,0,1,1,2,1,0,3,0,0,1,11,8,6,23,3,49,84,60,12,8,3,2,14,18,133,24,0,74,92,23,36,65,140,84,6,99,0,0,2,0,3,0,0,6,2,1,1,0,48,3,67,30,0,31,45,5,7,149,153,77,68,22,32,3,0,0,9,0,16,9,2,0,7,0,17,2,156,53,52,40,0,1,3,45,29,45,0,0,1,0,12,0,23,3,16,23,4,1,2,0,0,6,0,0,0,2,0,4,123,70,120,93,4,9,89,90,0,24,1,3,1,0,3,0,20,2,21,37,113,113,67,39,69,97,17,40,72,15,4,64,62,54,13,101,24,1,3,10,24,32,6,1,0,5,1,5,0,0,0,0,22,46,8,18,102,37,1,66,116,13,3,97,52,0,77,68,11,0,69,82,0,42,36,44,0,37,144,58,44,6,149,29,10,64,40,12,136,32,25,87,27,34,2,11,20,9,2,2,0,50,3,13,98,67,41,45,102,134,52,80,22,81,76,3,7,67,6,0,47,34,0,1,37,21,37,0,92,40,7,49,39,10,0,16,73,17,152,2,5,35,3,103,72,9,99,10,4,57,45,39,132,118,22,55,177,66,2,40,23,188,117,30,85,6,85,38,0,57,39,3,17,135,12,5,0,10,2,46,0,5,0,0,19,26,97,55,112,15,0,32,37,0,11,45,0,0,20,31,8,31,212,116,35,20,75,174,73,35,151,32,94,13,124,131,120,30,35,68,6,3,64,60,2,122,27,0,73,117,11,4,53,75,0,9,69,44,8,10,0,0,0,9,0,25,26,103,37,88,69,4,27,1,60,82,0,4,143,36,0,6,76,35,1,60,10,85,45,8,4,0,0,23,9,10,15,8,0,10,13,2,0,0,18,2,34,41,2,0,17,19,8,11,0,0,0,2,0,1,3,64,4,6,5,0,0,1,1,2,1,0,2,0,0,2,14,8,5,23,3,49,88,62,14,9,3,2,21,39,143,20,0,73,83,25,36,64,147,84,5,100,0,0,2,0,5,0,1,6,2,1,1,0,55,2,72,30,0,22,54,11,6,136,161,67,64,20,37,3,0,0,10,0,17,9,1,0,8,0,20,4,136,56,58,43,0,1,2,37,25,45,0,0,1,1,12,0,24,4,17,21,4,1,2,0,0,4,0,0,0,2,0,4,124,67,120,90,6,10,96,87,0,16,1,4,1,0,4,0,20,6,15,33,114,113,68,37,70,97,16,39,73,14,3,68,71,48,29,95,27,1,3,4,23,28,6,1,0,4,2,6,0,1,0,0,21,46,7,20,102,38,0,87,122,13,5,95,49,0,62,56,15,0,66,83,0,41,41,47,0,36,150,62,40,5,122,27,12,61,35,12,132,20,28,79,32,40,1,11,20,9,2,1,0,40,4,12,96,68,50,52,90,136,58,79,14,82,79,4,4,72,8,0,41,38,1,0,46,17,35,1,93,43,10,45,37,8,0,25,74,16,158,2,5,22,6,118,54,6,107,10,4,70,43,34,105,107,23,57,152,63,7,42,9,169,121,40,87,5,86,42,0,73,45,6,18,133,8,4,0,10,2,41,0,5,0,0,23,27,83,57,103,9,0,28,34,0,13,44,0,2,27,25,10,35,213

Organism: Streptomyces ribosidificus (NCBI:txid80859)

Foldseek 3Di:
DFVVVPDDFQDADDFFDPDDFFPCQVVLLVCCVPQQAWFLQAFDAPDDFLQVVLQCVLCVLLPARGKHKFFFLLLQLLLLCVLLVHAAAAEEEEALFDPLSRQVSCVVRNYFYDHFFADLFQRKGDLVRVVVRDDPRHAAYEIEQPQWADDDLVSVVVVCVVVVHFYEYECQRWASWDFLRRGGQARTAKYKYWQDRLGLQHDNTIMMIDGNDPSSSVSSQCAACQQWHADPDHDDTPHNRTDNPNPDGYDHGTDTSSSSSRRSSSVVCRVVQQVLLQVLVVLLCVLVVVVQKRWRDYDPRTDGIGRQKTKIFDHPPFCLVPFPQVLQVSLCRNQSAGKAFRAQRNLPHPVNDVVPDVSQPPDDVSCVSRNSVVDDHVSRRVSRRTMIMGGRSCSNDDSVSSVSSSVSNNVSSD/DFVVVVDDFQDQDDFFDPPDFFPCQVVLLVCCVPQQAFFLQAFFAPDDFLQVVLQCVLCVLQVARGKHKFFFLLLQVLLLCVLLVDAAAAEEEEALFDDLSSQVSCVVRNYFYDHFAADLFQRWHDLVRVVVRDDPRHAAYEIENPQKAADPLVSVVVSCVVVVHFYEYECQAWASWDFLRGGGQARTAKYKYGQDRLHLQHLNGIMMIGGNDPSSNQSSQCAACQRWHADPDHDDGPHNRTDNPVPYGYYHGTHTSSSSSSRSSSVVCSVVQQVLLQVLLVLLCVLVVVVQKRWRDYDPRTPDIGRQKTKIFDHPPFPLPPFPQVLQVSLCSNQVAHKAFGAQRNLPHPVNDPVPDVVNPPDDVSVVSNNSVVDDHVSSRVSSRGMMMGGSSLSNDDNVSSVSSSVSVVVSSD